Protein AF-0000000087548709 (afdb_homodimer)

Structure (mmCIF, N/CA/C/O backbone):
data_AF-0000000087548709-model_v1
#
loop_
_entity.id
_entity.type
_entity.pdbx_description
1 polymer 'mRNA degradation protein pet127, mitochondrial'
#
loop_
_atom_site.group_PDB
_atom_site.id
_atom_site.type_symbol
_atom_site.label_atom_id
_atom_site.label_alt_id
_atom_site.label_comp_id
_atom_site.label_asym_id
_atom_site.label_entity_id
_atom_site.label_seq_id
_atom_site.pdbx_PDB_ins_code
_atom_site.Cartn_x
_atom_site.Cartn_y
_atom_site.Cartn_z
_atom_site.occupancy
_atom_site.B_iso_or_equiv
_atom_site.auth_seq_id
_atom_site.auth_comp_id
_atom_site.auth_asym_id
_atom_site.auth_atom_id
_atom_site.pdbx_PDB_model_num
ATOM 1 N N . MET A 1 1 ? -61.688 -14.883 2.426 1 13.8 1 MET A N 1
ATOM 2 C CA . MET A 1 1 ? -62.375 -14.883 3.715 1 13.8 1 MET A CA 1
ATOM 3 C C . MET A 1 1 ? -61.406 -15.133 4.852 1 13.8 1 MET A C 1
ATOM 5 O O . MET A 1 1 ? -61.562 -14.602 5.953 1 13.8 1 MET A O 1
ATOM 9 N N . ALA A 1 2 ? -60.75 -16.156 4.84 1 15.59 2 ALA A N 1
ATOM 10 C CA . ALA A 1 2 ? -60.688 -16.906 6.082 1 15.59 2 ALA A CA 1
ATOM 11 C C . ALA A 1 2 ? -59.844 -16.188 7.117 1 15.59 2 ALA A C 1
ATOM 13 O O . ALA A 1 2 ? -58.75 -15.672 6.789 1 15.59 2 ALA A O 1
ATOM 14 N N . LYS A 1 3 ? -60.219 -16.062 8.445 1 15.75 3 LYS A N 1
ATOM 15 C CA . LYS A 1 3 ? -60.219 -15.516 9.797 1 15.75 3 LYS A CA 1
ATOM 16 C C . LYS A 1 3 ? -58.938 -15.898 10.547 1 15.75 3 LYS A C 1
ATOM 18 O O . LYS A 1 3 ? -58.469 -15.156 11.414 1 15.75 3 LYS A O 1
ATOM 23 N N . ARG A 1 4 ? -58.406 -17.094 10.594 1 15.55 4 ARG A N 1
ATOM 24 C CA . ARG A 1 4 ? -58.438 -17.797 11.867 1 15.55 4 ARG A CA 1
ATOM 25 C C . ARG A 1 4 ? -57.562 -17.078 12.898 1 15.55 4 ARG A C 1
ATOM 27 O O . ARG A 1 4 ? -56.719 -16.25 12.547 1 15.55 4 ARG A O 1
ATOM 34 N N . ASN A 1 5 ? -57.125 -17.703 14.109 1 15.09 5 ASN A N 1
ATOM 35 C CA . ASN A 1 5 ? -57.25 -17.938 15.547 1 15.09 5 ASN A CA 1
ATOM 36 C C . ASN A 1 5 ? -55.938 -17.594 16.266 1 15.09 5 ASN A C 1
ATOM 38 O O . ASN A 1 5 ? -55.812 -17.812 17.469 1 15.09 5 ASN A O 1
ATOM 42 N N . ARG A 1 6 ? -54.781 -17.25 15.688 1 17.14 6 ARG A N 1
ATOM 43 C CA . ARG A 1 6 ? -53.75 -17.75 16.562 1 17.14 6 ARG A CA 1
ATOM 44 C C . ARG A 1 6 ? -53.812 -17.094 17.938 1 17.14 6 ARG A C 1
ATOM 46 O O . ARG A 1 6 ? -54.25 -15.945 18.062 1 17.14 6 ARG A O 1
ATOM 53 N N . TYR A 1 7 ? -53.469 -17.891 19.047 1 16.34 7 TYR A N 1
ATOM 54 C CA . TYR A 1 7 ? -53.406 -18.188 20.469 1 16.34 7 TYR A CA 1
ATOM 55 C C . TYR A 1 7 ? -52.594 -17.141 21.203 1 16.34 7 TYR A C 1
ATOM 57 O O . TYR A 1 7 ? -51.625 -16.594 20.641 1 16.34 7 TYR A O 1
ATOM 65 N N . LYS A 1 8 ? -52.938 -16.672 22.453 1 16.36 8 LYS A N 1
ATOM 66 C CA . LYS A 1 8 ? -52.969 -15.781 23.609 1 16.36 8 LYS A CA 1
ATOM 67 C C . LYS A 1 8 ? -51.781 -16.047 24.547 1 16.36 8 LYS A C 1
ATOM 69 O O . LYS A 1 8 ? -51.656 -15.414 25.594 1 16.36 8 LYS A O 1
ATOM 74 N N . SER A 1 9 ? -50.844 -16.969 24.328 1 15.82 9 SER A N 1
ATOM 75 C CA . SER A 1 9 ? -50.406 -17.484 25.609 1 15.82 9 SER A CA 1
ATOM 76 C C . SER A 1 9 ? -49.906 -16.359 26.516 1 15.82 9 SER A C 1
ATOM 78 O O . SER A 1 9 ? -49.531 -15.281 26.016 1 15.82 9 SER A O 1
ATOM 80 N N . THR A 1 10 ? -49.656 -16.672 27.875 1 16.17 10 THR A N 1
ATOM 81 C CA . THR A 1 10 ? -49.719 -16.391 29.312 1 16.17 10 THR A CA 1
ATOM 82 C C . THR A 1 10 ? -48.406 -15.758 29.797 1 16.17 10 THR A C 1
ATOM 84 O O . THR A 1 10 ? -47.344 -16.391 29.75 1 16.17 10 THR A O 1
ATOM 87 N N . ARG A 1 11 ? -48.031 -14.656 29.438 1 15.57 11 ARG A N 1
ATOM 88 C CA . ARG A 1 11 ? -46.844 -13.977 30 1 15.57 11 ARG A CA 1
ATOM 89 C C . ARG A 1 11 ? -46.906 -13.969 31.531 1 15.57 11 ARG A C 1
ATOM 91 O O . ARG A 1 11 ? -47.875 -13.469 32.125 1 15.57 11 ARG A O 1
ATOM 98 N N . ALA A 1 12 ? -46.031 -14.828 32.125 1 15.8 12 ALA A N 1
ATOM 99 C CA . ALA A 1 12 ? -45.688 -15.141 33.531 1 15.8 12 ALA A CA 1
ATOM 100 C C . ALA A 1 12 ? -45.406 -13.867 34.312 1 15.8 12 ALA A C 1
ATOM 102 O O . ALA A 1 12 ? -45.125 -12.82 33.75 1 15.8 12 ALA A O 1
ATOM 103 N N . SER A 1 13 ? -45 -14.109 35.719 1 15.36 13 SER A N 1
ATOM 104 C CA . SER A 1 13 ? -45.094 -13.758 37.125 1 15.36 13 SER A CA 1
ATOM 105 C C . SER A 1 13 ? -43.906 -12.883 37.531 1 15.36 13 SER A C 1
ATOM 107 O O . SER A 1 13 ? -42.75 -13.227 37.281 1 15.36 13 SER A O 1
ATOM 109 N N . LYS A 1 14 ? -43.938 -11.648 37.625 1 16.89 14 LYS A N 1
ATOM 110 C CA . LYS A 1 14 ? -43.062 -10.617 38.188 1 16.89 14 LYS A CA 1
ATOM 111 C C . LYS A 1 14 ? -42.812 -10.844 39.656 1 16.89 14 LYS A C 1
ATOM 113 O O . LYS A 1 14 ? -43.688 -10.625 40.5 1 16.89 14 LYS A O 1
ATOM 118 N N . LEU A 1 15 ? -42 -11.945 39.969 1 15.27 15 LEU A N 1
ATOM 119 C CA . LEU A 1 15 ? -41.719 -12.172 41.375 1 15.27 15 LEU A CA 1
ATOM 120 C C . LEU A 1 15 ? -41.125 -10.93 42.031 1 15.27 15 LEU A C 1
ATOM 122 O O . LEU A 1 15 ? -40.594 -10.07 41.312 1 15.27 15 LEU A O 1
ATOM 126 N N . SER A 1 16 ? -40.781 -11 43.531 1 15.76 16 SER A N 1
ATOM 127 C CA . SER A 1 16 ? -40.781 -10.406 44.844 1 15.76 16 SER A CA 1
ATOM 128 C C . SER A 1 16 ? -39.375 -9.961 45.25 1 15.76 16 SER A C 1
ATOM 130 O O . SER A 1 16 ? -39.156 -9.438 46.344 1 15.76 16 SER A O 1
ATOM 132 N N . ARG A 1 17 ? -38.531 -9.57 44.531 1 16.36 17 ARG A N 1
ATOM 133 C CA . ARG A 1 17 ? -37.219 -9.562 45.188 1 16.36 17 ARG A CA 1
ATOM 134 C C . ARG A 1 17 ? -37.219 -8.711 46.438 1 16.36 17 ARG A C 1
ATOM 136 O O . ARG A 1 17 ? -37.531 -7.52 46.406 1 16.36 17 ARG A O 1
ATOM 143 N N . THR A 1 18 ? -37.094 -9.406 47.688 1 15.22 18 THR A N 1
ATOM 144 C CA . THR A 1 18 ? -37.031 -9.109 49.094 1 15.22 18 THR A CA 1
ATOM 145 C C . THR A 1 18 ? -35.812 -8.281 49.438 1 15.22 18 THR A C 1
ATOM 147 O O . THR A 1 18 ? -34.906 -8.125 48.594 1 15.22 18 THR A O 1
ATOM 150 N N . SER A 1 19 ? -34.906 -8.906 50.375 1 14.88 19 SER A N 1
ATOM 151 C CA . SER A 1 19 ? -34.625 -8.594 51.781 1 14.88 19 SER A CA 1
ATOM 152 C C . SER A 1 19 ? -33.375 -7.766 51.906 1 14.88 19 SER A C 1
ATOM 154 O O . SER A 1 19 ? -32.625 -7.602 50.938 1 14.88 19 SER A O 1
ATOM 156 N N . SER A 1 20 ? -32.469 -8.125 53.188 1 14.78 20 SER A N 1
ATOM 157 C CA . SER A 1 20 ? -32.031 -7.633 54.5 1 14.78 20 SER A CA 1
ATOM 158 C C . SER A 1 20 ? -30.531 -7.422 54.531 1 14.78 20 SER A C 1
ATOM 160 O O . SER A 1 20 ? -29.766 -8.367 54.344 1 14.78 20 SER A O 1
ATOM 162 N N . ARG A 1 21 ? -29.875 -6.438 54.219 1 17.25 21 ARG A N 1
ATOM 163 C CA . ARG A 1 21 ? -28.438 -6.172 54.25 1 17.25 21 ARG A CA 1
ATOM 164 C C . ARG A 1 21 ? -27.953 -6.012 55.688 1 17.25 21 ARG A C 1
ATOM 166 O O . ARG A 1 21 ? -28.094 -4.938 56.281 1 17.25 21 ARG A O 1
ATOM 173 N N . SER A 1 22 ? -27.906 -7.215 56.469 1 14.33 22 SER A N 1
ATOM 174 C CA . SER A 1 22 ? -27.531 -7.082 57.844 1 14.33 22 SER A CA 1
ATOM 175 C C . SER A 1 22 ? -26.125 -6.504 58 1 14.33 22 SER A C 1
ATOM 177 O O . SER A 1 22 ? -25.391 -6.387 57.031 1 14.33 22 SER A O 1
ATOM 179 N N . SER A 1 23 ? -25.25 -7.258 59 1 14.55 23 SER A N 1
ATOM 180 C CA . SER A 1 23 ? -24.734 -7.035 60.344 1 14.55 23 SER A CA 1
ATOM 181 C C . SER A 1 23 ? -23.297 -6.539 60.281 1 14.55 23 SER A C 1
ATOM 183 O O . SER A 1 23 ? -22.641 -6.586 59.25 1 14.55 23 SER A O 1
ATOM 185 N N . GLN A 1 24 ? -22.359 -7.094 61.406 1 15.16 24 GLN A N 1
ATOM 186 C CA . GLN A 1 24 ? -21.688 -6.715 62.656 1 15.16 24 GLN A CA 1
ATOM 187 C C . GLN A 1 24 ? -20.203 -6.508 62.438 1 15.16 24 GLN A C 1
ATOM 189 O O . GLN A 1 24 ? -19.641 -6.934 61.406 1 15.16 24 GLN A O 1
ATOM 194 N N . LYS A 1 25 ? -19.391 -6.383 63.75 1 15.8 25 LYS A N 1
ATOM 195 C CA . LYS A 1 25 ? -18.438 -5.613 64.562 1 15.8 25 LYS A CA 1
ATOM 196 C C . LYS A 1 25 ? -17 -6.125 64.312 1 15.8 25 LYS A C 1
ATOM 198 O O . LYS A 1 25 ? -16.094 -5.344 64.062 1 15.8 25 LYS A O 1
ATOM 203 N N . THR A 1 26 ? -16.609 -7.395 64.938 1 14.73 26 THR A N 1
ATOM 204 C CA . THR A 1 26 ? -15.805 -7.41 66.125 1 14.73 26 THR A CA 1
ATOM 205 C C . THR A 1 26 ? -14.32 -7.395 65.812 1 14.73 26 THR A C 1
ATOM 207 O O . THR A 1 26 ? -13.945 -7.578 64.625 1 14.73 26 THR A O 1
ATOM 210 N N . THR A 1 27 ? -13.469 -8.422 66.5 1 15.35 27 THR A N 1
ATOM 211 C CA . THR A 1 27 ? -12.531 -8.531 67.562 1 15.35 27 THR A CA 1
ATOM 212 C C . THR A 1 27 ? -11.102 -8.641 67.062 1 15.35 27 THR A C 1
ATOM 214 O O . THR A 1 27 ? -10.875 -9.016 65.938 1 15.35 27 THR A O 1
ATOM 217 N N . LYS A 1 28 ? -9.992 -8.516 68.125 1 17.11 28 LYS A N 1
ATOM 218 C CA . LYS A 1 28 ? -8.695 -8.031 68.562 1 17.11 28 LYS A CA 1
ATOM 219 C C . LYS A 1 28 ? -7.574 -8.984 68.188 1 17.11 28 LYS A C 1
ATOM 221 O O . LYS A 1 28 ? -6.512 -8.555 67.688 1 17.11 28 LYS A O 1
ATOM 226 N N . ASP A 1 29 ? -7.531 -10.398 68.625 1 14.72 29 ASP A N 1
ATOM 227 C CA . ASP A 1 29 ? -6.594 -10.859 69.625 1 14.72 29 ASP A CA 1
ATOM 228 C C . ASP A 1 29 ? -5.262 -11.273 69 1 14.72 29 ASP A C 1
ATOM 230 O O . ASP A 1 29 ? -5.117 -11.258 67.812 1 14.72 29 ASP A O 1
ATOM 234 N N . GLU A 1 30 ? -4.797 -12.578 69.438 1 15.3 30 GLU A N 1
ATOM 235 C CA . GLU A 1 30 ? -3.791 -13.078 70.375 1 15.3 30 GLU A CA 1
ATOM 236 C C . GLU A 1 30 ? -2.531 -13.523 69.625 1 15.3 30 GLU A C 1
ATOM 238 O O . GLU A 1 30 ? -1.425 -13.102 69.938 1 15.3 30 GLU A O 1
ATOM 243 N N . GLN A 1 31 ? -2.258 -14.938 69.5 1 14.87 31 GLN A N 1
ATOM 244 C CA . GLN A 1 31 ? -1.371 -15.734 70.375 1 14.87 31 GLN A CA 1
ATOM 245 C C . GLN A 1 31 ? -0.051 -16.016 69.625 1 14.87 31 GLN A C 1
ATOM 247 O O . GLN A 1 31 ? 0.137 -15.625 68.5 1 14.87 31 GLN A O 1
ATOM 252 N N . ASP A 1 32 ? 0.373 -17.422 69.562 1 14.73 32 ASP A N 1
ATOM 253 C CA . ASP A 1 32 ? 1.356 -18.25 70.25 1 14.73 32 ASP A CA 1
ATOM 254 C C . ASP A 1 32 ? 2.566 -18.516 69.375 1 14.73 32 ASP A C 1
ATOM 256 O O . ASP A 1 32 ? 3.707 -18.297 69.812 1 14.73 32 ASP A O 1
ATOM 260 N N . THR A 1 33 ? 2.689 -19.781 68.75 1 15.27 33 THR A N 1
ATOM 261 C CA . THR A 1 33 ? 3.576 -20.797 69.25 1 15.27 33 THR A CA 1
ATOM 262 C C . THR A 1 33 ? 4.934 -20.781 68.562 1 15.27 33 THR A C 1
ATOM 264 O O . THR A 1 33 ? 5.074 -20.172 67.5 1 15.27 33 THR A O 1
ATOM 267 N N . PRO A 1 34 ? 5.465 -22.062 68.125 1 15.79 34 PRO A N 1
ATOM 268 C CA . PRO A 1 34 ? 6.574 -22.859 68.625 1 15.79 34 PRO A CA 1
ATOM 269 C C . PRO A 1 34 ? 7.836 -22.75 67.812 1 15.79 34 PRO A C 1
ATOM 271 O O . PRO A 1 34 ? 7.781 -22.281 66.625 1 15.79 34 PRO A O 1
ATOM 274 N N . LYS A 1 35 ? 8.859 -23.906 67.938 1 16.47 35 LYS A N 1
ATOM 275 C CA . LYS A 1 35 ? 10.258 -24.172 68.25 1 16.47 35 LYS A CA 1
ATOM 276 C C . LYS A 1 35 ? 11.062 -24.531 67 1 16.47 35 LYS A C 1
ATOM 278 O O . LYS A 1 35 ? 12.242 -24.188 66.938 1 16.47 35 LYS A O 1
ATOM 283 N N . ILE A 1 36 ? 10.633 -25.141 65.812 1 15.77 36 ILE A N 1
ATOM 284 C CA . ILE A 1 36 ? 11.352 -26.391 65.562 1 15.77 36 ILE A CA 1
ATOM 285 C C . ILE A 1 36 ? 12.758 -26.078 65.062 1 15.77 36 ILE A C 1
ATOM 287 O O . ILE A 1 36 ? 12.961 -25.094 64.375 1 15.77 36 ILE A O 1
ATOM 291 N N . PRO A 1 37 ? 13.586 -27.312 64.875 1 16.27 37 PRO A N 1
ATOM 292 C CA . PRO A 1 37 ? 14.93 -27.797 65.188 1 16.27 37 PRO A CA 1
ATOM 293 C C . PRO A 1 37 ? 15.922 -27.594 64.062 1 16.27 37 PRO A C 1
ATOM 295 O O . PRO A 1 37 ? 15.531 -27.203 62.969 1 16.27 37 PRO A O 1
ATOM 298 N N . ARG A 1 38 ? 16.516 -28.844 63.438 1 16.14 38 ARG A N 1
ATOM 299 C CA . ARG A 1 38 ? 17.812 -29.5 63.5 1 16.14 38 ARG A CA 1
ATOM 300 C C . ARG A 1 38 ? 18.641 -29.25 62.25 1 16.14 38 ARG A C 1
ATOM 302 O O . ARG A 1 38 ? 18.078 -29.141 61.156 1 16.14 38 ARG A O 1
ATOM 309 N N . LYS A 1 39 ? 20.031 -29.109 62.281 1 17.88 39 LYS A N 1
ATOM 310 C CA . LYS A 1 39 ? 21.25 -28.641 61.625 1 17.88 39 LYS A CA 1
ATOM 311 C C . LYS A 1 39 ? 21.781 -29.703 60.656 1 17.88 39 LYS A C 1
ATOM 313 O O . LYS A 1 39 ? 22.812 -29.5 60 1 17.88 39 LYS A O 1
ATOM 318 N N . ALA A 1 40 ? 21.219 -31.016 60.469 1 16.16 40 ALA A N 1
ATOM 319 C CA . ALA A 1 40 ? 22.219 -32.094 60.438 1 16.16 40 ALA A CA 1
ATOM 320 C C . ALA A 1 40 ? 23.109 -31.969 59.219 1 16.16 40 ALA A C 1
ATOM 322 O O . ALA A 1 40 ? 22.75 -31.281 58.25 1 16.16 40 ALA A O 1
ATOM 323 N N . ASN A 1 41 ? 24.031 -33.094 58.906 1 16.64 41 ASN A N 1
ATOM 324 C CA . ASN A 1 41 ? 25.375 -33.688 58.75 1 16.64 41 ASN A CA 1
ATOM 325 C C . ASN A 1 41 ? 25.703 -33.938 57.281 1 16.64 41 ASN A C 1
ATOM 327 O O . ASN A 1 41 ? 26.812 -33.625 56.812 1 16.64 41 ASN A O 1
ATOM 331 N N . VAL A 1 42 ? 24.922 -34.75 56.375 1 16.58 42 VAL A N 1
ATOM 332 C CA . VAL A 1 42 ? 25.5 -36 55.906 1 16.58 42 VAL A CA 1
ATOM 333 C C . VAL A 1 42 ? 26.438 -35.75 54.719 1 16.58 42 VAL A C 1
ATOM 335 O O . VAL A 1 42 ? 26.281 -34.75 54.031 1 16.58 42 VAL A O 1
ATOM 338 N N . SER A 1 43 ? 27.469 -36.75 54.344 1 17.41 43 SER A N 1
ATOM 339 C CA . SER A 1 43 ? 28.781 -37.281 53.938 1 17.41 43 SER A CA 1
ATOM 340 C C . SER A 1 43 ? 28.828 -37.562 52.438 1 17.41 43 SER A C 1
ATOM 342 O O . SER A 1 43 ? 29.906 -37.688 51.875 1 17.41 43 SER A O 1
ATOM 344 N N . TYR A 1 44 ? 27.734 -37.625 51.531 1 16.39 44 TYR A N 1
ATOM 345 C CA . TYR A 1 44 ? 27.797 -38.75 50.625 1 16.39 44 TYR A CA 1
ATOM 346 C C . TYR A 1 44 ? 28.891 -38.531 49.562 1 16.39 44 TYR A C 1
ATOM 348 O O . TYR A 1 44 ? 29.172 -37.406 49.188 1 16.39 44 TYR A O 1
ATOM 356 N N . SER A 1 45 ? 29.75 -39.656 49.25 1 17.34 45 SER A N 1
ATOM 357 C CA . SER A 1 45 ? 30.922 -40.281 48.656 1 17.34 45 SER A CA 1
ATOM 358 C C . SER A 1 45 ? 30.812 -40.344 47.125 1 17.34 45 SER A C 1
ATOM 360 O O . SER A 1 45 ? 31.562 -41.062 46.469 1 17.34 45 SER A O 1
ATOM 362 N N . LYS A 1 46 ? 30.625 -39.312 46.375 1 15.71 46 LYS A N 1
ATOM 363 C CA . LYS A 1 46 ? 30.156 -39.5 45 1 15.71 46 LYS A CA 1
ATOM 364 C C . LYS A 1 46 ? 31.188 -40.219 44.125 1 15.71 46 LYS A C 1
ATOM 366 O O . LYS A 1 46 ? 32.281 -39.719 43.906 1 15.71 46 LYS A O 1
ATOM 371 N N . SER A 1 47 ? 31.172 -41.562 44.125 1 15.39 47 SER A N 1
ATOM 372 C CA . SER A 1 47 ? 31.969 -42.531 43.375 1 15.39 47 SER A CA 1
ATOM 373 C C . SER A 1 47 ? 31.781 -42.344 41.875 1 15.39 47 SER A C 1
ATOM 375 O O . SER A 1 47 ? 30.688 -42.562 41.344 1 15.39 47 SER A O 1
ATOM 377 N N . LYS A 1 48 ? 32.188 -41.375 41.281 1 16.48 48 LYS A N 1
ATOM 378 C CA . LYS A 1 48 ? 32 -41.188 39.844 1 16.48 48 LYS A CA 1
ATOM 379 C C . LYS A 1 48 ? 32.531 -42.375 39.062 1 16.48 48 LYS A C 1
ATOM 381 O O . LYS A 1 48 ? 33.75 -42.594 39 1 16.48 48 LYS A O 1
ATOM 386 N N . LYS A 1 49 ? 31.734 -43.562 38.938 1 14.98 49 LYS A N 1
ATOM 387 C CA . LYS A 1 49 ? 31.875 -44.844 38.312 1 14.98 49 LYS A CA 1
ATOM 388 C C . LYS A 1 49 ? 32.375 -44.719 36.875 1 14.98 49 LYS A C 1
ATOM 390 O O . LYS A 1 49 ? 32.281 -43.625 36.281 1 14.98 49 LYS A O 1
ATOM 395 N N . GLN A 1 50 ? 31.984 -45.719 35.969 1 15.22 50 GLN A N 1
ATOM 396 C CA . GLN A 1 50 ? 32.562 -46.812 35.188 1 15.22 50 GLN A CA 1
ATOM 397 C C . GLN A 1 50 ? 32.75 -46.438 33.719 1 15.22 50 GLN A C 1
ATOM 399 O O . GLN A 1 50 ? 33.875 -46.438 33.219 1 15.22 50 GLN A O 1
ATOM 404 N N . GLU A 1 51 ? 31.938 -47.125 32.75 1 15.3 51 GLU A N 1
ATOM 405 C CA . GLU A 1 51 ? 32.25 -48.125 31.75 1 15.3 51 GLU A CA 1
ATOM 406 C C . GLU A 1 51 ? 32.375 -47.531 30.359 1 15.3 51 GLU A C 1
ATOM 408 O O . GLU A 1 51 ? 31.484 -46.781 29.938 1 15.3 51 GLU A O 1
ATOM 413 N N . LYS A 1 52 ? 33.562 -47.344 29.734 1 19.03 52 LYS A N 1
ATOM 414 C CA . LYS A 1 52 ? 34.25 -47.125 28.469 1 19.03 52 LYS A CA 1
ATOM 415 C C . LYS A 1 52 ? 33.656 -47.969 27.359 1 19.03 52 LYS A C 1
ATOM 417 O O . LYS A 1 52 ? 34.25 -48.969 26.953 1 19.03 52 LYS A O 1
ATOM 422 N N . SER A 1 53 ? 32.281 -48.312 27.328 1 15.84 53 SER A N 1
ATOM 423 C CA . SER A 1 53 ? 31.891 -49.406 26.469 1 15.84 53 SER A CA 1
ATOM 424 C C . SER A 1 53 ? 32.438 -49.25 25.062 1 15.84 53 SER A C 1
ATOM 426 O O . SER A 1 53 ? 32.656 -48.094 24.609 1 15.84 53 SER A O 1
ATOM 428 N N . ALA A 1 54 ? 32.812 -50.406 24.266 1 18.16 54 ALA A N 1
ATOM 429 C CA . ALA A 1 54 ? 33.406 -51.125 23.141 1 18.16 54 ALA A CA 1
ATOM 430 C C . ALA A 1 54 ? 32.75 -50.75 21.828 1 18.16 54 ALA A C 1
ATOM 432 O O . ALA A 1 54 ? 33 -51.375 20.797 1 18.16 54 ALA A O 1
ATOM 433 N N . LEU A 1 55 ? 31.812 -49.781 21.766 1 18.12 55 LEU A N 1
ATOM 434 C CA . LEU A 1 55 ? 31.062 -50.094 20.547 1 18.12 55 LEU A CA 1
ATOM 435 C C . LEU A 1 55 ? 31.984 -50.156 19.344 1 18.12 55 LEU A C 1
ATOM 437 O O . LEU A 1 55 ? 32.656 -49.188 19 1 18.12 55 LEU A O 1
ATOM 441 N N . GLU A 1 56 ? 32.5 -51.375 18.938 1 17.31 56 GLU A N 1
ATOM 442 C CA . GLU A 1 56 ? 33.406 -52.062 18 1 17.31 56 GLU A CA 1
ATOM 443 C C . GLU A 1 56 ? 33.125 -51.594 16.562 1 17.31 56 GLU A C 1
ATOM 445 O O . GLU A 1 56 ? 34.062 -51.344 15.812 1 17.31 56 GLU A O 1
ATOM 450 N N . ASP A 1 57 ? 31.906 -51.969 15.953 1 17.67 57 ASP A N 1
ATOM 451 C CA . ASP A 1 57 ? 31.984 -52.938 14.859 1 17.67 57 ASP A CA 1
ATOM 452 C C . ASP A 1 57 ? 32.531 -52.281 13.594 1 17.67 57 ASP A C 1
ATOM 454 O O . ASP A 1 57 ? 33.469 -52.812 12.992 1 17.67 57 ASP A O 1
ATOM 458 N N . ILE A 1 58 ? 31.594 -51.938 12.508 1 18.61 58 ILE A N 1
ATOM 459 C CA . ILE A 1 58 ? 31.516 -52.562 11.203 1 18.61 58 ILE A CA 1
ATOM 460 C C . ILE A 1 58 ? 32.375 -51.812 10.195 1 18.61 58 ILE A C 1
ATOM 462 O O . ILE A 1 58 ? 32.281 -50.594 10.094 1 18.61 58 ILE A O 1
ATOM 466 N N . GLN A 1 59 ? 33.344 -52.406 9.57 1 18.97 59 GLN A N 1
ATOM 467 C CA . GLN A 1 59 ? 34.406 -52.188 8.617 1 18.97 59 GLN A CA 1
ATOM 468 C C . GLN A 1 59 ? 33.875 -51.719 7.273 1 18.97 59 GLN A C 1
ATOM 470 O O . GLN A 1 59 ? 33.656 -52.531 6.367 1 18.97 59 GLN A O 1
ATOM 475 N N . LEU A 1 60 ? 32.844 -50.938 7.008 1 20.67 60 LEU A N 1
ATOM 476 C CA . LEU A 1 60 ? 32.438 -51.094 5.621 1 20.67 60 LEU A CA 1
ATOM 477 C C . LEU A 1 60 ? 33.594 -50.812 4.672 1 20.67 60 LEU A C 1
ATOM 479 O O . LEU A 1 60 ? 34.375 -49.875 4.902 1 20.67 60 LEU A O 1
ATOM 483 N N . PRO A 1 61 ? 34 -51.75 3.787 1 19.05 61 PRO A N 1
ATOM 484 C CA . PRO A 1 61 ? 35.219 -51.812 2.945 1 19.05 61 PRO A CA 1
ATOM 485 C C . PRO A 1 61 ? 35.344 -50.562 2.045 1 19.05 61 PRO A C 1
ATOM 487 O O . PRO A 1 61 ? 34.375 -49.875 1.786 1 19.05 61 PRO A O 1
ATOM 490 N N . ASP A 1 62 ? 36.562 -50.156 1.798 1 21.5 62 ASP A N 1
ATOM 491 C CA . ASP A 1 62 ? 37.281 -49.094 1.088 1 21.5 62 ASP A CA 1
ATOM 492 C C . ASP A 1 62 ? 37 -49.156 -0.413 1 21.5 62 ASP A C 1
ATOM 494 O O . ASP A 1 62 ? 37.812 -49.656 -1.177 1 21.5 62 ASP A O 1
ATOM 498 N N . ILE A 1 63 ? 35.688 -49.469 -0.89 1 21.2 63 ILE A N 1
ATOM 499 C CA . ILE A 1 63 ? 35.719 -49.812 -2.305 1 21.2 63 ILE A CA 1
ATOM 500 C C . ILE A 1 63 ? 36.438 -48.719 -3.104 1 21.2 63 ILE A C 1
ATOM 502 O O . ILE A 1 63 ? 36.094 -47.531 -2.982 1 21.2 63 ILE A O 1
ATOM 506 N N . SER A 1 64 ? 37.656 -49 -3.461 1 21.14 64 SER A N 1
ATOM 507 C CA . SER A 1 64 ? 38.625 -48.219 -4.262 1 21.14 64 SER A CA 1
ATOM 508 C C . SER A 1 64 ? 38.031 -47.812 -5.602 1 21.14 64 SER A C 1
ATOM 510 O O . SER A 1 64 ? 37.594 -48.656 -6.375 1 21.14 64 SER A O 1
ATOM 512 N N . PRO A 1 65 ? 37.219 -46.781 -5.637 1 19.88 65 PRO A N 1
ATOM 513 C CA . PRO A 1 65 ? 36.594 -46.531 -6.926 1 19.88 65 PRO A CA 1
ATOM 514 C C . PRO A 1 65 ? 37.594 -46.5 -8.086 1 19.88 65 PRO A C 1
ATOM 516 O O . PRO A 1 65 ? 38.719 -46.031 -7.934 1 19.88 65 PRO A O 1
ATOM 519 N N . VAL A 1 66 ? 37.625 -47.5 -8.906 1 20.88 66 VAL A N 1
ATOM 520 C CA . VAL A 1 66 ? 38.406 -47.719 -10.125 1 20.88 66 VAL A CA 1
ATOM 521 C C . VAL A 1 66 ? 38.25 -46.531 -11.062 1 20.88 66 VAL A C 1
ATOM 523 O O . VAL A 1 66 ? 37.125 -46.156 -11.438 1 20.88 66 VAL A O 1
ATOM 526 N N . SER A 1 67 ? 39 -45.438 -10.805 1 19.19 67 SER A N 1
ATOM 527 C CA . SER A 1 67 ? 39.062 -44.312 -11.727 1 19.19 67 SER A CA 1
ATOM 528 C C . SER A 1 67 ? 39.375 -44.75 -13.148 1 19.19 67 SER A C 1
ATOM 530 O O . SER A 1 67 ? 40.406 -45.344 -13.398 1 19.19 67 SER A O 1
ATOM 532 N N . ALA A 1 68 ? 38.375 -45.281 -13.953 1 20.22 68 ALA A N 1
ATOM 533 C CA . ALA A 1 68 ? 38.344 -45.625 -15.375 1 20.22 68 ALA A CA 1
ATOM 534 C C . ALA A 1 68 ? 38.906 -44.469 -16.219 1 20.22 68 ALA A C 1
ATOM 536 O O . ALA A 1 68 ? 38.469 -43.344 -16.062 1 20.22 68 ALA A O 1
ATOM 537 N N . GLU A 1 69 ? 40.094 -44.5 -16.797 1 21.23 69 GLU A N 1
ATOM 538 C CA . GLU A 1 69 ? 40.938 -43.688 -17.656 1 21.23 69 GLU A CA 1
ATOM 539 C C . GLU A 1 69 ? 40.25 -43.344 -18.969 1 21.23 69 GLU A C 1
ATOM 541 O O . GLU A 1 69 ? 40.844 -42.812 -19.891 1 21.23 69 GLU A O 1
ATOM 546 N N . ASN A 1 70 ? 39 -43.75 -19.234 1 19.48 70 ASN A N 1
ATOM 547 C CA . ASN A 1 70 ? 38.719 -43.688 -20.672 1 19.48 70 ASN A CA 1
ATOM 548 C C . ASN A 1 70 ? 38.875 -42.281 -21.219 1 19.48 70 ASN A C 1
ATOM 550 O O . ASN A 1 70 ? 38.219 -41.344 -20.719 1 19.48 70 ASN A O 1
ATOM 554 N N . SER A 1 71 ? 39.906 -41.875 -21.969 1 21.31 71 SER A N 1
ATOM 555 C CA . SER A 1 71 ? 40.5 -40.719 -22.609 1 21.31 71 SER A CA 1
ATOM 556 C C . SER A 1 71 ? 39.562 -40.094 -23.641 1 21.31 71 SER A C 1
ATOM 558 O O . SER A 1 71 ? 40 -39.219 -24.406 1 21.31 71 SER A O 1
ATOM 560 N N . GLY A 1 72 ? 38.375 -40.625 -23.891 1 20.39 72 GLY A N 1
ATOM 561 C CA . GLY A 1 72 ? 37.906 -40.094 -25.156 1 20.39 72 GLY A CA 1
ATOM 562 C C . GLY A 1 72 ? 37.875 -38.594 -25.203 1 20.39 72 GLY A C 1
ATOM 563 O O . GLY A 1 72 ? 37.875 -37.938 -24.172 1 20.39 72 GLY A O 1
ATOM 564 N N . LEU A 1 73 ? 38.219 -38 -26.391 1 21.69 73 LEU A N 1
ATOM 565 C CA . LEU A 1 73 ? 38.438 -36.625 -26.844 1 21.69 73 LEU A CA 1
ATOM 566 C C . LEU A 1 73 ? 37.25 -35.719 -26.516 1 21.69 73 LEU A C 1
ATOM 568 O O . LEU A 1 73 ? 36.25 -35.75 -27.203 1 21.69 73 LEU A O 1
ATOM 572 N N . MET A 1 74 ? 36.75 -35.781 -25.297 1 22.67 74 MET A N 1
ATOM 573 C CA . MET A 1 74 ? 35.719 -34.781 -25 1 22.67 74 MET A CA 1
ATOM 574 C C . MET A 1 74 ? 36.281 -33.375 -25.266 1 22.67 74 MET A C 1
ATOM 576 O O . MET A 1 74 ? 37.281 -32.969 -24.672 1 22.67 74 MET A O 1
ATOM 580 N N . THR A 1 75 ? 36.281 -32.969 -26.562 1 25.05 75 THR A N 1
ATOM 581 C CA . THR A 1 75 ? 36.625 -31.562 -26.828 1 25.05 75 THR A CA 1
ATOM 582 C C . THR A 1 75 ? 36.125 -30.656 -25.719 1 25.05 75 THR A C 1
ATOM 584 O O . THR A 1 75 ? 34.969 -30.766 -25.281 1 25.05 75 THR A O 1
ATOM 587 N N . ALA A 1 76 ? 37.062 -30.25 -24.891 1 25.39 76 ALA A N 1
ATOM 588 C CA . ALA A 1 76 ? 37 -29.312 -23.781 1 25.39 76 ALA A CA 1
ATOM 589 C C . ALA A 1 76 ? 36.188 -28.094 -24.125 1 25.39 76 ALA A C 1
ATOM 591 O O . ALA A 1 76 ? 36.594 -27.266 -24.938 1 25.39 76 ALA A O 1
ATOM 592 N N . VAL A 1 77 ? 34.938 -28.312 -24.375 1 26.98 77 VAL A N 1
ATOM 593 C CA . VAL A 1 77 ? 34.219 -27.031 -24.359 1 26.98 77 VAL A CA 1
ATOM 594 C C . VAL A 1 77 ? 34.75 -26.172 -23.203 1 26.98 77 VAL A C 1
ATOM 596 O O . VAL A 1 77 ? 34.812 -26.609 -22.062 1 26.98 77 VAL A O 1
ATOM 599 N N . SER A 1 78 ? 35.812 -25.375 -23.547 1 26.8 78 SER A N 1
ATOM 600 C CA . SER A 1 78 ? 36.281 -24.359 -22.625 1 26.8 78 SER A CA 1
ATOM 601 C C . SER A 1 78 ? 35.156 -23.812 -21.75 1 26.8 78 SER A C 1
ATOM 603 O O . SER A 1 78 ? 34.25 -23.188 -22.25 1 26.8 78 SER A O 1
ATOM 605 N N . ILE A 1 79 ? 34.844 -24.656 -20.828 1 29.14 79 ILE A N 1
ATOM 606 C CA . ILE A 1 79 ? 34.031 -24.125 -19.734 1 29.14 79 ILE A CA 1
ATOM 607 C C . ILE A 1 79 ? 34.625 -22.797 -19.281 1 29.14 79 ILE A C 1
ATOM 609 O O . ILE A 1 79 ? 35.781 -22.719 -18.875 1 29.14 79 ILE A O 1
ATOM 613 N N . ASP A 1 80 ? 34.25 -21.734 -19.859 1 26.56 80 ASP A N 1
ATOM 614 C CA . ASP A 1 80 ? 34.625 -20.391 -19.438 1 26.56 80 ASP A CA 1
ATOM 615 C C . ASP A 1 80 ? 34.812 -20.328 -17.922 1 26.56 80 ASP A C 1
ATOM 617 O O . ASP A 1 80 ? 33.906 -20.703 -17.156 1 26.56 80 ASP A O 1
ATOM 621 N N . LYS A 1 81 ? 36 -20.406 -17.484 1 32.19 81 LYS A N 1
ATOM 622 C CA . LYS A 1 81 ? 36.531 -20.281 -16.125 1 32.19 81 LYS A CA 1
ATOM 623 C C . LYS A 1 81 ? 35.812 -19.203 -15.344 1 32.19 81 LYS A C 1
ATOM 625 O O . LYS A 1 81 ? 36.094 -18.984 -14.164 1 32.19 81 LYS A O 1
ATOM 630 N N . ASP A 1 82 ? 35.281 -18.281 -16.094 1 29.97 82 ASP A N 1
ATOM 631 C CA . ASP A 1 82 ? 34.688 -17.219 -15.289 1 29.97 82 ASP A CA 1
ATOM 632 C C . ASP A 1 82 ? 33.438 -17.734 -14.555 1 29.97 82 ASP A C 1
ATOM 634 O O . ASP A 1 82 ? 32.688 -16.938 -14.016 1 29.97 82 ASP A O 1
ATOM 638 N N . ALA A 1 83 ? 33.094 -18.969 -14.633 1 31.58 83 ALA A N 1
ATOM 639 C CA . ALA A 1 83 ? 31.922 -19.469 -13.938 1 31.58 83 ALA A CA 1
ATOM 640 C C . ALA A 1 83 ? 32.156 -19.516 -12.43 1 31.58 83 ALA A C 1
ATOM 642 O O . ALA A 1 83 ? 31.219 -19.812 -11.664 1 31.58 83 ALA A O 1
ATOM 643 N N . THR A 1 84 ? 33.375 -19.609 -11.898 1 31.12 84 THR A N 1
ATOM 644 C CA . THR A 1 84 ? 33.531 -19.938 -10.484 1 31.12 84 THR A CA 1
ATOM 645 C C . THR A 1 84 ? 33.281 -18.703 -9.625 1 31.12 84 THR A C 1
ATOM 647 O O . THR A 1 84 ? 33.406 -18.766 -8.398 1 31.12 84 THR A O 1
ATOM 650 N N . SER A 1 85 ? 33.688 -17.484 -10.07 1 31.03 85 SER A N 1
ATOM 651 C CA . SER A 1 85 ? 33.562 -16.469 -9.031 1 31.03 85 SER A CA 1
ATOM 652 C C . SER A 1 85 ? 32.156 -16.375 -8.5 1 31.03 85 SER A C 1
ATOM 654 O O . SER A 1 85 ? 31.188 -16.312 -9.273 1 31.03 85 SER A O 1
ATOM 656 N N . SER A 1 86 ? 31.844 -16.859 -7.316 1 33.09 86 SER A N 1
ATOM 657 C CA . SER A 1 86 ? 30.688 -16.781 -6.422 1 33.09 86 SER A CA 1
ATOM 658 C C . SER A 1 86 ? 30 -15.422 -6.512 1 33.09 86 SER A C 1
ATOM 660 O O . SER A 1 86 ? 29.141 -15.102 -5.695 1 33.09 86 SER A O 1
ATOM 662 N N . ASP A 1 87 ? 30.688 -14.422 -7.051 1 34.75 87 ASP A N 1
ATOM 663 C CA . ASP A 1 87 ? 30.047 -13.117 -7.047 1 34.75 87 ASP A CA 1
ATOM 664 C C . ASP A 1 87 ? 28.719 -13.156 -7.812 1 34.75 87 ASP A C 1
ATOM 666 O O . ASP A 1 87 ? 28.703 -13.094 -9.047 1 34.75 87 ASP A O 1
ATOM 670 N N . ASN A 1 88 ? 27.844 -14 -7.465 1 34.41 88 ASN A N 1
ATOM 671 C CA . ASN A 1 88 ? 26.453 -14.023 -7.922 1 34.41 88 ASN A CA 1
ATOM 672 C C . ASN A 1 88 ? 25.922 -12.617 -8.164 1 34.41 88 ASN A C 1
ATOM 674 O O . ASN A 1 88 ? 24.953 -12.195 -7.523 1 34.41 88 ASN A O 1
ATOM 678 N N . ARG A 1 89 ? 26.75 -11.602 -8.203 1 38.31 89 ARG A N 1
ATOM 679 C CA . ARG A 1 89 ? 26.219 -10.328 -8.664 1 38.31 89 ARG A CA 1
ATOM 680 C C . ARG A 1 89 ? 25.359 -10.508 -9.914 1 38.31 89 ARG A C 1
ATOM 682 O O . ARG A 1 89 ? 25.734 -11.266 -10.82 1 38.31 89 ARG A O 1
ATOM 689 N N . SER A 1 90 ? 24.031 -10.266 -9.82 1 51 90 SER A N 1
ATOM 690 C CA . SER A 1 90 ? 22.969 -10.273 -10.82 1 51 90 SER A CA 1
ATOM 691 C C . SER A 1 90 ? 23.5 -9.953 -12.203 1 51 90 SER A C 1
ATOM 693 O O . SER A 1 90 ? 24.094 -8.883 -12.422 1 51 90 SER A O 1
ATOM 695 N N . ARG A 1 91 ? 23.969 -10.898 -12.914 1 61.94 91 ARG A N 1
ATOM 696 C CA . ARG A 1 91 ? 24.484 -10.742 -14.266 1 61.94 91 ARG A CA 1
ATOM 697 C C . ARG A 1 91 ? 23.656 -9.758 -15.07 1 61.94 91 ARG A C 1
ATOM 699 O O . ARG A 1 91 ? 22.422 -9.828 -15.062 1 61.94 91 ARG A O 1
ATOM 706 N N . GLN A 1 92 ? 24.203 -8.68 -15.359 1 79.5 92 GLN A N 1
ATOM 707 C CA . GLN A 1 92 ? 23.578 -7.66 -16.203 1 79.5 92 GLN A CA 1
ATOM 708 C C . GLN A 1 92 ? 23.344 -8.18 -17.609 1 79.5 92 GLN A C 1
ATOM 710 O O . GLN A 1 92 ? 24.094 -9.031 -18.094 1 79.5 92 GLN A O 1
ATOM 715 N N . THR A 1 93 ? 22.188 -7.957 -18.109 1 88.31 93 THR A N 1
ATOM 716 C CA . THR A 1 93 ? 21.859 -8.281 -19.5 1 88.31 93 THR A CA 1
ATOM 717 C C . THR A 1 93 ? 22.734 -7.484 -20.469 1 88.31 93 THR A C 1
ATOM 719 O O . THR A 1 93 ? 22.812 -6.258 -20.359 1 88.31 93 THR A O 1
ATOM 722 N N . THR A 1 94 ? 23.484 -8.195 -21.266 1 88.44 94 THR A N 1
ATOM 723 C CA . THR A 1 94 ? 24.281 -7.551 -22.312 1 88.44 94 THR A CA 1
ATOM 724 C C . THR A 1 94 ? 23.953 -8.133 -23.688 1 88.44 94 THR A C 1
ATOM 726 O O . THR A 1 94 ? 23.328 -9.18 -23.781 1 88.44 94 THR A O 1
ATOM 729 N N . PHE A 1 95 ? 24.375 -7.336 -24.75 1 91.5 95 PHE A N 1
ATOM 730 C CA . PHE A 1 95 ? 24.031 -7.715 -26.109 1 91.5 95 PHE A CA 1
ATOM 731 C C . PHE A 1 95 ? 25.281 -7.844 -26.969 1 91.5 95 PHE A C 1
ATOM 733 O O . PHE A 1 95 ? 26.203 -7.043 -26.844 1 91.5 95 PHE A O 1
ATOM 740 N N . LEU A 1 96 ? 25.312 -8.969 -27.656 1 92.75 96 LEU A N 1
ATOM 741 C CA . LEU A 1 96 ? 26.375 -9.172 -28.641 1 92.75 96 LEU A CA 1
ATOM 742 C C . LEU A 1 96 ? 25.828 -9.141 -30.047 1 92.75 96 LEU A C 1
ATOM 744 O O . LEU A 1 96 ? 24.703 -9.617 -30.297 1 92.75 96 LEU A O 1
ATOM 748 N N . TYR A 1 97 ? 26.703 -8.555 -30.875 1 91.94 97 TYR A N 1
ATOM 749 C CA . TYR A 1 97 ? 26.297 -8.406 -32.25 1 91.94 97 TYR A CA 1
ATOM 750 C C . TYR A 1 97 ? 27.359 -8.953 -33.219 1 91.94 97 TYR A C 1
ATOM 752 O O . TYR A 1 97 ? 28.484 -9.219 -32.781 1 91.94 97 TYR A O 1
ATOM 760 N N . GLY A 1 98 ? 27 -9.328 -34.375 1 89.75 98 GLY A N 1
ATOM 761 C CA . GLY A 1 98 ? 27.938 -9.648 -35.438 1 89.75 98 GLY A CA 1
ATOM 762 C C . GLY A 1 98 ? 28.781 -10.867 -35.156 1 89.75 98 GLY A C 1
ATOM 763 O O . GLY A 1 98 ? 28.266 -11.922 -34.781 1 89.75 98 GLY A O 1
ATOM 764 N N . GLU A 1 99 ? 30.125 -10.633 -35.312 1 89.69 99 GLU A N 1
ATOM 765 C CA . GLU A 1 99 ? 31.078 -11.727 -35.188 1 89.69 99 GLU A CA 1
ATOM 766 C C . GLU A 1 99 ? 31.219 -12.188 -33.75 1 89.69 99 GLU A C 1
ATOM 768 O O . GLU A 1 99 ? 31.422 -13.375 -33.5 1 89.69 99 GLU A O 1
ATOM 773 N N . GLU A 1 100 ? 31.016 -11.273 -32.938 1 91.5 100 GLU A N 1
ATOM 774 C CA . GLU A 1 100 ? 31.094 -11.625 -31.516 1 91.5 100 GLU A CA 1
ATOM 775 C C . GLU A 1 100 ? 29.953 -12.555 -31.109 1 91.5 100 GLU A C 1
ATOM 777 O O . GLU A 1 100 ? 30.141 -13.484 -30.328 1 91.5 100 GLU A O 1
ATOM 782 N N . ALA A 1 101 ? 28.844 -12.234 -31.641 1 92.5 101 ALA A N 1
ATOM 783 C CA . ALA A 1 101 ? 27.688 -13.078 -31.391 1 92.5 101 ALA A CA 1
ATOM 784 C C . ALA A 1 101 ? 27.875 -14.469 -32 1 92.5 101 ALA A C 1
ATOM 786 O O . ALA A 1 101 ? 27.531 -15.477 -31.375 1 92.5 101 ALA A O 1
ATOM 787 N N . LYS A 1 102 ? 28.484 -14.539 -33.094 1 90.38 102 LYS A N 1
ATOM 788 C CA . LYS A 1 102 ? 28.688 -15.805 -33.812 1 90.38 102 LYS A CA 1
ATOM 789 C C . LYS A 1 102 ? 29.672 -16.688 -33.031 1 90.38 102 LYS A C 1
ATOM 791 O O . LYS A 1 102 ? 29.5 -17.906 -32.969 1 90.38 102 LYS A O 1
ATOM 796 N N . LYS A 1 103 ? 30.594 -16.109 -32.438 1 90.06 103 LYS A N 1
ATOM 797 C CA . LYS A 1 103 ? 31.609 -16.844 -31.703 1 90.06 103 LYS A CA 1
ATOM 798 C C . LYS A 1 103 ? 31.062 -17.312 -30.359 1 90.06 103 LYS A C 1
ATOM 800 O O . LYS A 1 103 ? 31.469 -18.359 -29.844 1 90.06 103 LYS A O 1
ATOM 805 N N . ALA A 1 104 ? 30.172 -16.531 -29.891 1 90.19 104 ALA A N 1
ATOM 806 C CA . ALA A 1 104 ? 29.719 -16.781 -28.531 1 90.19 104 ALA A CA 1
ATOM 807 C C . ALA A 1 104 ? 28.516 -17.719 -28.5 1 90.19 104 ALA A C 1
ATOM 809 O O . ALA A 1 104 ? 28.203 -18.297 -27.469 1 90.19 104 ALA A O 1
ATOM 810 N N . ARG A 1 105 ? 27.922 -17.953 -29.609 1 91 105 ARG A N 1
ATOM 811 C CA . ARG A 1 105 ? 26.703 -18.75 -29.656 1 91 105 ARG A CA 1
ATOM 812 C C . ARG A 1 105 ? 27 -20.219 -29.359 1 91 105 ARG A C 1
ATOM 814 O O . ARG A 1 105 ? 28.078 -20.719 -29.703 1 91 105 ARG A O 1
ATOM 821 N N . LEU A 1 106 ? 26.109 -20.891 -28.703 1 88.06 106 LEU A N 1
ATOM 822 C CA . LEU A 1 106 ? 26.234 -22.297 -28.328 1 88.06 106 LEU A CA 1
ATOM 823 C C . LEU A 1 106 ? 25.562 -23.188 -29.375 1 88.06 106 LEU A C 1
ATOM 825 O O . LEU A 1 106 ? 26.062 -24.281 -29.672 1 88.06 106 LEU A O 1
ATOM 829 N N . VAL A 1 107 ? 24.453 -22.703 -29.828 1 90.88 107 VAL A N 1
ATOM 830 C CA . VAL A 1 107 ? 23.688 -23.484 -30.797 1 90.88 107 VAL A CA 1
ATOM 831 C C . VAL A 1 107 ? 24.172 -23.172 -32.219 1 90.88 107 VAL A C 1
ATOM 833 O O . VAL A 1 107 ? 23.984 -22.047 -32.688 1 90.88 107 VAL A O 1
ATOM 836 N N . ARG A 1 108 ? 24.781 -24.219 -32.75 1 87.06 108 ARG A N 1
ATOM 837 C CA . ARG A 1 108 ? 25.344 -24.047 -34.094 1 87.06 108 ARG A CA 1
ATOM 838 C C . ARG A 1 108 ? 24.641 -24.953 -35.094 1 87.06 108 ARG A C 1
ATOM 840 O O . ARG A 1 108 ? 25.047 -26.109 -35.281 1 87.06 108 ARG A O 1
ATOM 847 N N . PHE A 1 109 ? 23.766 -24.375 -35.812 1 82.81 109 PHE A N 1
ATOM 848 C CA . PHE A 1 109 ? 22.953 -25.141 -36.75 1 82.81 109 PHE A CA 1
ATOM 849 C C . PHE A 1 109 ? 23.812 -25.828 -37.781 1 82.81 109 PHE A C 1
ATOM 851 O O . PHE A 1 109 ? 23.547 -26.969 -38.188 1 82.81 109 PHE A O 1
ATOM 858 N N . GLU A 1 110 ? 24.844 -25.125 -38.219 1 79.44 110 GLU A N 1
ATOM 859 C CA . GLU A 1 110 ? 25.719 -25.641 -39.281 1 79.44 110 GLU A CA 1
ATOM 860 C C . GLU A 1 110 ? 26.391 -26.938 -38.875 1 79.44 110 GLU A C 1
ATOM 862 O O . GLU A 1 110 ? 26.594 -27.828 -39.688 1 79.44 110 GLU A O 1
ATOM 867 N N . GLN A 1 111 ? 26.734 -26.984 -37.688 1 76.81 111 GLN A N 1
ATOM 868 C CA . GLN A 1 111 ? 27.391 -28.172 -37.188 1 76.81 111 GLN A CA 1
ATOM 869 C C . GLN A 1 111 ? 26.422 -29.344 -37.062 1 76.81 111 GLN A C 1
ATOM 871 O O . GLN A 1 111 ? 26.766 -30.484 -37.406 1 76.81 111 GLN A O 1
ATOM 876 N N . TYR A 1 112 ? 25.188 -29.047 -36.719 1 75.5 112 TYR A N 1
ATOM 877 C CA . TYR A 1 112 ? 24.203 -30.094 -36.5 1 75.5 112 TYR A CA 1
ATOM 878 C C . TYR A 1 112 ? 23.688 -30.656 -37.844 1 75.5 112 TYR A C 1
ATOM 880 O O . TYR A 1 112 ? 23.359 -31.844 -37.938 1 75.5 112 TYR A O 1
ATOM 888 N N . GLU A 1 113 ? 23.641 -29.844 -38.812 1 72.62 113 GLU A N 1
ATOM 889 C CA . GLU A 1 113 ? 23.203 -30.266 -40.156 1 72.62 113 GLU A CA 1
ATOM 890 C C . GLU A 1 113 ? 24.203 -31.203 -40.781 1 72.62 113 GLU A C 1
ATOM 892 O O . GLU A 1 113 ? 23.812 -32.125 -41.531 1 72.62 113 GLU A O 1
ATOM 897 N N . LYS A 1 114 ? 25.422 -31 -40.531 1 67.5 114 LYS A N 1
ATOM 898 C CA . LYS A 1 114 ? 26.469 -31.828 -41.125 1 67.5 114 LYS A CA 1
ATOM 899 C C . LYS A 1 114 ? 26.531 -33.188 -40.438 1 67.5 114 LYS A C 1
ATOM 901 O O . LYS A 1 114 ? 26.766 -34.219 -41.094 1 67.5 114 LYS A O 1
ATOM 906 N N . GLU A 1 115 ? 26.391 -33.094 -39.188 1 63.34 115 GLU A N 1
ATOM 907 C CA . GLU A 1 115 ? 26.516 -34.344 -38.438 1 63.34 115 GLU A CA 1
ATOM 908 C C . GLU A 1 115 ? 25.266 -35.188 -38.625 1 63.34 115 GLU A C 1
ATOM 910 O O . GLU A 1 115 ? 24.172 -34.781 -38.219 1 63.34 115 GLU A O 1
ATOM 915 N N . ARG A 1 116 ? 24.859 -35.594 -39.844 1 55.22 116 ARG A N 1
ATOM 916 C CA . ARG A 1 116 ? 23.688 -36.375 -40.25 1 55.22 116 ARG A CA 1
ATOM 917 C C . ARG A 1 116 ? 23.219 -37.25 -39.094 1 55.22 116 ARG A C 1
ATOM 919 O O . ARG A 1 116 ? 22.047 -37.625 -39.062 1 55.22 116 ARG A O 1
ATOM 926 N N . ASP A 1 117 ? 24.047 -38.062 -38.438 1 48.53 117 ASP A N 1
ATOM 927 C CA . ASP A 1 117 ? 23.625 -39.219 -37.688 1 48.53 117 ASP A CA 1
ATOM 928 C C . ASP A 1 117 ? 23.031 -38.812 -36.344 1 48.53 117 ASP A C 1
ATOM 930 O O . ASP A 1 117 ? 22.25 -39.594 -35.75 1 48.53 117 ASP A O 1
ATOM 934 N N . ILE A 1 118 ? 23.5 -37.719 -35.812 1 54.97 118 ILE A N 1
ATOM 935 C CA . ILE A 1 118 ? 23.203 -37.562 -34.406 1 54.97 118 ILE A CA 1
ATOM 936 C C . ILE A 1 118 ? 21.828 -36.938 -34.219 1 54.97 118 ILE A C 1
ATOM 938 O O . ILE A 1 118 ? 21.453 -36 -34.969 1 54.97 118 ILE A O 1
ATOM 942 N N . SER A 1 119 ? 20.781 -37.625 -33.719 1 72.12 119 SER A N 1
ATOM 943 C CA . SER A 1 119 ? 19.375 -37.531 -33.344 1 72.12 119 SER A CA 1
ATOM 944 C C . SER A 1 119 ? 19.078 -36.188 -32.656 1 72.12 119 SER A C 1
ATOM 946 O O . SER A 1 119 ? 18.203 -36.094 -31.797 1 72.12 119 SER A O 1
ATOM 948 N N . TYR A 1 120 ? 19.797 -35.125 -33.188 1 83.12 120 TYR A N 1
ATOM 949 C CA . TYR A 1 120 ? 19.562 -33.812 -32.594 1 83.12 120 TYR A CA 1
ATOM 950 C C . TYR A 1 120 ? 18.266 -33.219 -33.125 1 83.12 120 TYR A C 1
ATOM 952 O O . TYR A 1 120 ? 17.938 -33.344 -34.312 1 83.12 120 TYR A O 1
ATOM 960 N N . ARG A 1 121 ? 17.516 -32.625 -32.25 1 88.62 121 ARG A N 1
ATOM 961 C CA . ARG A 1 121 ? 16.453 -31.703 -32.656 1 88.62 121 ARG A CA 1
ATOM 962 C C . ARG A 1 121 ? 16.844 -30.25 -32.438 1 88.62 121 ARG A C 1
ATOM 964 O O . ARG A 1 121 ? 17.234 -29.859 -31.328 1 88.62 121 ARG A O 1
ATOM 971 N N . PHE A 1 122 ? 16.953 -29.484 -33.5 1 91.81 122 PHE A N 1
ATOM 972 C CA . PHE A 1 122 ? 17.359 -28.094 -33.375 1 91.81 122 PHE A CA 1
ATOM 973 C C . PHE A 1 122 ? 16.453 -27.188 -34.219 1 91.81 122 PHE A C 1
ATOM 975 O O . PHE A 1 122 ? 15.734 -27.656 -35.094 1 91.81 122 PHE A O 1
ATOM 982 N N . GLY A 1 123 ? 16.328 -25.938 -33.844 1 93.56 123 GLY A N 1
ATOM 983 C CA . GLY A 1 123 ? 15.516 -24.969 -34.562 1 93.56 123 GLY A CA 1
ATOM 984 C C . GLY A 1 123 ? 15.422 -23.625 -33.844 1 93.56 123 GLY A C 1
ATOM 985 O O . GLY A 1 123 ? 16.141 -23.391 -32.875 1 93.56 123 GLY A O 1
ATOM 986 N N . ARG A 1 124 ? 14.68 -22.781 -34.469 1 95.69 124 ARG A N 1
ATOM 987 C CA . ARG A 1 124 ? 14.383 -21.453 -33.906 1 95.69 124 ARG A CA 1
ATOM 988 C C . ARG A 1 124 ? 12.961 -21.391 -33.406 1 95.69 124 ARG A C 1
ATOM 990 O O . ARG A 1 124 ? 12.031 -21.922 -34 1 95.69 124 ARG A O 1
ATOM 997 N N . LEU A 1 125 ? 12.797 -20.844 -32.281 1 97.56 125 LEU A N 1
ATOM 998 C CA . LEU A 1 125 ? 11.492 -20.75 -31.625 1 97.56 125 LEU A CA 1
ATOM 999 C C . LEU A 1 125 ? 11.109 -19.297 -31.391 1 97.56 125 LEU A C 1
ATOM 1001 O O . LEU A 1 125 ? 11.891 -18.531 -30.797 1 97.56 125 LEU A O 1
ATOM 1005 N N . TYR A 1 126 ? 9.961 -18.875 -31.953 1 96.69 126 TYR A N 1
ATOM 1006 C CA . TYR A 1 126 ? 9.352 -17.578 -31.719 1 96.69 126 TYR A CA 1
ATOM 1007 C C . TYR A 1 126 ? 8.094 -17.703 -30.859 1 96.69 126 TYR A C 1
ATOM 1009 O O . TYR A 1 126 ? 7.547 -18.797 -30.719 1 96.69 126 TYR A O 1
ATOM 1017 N N . ASP A 1 127 ? 7.719 -16.562 -30.266 1 94.75 127 ASP A N 1
ATOM 1018 C CA . ASP A 1 127 ? 6.461 -16.562 -29.531 1 94.75 127 ASP A CA 1
ATOM 1019 C C . ASP A 1 127 ? 5.277 -16.797 -30.453 1 94.75 127 ASP A C 1
ATOM 1021 O O . ASP A 1 127 ? 4.301 -17.453 -30.078 1 94.75 127 ASP A O 1
ATOM 1025 N N . THR A 1 128 ? 5.363 -16.406 -31.688 1 94 128 THR A N 1
ATOM 1026 C CA . THR A 1 128 ? 4.289 -16.516 -32.656 1 94 128 THR A CA 1
ATOM 1027 C C . THR A 1 128 ? 4.094 -17.953 -33.125 1 94 128 THR A C 1
ATOM 1029 O O . THR A 1 128 ? 3.072 -18.297 -33.719 1 94 128 THR A O 1
ATOM 1032 N N . ASP A 1 129 ? 5.094 -18.797 -32.781 1 94.94 129 ASP A N 1
ATOM 1033 C CA . ASP A 1 129 ? 5.02 -20.203 -33.188 1 94.94 129 ASP A CA 1
ATOM 1034 C C . ASP A 1 129 ? 3.965 -20.953 -32.375 1 94.94 129 ASP A C 1
ATOM 1036 O O . ASP A 1 129 ? 3.525 -22.031 -32.781 1 94.94 129 ASP A O 1
ATOM 1040 N N . THR A 1 130 ? 3.627 -20.406 -31.281 1 96 130 THR A N 1
ATOM 1041 C CA . THR A 1 130 ? 2.73 -21.141 -30.391 1 96 130 THR A CA 1
ATOM 1042 C C . THR A 1 130 ? 1.566 -20.25 -29.953 1 96 130 THR A C 1
ATOM 1044 O O . THR A 1 130 ? 1.608 -19.641 -28.891 1 96 130 THR A O 1
ATOM 1047 N N . ALA A 1 131 ? 0.597 -20.25 -30.734 1 94.62 131 ALA A N 1
ATOM 1048 C CA . ALA A 1 131 ? -0.628 -19.547 -30.359 1 94.62 131 ALA A CA 1
ATOM 1049 C C . ALA A 1 131 ? -1.498 -20.391 -29.453 1 94.62 131 ALA A C 1
ATOM 1051 O O . ALA A 1 131 ? -1.587 -21.609 -29.625 1 94.62 131 ALA A O 1
ATOM 1052 N N . VAL A 1 132 ? -2.092 -19.781 -28.453 1 96.62 132 VAL A N 1
ATOM 1053 C CA . VAL A 1 132 ? -3.006 -20.469 -27.547 1 96.62 132 VAL A CA 1
ATOM 1054 C C . VAL A 1 132 ? -4.414 -19.891 -27.703 1 96.62 132 VAL A C 1
ATOM 1056 O O . VAL A 1 132 ? -4.617 -18.688 -27.516 1 96.62 132 VAL A O 1
ATOM 1059 N N . GLU A 1 133 ? -5.344 -20.734 -28.016 1 96.62 133 GLU A N 1
ATOM 1060 C CA . GLU A 1 133 ? -6.715 -20.297 -28.25 1 96.62 133 GLU A CA 1
ATOM 1061 C C . GLU A 1 133 ? -7.699 -21.062 -27.375 1 96.62 133 GLU A C 1
ATOM 1063 O O . GLU A 1 133 ? -7.523 -22.25 -27.125 1 96.62 133 GLU A O 1
ATOM 1068 N N . PRO A 1 134 ? -8.742 -20.422 -27.016 1 96.25 134 PRO A N 1
ATOM 1069 C CA . PRO A 1 134 ? -9.758 -21.125 -26.219 1 96.25 134 PRO A CA 1
ATOM 1070 C C . PRO A 1 134 ? -10.531 -22.156 -27.016 1 96.25 134 PRO A C 1
ATOM 1072 O O . PRO A 1 134 ? -10.734 -21.984 -28.234 1 96.25 134 PRO A O 1
ATOM 1075 N N . VAL A 1 135 ? -10.914 -23.234 -26.344 1 97.44 135 VAL A N 1
ATOM 1076 C CA . VAL A 1 135 ? -11.75 -24.281 -26.922 1 97.44 135 VAL A CA 1
ATOM 1077 C C . VAL A 1 135 ? -13.094 -24.344 -26.203 1 97.44 135 VAL A C 1
ATOM 1079 O O . VAL A 1 135 ? -13.141 -24.297 -24.969 1 97.44 135 VAL A O 1
ATOM 1082 N N . LYS A 1 136 ? -14.141 -24.406 -26.891 1 94.62 136 LYS A N 1
ATOM 1083 C CA . LYS A 1 136 ? -15.477 -24.469 -26.297 1 94.62 136 LYS A CA 1
ATOM 1084 C C . LYS A 1 136 ? -15.672 -25.75 -25.484 1 94.62 136 LYS A C 1
ATOM 1086 O O . LYS A 1 136 ? -15.43 -26.844 -26 1 94.62 136 LYS A O 1
ATOM 1091 N N . PRO A 1 137 ? -16.078 -25.641 -24.344 1 94.69 137 PRO A N 1
ATOM 1092 C CA . PRO A 1 137 ? -16.359 -26.844 -23.547 1 94.69 137 PRO A CA 1
ATOM 1093 C C . PRO A 1 137 ? -17.578 -27.625 -24.047 1 94.69 137 PRO A C 1
ATOM 1095 O O . PRO A 1 137 ? -18.328 -27.109 -24.875 1 94.69 137 PRO A O 1
ATOM 1098 N N . LEU A 1 138 ? -17.719 -28.844 -23.531 1 93.75 138 LEU A N 1
ATOM 1099 C CA . LEU A 1 138 ? -18.812 -29.719 -23.953 1 93.75 138 LEU A CA 1
ATOM 1100 C C . LEU A 1 138 ? -20.109 -29.391 -23.234 1 93.75 138 LEU A C 1
ATOM 1102 O O . LEU A 1 138 ? -21.188 -29.734 -23.703 1 93.75 138 LEU A O 1
ATOM 1106 N N . ARG A 1 139 ? -19.938 -28.75 -22.078 1 91.38 139 ARG A N 1
ATOM 1107 C CA . ARG A 1 139 ? -21.094 -28.391 -21.281 1 91.38 139 ARG A CA 1
ATOM 1108 C C . ARG A 1 139 ? -20.969 -26.969 -20.75 1 91.38 139 ARG A C 1
ATOM 1110 O O . ARG A 1 139 ? -19.875 -26.375 -20.797 1 91.38 139 ARG A O 1
ATOM 1117 N N . ASN A 1 140 ? -22.172 -26.453 -20.344 1 90.56 140 ASN A N 1
ATOM 1118 C CA . ASN A 1 140 ? -22.141 -25.156 -19.703 1 90.56 140 ASN A CA 1
ATOM 1119 C C . ASN A 1 140 ? -21.469 -25.219 -18.328 1 90.56 140 ASN A C 1
ATOM 1121 O O . ASN A 1 140 ? -21.781 -26.094 -17.531 1 90.56 140 ASN A O 1
ATOM 1125 N N . MET A 1 141 ? -20.5 -24.406 -18.172 1 91.06 141 MET A N 1
ATOM 1126 C CA . MET A 1 141 ? -19.734 -24.391 -16.938 1 91.06 141 MET A CA 1
ATOM 1127 C C . MET A 1 141 ? -20.344 -23.422 -15.922 1 91.06 141 MET A C 1
ATOM 1129 O O . MET A 1 141 ? -20.625 -22.281 -16.266 1 91.06 141 MET A O 1
ATOM 1133 N N . HIS A 1 142 ? -20.625 -23.891 -14.773 1 90.56 142 HIS A N 1
ATOM 1134 C CA . HIS A 1 142 ? -21.078 -23.047 -13.68 1 90.56 142 HIS A CA 1
ATOM 1135 C C . HIS A 1 142 ? -19.922 -22.672 -12.758 1 90.56 142 HIS A C 1
ATOM 1137 O O . HIS A 1 142 ? -19.422 -23.516 -12.008 1 90.56 142 HIS A O 1
ATOM 1143 N N . VAL A 1 143 ? -19.547 -21.438 -12.82 1 95.06 143 VAL A N 1
ATOM 1144 C CA . VAL A 1 143 ? -18.422 -20.953 -12.023 1 95.06 143 VAL A CA 1
ATOM 1145 C C . VAL A 1 143 ? -18.938 -20.203 -10.797 1 95.06 143 VAL A C 1
ATOM 1147 O O . VAL A 1 143 ? -19.844 -19.375 -10.906 1 95.06 143 VAL A O 1
ATOM 1150 N N . ALA A 1 144 ? -18.359 -20.469 -9.664 1 95.12 144 ALA A N 1
ATOM 1151 C CA . ALA A 1 144 ? -18.781 -19.875 -8.398 1 95.12 144 ALA A CA 1
ATOM 1152 C C . ALA A 1 144 ? -18.469 -18.375 -8.352 1 95.12 144 ALA A C 1
ATOM 1154 O O . ALA A 1 144 ? -17.719 -17.875 -9.18 1 95.12 144 ALA A O 1
ATOM 1155 N N . LYS A 1 145 ? -19.172 -17.672 -7.461 1 97.19 145 LYS A N 1
ATOM 1156 C CA . LYS A 1 145 ? -18.922 -16.25 -7.184 1 97.19 145 LYS A CA 1
ATOM 1157 C C . LYS A 1 145 ? -18.5 -16.047 -5.734 1 97.19 145 LYS A C 1
ATOM 1159 O O . LYS A 1 145 ? -18.766 -16.891 -4.875 1 97.19 145 LYS A O 1
ATOM 1164 N N . LEU A 1 146 ? -17.812 -14.992 -5.504 1 97.69 146 LEU A N 1
ATOM 1165 C CA . LEU A 1 146 ? -17.406 -14.672 -4.137 1 97.69 146 LEU A CA 1
ATOM 1166 C C . LEU A 1 146 ? -18.625 -14.383 -3.262 1 97.69 146 LEU A C 1
ATOM 1168 O O . LEU A 1 146 ? -19.609 -13.82 -3.734 1 97.69 146 LEU A O 1
ATOM 1172 N N . GLU A 1 147 ? -18.469 -14.773 -2.051 1 96.94 147 GLU A N 1
ATOM 1173 C CA . GLU A 1 147 ? -19.484 -14.5 -1.039 1 96.94 147 GLU A CA 1
ATOM 1174 C C . GLU A 1 147 ? -18.953 -13.562 0.039 1 96.94 147 GLU A C 1
ATOM 1176 O O . GLU A 1 147 ? -17.797 -13.117 -0.036 1 96.94 147 GLU A O 1
ATOM 1181 N N . HIS A 1 148 ? -19.812 -13.078 0.996 1 95.75 148 HIS A N 1
ATOM 1182 C CA . HIS A 1 148 ? -19.438 -12.297 2.17 1 95.75 148 HIS A CA 1
ATOM 1183 C C . HIS A 1 148 ? -19.094 -10.859 1.788 1 95.75 148 HIS A C 1
ATOM 1185 O O . HIS A 1 148 ? -18.375 -10.18 2.512 1 95.75 148 HIS A O 1
ATOM 1191 N N . GLY A 1 149 ? -19.469 -10.461 0.57 1 94.94 149 GLY A N 1
ATOM 1192 C CA . GLY A 1 149 ? -19.156 -9.117 0.127 1 94.94 149 GLY A CA 1
ATOM 1193 C C . GLY A 1 149 ? -17.719 -8.953 -0.315 1 94.94 149 GLY A C 1
ATOM 1194 O O . GLY A 1 149 ? -17.203 -7.836 -0.398 1 94.94 149 GLY A O 1
ATOM 1195 N N . LEU A 1 150 ? -17.062 -10.008 -0.579 1 97.25 150 LEU A N 1
ATOM 1196 C CA . LEU A 1 150 ? -15.633 -9.992 -0.908 1 97.25 150 LEU A CA 1
ATOM 1197 C C . LEU A 1 150 ? -15.414 -9.516 -2.338 1 97.25 150 LEU A C 1
ATOM 1199 O O . LEU A 1 150 ? -14.281 -9.25 -2.742 1 97.25 150 LEU A O 1
ATOM 1203 N N . ASP A 1 151 ? -16.484 -9.328 -3.09 1 96.12 151 ASP A N 1
ATOM 1204 C CA . ASP A 1 151 ? -16.359 -8.859 -4.465 1 96.12 151 ASP A CA 1
ATOM 1205 C C . ASP A 1 151 ? -15.742 -7.465 -4.512 1 96.12 151 ASP A C 1
ATOM 1207 O O . ASP A 1 151 ? -15.109 -7.098 -5.504 1 96.12 151 ASP A O 1
ATOM 1211 N N . ARG A 1 152 ? -15.859 -6.703 -3.447 1 93.75 152 ARG A N 1
ATOM 1212 C CA . ARG A 1 152 ? -15.32 -5.348 -3.412 1 93.75 152 ARG A CA 1
ATOM 1213 C C . ARG A 1 152 ? -13.797 -5.359 -3.475 1 93.75 152 ARG A C 1
ATOM 1215 O O . ARG A 1 152 ? -13.18 -4.387 -3.91 1 93.75 152 ARG A O 1
ATOM 1222 N N . VAL A 1 153 ? -13.211 -6.426 -3.033 1 96.88 153 VAL A N 1
ATOM 1223 C CA . VAL A 1 153 ? -11.758 -6.574 -3.025 1 96.88 153 VAL A CA 1
ATOM 1224 C C . VAL A 1 153 ? -11.227 -6.547 -4.457 1 96.88 153 VAL A C 1
ATOM 1226 O O . VAL A 1 153 ? -10.094 -6.125 -4.703 1 96.88 153 VAL A O 1
ATOM 1229 N N . LEU A 1 154 ? -12.078 -6.93 -5.422 1 97.75 154 LEU A N 1
ATOM 1230 C CA . LEU A 1 154 ? -11.672 -7.082 -6.816 1 97.75 154 LEU A CA 1
ATOM 1231 C C . LEU A 1 154 ? -11.406 -5.723 -7.457 1 97.75 154 LEU A C 1
ATOM 1233 O O . LEU A 1 154 ? -10.695 -5.633 -8.461 1 97.75 154 LEU A O 1
ATOM 1237 N N . PHE A 1 155 ? -11.961 -4.664 -6.887 1 95.81 155 PHE A N 1
ATOM 1238 C CA . PHE A 1 155 ? -11.992 -3.402 -7.617 1 95.81 155 PHE A CA 1
ATOM 1239 C C . PHE A 1 155 ? -11.312 -2.297 -6.82 1 95.81 155 PHE A C 1
ATOM 1241 O O . PHE A 1 155 ? -11.469 -1.114 -7.137 1 95.81 155 PHE A O 1
ATOM 1248 N N . ASN A 1 156 ? -10.68 -2.605 -5.801 1 93.12 156 ASN A N 1
ATOM 1249 C CA . ASN A 1 156 ? -9.859 -1.704 -5.008 1 93.12 156 ASN A CA 1
ATOM 1250 C C . ASN A 1 156 ? -8.461 -2.277 -4.773 1 93.12 156 ASN A C 1
ATOM 1252 O O . ASN A 1 156 ? -8.219 -2.936 -3.762 1 93.12 156 ASN A O 1
ATOM 1256 N N . PRO A 1 157 ? -7.547 -1.915 -5.609 1 91.81 157 PRO A N 1
ATOM 1257 C CA . PRO A 1 157 ? -6.207 -2.502 -5.539 1 91.81 157 PRO A CA 1
ATOM 1258 C C . PRO A 1 157 ? -5.547 -2.305 -4.176 1 91.81 157 PRO A C 1
ATOM 1260 O O . PRO A 1 157 ? -5.699 -1.248 -3.559 1 91.81 157 PRO A O 1
ATOM 1263 N N . GLY A 1 158 ? -4.75 -3.359 -3.756 1 91.56 158 GLY A N 1
ATOM 1264 C CA . GLY A 1 158 ? -4.082 -3.33 -2.465 1 91.56 158 GLY A CA 1
ATOM 1265 C C . GLY A 1 158 ? -4.66 -4.316 -1.471 1 91.56 158 GLY A C 1
ATOM 1266 O O . GLY A 1 158 ? -5.453 -5.188 -1.841 1 91.56 158 GLY A O 1
ATOM 1267 N N . VAL A 1 159 ? -4.211 -4.148 -0.242 1 95.62 159 VAL A N 1
ATOM 1268 C CA . VAL A 1 159 ? -4.609 -5.094 0.797 1 95.62 159 VAL A CA 1
ATOM 1269 C C . VAL A 1 159 ? -5.887 -4.605 1.475 1 95.62 159 VAL A C 1
ATOM 1271 O O . VAL A 1 159 ? -6.074 -3.402 1.672 1 95.62 159 VAL A O 1
ATOM 1274 N N . HIS A 1 160 ? -6.758 -5.523 1.787 1 96.81 160 HIS A N 1
ATOM 1275 C CA . HIS A 1 160 ? -7.977 -5.273 2.547 1 96.81 160 HIS A CA 1
ATOM 1276 C C . HIS A 1 160 ? -7.965 -6.027 3.871 1 96.81 160 HIS A C 1
ATOM 1278 O O . HIS A 1 160 ? -7.922 -7.258 3.889 1 96.81 160 HIS A O 1
ATOM 1284 N N . TRP A 1 161 ? -8.094 -5.289 4.918 1 96.75 161 TRP A N 1
ATOM 1285 C CA . TRP A 1 161 ? -8.094 -5.891 6.246 1 96.75 161 TRP A CA 1
ATOM 1286 C C . TRP A 1 161 ? -9.453 -6.484 6.574 1 96.75 161 TRP A C 1
ATOM 1288 O O . TRP A 1 161 ? -10.492 -5.883 6.281 1 96.75 161 TRP A O 1
ATOM 1298 N N . LEU A 1 162 ? -9.383 -7.664 7.102 1 97.62 162 LEU A N 1
ATOM 1299 C CA . LEU A 1 162 ? -10.641 -8.195 7.621 1 97.62 162 LEU A CA 1
ATOM 1300 C C . LEU A 1 162 ? -11.086 -7.426 8.859 1 97.62 162 LEU A C 1
ATOM 1302 O O . LEU A 1 162 ? -12.258 -7.062 8.992 1 97.62 162 LEU A O 1
ATOM 1306 N N . ARG A 1 163 ? -10.156 -7.27 9.711 1 95.5 163 ARG A N 1
ATOM 1307 C CA . ARG A 1 163 ? -10.344 -6.52 10.945 1 95.5 163 ARG A CA 1
ATOM 1308 C C . ARG A 1 163 ? -9.227 -5.5 11.141 1 95.5 163 ARG A C 1
ATOM 1310 O O . ARG A 1 163 ? -8.047 -5.844 11.094 1 95.5 163 ARG A O 1
ATOM 1317 N N . ASP A 1 164 ? -9.648 -4.266 11.406 1 94.38 164 ASP A N 1
ATOM 1318 C CA . ASP A 1 164 ? -8.672 -3.219 11.664 1 94.38 164 ASP A CA 1
ATOM 1319 C C . ASP A 1 164 ? -7.934 -3.473 12.984 1 94.38 164 ASP A C 1
ATOM 1321 O O . ASP A 1 164 ? -8.555 -3.551 14.039 1 94.38 164 ASP A O 1
ATOM 1325 N N . GLN A 1 165 ? -6.664 -3.506 12.906 1 88.25 165 GLN A N 1
ATOM 1326 C CA . GLN A 1 165 ? -5.859 -3.85 14.078 1 88.25 165 GLN A CA 1
ATOM 1327 C C . GLN A 1 165 ? -5.859 -2.713 15.094 1 88.25 165 GLN A C 1
ATOM 1329 O O . GLN A 1 165 ? -5.773 -2.953 16.297 1 88.25 165 GLN A O 1
ATOM 1334 N N . ARG A 1 166 ? -5.93 -1.55 14.68 1 88.94 166 ARG A N 1
ATOM 1335 C CA . ARG A 1 166 ? -5.82 -0.381 15.547 1 88.94 166 ARG A CA 1
ATOM 1336 C C . ARG A 1 166 ? -7.098 -0.183 16.359 1 88.94 166 ARG A C 1
ATOM 1338 O O . ARG A 1 166 ? -7.039 0.082 17.562 1 88.94 166 ARG A O 1
ATOM 1345 N N . THR A 1 167 ? -8.266 -0.36 15.688 1 92.88 167 THR A N 1
ATOM 1346 C CA . THR A 1 167 ? -9.539 -0.05 16.328 1 92.88 167 THR A CA 1
ATOM 1347 C C . THR A 1 167 ? -10.273 -1.33 16.703 1 92.88 167 THR A C 1
ATOM 1349 O O . THR A 1 167 ? -11.195 -1.302 17.531 1 92.88 167 THR A O 1
ATOM 1352 N N . GLY A 1 168 ? -9.953 -2.42 16.062 1 92.5 168 GLY A N 1
ATOM 1353 C CA . GLY A 1 168 ? -10.664 -3.666 16.281 1 92.5 168 GLY A CA 1
ATOM 1354 C C . GLY A 1 168 ? -11.953 -3.771 15.484 1 92.5 168 GLY A C 1
ATOM 1355 O O . GLY A 1 168 ? -12.664 -4.773 15.578 1 92.5 168 GLY A O 1
ATOM 1356 N N . THR A 1 169 ? -12.203 -2.797 14.633 1 94.94 169 THR A N 1
ATOM 1357 C CA . THR A 1 169 ? -13.422 -2.764 13.844 1 94.94 169 THR A CA 1
ATOM 1358 C C . THR A 1 169 ? -13.336 -3.738 12.672 1 94.94 169 THR A C 1
ATOM 1360 O O . THR A 1 169 ? -12.32 -3.791 11.977 1 94.94 169 THR A O 1
ATOM 1363 N N . PHE A 1 170 ? -14.406 -4.539 12.398 1 95.56 170 PHE A N 1
ATOM 1364 C CA . PHE A 1 170 ? -14.461 -5.488 11.297 1 95.56 170 PHE A CA 1
ATOM 1365 C C . PHE A 1 170 ? -14.906 -4.797 10.008 1 95.56 170 PHE A C 1
ATOM 1367 O O . PHE A 1 170 ? -15.875 -4.031 10.016 1 95.56 170 PHE A O 1
ATOM 1374 N N . ASN A 1 171 ? -14.195 -4.992 8.938 1 95.06 171 ASN A N 1
ATOM 1375 C CA . ASN A 1 171 ? -14.555 -4.465 7.625 1 95.06 171 ASN A CA 1
ATOM 1376 C C . ASN A 1 171 ? -15.5 -5.406 6.879 1 95.06 171 ASN A C 1
ATOM 1378 O O . ASN A 1 171 ? -16.156 -5 5.922 1 95.06 171 ASN A O 1
ATOM 1382 N N . TYR A 1 172 ? -15.508 -6.629 7.312 1 94.75 172 TYR A N 1
ATOM 1383 C CA . TYR A 1 172 ? -16.406 -7.668 6.82 1 94.75 172 TYR A CA 1
ATOM 1384 C C . TYR A 1 172 ? -17.094 -8.391 7.977 1 94.75 172 TYR A C 1
ATOM 1386 O O . TYR A 1 172 ? -16.875 -8.047 9.141 1 94.75 172 TYR A O 1
ATOM 1394 N N . THR A 1 173 ? -17.922 -9.344 7.66 1 92.81 173 THR A N 1
ATOM 1395 C CA . THR A 1 173 ? -18.609 -10.055 8.719 1 92.81 173 THR A CA 1
ATOM 1396 C C . THR A 1 173 ? -17.625 -10.812 9.609 1 92.81 173 THR A C 1
ATOM 1398 O O . THR A 1 173 ? -16.734 -11.492 9.109 1 92.81 173 THR A O 1
ATOM 1401 N N . PRO A 1 174 ? -17.766 -10.648 10.898 1 93.56 174 PRO A N 1
ATOM 1402 C CA . PRO A 1 174 ? -16.812 -11.25 11.828 1 93.56 174 PRO A CA 1
ATOM 1403 C C . PRO A 1 174 ? -16.719 -12.766 11.688 1 93.56 174 PRO A C 1
ATOM 1405 O O . PRO A 1 174 ? -15.672 -13.352 11.977 1 93.56 174 PRO A O 1
ATOM 1408 N N . GLU A 1 175 ? -17.719 -13.375 11.195 1 91.75 175 GLU A N 1
ATOM 1409 C CA . GLU A 1 175 ? -17.781 -14.828 11.102 1 91.75 175 GLU A CA 1
ATOM 1410 C C . GLU A 1 175 ? -16.719 -15.367 10.148 1 91.75 175 GLU A C 1
ATOM 1412 O O . GLU A 1 175 ? -16.266 -16.5 10.289 1 91.75 175 GLU A O 1
ATOM 1417 N N . ILE A 1 176 ? -16.312 -14.562 9.258 1 94.19 176 ILE A N 1
ATOM 1418 C CA . ILE A 1 176 ? -15.398 -15.07 8.227 1 94.19 176 ILE A CA 1
ATOM 1419 C C . ILE A 1 176 ? -13.969 -15.039 8.75 1 94.19 176 ILE A C 1
ATOM 1421 O O . ILE A 1 176 ? -13.047 -15.5 8.07 1 94.19 176 ILE A O 1
ATOM 1425 N N . GLN A 1 177 ? -13.781 -14.523 9.977 1 95.25 177 GLN A N 1
ATOM 1426 C CA . GLN A 1 177 ? -12.453 -14.477 10.57 1 95.25 177 GLN A CA 1
ATOM 1427 C C . GLN A 1 177 ? -11.977 -15.867 10.961 1 95.25 177 GLN A C 1
ATOM 1429 O O . GLN A 1 177 ? -10.781 -16.156 10.914 1 95.25 177 GLN A O 1
ATOM 1434 N N . ARG A 1 178 ? -12.859 -16.734 11.336 1 93.88 178 ARG A N 1
ATOM 1435 C CA . ARG A 1 178 ? -12.5 -18.031 11.898 1 93.88 178 ARG A CA 1
ATOM 1436 C C . ARG A 1 178 ? -12.359 -19.078 10.812 1 93.88 178 ARG A C 1
ATOM 1438 O O . ARG A 1 178 ? -13.297 -19.312 10.039 1 93.88 178 ARG A O 1
ATOM 1445 N N . VAL A 1 179 ? -11.234 -19.719 10.844 1 93.81 179 VAL A N 1
ATOM 1446 C CA . VAL A 1 179 ? -10.953 -20.812 9.922 1 93.81 179 VAL A CA 1
ATOM 1447 C C . VAL A 1 179 ? -11.297 -22.141 10.594 1 93.81 179 VAL A C 1
ATOM 1449 O O . VAL A 1 179 ? -10.844 -22.422 11.711 1 93.81 179 VAL A O 1
ATOM 1452 N N . LEU A 1 180 ? -12.094 -22.875 9.945 1 94.88 180 LEU A N 1
ATOM 1453 C CA . LEU A 1 180 ? -12.406 -24.219 10.453 1 94.88 180 LEU A CA 1
ATOM 1454 C C . LEU A 1 180 ? -11.164 -25.094 10.469 1 94.88 180 LEU A C 1
ATOM 1456 O O . LEU A 1 180 ? -10.367 -25.062 9.523 1 94.88 180 LEU A O 1
ATOM 1460 N N . ASP A 1 181 ? -11.094 -25.828 11.516 1 94.62 181 ASP A N 1
ATOM 1461 C CA . ASP A 1 181 ? -9.984 -26.766 11.578 1 94.62 181 ASP A CA 1
ATOM 1462 C C . ASP A 1 181 ? -9.953 -27.688 10.359 1 94.62 181 ASP A C 1
ATOM 1464 O O . ASP A 1 181 ? -11 -28.141 9.891 1 94.62 181 ASP A O 1
ATOM 1468 N N . VAL A 1 182 ? -8.75 -27.984 9.898 1 93.62 182 VAL A N 1
ATOM 1469 C CA . VAL A 1 182 ? -8.523 -28.672 8.633 1 93.62 182 VAL A CA 1
ATOM 1470 C C . VAL A 1 182 ? -9.227 -30.031 8.648 1 93.62 182 VAL A C 1
ATOM 1472 O O . VAL A 1 182 ? -9.719 -30.5 7.621 1 93.62 182 VAL A O 1
ATOM 1475 N N . ASP A 1 183 ? -9.281 -30.641 9.781 1 94.56 183 ASP A N 1
ATOM 1476 C CA . ASP A 1 183 ? -9.789 -32 9.844 1 94.56 183 ASP A CA 1
ATOM 1477 C C . ASP A 1 183 ? -11.25 -32.031 10.281 1 94.56 183 ASP A C 1
ATOM 1479 O O . ASP A 1 183 ? -11.828 -33.094 10.484 1 94.56 183 ASP A O 1
ATOM 1483 N N . LEU A 1 184 ? -11.852 -30.938 10.422 1 95.62 184 LEU A N 1
ATOM 1484 C CA . LEU A 1 184 ? -13.273 -30.891 10.75 1 95.62 184 LEU A CA 1
ATOM 1485 C C . LEU A 1 184 ? -14.117 -30.656 9.5 1 95.62 184 LEU A C 1
ATOM 1487 O O . LEU A 1 184 ? -15.352 -30.719 9.562 1 95.62 184 LEU A O 1
ATOM 1491 N N . PHE A 1 185 ? -13.484 -30.406 8.445 1 95.31 185 PHE A N 1
ATOM 1492 C CA . PHE A 1 185 ? -14.133 -30.297 7.141 1 95.31 185 PHE A CA 1
ATOM 1493 C C . PHE A 1 185 ? -14.156 -31.656 6.43 1 95.31 185 PHE A C 1
ATOM 1495 O O . PHE A 1 185 ? -13.18 -32.406 6.484 1 95.31 185 PHE A O 1
ATOM 1502 N N . ASP A 1 186 ? -15.258 -31.922 5.809 1 93.12 186 ASP A N 1
ATOM 1503 C CA . ASP A 1 186 ? -15.383 -33.188 5.059 1 93.12 186 ASP A CA 1
ATOM 1504 C C . ASP A 1 186 ? -15.047 -32.969 3.586 1 93.12 186 ASP A C 1
ATOM 1506 O O . ASP A 1 186 ? -15.93 -32.656 2.781 1 93.12 186 ASP A O 1
ATOM 1510 N N . TYR A 1 187 ? -13.898 -33.344 3.229 1 90.69 187 TYR A N 1
ATOM 1511 C CA . TYR A 1 187 ? -13.391 -33.062 1.89 1 90.69 187 TYR A CA 1
ATOM 1512 C C . TYR A 1 187 ? -14.023 -34 0.866 1 90.69 187 TYR A C 1
ATOM 1514 O O . TYR A 1 187 ? -13.953 -33.75 -0.34 1 90.69 187 TYR A O 1
ATOM 1522 N N . THR A 1 188 ? -14.664 -35 1.271 1 86.69 188 THR A N 1
ATOM 1523 C CA . THR A 1 188 ? -15.312 -35.938 0.375 1 86.69 188 THR A CA 1
ATOM 1524 C C . THR A 1 188 ? -16.594 -35.344 -0.218 1 86.69 188 THR A C 1
ATOM 1526 O O . THR A 1 188 ? -17.141 -35.875 -1.188 1 86.69 188 THR A O 1
ATOM 1529 N N . THR A 1 189 ? -16.969 -34.312 0.474 1 89.56 189 THR A N 1
ATOM 1530 C CA . THR A 1 189 ? -18.172 -33.688 -0.004 1 89.56 189 THR A CA 1
ATOM 1531 C C . THR A 1 189 ? -17.875 -32.75 -1.183 1 89.56 189 THR A C 1
ATOM 1533 O O . THR A 1 189 ? -18.781 -32.281 -1.865 1 89.56 189 THR A O 1
ATOM 1536 N N . LEU A 1 190 ? -16.656 -32.5 -1.45 1 88.94 190 LEU A N 1
ATOM 1537 C CA . LEU A 1 190 ? -16.25 -31.703 -2.588 1 88.94 190 LEU A CA 1
ATOM 1538 C C . LEU A 1 190 ? -16.047 -32.562 -3.828 1 88.94 190 LEU A C 1
ATOM 1540 O O . LEU A 1 190 ? -15.781 -33.781 -3.717 1 88.94 190 LEU A O 1
ATOM 1544 N N . PRO A 1 191 ? -16.219 -31.906 -4.969 1 82.5 191 PRO A N 1
ATOM 1545 C CA . PRO A 1 191 ? -15.883 -32.688 -6.168 1 82.5 191 PRO A CA 1
ATOM 1546 C C . PRO A 1 191 ? -14.445 -33.188 -6.168 1 82.5 191 PRO A C 1
ATOM 1548 O O . PRO A 1 191 ? -13.523 -32.406 -5.824 1 82.5 191 PRO A O 1
ATOM 1551 N N . PRO A 1 192 ? -14.281 -34.375 -6.5 1 79.56 192 PRO A N 1
ATOM 1552 C CA . PRO A 1 192 ? -12.922 -34.906 -6.488 1 79.56 192 PRO A CA 1
ATOM 1553 C C . PRO A 1 192 ? -12.047 -34.344 -7.613 1 79.56 192 PRO A C 1
ATOM 1555 O O . PRO A 1 192 ? -12.562 -34 -8.68 1 79.56 192 PRO A O 1
ATOM 1558 N N . TYR A 1 193 ? -10.859 -34.281 -7.301 1 76.62 193 TYR A N 1
ATOM 1559 C CA . TYR A 1 193 ? -9.891 -33.906 -8.328 1 76.62 193 TYR A CA 1
ATOM 1560 C C . TYR A 1 193 ? -9.742 -35.031 -9.359 1 76.62 193 TYR A C 1
ATOM 1562 O O . TYR A 1 193 ? -9.586 -36.188 -9.008 1 76.62 193 TYR A O 1
ATOM 1570 N N . VAL A 1 194 ? -9.812 -34.625 -10.625 1 83.69 194 VAL A N 1
ATOM 1571 C CA . VAL A 1 194 ? -9.695 -35.625 -11.688 1 83.69 194 VAL A CA 1
ATOM 1572 C C . VAL A 1 194 ? -8.391 -35.406 -12.461 1 83.69 194 VAL A C 1
ATOM 1574 O O . VAL A 1 194 ? -8.172 -34.312 -13.016 1 83.69 194 VAL A O 1
ATOM 1577 N N . THR A 1 195 ? -7.566 -36.375 -12.445 1 87.38 195 THR A N 1
ATOM 1578 C CA . THR A 1 195 ? -6.32 -36.312 -13.203 1 87.38 195 THR A CA 1
ATOM 1579 C C . THR A 1 195 ? -6.602 -36.281 -14.703 1 87.38 195 THR A C 1
ATOM 1581 O O . THR A 1 195 ? -7.66 -36.719 -15.148 1 87.38 195 THR A O 1
ATOM 1584 N N . SER A 1 196 ? -5.652 -35.844 -15.438 1 90.69 196 SER A N 1
ATOM 1585 C CA . SER A 1 196 ? -5.828 -35.656 -16.875 1 90.69 196 SER A CA 1
ATOM 1586 C C . SER A 1 196 ? -6.109 -36.969 -17.578 1 90.69 196 SER A C 1
ATOM 1588 O O . SER A 1 196 ? -6.992 -37.031 -18.438 1 90.69 196 SER A O 1
ATOM 1590 N N . SER A 1 197 ? -5.457 -38.031 -17.234 1 91.81 197 SER A N 1
ATOM 1591 C CA . SER A 1 197 ? -5.57 -39.312 -17.922 1 91.81 197 SER A CA 1
ATOM 1592 C C . SER A 1 197 ? -6.906 -39.969 -17.625 1 91.81 197 SER A C 1
ATOM 1594 O O . SER A 1 197 ? -7.32 -40.906 -18.344 1 91.81 197 SER A O 1
ATOM 1596 N N . ARG A 1 198 ? -7.574 -39.5 -16.625 1 90.88 198 ARG A N 1
ATOM 1597 C CA . ARG A 1 198 ? -8.828 -40.125 -16.203 1 90.88 198 ARG A CA 1
ATOM 1598 C C . ARG A 1 198 ? -10.016 -39.219 -16.516 1 90.88 198 ARG A C 1
ATOM 1600 O O . ARG A 1 198 ? -11.172 -39.594 -16.297 1 90.88 198 ARG A O 1
ATOM 1607 N N . ASP A 1 199 ? -9.758 -38.125 -16.984 1 93 199 ASP A N 1
ATOM 1608 C CA . ASP A 1 199 ? -10.82 -37.156 -17.312 1 93 199 ASP A CA 1
ATOM 1609 C C . ASP A 1 199 ? -11.406 -37.469 -18.688 1 93 199 ASP A C 1
ATOM 1611 O O . ASP A 1 199 ? -10.844 -37.062 -19.703 1 93 199 ASP A O 1
ATOM 1615 N N . LYS A 1 200 ? -12.57 -37.906 -18.703 1 92.88 200 LYS A N 1
ATOM 1616 C CA . LYS A 1 200 ? -13.203 -38.344 -19.938 1 92.88 200 LYS A CA 1
ATOM 1617 C C . LYS A 1 200 ? -13.461 -37.156 -20.859 1 92.88 200 LYS A C 1
ATOM 1619 O O . LYS A 1 200 ? -13.312 -37.25 -22.078 1 92.88 200 LYS A O 1
ATOM 1624 N N . GLU A 1 201 ? -13.852 -36.094 -20.25 1 93.88 201 GLU A N 1
ATOM 1625 C CA . GLU A 1 201 ? -14.133 -34.906 -21.062 1 93.88 201 GLU A CA 1
ATOM 1626 C C . GLU A 1 201 ? -12.859 -34.375 -21.719 1 93.88 201 GLU A C 1
ATOM 1628 O O . GLU A 1 201 ? -12.859 -34.031 -22.906 1 93.88 201 GLU A O 1
ATOM 1633 N N . LEU A 1 202 ? -11.852 -34.281 -20.984 1 95.62 202 LEU A N 1
ATOM 1634 C CA . LEU A 1 202 ? -10.578 -33.812 -21.5 1 95.62 202 LEU A CA 1
ATOM 1635 C C . LEU A 1 202 ? -10.07 -34.719 -22.609 1 95.62 202 LEU A C 1
ATOM 1637 O O . LEU A 1 202 ? -9.609 -34.219 -23.656 1 95.62 202 LEU A O 1
ATOM 1641 N N . LEU A 1 203 ? -10.164 -36.031 -22.438 1 96.88 203 LEU A N 1
ATOM 1642 C CA . LEU A 1 203 ? -9.695 -36.969 -23.438 1 96.88 203 LEU A CA 1
ATOM 1643 C C . LEU A 1 203 ? -10.516 -36.906 -24.703 1 96.88 203 LEU A C 1
ATOM 1645 O O . LEU A 1 203 ? -9.969 -36.969 -25.812 1 96.88 203 LEU A O 1
ATOM 1649 N N . TYR A 1 204 ? -11.781 -36.719 -24.5 1 96.75 204 TYR A N 1
ATOM 1650 C CA . TYR A 1 204 ? -12.664 -36.594 -25.656 1 96.75 204 TYR A CA 1
ATOM 1651 C C . TYR A 1 204 ? -12.32 -35.375 -26.484 1 96.75 204 TYR A C 1
ATOM 1653 O O . TYR A 1 204 ? -12.227 -35.469 -27.719 1 96.75 204 TYR A O 1
ATOM 1661 N N . ILE A 1 205 ? -12.133 -34.219 -25.828 1 97.5 205 ILE A N 1
ATOM 1662 C CA . ILE A 1 205 ? -11.828 -33 -26.547 1 97.5 205 ILE A CA 1
ATOM 1663 C C . ILE A 1 205 ? -10.461 -33.094 -27.203 1 97.5 205 ILE A C 1
ATOM 1665 O O . ILE A 1 205 ? -10.25 -32.562 -28.297 1 97.5 205 ILE A O 1
ATOM 1669 N N . THR A 1 206 ? -9.531 -33.75 -26.516 1 97.81 206 THR A N 1
ATOM 1670 C CA . THR A 1 206 ? -8.195 -33.906 -27.062 1 97.81 206 THR A CA 1
ATOM 1671 C C . THR A 1 206 ? -8.25 -34.688 -28.375 1 97.81 206 THR A C 1
ATOM 1673 O O . THR A 1 206 ? -7.586 -34.344 -29.344 1 97.81 206 THR A O 1
ATOM 1676 N N . LYS A 1 207 ? -9.016 -35.75 -28.391 1 96.56 207 LYS A N 1
ATOM 1677 C CA . LYS A 1 207 ? -9.195 -36.562 -29.594 1 96.56 207 LYS A CA 1
ATOM 1678 C C . LYS A 1 207 ? -9.867 -35.75 -30.703 1 96.56 207 LYS A C 1
ATOM 1680 O O . LYS A 1 207 ? -9.43 -35.812 -31.859 1 96.56 207 LYS A O 1
ATOM 1685 N N . ARG A 1 208 ? -10.867 -35.031 -30.297 1 96.56 208 ARG A N 1
ATOM 1686 C CA . ARG A 1 208 ? -11.625 -34.219 -31.25 1 96.56 208 ARG A CA 1
ATOM 1687 C C . ARG A 1 208 ? -10.742 -33.188 -31.891 1 96.56 208 ARG A C 1
ATOM 1689 O O . ARG A 1 208 ? -10.828 -32.938 -33.094 1 96.56 208 ARG A O 1
ATOM 1696 N N . GLN A 1 209 ? -9.898 -32.562 -31.141 1 96.44 209 GLN A N 1
ATOM 1697 C CA . GLN A 1 209 ? -9.031 -31.469 -31.609 1 96.44 209 GLN A CA 1
ATOM 1698 C C . GLN A 1 209 ? -7.746 -32.031 -32.219 1 96.44 209 GLN A C 1
ATOM 1700 O O . GLN A 1 209 ? -6.918 -31.25 -32.719 1 96.44 209 GLN A O 1
ATOM 1705 N N . LYS A 1 210 ? -7.488 -33.312 -32.125 1 96.69 210 LYS A N 1
ATOM 1706 C CA . LYS A 1 210 ? -6.332 -34 -32.688 1 96.69 210 LYS A CA 1
ATOM 1707 C C . LYS A 1 210 ? -5.027 -33.438 -32.125 1 96.69 210 LYS A C 1
ATOM 1709 O O . LYS A 1 210 ? -4.125 -33.094 -32.875 1 96.69 210 LYS A O 1
ATOM 1714 N N . LYS A 1 211 ? -5.047 -33.375 -30.875 1 97.75 211 LYS A N 1
ATOM 1715 C CA . LYS A 1 211 ? -3.832 -32.906 -30.203 1 97.75 211 LYS A CA 1
ATOM 1716 C C . LYS A 1 211 ? -3.002 -34.094 -29.703 1 97.75 211 LYS A C 1
ATOM 1718 O O . LYS A 1 211 ? -3.547 -35.156 -29.359 1 97.75 211 LYS A O 1
ATOM 1723 N N . LYS A 1 212 ? -1.712 -33.906 -29.625 1 97.94 212 LYS A N 1
ATOM 1724 C CA . LYS A 1 212 ? -0.808 -35 -29.25 1 97.94 212 LYS A CA 1
ATOM 1725 C C . LYS A 1 212 ? -0.689 -35.125 -27.719 1 97.94 212 LYS A C 1
ATOM 1727 O O . LYS A 1 212 ? -0.467 -36.188 -27.188 1 97.94 212 LYS A O 1
ATOM 1732 N N . TYR A 1 213 ? -0.791 -34.031 -27.094 1 98.25 213 TYR A N 1
ATOM 1733 C CA . TYR A 1 213 ? -0.638 -34 -25.641 1 98.25 213 TYR A CA 1
ATOM 1734 C C . TYR A 1 213 ? -1.826 -33.312 -24.969 1 98.25 213 TYR A C 1
ATOM 1736 O O . TYR A 1 213 ? -2.438 -32.406 -25.562 1 98.25 213 TYR A O 1
ATOM 1744 N N . CYS A 1 214 ? -2.189 -33.688 -23.797 1 97.81 214 CYS A N 1
ATOM 1745 C CA . CYS A 1 214 ? -3.166 -32.969 -23 1 97.81 214 CYS A CA 1
ATOM 1746 C C . CYS A 1 214 ? -2.768 -32.969 -21.531 1 97.81 214 CYS A C 1
ATOM 1748 O O . CYS A 1 214 ? -2.031 -33.844 -21.078 1 97.81 214 CYS A O 1
ATOM 1750 N N . GLY A 1 215 ? -3.105 -31.984 -20.859 1 95.69 215 GLY A N 1
ATOM 1751 C CA . GLY A 1 215 ? -2.752 -31.875 -19.438 1 95.69 215 GLY A CA 1
ATOM 1752 C C . GLY A 1 215 ? -3.508 -30.781 -18.719 1 95.69 215 GLY A C 1
ATOM 1753 O O . GLY A 1 215 ? -4.078 -29.891 -19.359 1 95.69 215 GLY A O 1
ATOM 1754 N N . SER A 1 216 ? -3.441 -30.859 -17.406 1 93.38 216 SER A N 1
ATOM 1755 C CA . SER A 1 216 ? -4.043 -29.844 -16.531 1 93.38 216 SER A CA 1
ATOM 1756 C C . SER A 1 216 ? -2.988 -28.891 -15.992 1 93.38 216 SER A C 1
ATOM 1758 O O . SER A 1 216 ? -1.794 -29.203 -16.016 1 93.38 216 SER A O 1
ATOM 1760 N N . THR A 1 217 ? -3.428 -27.719 -15.484 1 90.25 217 THR A N 1
ATOM 1761 C CA . THR A 1 217 ? -2.541 -26.688 -14.961 1 90.25 217 THR A CA 1
ATOM 1762 C C . THR A 1 217 ? -1.669 -27.234 -13.836 1 90.25 217 THR A C 1
ATOM 1764 O O . THR A 1 217 ? -0.495 -26.875 -13.727 1 90.25 217 THR A O 1
ATOM 1767 N N . SER A 1 218 ? -2.17 -28.094 -12.969 1 82.94 218 SER A N 1
ATOM 1768 C CA . SER A 1 218 ? -1.452 -28.594 -11.805 1 82.94 218 SER A CA 1
ATOM 1769 C C . SER A 1 218 ? -0.182 -29.328 -12.203 1 82.94 218 SER A C 1
ATOM 1771 O O . SER A 1 218 ? 0.831 -29.266 -11.508 1 82.94 218 SER A O 1
ATOM 1773 N N . SER A 1 219 ? -0.21 -30 -13.344 1 86.88 219 SER A N 1
ATOM 1774 C CA . SER A 1 219 ? 0.941 -30.797 -13.773 1 86.88 219 SER A CA 1
ATOM 1775 C C . SER A 1 219 ? 1.809 -30 -14.758 1 86.88 219 SER A C 1
ATOM 1777 O O . SER A 1 219 ? 3.01 -30.266 -14.867 1 86.88 219 SER A O 1
ATOM 1779 N N . LEU A 1 220 ? 1.248 -29.078 -15.352 1 93.06 220 LEU A N 1
ATOM 1780 C CA . LEU A 1 220 ? 1.933 -28.391 -16.438 1 93.06 220 LEU A CA 1
ATOM 1781 C C . LEU A 1 220 ? 2.74 -27.203 -15.914 1 93.06 220 LEU A C 1
ATOM 1783 O O . LEU A 1 220 ? 3.764 -26.844 -16.5 1 93.06 220 LEU A O 1
ATOM 1787 N N . THR A 1 221 ? 2.328 -26.547 -14.836 1 93.38 221 THR A N 1
ATOM 1788 C CA . THR A 1 221 ? 2.924 -25.297 -14.391 1 93.38 221 THR A CA 1
ATOM 1789 C C . THR A 1 221 ? 4.379 -25.5 -13.984 1 93.38 221 THR A C 1
ATOM 1791 O O . THR A 1 221 ? 5.23 -24.656 -14.242 1 93.38 221 THR A O 1
ATOM 1794 N N . GLY A 1 222 ? 4.605 -26.656 -13.352 1 93.44 222 GLY A N 1
ATOM 1795 C CA . GLY A 1 222 ? 5.988 -26.938 -13.008 1 93.44 222 GLY A CA 1
ATOM 1796 C C . GLY A 1 222 ? 6.891 -27.062 -14.219 1 93.44 222 GLY A C 1
ATOM 1797 O O . GLY A 1 222 ? 8.016 -26.562 -14.219 1 93.44 222 GLY A O 1
ATOM 1798 N N . LEU A 1 223 ? 6.426 -27.719 -15.211 1 96.44 223 LEU A N 1
ATOM 1799 C CA . LEU A 1 223 ? 7.176 -27.906 -16.453 1 96.44 223 LEU A CA 1
ATOM 1800 C C . LEU A 1 223 ? 7.406 -26.562 -17.141 1 96.44 223 LEU A C 1
ATOM 1802 O O . LEU A 1 223 ? 8.523 -26.266 -17.578 1 96.44 223 LEU A O 1
ATOM 1806 N N . LEU A 1 224 ? 6.398 -25.797 -17.156 1 97.75 224 LEU A N 1
ATOM 1807 C CA . LEU A 1 224 ? 6.48 -24.5 -17.812 1 97.75 224 LEU A CA 1
ATOM 1808 C C . LEU A 1 224 ? 7.445 -23.578 -17.062 1 97.75 224 LEU A C 1
ATOM 1810 O O . LEU A 1 224 ? 8.125 -22.75 -17.688 1 97.75 224 LEU A O 1
ATOM 1814 N N . SER A 1 225 ? 7.461 -23.703 -15.781 1 96.94 225 SER A N 1
ATOM 1815 C CA . SER A 1 225 ? 8.391 -22.891 -15 1 96.94 225 SER A CA 1
ATOM 1816 C C . SER A 1 225 ? 9.836 -23.172 -15.398 1 96.94 225 SER A C 1
ATOM 1818 O O . SER A 1 225 ? 10.633 -22.25 -15.57 1 96.94 225 SER A O 1
ATOM 1820 N N . HIS A 1 226 ? 10.156 -24.422 -15.555 1 96.81 226 HIS A N 1
ATOM 1821 C CA . HIS A 1 226 ? 11.508 -24.766 -15.953 1 96.81 226 HIS A CA 1
ATOM 1822 C C . HIS A 1 226 ? 11.812 -24.297 -17.375 1 96.81 226 HIS A C 1
ATOM 1824 O O . HIS A 1 226 ? 12.938 -23.891 -17.672 1 96.81 226 HIS A O 1
ATOM 1830 N N . CYS A 1 227 ? 10.836 -24.406 -18.203 1 97.94 227 CYS A N 1
ATOM 1831 C CA . CYS A 1 227 ? 11.023 -23.844 -19.531 1 97.94 227 CYS A CA 1
ATOM 1832 C C . CYS A 1 227 ? 11.328 -22.359 -19.469 1 97.94 227 CYS A C 1
ATOM 1834 O O . CYS A 1 227 ? 12.211 -21.859 -20.172 1 97.94 227 CYS A O 1
ATOM 1836 N N . TYR A 1 228 ? 10.656 -21.703 -18.641 1 97.44 228 TYR A N 1
ATOM 1837 C CA . TYR A 1 228 ? 10.883 -20.266 -18.484 1 97.44 228 TYR A CA 1
ATOM 1838 C C . TYR A 1 228 ? 12.273 -20 -17.938 1 97.44 228 TYR A C 1
ATOM 1840 O O . TYR A 1 228 ? 12.953 -19.062 -18.375 1 97.44 228 TYR A O 1
ATOM 1848 N N . PHE A 1 229 ? 12.633 -20.734 -16.906 1 96.81 229 PHE A N 1
ATOM 1849 C CA . PHE A 1 229 ? 13.961 -20.562 -16.344 1 96.81 229 PHE A CA 1
ATOM 1850 C C . PHE A 1 229 ? 15.031 -20.641 -17.422 1 96.81 229 PHE A C 1
ATOM 1852 O O . PHE A 1 229 ? 15.961 -19.828 -17.453 1 96.81 229 PHE A O 1
ATOM 1859 N N . LEU A 1 230 ? 14.836 -21.562 -18.266 1 97 230 LEU A N 1
ATOM 1860 C CA . LEU A 1 230 ? 15.805 -21.75 -19.328 1 97 230 LEU A CA 1
ATOM 1861 C C . LEU A 1 230 ? 15.719 -20.625 -20.344 1 97 230 LEU A C 1
ATOM 1863 O O . LEU A 1 230 ? 16.75 -20.062 -20.75 1 97 230 LEU A O 1
ATOM 1867 N N . LEU A 1 231 ? 14.531 -20.281 -20.766 1 96.94 231 LEU A N 1
ATOM 1868 C CA . LEU A 1 231 ? 14.297 -19.281 -21.797 1 96.94 231 LEU A CA 1
ATOM 1869 C C . LEU A 1 231 ? 14.828 -17.922 -21.344 1 96.94 231 LEU A C 1
ATOM 1871 O O . LEU A 1 231 ? 15.375 -17.156 -22.156 1 96.94 231 LEU A O 1
ATOM 1875 N N . SER A 1 232 ? 14.633 -17.641 -20.109 1 95.44 232 SER A N 1
ATOM 1876 C CA . SER A 1 232 ? 14.969 -16.312 -19.609 1 95.44 232 SER A CA 1
ATOM 1877 C C . SER A 1 232 ? 16.391 -16.281 -19.047 1 95.44 232 SER A C 1
ATOM 1879 O O . SER A 1 232 ? 16.906 -15.211 -18.688 1 95.44 232 SER A O 1
ATOM 1881 N N . ARG A 1 233 ? 17 -17.438 -18.938 1 93.81 233 ARG A N 1
ATOM 1882 C CA . ARG A 1 233 ? 18.266 -17.578 -18.25 1 93.81 233 ARG A CA 1
ATOM 1883 C C . ARG A 1 233 ? 18.188 -17.062 -16.812 1 93.81 233 ARG A C 1
ATOM 1885 O O . ARG A 1 233 ? 18.984 -16.219 -16.406 1 93.81 233 ARG A O 1
ATOM 1892 N N . TRP A 1 234 ? 17.109 -17.484 -16.172 1 93.62 234 TRP A N 1
ATOM 1893 C CA . TRP A 1 234 ? 16.891 -17.266 -14.742 1 93.62 234 TRP A CA 1
ATOM 1894 C C . TRP A 1 234 ? 16.734 -15.789 -14.422 1 93.62 234 TRP A C 1
ATOM 1896 O O . TRP A 1 234 ? 17.344 -15.281 -13.477 1 93.62 234 TRP A O 1
ATOM 1906 N N . LYS A 1 235 ? 15.945 -15.102 -15.266 1 94 235 LYS A N 1
ATOM 1907 C CA . LYS A 1 235 ? 15.594 -13.742 -14.875 1 94 235 LYS A CA 1
ATOM 1908 C C . LYS A 1 235 ? 14.891 -13.727 -13.523 1 94 235 LYS A C 1
ATOM 1910 O O . LYS A 1 235 ? 13.875 -14.398 -13.344 1 94 235 LYS A O 1
ATOM 1915 N N . GLU A 1 236 ? 15.383 -12.961 -12.633 1 93.19 236 GLU A N 1
ATOM 1916 C CA . GLU A 1 236 ? 14.836 -12.914 -11.273 1 93.19 236 GLU A CA 1
ATOM 1917 C C . GLU A 1 236 ? 13.641 -11.977 -11.195 1 93.19 236 GLU A C 1
ATOM 1919 O O . GLU A 1 236 ? 13.516 -11.039 -11.992 1 93.19 236 GLU A O 1
ATOM 1924 N N . PRO A 1 237 ? 12.711 -12.258 -10.266 1 95.81 237 PRO A N 1
ATOM 1925 C CA . PRO A 1 237 ? 11.594 -11.336 -10.062 1 95.81 237 PRO A CA 1
ATOM 1926 C C . PRO A 1 237 ? 12.039 -9.969 -9.547 1 95.81 237 PRO A C 1
ATOM 1928 O O . PRO A 1 237 ? 13.117 -9.844 -8.969 1 95.81 237 PRO A O 1
ATOM 1931 N N . ASN A 1 238 ? 11.195 -9.008 -9.859 1 91.94 238 ASN A N 1
ATOM 1932 C CA . ASN A 1 238 ? 11.453 -7.645 -9.406 1 91.94 238 ASN A CA 1
ATOM 1933 C C . ASN A 1 238 ? 11.008 -7.441 -7.965 1 91.94 238 ASN A C 1
ATOM 1935 O O . ASN A 1 238 ? 9.812 -7.5 -7.66 1 91.94 238 ASN A O 1
ATOM 1939 N N . LEU A 1 239 ? 11.961 -7.086 -7.082 1 92.44 239 LEU A N 1
ATOM 1940 C CA . LEU A 1 239 ? 11.656 -6.934 -5.66 1 92.44 239 LEU A CA 1
ATOM 1941 C C . LEU A 1 239 ? 11.883 -5.496 -5.207 1 92.44 239 LEU A C 1
ATOM 1943 O O . LEU A 1 239 ? 12.148 -5.246 -4.031 1 92.44 239 LEU A O 1
ATOM 1947 N N . THR A 1 240 ? 11.766 -4.598 -6.102 1 86.25 240 THR A N 1
ATOM 1948 C CA . THR A 1 240 ? 11.891 -3.184 -5.758 1 86.25 240 THR A CA 1
ATOM 1949 C C . THR A 1 240 ? 10.625 -2.68 -5.074 1 86.25 240 THR A C 1
ATOM 1951 O O . THR A 1 240 ? 9.531 -3.193 -5.328 1 86.25 240 THR A O 1
ATOM 1954 N N . GLY A 1 241 ? 10.766 -1.686 -4.23 1 85.06 241 GLY A N 1
ATOM 1955 C CA . GLY A 1 241 ? 9.617 -1.045 -3.617 1 85.06 241 GLY A CA 1
ATOM 1956 C C . GLY A 1 241 ? 9.242 -1.647 -2.277 1 85.06 241 GLY A C 1
ATOM 1957 O O . GLY A 1 241 ? 8.375 -1.126 -1.576 1 85.06 241 GLY A O 1
ATOM 1958 N N . PHE A 1 242 ? 9.852 -2.725 -1.862 1 92.12 242 PHE A N 1
ATOM 1959 C CA . PHE A 1 242 ? 9.594 -3.33 -0.561 1 92.12 242 PHE A CA 1
ATOM 1960 C C . PHE A 1 242 ? 10.312 -2.568 0.544 1 92.12 242 PHE A C 1
ATOM 1962 O O . PHE A 1 242 ? 11.234 -1.791 0.273 1 92.12 242 PHE A O 1
ATOM 1969 N N . SER A 1 243 ? 9.852 -2.764 1.812 1 91.75 243 SER A N 1
ATOM 1970 C CA . SER A 1 243 ? 10.477 -2.117 2.965 1 91.75 243 SER A CA 1
ATOM 1971 C C . SER A 1 243 ? 11.969 -2.418 3.029 1 91.75 243 SER A C 1
ATOM 1973 O O . SER A 1 243 ? 12.406 -3.506 2.648 1 91.75 243 SER A O 1
ATOM 1975 N N . PRO A 1 244 ? 12.734 -1.529 3.586 1 88.06 244 PRO A N 1
ATOM 1976 C CA . PRO A 1 244 ? 14.188 -1.702 3.637 1 88.06 244 PRO A CA 1
ATOM 1977 C C . PRO A 1 244 ? 14.609 -2.918 4.461 1 88.06 244 PRO A C 1
ATOM 1979 O O . PRO A 1 244 ? 15.688 -3.469 4.246 1 88.06 244 PRO A O 1
ATOM 1982 N N . SER A 1 245 ? 13.789 -3.326 5.266 1 91.69 245 SER A N 1
ATOM 1983 C CA . SER A 1 245 ? 14.125 -4.441 6.145 1 91.69 245 SER A CA 1
ATOM 1984 C C . SER A 1 245 ? 14.289 -5.738 5.355 1 91.69 245 SER A C 1
ATOM 1986 O O . SER A 1 245 ? 14.867 -6.707 5.859 1 91.69 245 SER A O 1
ATOM 1988 N N . PHE A 1 246 ? 13.867 -5.789 4.105 1 93.94 246 PHE A N 1
ATOM 1989 C CA . PHE A 1 246 ? 13.961 -6.988 3.279 1 93.94 246 PHE A CA 1
ATOM 1990 C C . PHE A 1 246 ? 15.328 -7.066 2.6 1 93.94 246 PHE A C 1
ATOM 1992 O O . PHE A 1 246 ? 15.656 -8.078 1.978 1 93.94 246 PHE A O 1
ATOM 1999 N N . GLN A 1 247 ? 16.125 -6.094 2.75 1 87.56 247 GLN A N 1
ATOM 2000 C CA . GLN A 1 247 ? 17.344 -5.922 1.964 1 87.56 247 GLN A CA 1
ATOM 2001 C C . GLN A 1 247 ? 18.344 -7.039 2.254 1 87.56 247 GLN A C 1
ATOM 2003 O O . GLN A 1 247 ? 19.156 -7.398 1.391 1 87.56 247 GLN A O 1
ATOM 2008 N N . ASN A 1 248 ? 18.266 -7.582 3.406 1 86.44 248 ASN A N 1
ATOM 2009 C CA . ASN A 1 248 ? 19.25 -8.586 3.771 1 86.44 248 ASN A CA 1
ATOM 2010 C C . ASN A 1 248 ? 18.75 -10 3.484 1 86.44 248 ASN A C 1
ATOM 2012 O O . ASN A 1 248 ? 19.453 -10.977 3.76 1 86.44 248 ASN A O 1
ATOM 2016 N N . LEU A 1 249 ? 17.641 -10.141 2.889 1 90.19 249 LEU A N 1
ATOM 2017 C CA . LEU A 1 249 ? 17.109 -11.453 2.537 1 90.19 249 LEU A CA 1
ATOM 2018 C C . LEU A 1 249 ? 17.578 -11.875 1.146 1 90.19 249 LEU A C 1
ATOM 2020 O O . LEU A 1 249 ? 17.969 -11.023 0.336 1 90.19 249 LEU A O 1
ATOM 2024 N N . LEU A 1 250 ? 17.547 -13.203 0.962 1 88.12 250 LEU A N 1
ATOM 2025 C CA . LEU A 1 250 ? 17.875 -13.742 -0.355 1 88.12 250 LEU A CA 1
ATOM 2026 C C . LEU A 1 250 ? 16.844 -13.297 -1.393 1 88.12 250 LEU A C 1
ATOM 2028 O O . LEU A 1 250 ? 15.648 -13.227 -1.103 1 88.12 250 LEU A O 1
ATOM 2032 N N . THR A 1 251 ? 17.453 -13.023 -2.469 1 90.38 251 THR A N 1
ATOM 2033 C CA . THR A 1 251 ? 16.578 -12.562 -3.545 1 90.38 251 THR A CA 1
ATOM 2034 C C . THR A 1 251 ? 16.391 -13.656 -4.594 1 90.38 251 THR A C 1
ATOM 2036 O O . THR A 1 251 ? 16.875 -14.781 -4.418 1 90.38 251 THR A O 1
ATOM 2039 N N . GLY A 1 252 ? 15.656 -13.539 -5.594 1 92.19 252 GLY A N 1
ATOM 2040 C CA . GLY A 1 252 ? 15.383 -14.516 -6.637 1 92.19 252 GLY A CA 1
ATOM 2041 C C . GLY A 1 252 ? 14.266 -15.477 -6.277 1 92.19 252 GLY A C 1
ATOM 2042 O O . GLY A 1 252 ? 13.562 -15.281 -5.285 1 92.19 252 GLY A O 1
ATOM 2043 N N . PHE A 1 253 ? 14.18 -16.484 -7.086 1 95.25 253 PHE A N 1
ATOM 2044 C CA . PHE A 1 253 ? 13.141 -17.469 -6.859 1 95.25 253 PHE A CA 1
ATOM 2045 C C . PHE A 1 253 ? 13.477 -18.344 -5.648 1 95.25 253 PHE A C 1
ATOM 2047 O O . PHE A 1 253 ? 14.648 -18.578 -5.355 1 95.25 253 PHE A O 1
ATOM 2054 N N . SER A 1 254 ? 12.492 -18.781 -4.969 1 92.88 254 SER A N 1
ATOM 2055 C CA . SER A 1 254 ? 12.688 -19.625 -3.797 1 92.88 254 SER A CA 1
ATOM 2056 C C . SER A 1 254 ? 13.234 -20.984 -4.191 1 92.88 254 SER A C 1
ATOM 2058 O O . SER A 1 254 ? 13.078 -21.422 -5.332 1 92.88 254 SER A O 1
ATOM 2060 N N . GLU A 1 255 ? 13.82 -21.703 -3.252 1 88.5 255 GLU A N 1
ATOM 2061 C CA . GLU A 1 255 ? 14.367 -23.031 -3.502 1 88.5 255 GLU A CA 1
ATOM 2062 C C . GLU A 1 255 ? 13.273 -24.016 -3.893 1 88.5 255 GLU A C 1
ATOM 2064 O O . GLU A 1 255 ? 13.484 -24.891 -4.734 1 88.5 255 GLU A O 1
ATOM 2069 N N . GLY A 1 256 ? 12.18 -23.859 -3.254 1 86.75 256 GLY A N 1
ATOM 2070 C CA . GLY A 1 256 ? 11.07 -24.734 -3.594 1 86.75 256 GLY A CA 1
ATOM 2071 C C . GLY A 1 256 ? 10.594 -24.562 -5.023 1 86.75 256 GLY A C 1
ATOM 2072 O O . GLY A 1 256 ? 10.211 -25.531 -5.676 1 86.75 256 GLY A O 1
ATOM 2073 N N . SER A 1 257 ? 10.641 -23.422 -5.492 1 89.56 257 SER A N 1
ATOM 2074 C CA . SER A 1 257 ? 10.172 -23.141 -6.844 1 89.56 257 SER A CA 1
ATOM 2075 C C . SER A 1 257 ? 11.164 -23.625 -7.891 1 89.56 257 SER A C 1
ATOM 2077 O O . SER A 1 257 ? 10.789 -23.875 -9.039 1 89.56 257 SER A O 1
ATOM 2079 N N . LYS A 1 258 ? 12.383 -23.812 -7.496 1 91.56 258 LYS A N 1
ATOM 2080 C CA . LYS A 1 258 ? 13.438 -24.219 -8.422 1 91.56 258 LYS A CA 1
ATOM 2081 C C . LYS A 1 258 ? 13.57 -25.734 -8.492 1 91.56 258 LYS A C 1
ATOM 2083 O O . LYS A 1 258 ? 14.312 -26.25 -9.328 1 91.56 258 LYS A O 1
ATOM 2088 N N . MET A 1 259 ? 12.82 -26.391 -7.73 1 90.62 259 MET A N 1
ATOM 2089 C CA . MET A 1 259 ? 12.953 -27.844 -7.629 1 90.62 259 MET A CA 1
ATOM 2090 C C . MET A 1 259 ? 12.57 -28.516 -8.945 1 90.62 259 MET A C 1
ATOM 2092 O O . MET A 1 259 ? 11.625 -28.109 -9.609 1 90.62 259 MET A O 1
ATOM 2096 N N . PRO A 1 260 ? 13.32 -29.625 -9.203 1 92.88 260 PRO A N 1
ATOM 2097 C CA . PRO A 1 260 ? 12.953 -30.391 -10.391 1 92.88 260 PRO A CA 1
ATOM 2098 C C . PRO A 1 260 ? 11.516 -30.906 -10.344 1 92.88 260 PRO A C 1
ATOM 2100 O O . PRO A 1 260 ? 10.961 -31.109 -9.266 1 92.88 260 PRO A O 1
ATOM 2103 N N . VAL A 1 261 ? 10.992 -31.062 -11.516 1 92.12 261 VAL A N 1
ATOM 2104 C CA . VAL A 1 261 ? 9.602 -31.516 -11.617 1 92.12 261 VAL A CA 1
ATOM 2105 C C . VAL A 1 261 ? 9.547 -32.875 -12.32 1 92.12 261 VAL A C 1
ATOM 2107 O O . VAL A 1 261 ? 10.281 -33.094 -13.281 1 92.12 261 VAL A O 1
ATOM 2110 N N . SER A 1 262 ? 8.695 -33.719 -11.789 1 92.62 262 SER A N 1
ATOM 2111 C CA . SER A 1 262 ? 8.5 -35.031 -12.383 1 92.62 262 SER A CA 1
ATOM 2112 C C . SER A 1 262 ? 7.031 -35.281 -12.742 1 92.62 262 SER A C 1
ATOM 2114 O O . SER A 1 262 ? 6.137 -34.938 -11.969 1 92.62 262 SER A O 1
ATOM 2116 N N . ILE A 1 263 ? 6.836 -35.844 -13.922 1 93.75 263 ILE A N 1
ATOM 2117 C CA . ILE A 1 263 ? 5.48 -36.125 -14.383 1 93.75 263 ILE A CA 1
ATOM 2118 C C . ILE A 1 263 ? 5.422 -37.5 -15.016 1 93.75 263 ILE A C 1
ATOM 2120 O O . ILE A 1 263 ? 6.461 -38.125 -15.281 1 93.75 263 ILE A O 1
ATOM 2124 N N . MET A 1 264 ? 4.164 -37.969 -15.148 1 94.81 264 MET A N 1
ATOM 2125 C CA . MET A 1 264 ? 3.893 -39.188 -15.93 1 94.81 264 MET A CA 1
ATOM 2126 C C . MET A 1 264 ? 3.18 -38.844 -17.234 1 94.81 264 MET A C 1
ATOM 2128 O O . MET A 1 264 ? 2.105 -38.219 -17.219 1 94.81 264 MET A O 1
ATOM 2132 N N . LEU A 1 265 ? 3.873 -39.062 -18.281 1 96.81 265 LEU A N 1
ATOM 2133 C CA . LEU A 1 265 ? 3.271 -38.938 -19.594 1 96.81 265 LEU A CA 1
ATOM 2134 C C . LEU A 1 265 ? 2.617 -40.219 -20.047 1 96.81 265 LEU A C 1
ATOM 2136 O O . LEU A 1 265 ? 3.279 -41.094 -20.625 1 96.81 265 LEU A O 1
ATOM 2140 N N . ARG A 1 266 ? 1.308 -40.281 -19.906 1 96.5 266 ARG A N 1
ATOM 2141 C CA . ARG A 1 266 ? 0.594 -41.531 -20.094 1 96.5 266 ARG A CA 1
ATOM 2142 C C . ARG A 1 266 ? 0.094 -41.688 -21.531 1 96.5 266 ARG A C 1
ATOM 2144 O O . ARG A 1 266 ? -0.663 -40.844 -22.016 1 96.5 266 ARG A O 1
ATOM 2151 N N . TYR A 1 267 ? 0.485 -42.75 -22.109 1 97 267 TYR A N 1
ATOM 2152 C CA . TYR A 1 267 ? 0.008 -43.031 -23.453 1 97 267 TYR A CA 1
ATOM 2153 C C . TYR A 1 267 ? -1.445 -43.5 -23.438 1 97 267 TYR A C 1
ATOM 2155 O O . TYR A 1 267 ? -1.812 -44.375 -22.656 1 97 267 TYR A O 1
ATOM 2163 N N . GLN A 1 268 ? -2.232 -42.875 -24.266 1 95.38 268 GLN A N 1
ATOM 2164 C CA . GLN A 1 268 ? -3.65 -43.188 -24.359 1 95.38 268 GLN A CA 1
ATOM 2165 C C . GLN A 1 268 ? -3.926 -44.094 -25.562 1 95.38 268 GLN A C 1
ATOM 2167 O O . GLN A 1 268 ? -3.223 -44.031 -26.562 1 95.38 268 GLN A O 1
ATOM 2172 N N . THR A 1 269 ? -4.965 -44.844 -25.5 1 90.06 269 THR A N 1
ATOM 2173 C CA . THR A 1 269 ? -5.309 -45.812 -26.516 1 90.06 269 THR A CA 1
ATOM 2174 C C . THR A 1 269 ? -5.555 -45.156 -27.859 1 90.06 269 THR A C 1
ATOM 2176 O O . THR A 1 269 ? -5.336 -45.75 -28.922 1 90.06 269 THR A O 1
ATOM 2179 N N . ASP A 1 270 ? -5.922 -43.906 -27.875 1 90.5 270 ASP A N 1
ATOM 2180 C CA . ASP A 1 270 ? -6.27 -43.219 -29.125 1 90.5 270 ASP A CA 1
ATOM 2181 C C . ASP A 1 270 ? -5.039 -42.594 -29.75 1 90.5 270 ASP A C 1
ATOM 2183 O O . ASP A 1 270 ? -5.148 -41.875 -30.766 1 90.5 270 ASP A O 1
ATOM 2187 N N . GLY A 1 271 ? -3.908 -42.75 -29.172 1 93.44 271 GLY A N 1
ATOM 2188 C CA . GLY A 1 271 ? -2.686 -42.344 -29.844 1 93.44 271 GLY A CA 1
ATOM 2189 C C . GLY A 1 271 ? -2.135 -41 -29.344 1 93.44 271 GLY A C 1
ATOM 2190 O O . GLY A 1 271 ? -1.272 -40.406 -29.984 1 93.44 271 GLY A O 1
ATOM 2191 N N . PHE A 1 272 ? -2.703 -40.438 -28.359 1 97 272 PHE A N 1
ATOM 2192 C CA . PHE A 1 272 ? -2.174 -39.219 -27.766 1 97 272 PHE A CA 1
ATOM 2193 C C . PHE A 1 272 ? -1.748 -39.469 -26.328 1 97 272 PHE A C 1
ATOM 2195 O O . PHE A 1 272 ? -1.789 -40.594 -25.844 1 97 272 PHE A O 1
ATOM 2202 N N . TYR A 1 273 ? -1.121 -38.438 -25.641 1 98.06 273 TYR A N 1
ATOM 2203 C CA . TYR A 1 273 ? -0.551 -38.625 -24.297 1 98.06 273 TYR A CA 1
ATOM 2204 C C . TYR A 1 273 ? -1.209 -37.656 -23.312 1 98.06 273 TYR A C 1
ATOM 2206 O O . TYR A 1 273 ? -1.505 -36.5 -23.641 1 98.06 273 TYR A O 1
ATOM 2214 N N . ALA A 1 274 ? -1.437 -38.125 -22.125 1 97.38 274 ALA A N 1
ATOM 2215 C CA . ALA A 1 274 ? -1.957 -37.312 -21.031 1 97.38 274 ALA A CA 1
ATOM 2216 C C . ALA A 1 274 ? -0.906 -37.125 -19.938 1 97.38 274 ALA A C 1
ATOM 2218 O O . ALA A 1 274 ? -0.227 -38.062 -19.547 1 97.38 274 ALA A O 1
ATOM 2219 N N . ILE A 1 275 ? -0.806 -35.906 -19.484 1 96.56 275 ILE A N 1
ATOM 2220 C CA . ILE A 1 275 ? 0.194 -35.562 -18.469 1 96.56 275 ILE A CA 1
ATOM 2221 C C . ILE A 1 275 ? -0.428 -35.688 -17.078 1 96.56 275 ILE A C 1
ATOM 2223 O O . ILE A 1 275 ? -1.386 -34.969 -16.766 1 96.56 275 ILE A O 1
ATOM 2227 N N . ASP A 1 276 ? 0.155 -36.469 -16.266 1 92.38 276 ASP A N 1
ATOM 2228 C CA . ASP A 1 276 ? -0.255 -36.625 -14.875 1 92.38 276 ASP A CA 1
ATOM 2229 C C . ASP A 1 276 ? 0.889 -36.25 -13.93 1 92.38 276 ASP A C 1
ATOM 2231 O O . ASP A 1 276 ? 2.061 -36.344 -14.305 1 92.38 276 ASP A O 1
ATOM 2235 N N . ALA A 1 277 ? 0.441 -35.875 -12.75 1 83.56 277 ALA A N 1
ATOM 2236 C CA . ALA A 1 277 ? 1.464 -35.656 -11.734 1 83.56 277 ALA A CA 1
ATOM 2237 C C . ALA A 1 277 ? 2.088 -37 -11.312 1 83.56 277 ALA A C 1
ATOM 2239 O O . ALA A 1 277 ? 1.406 -38.031 -11.266 1 83.56 277 ALA A O 1
ATOM 2240 N N . ASP A 1 278 ? 3.361 -36.938 -11.172 1 76.31 278 ASP A N 1
ATOM 2241 C CA . ASP A 1 278 ? 4.039 -38.156 -10.742 1 76.31 278 ASP A CA 1
ATOM 2242 C C . ASP A 1 278 ? 3.961 -38.312 -9.227 1 76.31 278 ASP A C 1
ATOM 2244 O O . ASP A 1 278 ? 4.703 -37.656 -8.484 1 76.31 278 ASP A O 1
ATOM 2248 N N . LYS A 1 279 ? 2.82 -38.875 -8.672 1 59.41 279 LYS A N 1
ATOM 2249 C CA . LYS A 1 279 ? 2.672 -39.094 -7.234 1 59.41 279 LYS A CA 1
ATOM 2250 C C . LYS A 1 279 ? 3.736 -40.031 -6.703 1 59.41 279 LYS A C 1
ATOM 2252 O O . LYS A 1 279 ? 4.031 -40.031 -5.504 1 59.41 279 LYS A O 1
ATOM 2257 N N . ASN A 1 280 ? 4.176 -40.844 -7.668 1 54.84 280 ASN A N 1
ATOM 2258 C CA . ASN A 1 280 ? 5.113 -41.875 -7.258 1 54.84 280 ASN A CA 1
ATOM 2259 C C . ASN A 1 280 ? 6.555 -41.406 -7.316 1 54.84 280 ASN A C 1
ATOM 2261 O O . ASN A 1 280 ? 7.492 -42.188 -7.191 1 54.84 280 ASN A O 1
ATOM 2265 N N . SER A 1 281 ? 6.676 -40.25 -7.926 1 48.25 281 SER A N 1
ATOM 2266 C CA . SER A 1 281 ? 8.094 -39.969 -8.164 1 48.25 281 SER A CA 1
ATOM 2267 C C . SER A 1 281 ? 8.938 -40.375 -6.957 1 48.25 281 SER A C 1
ATOM 2269 O O . SER A 1 281 ? 10.125 -40.688 -7.098 1 48.25 281 SER A O 1
ATOM 2271 N N . ASP A 1 282 ? 8.625 -39.969 -5.785 1 43.81 282 ASP A N 1
ATOM 2272 C CA . ASP A 1 282 ? 9.453 -40.625 -4.773 1 43.81 282 ASP A CA 1
ATOM 2273 C C . ASP A 1 282 ? 8.766 -41.875 -4.23 1 43.81 282 ASP A C 1
ATOM 2275 O O . ASP A 1 282 ? 9.227 -42.469 -3.248 1 43.81 282 ASP A O 1
ATOM 2279 N N . GLY A 1 283 ? 7.75 -42.469 -4.938 1 41.69 283 GLY A N 1
ATOM 2280 C CA . GLY A 1 283 ? 7.195 -43.75 -4.551 1 41.69 283 GLY A CA 1
ATOM 2281 C C . GLY A 1 283 ? 6.203 -43.656 -3.404 1 41.69 283 GLY A C 1
ATOM 2282 O O . GLY A 1 283 ? 5.496 -44.625 -3.102 1 41.69 283 GLY A O 1
ATOM 2283 N N . GLU A 1 284 ? 6.398 -42.875 -2.41 1 46.19 284 GLU A N 1
ATOM 2284 C CA . GLU A 1 284 ? 5.672 -42.844 -1.143 1 46.19 284 GLU A CA 1
ATOM 2285 C C . GLU A 1 284 ? 4.699 -41.688 -1.093 1 46.19 284 GLU A C 1
ATOM 2287 O O . GLU A 1 284 ? 4.879 -40.688 -1.799 1 46.19 284 GLU A O 1
ATOM 2292 N N . MET A 1 285 ? 3.4 -42 -0.733 1 56.31 285 MET A N 1
ATOM 2293 C CA . MET A 1 285 ? 2.412 -40.969 -0.39 1 56.31 285 MET A CA 1
ATOM 2294 C C . MET A 1 285 ? 3.059 -39.844 0.38 1 56.31 285 MET A C 1
ATOM 2296 O O . MET A 1 285 ? 3.762 -40.062 1.366 1 56.31 285 MET A O 1
ATOM 2300 N N . ASP A 1 286 ? 3.186 -38.656 -0.281 1 73.44 286 ASP A N 1
ATOM 2301 C CA . ASP A 1 286 ? 3.762 -37.5 0.408 1 73.44 286 ASP A CA 1
ATOM 2302 C C . ASP A 1 286 ? 2.67 -36.625 1.02 1 73.44 286 ASP A C 1
ATOM 2304 O O . ASP A 1 286 ? 1.957 -35.938 0.301 1 73.44 286 ASP A O 1
ATOM 2308 N N . ASN A 1 287 ? 2.484 -36.812 2.338 1 85.06 287 ASN A N 1
ATOM 2309 C CA . ASN A 1 287 ? 1.485 -36 3.029 1 85.06 287 ASN A CA 1
ATOM 2310 C C . ASN A 1 287 ? 2.135 -34.906 3.838 1 85.06 287 ASN A C 1
ATOM 2312 O O . ASN A 1 287 ? 1.559 -34.406 4.816 1 85.06 287 ASN A O 1
ATOM 2316 N N . THR A 1 288 ? 3.324 -34.469 3.395 1 86.56 288 THR A N 1
ATOM 2317 C CA . THR A 1 288 ? 4.043 -33.438 4.125 1 86.56 288 THR A CA 1
ATOM 2318 C C . THR A 1 288 ? 3.375 -32.062 3.924 1 86.56 288 THR A C 1
ATOM 2320 O O . THR A 1 288 ? 3.586 -31.141 4.715 1 86.56 288 THR A O 1
ATOM 2323 N N . ASN A 1 289 ? 2.631 -31.969 2.906 1 88.06 289 ASN A N 1
ATOM 2324 C CA . ASN A 1 289 ? 1.944 -30.703 2.631 1 88.06 289 ASN A CA 1
ATOM 2325 C C . ASN A 1 289 ? 0.436 -30.844 2.818 1 88.06 289 ASN A C 1
ATOM 2327 O O . ASN A 1 289 ? -0.333 -30.031 2.291 1 88.06 289 ASN A O 1
ATOM 2331 N N . TYR A 1 290 ? 0.038 -31.797 3.572 1 89.62 290 TYR A N 1
ATOM 2332 C CA . TYR A 1 290 ? -1.372 -32.125 3.781 1 89.62 290 TYR A CA 1
ATOM 2333 C C . TYR A 1 290 ? -2.133 -30.891 4.266 1 89.62 290 TYR A C 1
ATOM 2335 O O . TYR A 1 290 ? -3.207 -30.562 3.748 1 89.62 290 TYR A O 1
ATOM 2343 N N . LEU A 1 291 ? -1.561 -30.25 5.188 1 91.94 291 LEU A N 1
ATOM 2344 C CA . LEU A 1 291 ? -2.232 -29.125 5.832 1 91.94 291 LEU A CA 1
ATOM 2345 C C . LEU A 1 291 ? -2.5 -28.016 4.832 1 91.94 291 LEU A C 1
ATOM 2347 O O . LEU A 1 291 ? -3.617 -27.5 4.754 1 91.94 291 LEU A O 1
ATOM 2351 N N . LEU A 1 292 ? -1.52 -27.594 4.094 1 90.31 292 LEU A N 1
ATOM 2352 C CA . LEU A 1 292 ? -1.622 -26.469 3.17 1 90.31 292 LEU A CA 1
ATOM 2353 C C . LEU A 1 292 ? -2.557 -26.797 2.01 1 90.31 292 LEU A C 1
ATOM 2355 O O . LEU A 1 292 ? -3.414 -25.984 1.647 1 90.31 292 LEU A O 1
ATOM 2359 N N . THR A 1 293 ? -2.434 -27.969 1.518 1 88.38 293 THR A N 1
ATOM 2360 C CA . THR A 1 293 ? -3.232 -28.359 0.366 1 88.38 293 THR A CA 1
ATOM 2361 C C . THR A 1 293 ? -4.695 -28.547 0.759 1 88.38 293 THR A C 1
ATOM 2363 O O . THR A 1 293 ? -5.594 -28.094 0.047 1 88.38 293 THR A O 1
ATOM 2366 N N . THR A 1 294 ? -4.922 -29.141 1.887 1 91.5 294 THR A N 1
ATOM 2367 C CA . THR A 1 294 ? -6.273 -29.453 2.334 1 91.5 294 THR A CA 1
ATOM 2368 C C . THR A 1 294 ? -6.977 -28.188 2.824 1 91.5 294 THR A C 1
ATOM 2370 O O . THR A 1 294 ? -8.148 -27.969 2.518 1 91.5 294 THR A O 1
ATOM 2373 N N . LEU A 1 295 ? -6.266 -27.453 3.488 1 92.94 295 LEU A N 1
ATOM 2374 C CA . LEU A 1 295 ? -6.852 -26.203 3.969 1 92.94 295 LEU A CA 1
ATOM 2375 C C . LEU A 1 295 ? -7.238 -25.297 2.803 1 92.94 295 LEU A C 1
ATOM 2377 O O . LEU A 1 295 ? -8.234 -24.578 2.873 1 92.94 295 LEU A O 1
ATOM 2381 N N . GLY A 1 296 ? -6.453 -25.312 1.749 1 93.31 296 GLY A N 1
ATOM 2382 C CA . GLY A 1 296 ? -6.77 -24.531 0.56 1 93.31 296 GLY A CA 1
ATOM 2383 C C . GLY A 1 296 ? -8.117 -24.875 -0.038 1 93.31 296 GLY A C 1
ATOM 2384 O O . GLY A 1 296 ? -8.875 -23.984 -0.437 1 93.31 296 GLY A O 1
ATOM 2385 N N . LYS A 1 297 ? -8.438 -26.156 -0.02 1 92.5 297 LYS A N 1
ATOM 2386 C CA . LYS A 1 297 ? -9.711 -26.609 -0.567 1 92.5 297 LYS A CA 1
ATOM 2387 C C . LYS A 1 297 ? -10.883 -26.141 0.293 1 92.5 297 LYS A C 1
ATOM 2389 O O . LYS A 1 297 ? -11.891 -25.672 -0.229 1 92.5 297 LYS A O 1
ATOM 2394 N N . SER A 1 298 ? -10.695 -26.312 1.56 1 95.38 298 SER A N 1
ATOM 2395 C CA . SER A 1 298 ? -11.742 -25.891 2.484 1 95.38 298 SER A CA 1
ATOM 2396 C C . SER A 1 298 ? -11.992 -24.391 2.389 1 95.38 298 SER A C 1
ATOM 2398 O O . SER A 1 298 ? -13.141 -23.953 2.336 1 95.38 298 SER A O 1
ATOM 2400 N N . LEU A 1 299 ? -10.945 -23.594 2.326 1 96.38 299 LEU A N 1
ATOM 2401 C CA . LEU A 1 299 ? -11.078 -22.141 2.314 1 96.38 299 LEU A CA 1
ATOM 2402 C C . LEU A 1 299 ? -11.641 -21.656 0.982 1 96.38 299 LEU A C 1
ATOM 2404 O O . LEU A 1 299 ? -12.359 -20.656 0.933 1 96.38 299 LEU A O 1
ATOM 2408 N N . GLU A 1 300 ? -11.297 -22.359 -0.068 1 94.25 300 GLU A N 1
ATOM 2409 C CA . GLU A 1 300 ? -11.898 -22.016 -1.354 1 94.25 300 GLU A CA 1
ATOM 2410 C C . GLU A 1 300 ? -13.422 -22.125 -1.306 1 94.25 300 GLU A C 1
ATOM 2412 O O . GLU A 1 300 ? -14.133 -21.266 -1.817 1 94.25 300 GLU A O 1
ATOM 2417 N N . LYS A 1 301 ? -13.875 -23.219 -0.727 1 94.88 301 LYS A N 1
ATOM 2418 C CA . LYS A 1 301 ? -15.312 -23.406 -0.56 1 94.88 301 LYS A CA 1
ATOM 2419 C C . LYS A 1 301 ? -15.891 -22.359 0.389 1 94.88 301 LYS A C 1
ATOM 2421 O O . LYS A 1 301 ? -16.984 -21.844 0.159 1 94.88 301 LYS A O 1
ATOM 2426 N N . PHE A 1 302 ? -15.188 -22.031 1.442 1 96.38 302 PHE A N 1
ATOM 2427 C CA . PHE A 1 302 ? -15.602 -21.062 2.447 1 96.38 302 PHE A CA 1
ATOM 2428 C C . PHE A 1 302 ? -15.828 -19.688 1.812 1 96.38 302 PHE A C 1
ATOM 2430 O O . PHE A 1 302 ? -16.828 -19.016 2.113 1 96.38 302 PHE A O 1
ATOM 2437 N N . LEU A 1 303 ? -14.977 -19.25 0.823 1 97.38 303 LEU A N 1
ATOM 2438 C CA . LEU A 1 303 ? -15 -17.922 0.22 1 97.38 303 LEU A CA 1
ATOM 2439 C C . LEU A 1 303 ? -16.125 -17.812 -0.801 1 97.38 303 LEU A C 1
ATOM 2441 O O . LEU A 1 303 ? -16.5 -16.703 -1.188 1 97.38 303 LEU A O 1
ATOM 2445 N N . THR A 1 304 ? -16.672 -18.906 -1.237 1 96.5 304 THR A N 1
ATOM 2446 C CA . THR A 1 304 ? -17.656 -18.891 -2.309 1 96.5 304 THR A CA 1
ATOM 2447 C C . THR A 1 304 ? -19 -19.422 -1.818 1 96.5 304 THR A C 1
ATOM 2449 O O . THR A 1 304 ? -19.906 -19.688 -2.621 1 96.5 304 THR A O 1
ATOM 2452 N N . SER A 1 305 ? -19.141 -19.672 -0.521 1 95.12 305 SER A N 1
ATOM 2453 C CA . SER A 1 305 ? -20.391 -20.203 0.033 1 95.12 305 SER A CA 1
ATOM 2454 C C . SER A 1 305 ? -20.891 -19.344 1.195 1 95.12 305 SER A C 1
ATOM 2456 O O . SER A 1 305 ? -20.078 -18.75 1.914 1 95.12 305 SER A O 1
ATOM 2458 N N . SER A 1 306 ? -22.172 -19.312 1.359 1 94.75 306 SER A N 1
ATOM 2459 C CA . SER A 1 306 ? -22.734 -18.719 2.57 1 94.75 306 SER A CA 1
ATOM 2460 C C . SER A 1 306 ? -22.359 -19.531 3.807 1 94.75 306 SER A C 1
ATOM 2462 O O . SER A 1 306 ? -21.969 -20.703 3.695 1 94.75 306 SER A O 1
ATOM 2464 N N . PRO A 1 307 ? -22.453 -18.938 4.91 1 93.69 307 PRO A N 1
ATOM 2465 C CA . PRO A 1 307 ? -22.125 -19.672 6.137 1 93.69 307 PRO A CA 1
ATOM 2466 C C . PRO A 1 307 ? -22.953 -20.953 6.293 1 93.69 307 PRO A C 1
ATOM 2468 O O . PRO A 1 307 ? -22.422 -21.984 6.711 1 93.69 307 PRO A O 1
ATOM 2471 N N . ASP A 1 308 ? -24.156 -20.906 5.891 1 92.81 308 ASP A N 1
ATOM 2472 C CA . ASP A 1 308 ? -25.031 -22.078 6.008 1 92.81 308 ASP A CA 1
ATOM 2473 C C . ASP A 1 308 ? -24.609 -23.172 5.031 1 92.81 308 ASP A C 1
ATOM 2475 O O . ASP A 1 308 ? -24.594 -24.344 5.387 1 92.81 308 ASP A O 1
ATOM 2479 N N . GLU A 1 309 ? -24.359 -22.766 3.85 1 92.06 309 GLU A N 1
ATOM 2480 C CA . GLU A 1 309 ? -23.906 -23.734 2.854 1 92.06 309 GLU A CA 1
ATOM 2481 C C . GLU A 1 309 ? -22.594 -24.391 3.271 1 92.06 309 GLU A C 1
ATOM 2483 O O . GLU A 1 309 ? -22.406 -25.594 3.115 1 92.06 309 GLU A O 1
ATOM 2488 N N . TYR A 1 310 ? -21.719 -23.625 3.791 1 94.5 310 TYR A N 1
ATOM 2489 C CA . TYR A 1 310 ? -20.422 -24.125 4.219 1 94.5 310 TYR A CA 1
ATOM 2490 C C . TYR A 1 310 ? -20.562 -25.094 5.387 1 94.5 310 TYR A C 1
ATOM 2492 O O . TYR A 1 310 ? -19.844 -26.094 5.457 1 94.5 310 TYR A O 1
ATOM 2500 N N . ALA A 1 311 ? -21.438 -24.797 6.266 1 93.62 311 ALA A N 1
ATOM 2501 C CA . ALA A 1 311 ? -21.641 -25.609 7.465 1 93.62 311 ALA A CA 1
ATOM 2502 C C . ALA A 1 311 ? -22.078 -27.031 7.105 1 93.62 311 ALA A C 1
ATOM 2504 O O . ALA A 1 311 ? -21.828 -27.969 7.852 1 93.62 311 ALA A O 1
ATOM 2505 N N . GLN A 1 312 ? -22.656 -27.141 5.961 1 92.69 312 GLN A N 1
ATOM 2506 C CA . GLN A 1 312 ? -23.109 -28.453 5.523 1 92.69 312 GLN A CA 1
ATOM 2507 C C . GLN A 1 312 ? -21.922 -29.375 5.215 1 92.69 312 GLN A C 1
ATOM 2509 O O . GLN A 1 312 ? -22.062 -30.594 5.227 1 92.69 312 GLN A O 1
ATOM 2514 N N . HIS A 1 313 ? -20.828 -28.812 4.918 1 93.69 313 HIS A N 1
ATOM 2515 C CA . HIS A 1 313 ? -19.656 -29.594 4.527 1 93.69 313 HIS A CA 1
ATOM 2516 C C . HIS A 1 313 ? -18.812 -29.984 5.742 1 93.69 313 HIS A C 1
ATOM 2518 O O . HIS A 1 313 ? -17.812 -30.688 5.605 1 93.69 313 HIS A O 1
ATOM 2524 N N . LYS A 1 314 ? -19.203 -29.594 6.906 1 94.88 314 LYS A N 1
ATOM 2525 C CA . LYS A 1 314 ? -18.516 -30.031 8.125 1 94.88 314 LYS A CA 1
ATOM 2526 C C . LYS A 1 314 ? -18.75 -31.516 8.383 1 94.88 314 LYS A C 1
ATOM 2528 O O . LYS A 1 314 ? -19.828 -32.031 8.117 1 94.88 314 LYS A O 1
ATOM 2533 N N . ARG A 1 315 ? -17.766 -32.125 8.938 1 93.62 315 ARG A N 1
ATOM 2534 C CA . ARG A 1 315 ? -17.859 -33.562 9.188 1 93.62 315 ARG A CA 1
ATOM 2535 C C . ARG A 1 315 ? -19.047 -33.906 10.07 1 93.62 315 ARG A C 1
ATOM 2537 O O . ARG A 1 315 ? -19.641 -34.969 9.938 1 93.62 315 ARG A O 1
ATOM 2544 N N . VAL A 1 316 ? -19.438 -33 10.906 1 92.31 316 VAL A N 1
ATOM 2545 C CA . VAL A 1 316 ? -20.547 -33.219 11.828 1 92.31 316 VAL A CA 1
ATOM 2546 C C . VAL A 1 316 ? -21.875 -33.094 11.086 1 92.31 316 VAL A C 1
ATOM 2548 O O . VAL A 1 316 ? -22.891 -33.656 11.516 1 92.31 316 VAL A O 1
ATOM 2551 N N . ASN A 1 317 ? -21.875 -32.469 9.906 1 90.38 317 ASN A N 1
ATOM 2552 C CA . ASN A 1 317 ? -23.125 -32.156 9.211 1 90.38 317 ASN A CA 1
ATOM 2553 C C . ASN A 1 317 ? -23.188 -32.875 7.855 1 90.38 317 ASN A C 1
ATOM 2555 O O . ASN A 1 317 ? -24.25 -32.969 7.25 1 90.38 317 ASN A O 1
ATOM 2559 N N . SER A 1 318 ? -22.109 -33.406 7.363 1 85.19 318 SER A N 1
ATOM 2560 C CA . SER A 1 318 ? -21.984 -33.812 5.969 1 85.19 318 SER A CA 1
ATOM 2561 C C . SER A 1 318 ? -22.859 -35 5.652 1 85.19 318 SER A C 1
ATOM 2563 O O . SER A 1 318 ? -23.172 -35.281 4.488 1 85.19 318 SER A O 1
ATOM 2565 N N . TRP A 1 319 ? -23.266 -35.625 6.641 1 80.31 319 TRP A N 1
ATOM 2566 C CA . TRP A 1 319 ? -24.172 -36.781 6.426 1 80.31 319 TRP A CA 1
ATOM 2567 C C . TRP A 1 319 ? -25.5 -36.312 5.871 1 80.31 319 TRP A C 1
ATOM 2569 O O . TRP A 1 319 ? -26.234 -37.062 5.238 1 80.31 319 TRP A O 1
ATOM 2579 N N . LYS A 1 320 ? -25.734 -34.969 6.016 1 81.38 320 LYS A N 1
ATOM 2580 C CA . LYS A 1 320 ? -27 -34.406 5.578 1 81.38 320 LYS A CA 1
ATOM 2581 C C . LYS A 1 320 ? -26.953 -34.031 4.094 1 81.38 320 LYS A C 1
ATOM 2583 O O . LYS A 1 320 ? -28 -33.844 3.471 1 81.38 320 LYS A O 1
ATOM 2588 N N . LEU A 1 321 ? -25.797 -34.031 3.527 1 85.44 321 LEU A N 1
ATOM 2589 C CA . LEU A 1 321 ? -25.656 -33.562 2.146 1 85.44 321 LEU A CA 1
ATOM 2590 C C . LEU A 1 321 ? -26.078 -34.688 1.174 1 85.44 321 LEU A C 1
ATOM 2592 O O . LEU A 1 321 ? -25.703 -35.844 1.351 1 85.44 321 LEU A O 1
ATOM 2596 N N . GLY A 1 322 ? -27 -34.312 0.275 1 78.75 322 GLY A N 1
ATOM 2597 C CA . GLY A 1 322 ? -27.469 -35.25 -0.728 1 78.75 322 GLY A CA 1
ATOM 2598 C C . GLY A 1 322 ? -26.469 -35.5 -1.831 1 78.75 322 GLY A C 1
ATOM 2599 O O . GLY A 1 322 ? -25.422 -34.844 -1.898 1 78.75 322 GLY A O 1
ATOM 2600 N N . ALA A 1 323 ? -26.844 -36.406 -2.736 1 75.94 323 ALA A N 1
ATOM 2601 C CA . ALA A 1 323 ? -26 -36.875 -3.844 1 75.94 323 ALA A CA 1
ATOM 2602 C C . ALA A 1 323 ? -25.844 -35.75 -4.887 1 75.94 323 ALA A C 1
ATOM 2604 O O . ALA A 1 323 ? -24.797 -35.656 -5.535 1 75.94 323 ALA A O 1
ATOM 2605 N N . GLU A 1 324 ? -26.797 -34.938 -4.973 1 75.19 324 GLU A N 1
ATOM 2606 C CA . GLU A 1 324 ? -26.766 -33.875 -5.996 1 75.19 324 GLU A CA 1
ATOM 2607 C C . GLU A 1 324 ? -25.609 -32.906 -5.762 1 75.19 324 GLU A C 1
ATOM 2609 O O . GLU A 1 324 ? -24.938 -32.5 -6.711 1 75.19 324 GLU A O 1
ATOM 2614 N N . VAL A 1 325 ? -25.391 -32.594 -4.547 1 74.81 325 VAL A N 1
ATOM 2615 C CA . VAL A 1 325 ? -24.344 -31.641 -4.203 1 74.81 325 VAL A CA 1
ATOM 2616 C C . VAL A 1 325 ? -22.969 -32.312 -4.395 1 74.81 325 VAL A C 1
ATOM 2618 O O . VAL A 1 325 ? -22.031 -31.672 -4.863 1 74.81 325 VAL A O 1
ATOM 2621 N N . ARG A 1 326 ? -22.953 -33.531 -4.219 1 71.31 326 ARG A N 1
ATOM 2622 C CA . ARG A 1 326 ? -21.703 -34.281 -4.277 1 71.31 326 ARG A CA 1
ATOM 2623 C C . ARG A 1 326 ? -21.281 -34.531 -5.723 1 71.31 326 ARG A C 1
ATOM 2625 O O . ARG A 1 326 ? -20.094 -34.656 -6.016 1 71.31 326 ARG A O 1
ATOM 2632 N N . GLU A 1 327 ? -22.297 -34.5 -6.605 1 74.38 327 GLU A N 1
ATOM 2633 C CA . GLU A 1 327 ? -22.016 -34.875 -7.988 1 74.38 327 GLU A CA 1
ATOM 2634 C C . GLU A 1 327 ? -21.766 -33.656 -8.852 1 74.38 327 GLU A C 1
ATOM 2636 O O . GLU A 1 327 ? -21.578 -33.75 -10.062 1 74.38 327 GLU A O 1
ATOM 2641 N N . GLN A 1 328 ? -21.734 -32.594 -8.172 1 79.12 328 GLN A N 1
ATOM 2642 C CA . GLN A 1 328 ? -21.453 -31.391 -8.953 1 79.12 328 GLN A CA 1
ATOM 2643 C C . GLN A 1 328 ? -20.047 -31.422 -9.555 1 79.12 328 GLN A C 1
ATOM 2645 O O . GLN A 1 328 ? -19.094 -31.812 -8.883 1 79.12 328 GLN A O 1
ATOM 2650 N N . GLN A 1 329 ? -20.031 -31.125 -10.883 1 82.12 329 GLN A N 1
ATOM 2651 C CA . GLN A 1 329 ? -18.75 -31.172 -11.586 1 82.12 329 GLN A CA 1
ATOM 2652 C C . GLN A 1 329 ? -18.047 -29.812 -11.523 1 82.12 329 GLN A C 1
ATOM 2654 O O . GLN A 1 329 ? -18.703 -28.781 -11.477 1 82.12 329 GLN A O 1
ATOM 2659 N N . GLU A 1 330 ? -16.75 -29.922 -11.539 1 88.06 330 GLU A N 1
ATOM 2660 C CA . GLU A 1 330 ? -15.922 -28.719 -11.531 1 88.06 330 GLU A CA 1
ATOM 2661 C C . GLU A 1 330 ? -16.016 -27.969 -12.859 1 88.06 330 GLU A C 1
ATOM 2663 O O . GLU A 1 330 ? -16.266 -28.578 -13.906 1 88.06 330 GLU A O 1
ATOM 2668 N N . ALA A 1 331 ? -15.922 -26.688 -12.805 1 92.62 331 ALA A N 1
ATOM 2669 C CA . ALA A 1 331 ? -15.891 -25.875 -14.008 1 92.62 331 ALA A CA 1
ATOM 2670 C C . ALA A 1 331 ? -14.477 -25.766 -14.562 1 92.62 331 ALA A C 1
ATOM 2672 O O . ALA A 1 331 ? -13.523 -25.562 -13.812 1 92.62 331 ALA A O 1
ATOM 2673 N N . TYR A 1 332 ? -14.391 -25.969 -15.922 1 95 332 TYR A N 1
ATOM 2674 C CA . TYR A 1 332 ? -13.078 -25.953 -16.547 1 95 332 TYR A CA 1
ATOM 2675 C C . TYR A 1 332 ? -13.047 -25 -17.734 1 95 332 TYR A C 1
ATOM 2677 O O . TYR A 1 332 ? -14.086 -24.719 -18.344 1 95 332 TYR A O 1
ATOM 2685 N N . HIS A 1 333 ? -11.93 -24.438 -17.953 1 96.62 333 HIS A N 1
ATOM 2686 C CA . HIS A 1 333 ? -11.57 -23.766 -19.203 1 96.62 333 HIS A CA 1
ATOM 2687 C C . HIS A 1 333 ? -10.633 -24.641 -20.031 1 96.62 333 HIS A C 1
ATOM 2689 O O . HIS A 1 333 ? -9.727 -25.281 -19.5 1 96.62 333 HIS A O 1
ATOM 2695 N N . TYR A 1 334 ? -10.914 -24.719 -21.312 1 97.56 334 TYR A N 1
ATOM 2696 C CA . TYR A 1 334 ? -10.062 -25.469 -22.234 1 97.56 334 TYR A CA 1
ATOM 2697 C C . TYR A 1 334 ? -9.383 -24.547 -23.234 1 97.56 334 TYR A C 1
ATOM 2699 O O . TYR A 1 334 ? -10 -23.609 -23.734 1 97.56 334 TYR A O 1
ATOM 2707 N N . ALA A 1 335 ? -8.164 -24.781 -23.422 1 97.56 335 ALA A N 1
ATOM 2708 C CA . ALA A 1 335 ? -7.383 -24.062 -24.422 1 97.56 335 ALA A CA 1
ATOM 2709 C C . ALA A 1 335 ? -6.504 -25.016 -25.219 1 97.56 335 ALA A C 1
ATOM 2711 O O . ALA A 1 335 ? -6.176 -26.109 -24.75 1 97.56 335 ALA A O 1
ATOM 2712 N N . GLN A 1 336 ? -6.18 -24.594 -26.438 1 98.06 336 GLN A N 1
ATOM 2713 C CA . GLN A 1 336 ? -5.352 -25.469 -27.266 1 98.06 336 GLN A CA 1
ATOM 2714 C C . GLN A 1 336 ? -4.164 -24.703 -27.844 1 98.06 336 GLN A C 1
ATOM 2716 O O . GLN A 1 336 ? -4.277 -23.516 -28.172 1 98.06 336 GLN A O 1
ATOM 2721 N N . SER A 1 337 ? -3.094 -25.266 -27.875 1 97.69 337 SER A N 1
ATOM 2722 C CA . SER A 1 337 ? -1.921 -24.891 -28.656 1 97.69 337 SER A CA 1
ATOM 2723 C C . SER A 1 337 ? -1.737 -25.828 -29.859 1 97.69 337 SER A C 1
ATOM 2725 O O . SER A 1 337 ? -2.613 -26.641 -30.156 1 97.69 337 SER A O 1
ATOM 2727 N N . PRO A 1 338 ? -0.601 -25.641 -30.594 1 97.44 338 PRO A N 1
ATOM 2728 C CA . PRO A 1 338 ? -0.429 -26.516 -31.766 1 97.44 338 PRO A CA 1
ATOM 2729 C C . PRO A 1 338 ? -0.436 -28 -31.391 1 97.44 338 PRO A C 1
ATOM 2731 O O . PRO A 1 338 ? -1.015 -28.812 -32.094 1 97.44 338 PRO A O 1
ATOM 2734 N N . LYS A 1 339 ? 0.062 -28.328 -30.219 1 98 339 LYS A N 1
ATOM 2735 C CA . LYS A 1 339 ? 0.161 -29.75 -29.906 1 98 339 LYS A CA 1
ATOM 2736 C C . LYS A 1 339 ? -0.529 -30.062 -28.578 1 98 339 LYS A C 1
ATOM 2738 O O . LYS A 1 339 ? -0.759 -31.234 -28.25 1 98 339 LYS A O 1
ATOM 2743 N N . PHE A 1 340 ? -0.939 -29.047 -27.812 1 98.06 340 PHE A N 1
ATOM 2744 C CA . PHE A 1 340 ? -1.468 -29.266 -26.469 1 98.06 340 PHE A CA 1
ATOM 2745 C C . PHE A 1 340 ? -2.961 -28.969 -26.422 1 98.06 340 PHE A C 1
ATOM 2747 O O . PHE A 1 340 ? -3.436 -28.047 -27.078 1 98.06 340 PHE A O 1
ATOM 2754 N N . LEU A 1 341 ? -3.697 -29.75 -25.734 1 98.25 341 LEU A N 1
ATOM 2755 C CA . LEU A 1 341 ? -4.957 -29.328 -25.125 1 98.25 341 LEU A CA 1
ATOM 2756 C C . LEU A 1 341 ? -4.789 -29.141 -23.625 1 98.25 341 LEU A C 1
ATOM 2758 O O . LEU A 1 341 ? -4.41 -30.062 -22.906 1 98.25 341 LEU A O 1
ATOM 2762 N N . LEU A 1 342 ? -5.055 -27.922 -23.219 1 97.75 342 LEU A N 1
ATOM 2763 C CA . LEU A 1 342 ? -4.836 -27.547 -21.828 1 97.75 342 LEU A CA 1
ATOM 2764 C C . LEU A 1 342 ? -6.164 -27.359 -21.094 1 97.75 342 LEU A C 1
ATOM 2766 O O . LEU A 1 342 ? -7.121 -26.828 -21.672 1 97.75 342 LEU A O 1
ATOM 2770 N N . ARG A 1 343 ? -6.199 -27.844 -19.891 1 96.56 343 ARG A N 1
ATOM 2771 C CA . ARG A 1 343 ? -7.379 -27.688 -19.047 1 96.56 343 ARG A CA 1
ATOM 2772 C C . ARG A 1 343 ? -7.043 -26.906 -17.781 1 96.56 343 ARG A C 1
ATOM 2774 O O . ARG A 1 343 ? -5.992 -27.125 -17.172 1 96.56 343 ARG A O 1
ATOM 2781 N N . SER A 1 344 ? -7.859 -25.953 -17.453 1 95.25 344 SER A N 1
ATOM 2782 C CA . SER A 1 344 ? -7.688 -25.172 -16.219 1 95.25 344 SER A CA 1
ATOM 2783 C C . SER A 1 344 ? -8.984 -25.094 -15.43 1 95.25 344 SER A C 1
ATOM 2785 O O . SER A 1 344 ? -10.047 -24.828 -16 1 95.25 344 SER A O 1
ATOM 2787 N N . GLN A 1 345 ? -8.852 -25.359 -14.133 1 93 345 GLN A N 1
ATOM 2788 C CA . GLN A 1 345 ? -10 -25.219 -13.25 1 93 345 GLN A CA 1
ATOM 2789 C C . GLN A 1 345 ? -10.367 -23.75 -13.062 1 93 345 GLN A C 1
ATOM 2791 O O . GLN A 1 345 ? -9.492 -22.891 -12.961 1 93 345 GLN A O 1
ATOM 2796 N N . LEU A 1 346 ? -11.68 -23.484 -13.078 1 94.75 346 LEU A N 1
ATOM 2797 C CA . LEU A 1 346 ? -12.18 -22.141 -12.828 1 94.75 346 LEU A CA 1
ATOM 2798 C C . LEU A 1 346 ? -12.766 -22.031 -11.422 1 94.75 346 LEU A C 1
ATOM 2800 O O . LEU A 1 346 ? -13.766 -22.688 -11.109 1 94.75 346 LEU A O 1
ATOM 2804 N N . ASP A 1 347 ? -12.227 -21.109 -10.617 1 94.62 347 ASP A N 1
ATOM 2805 C CA . ASP A 1 347 ? -12.633 -21.031 -9.219 1 94.62 347 ASP A CA 1
ATOM 2806 C C . ASP A 1 347 ? -13.742 -20 -9.023 1 94.62 347 ASP A C 1
ATOM 2808 O O . ASP A 1 347 ? -14.625 -20.172 -8.188 1 94.62 347 ASP A O 1
ATOM 2812 N N . CYS A 1 348 ? -13.586 -18.828 -9.742 1 97.75 348 CYS A N 1
ATOM 2813 C CA . CYS A 1 348 ? -14.539 -17.766 -9.461 1 97.75 348 CYS A CA 1
ATOM 2814 C C . CYS A 1 348 ? -14.797 -16.922 -10.703 1 97.75 348 CYS A C 1
ATOM 2816 O O . CYS A 1 348 ? -13.992 -16.922 -11.633 1 97.75 348 CYS A O 1
ATOM 2818 N N . TYR A 1 349 ? -15.945 -16.25 -10.648 1 97.5 349 TYR A N 1
ATOM 2819 C CA . TYR A 1 349 ? -16.422 -15.453 -11.766 1 97.5 349 TYR A CA 1
ATOM 2820 C C . TYR A 1 349 ? -16.984 -14.125 -11.289 1 97.5 349 TYR A C 1
ATOM 2822 O O . TYR A 1 349 ? -17.625 -14.055 -10.234 1 97.5 349 TYR A O 1
ATOM 2830 N N . ASP A 1 350 ? -16.688 -13.039 -11.922 1 97.88 350 ASP A N 1
ATOM 2831 C CA . ASP A 1 350 ? -17.281 -11.719 -11.766 1 97.88 350 ASP A CA 1
ATOM 2832 C C . ASP A 1 350 ? -17.359 -10.992 -13.102 1 97.88 350 ASP A C 1
ATOM 2834 O O . ASP A 1 350 ? -16.328 -10.695 -13.719 1 97.88 350 ASP A O 1
ATOM 2838 N N . GLU A 1 351 ? -18.5 -10.609 -13.547 1 96.5 351 GLU A N 1
ATOM 2839 C CA . GLU A 1 351 ? -18.734 -10.062 -14.883 1 96.5 351 GLU A CA 1
ATOM 2840 C C . GLU A 1 351 ? -18.047 -8.711 -15.055 1 96.5 351 GLU A C 1
ATOM 2842 O O . GLU A 1 351 ? -17.781 -8.281 -16.172 1 96.5 351 GLU A O 1
ATOM 2847 N N . ARG A 1 352 ? -17.719 -8.055 -14 1 95.19 352 ARG A N 1
ATOM 2848 C CA . ARG A 1 352 ? -17.172 -6.703 -14.055 1 95.19 352 ARG A CA 1
ATOM 2849 C C . ARG A 1 352 ? -15.68 -6.73 -14.367 1 95.19 352 ARG A C 1
ATOM 2851 O O . ARG A 1 352 ? -15.102 -5.703 -14.734 1 95.19 352 ARG A O 1
ATOM 2858 N N . LEU A 1 353 ? -15.078 -7.863 -14.219 1 97.31 353 LEU A N 1
ATOM 2859 C CA . LEU A 1 353 ? -13.656 -7.996 -14.531 1 97.31 353 LEU A CA 1
ATOM 2860 C C . LEU A 1 353 ? -13.445 -8.148 -16.031 1 97.31 353 LEU A C 1
ATOM 2862 O O . LEU A 1 353 ? -14.258 -8.766 -16.719 1 97.31 353 LEU A O 1
ATOM 2866 N N . PRO A 1 354 ? -12.391 -7.645 -16.594 1 95.31 354 PRO A N 1
ATOM 2867 C CA . PRO A 1 354 ? -12.133 -7.711 -18.031 1 95.31 354 PRO A CA 1
ATOM 2868 C C . PRO A 1 354 ? -12.211 -9.133 -18.578 1 95.31 354 PRO A C 1
ATOM 2870 O O . PRO A 1 354 ? -12.797 -9.352 -19.641 1 95.31 354 PRO A O 1
ATOM 2873 N N . LYS A 1 355 ? -11.609 -10.172 -17.922 1 96.25 355 LYS A N 1
ATOM 2874 C CA . LYS A 1 355 ? -11.656 -11.555 -18.391 1 96.25 355 LYS A CA 1
ATOM 2875 C C . LYS A 1 355 ? -12.695 -12.359 -17.609 1 96.25 355 LYS A C 1
ATOM 2877 O O . LYS A 1 355 ? -12.773 -13.578 -17.75 1 96.25 355 LYS A O 1
ATOM 2882 N N . ARG A 1 356 ? -13.312 -11.773 -16.609 1 96.12 356 ARG A N 1
ATOM 2883 C CA . ARG A 1 356 ? -14.516 -12.227 -15.922 1 96.12 356 ARG A CA 1
ATOM 2884 C C . ARG A 1 356 ? -14.18 -13.312 -14.906 1 96.12 356 ARG A C 1
ATOM 2886 O O . ARG A 1 356 ? -14.875 -13.469 -13.906 1 96.12 356 ARG A O 1
ATOM 2893 N N . THR A 1 357 ? -13.203 -14.203 -15.289 1 98 357 THR A N 1
ATOM 2894 C CA . THR A 1 357 ? -12.859 -15.281 -14.359 1 98 357 THR A CA 1
ATOM 2895 C C . THR A 1 357 ? -11.523 -14.984 -13.672 1 98 357 THR A C 1
ATOM 2897 O O . THR A 1 357 ? -10.719 -14.211 -14.18 1 98 357 THR A O 1
ATOM 2900 N N . PHE A 1 358 ? -11.352 -15.492 -12.484 1 98.31 358 PHE A N 1
ATOM 2901 C CA . PHE A 1 358 ? -10.125 -15.352 -11.711 1 98.31 358 PHE A CA 1
ATOM 2902 C C . PHE A 1 358 ? -9.93 -16.531 -10.773 1 98.31 358 PHE A C 1
ATOM 2904 O O . PHE A 1 358 ? -10.867 -17.297 -10.531 1 98.31 358 PHE A O 1
ATOM 2911 N N . ASP A 1 359 ? -8.703 -16.766 -10.344 1 97.5 359 ASP A N 1
ATOM 2912 C CA . ASP A 1 359 ? -8.352 -17.875 -9.453 1 97.5 359 ASP A CA 1
ATOM 2913 C C . ASP A 1 359 ? -8.469 -17.453 -7.988 1 97.5 359 ASP A C 1
ATOM 2915 O O . ASP A 1 359 ? -8.336 -16.281 -7.66 1 97.5 359 ASP A O 1
ATOM 2919 N N . LEU A 1 360 ? -8.836 -18.422 -7.125 1 97.44 360 LEU A N 1
ATOM 2920 C CA . LEU A 1 360 ? -8.859 -18.219 -5.68 1 97.44 360 LEU A CA 1
ATOM 2921 C C . LEU A 1 360 ? -7.688 -18.938 -5.02 1 97.44 360 LEU A C 1
ATOM 2923 O O . LEU A 1 360 ? -7.504 -20.141 -5.207 1 97.44 360 LEU A O 1
ATOM 2927 N N . LYS A 1 361 ? -6.906 -18.141 -4.41 1 97.06 361 LYS A N 1
ATOM 2928 C CA . LYS A 1 361 ? -5.777 -18.703 -3.67 1 97.06 361 LYS A CA 1
ATOM 2929 C C . LYS A 1 361 ? -5.844 -18.312 -2.195 1 97.06 361 LYS A C 1
ATOM 2931 O O . LYS A 1 361 ? -6.355 -17.25 -1.85 1 97.06 361 LYS A O 1
ATOM 2936 N N . THR A 1 362 ? -5.441 -19.172 -1.392 1 96.31 362 THR A N 1
ATOM 2937 C CA . THR A 1 362 ? -5.258 -18.891 0.028 1 96.31 362 THR A CA 1
ATOM 2938 C C . THR A 1 362 ? -3.779 -18.938 0.403 1 96.31 362 THR A C 1
ATOM 2940 O O . THR A 1 362 ? -3.045 -19.812 -0.061 1 96.31 362 THR A O 1
ATOM 2943 N N . ARG A 1 363 ? -3.367 -17.938 1.047 1 97.31 363 ARG A N 1
ATOM 2944 C CA . ARG A 1 363 ? -1.959 -17.812 1.406 1 97.31 363 ARG A CA 1
ATOM 2945 C C . ARG A 1 363 ? -1.762 -17.969 2.91 1 97.31 363 ARG A C 1
ATOM 2947 O O . ARG A 1 363 ? -2.018 -17.031 3.676 1 97.31 363 ARG A O 1
ATOM 2954 N N . ALA A 1 364 ? -1.209 -19.141 3.258 1 97.5 364 ALA A N 1
ATOM 2955 C CA . ALA A 1 364 ? -0.846 -19.328 4.66 1 97.5 364 ALA A CA 1
ATOM 2956 C C . ALA A 1 364 ? 0.326 -18.438 5.047 1 97.5 364 ALA A C 1
ATOM 2958 O O . ALA A 1 364 ? 1.237 -18.219 4.246 1 97.5 364 ALA A O 1
ATOM 2959 N N . VAL A 1 365 ? 0.316 -17.953 6.23 1 98 365 VAL A N 1
ATOM 2960 C CA . VAL A 1 365 ? 1.369 -17.078 6.723 1 98 365 VAL A CA 1
ATOM 2961 C C . VAL A 1 365 ? 2.691 -17.828 6.793 1 98 365 VAL A C 1
ATOM 2963 O O . VAL A 1 365 ? 2.707 -19.062 6.785 1 98 365 VAL A O 1
ATOM 2966 N N . VAL A 1 366 ? 3.709 -17.109 6.895 1 97.19 366 VAL A N 1
ATOM 2967 C CA . VAL A 1 366 ? 5.074 -17.625 6.805 1 97.19 366 VAL A CA 1
ATOM 2968 C C . VAL A 1 366 ? 5.32 -18.641 7.914 1 97.19 366 VAL A C 1
ATOM 2970 O O . VAL A 1 366 ? 6.043 -19.625 7.719 1 97.19 366 VAL A O 1
ATOM 2973 N N . SER A 1 367 ? 4.695 -18.469 9.078 1 97.12 367 SER A N 1
ATOM 2974 C CA . SER A 1 367 ? 4.902 -19.375 10.195 1 97.12 367 SER A CA 1
ATOM 2975 C C . SER A 1 367 ? 4.375 -20.766 9.875 1 97.12 367 SER A C 1
ATOM 2977 O O . SER A 1 367 ? 4.895 -21.766 10.383 1 97.12 367 SER A O 1
ATOM 2979 N N . ILE A 1 368 ? 3.381 -20.844 9.031 1 96.44 368 ILE A N 1
ATOM 2980 C CA . ILE A 1 368 ? 2.793 -22.125 8.656 1 96.44 368 ILE A CA 1
ATOM 2981 C C . ILE A 1 368 ? 3.545 -22.703 7.469 1 96.44 368 ILE A C 1
ATOM 2983 O O . ILE A 1 368 ? 3.867 -23.906 7.453 1 96.44 368 ILE A O 1
ATOM 2987 N N . ARG A 1 369 ? 3.887 -21.938 6.531 1 93.62 369 ARG A N 1
ATOM 2988 C CA . ARG A 1 369 ? 4.531 -22.406 5.312 1 93.62 369 ARG A CA 1
ATOM 2989 C C . ARG A 1 369 ? 5.938 -22.922 5.598 1 93.62 369 ARG A C 1
ATOM 2991 O O . ARG A 1 369 ? 6.367 -23.938 5.027 1 93.62 369 ARG A O 1
ATOM 2998 N N . ASN A 1 370 ? 6.625 -22.219 6.488 1 91.69 370 ASN A N 1
ATOM 2999 C CA . ASN A 1 370 ? 8.023 -22.547 6.727 1 91.69 370 ASN A CA 1
ATOM 3000 C C . ASN A 1 370 ? 8.188 -23.547 7.875 1 91.69 370 ASN A C 1
ATOM 3002 O O . ASN A 1 370 ? 9.258 -24.125 8.055 1 91.69 370 ASN A O 1
ATOM 3006 N N . ASP A 1 371 ? 7.168 -23.719 8.57 1 93.69 371 ASP A N 1
ATOM 3007 C CA . ASP A 1 371 ? 7.152 -24.625 9.719 1 93.69 371 ASP A CA 1
ATOM 3008 C C . ASP A 1 371 ? 5.863 -25.438 9.758 1 93.69 371 ASP A C 1
ATOM 3010 O O . ASP A 1 371 ? 5.16 -25.453 10.773 1 93.69 371 ASP A O 1
ATOM 3014 N N . ARG A 1 372 ? 5.656 -26.141 8.719 1 91.19 372 ARG A N 1
ATOM 3015 C CA . ARG A 1 372 ? 4.352 -26.75 8.445 1 91.19 372 ARG A CA 1
ATOM 3016 C C . ARG A 1 372 ? 4 -27.781 9.5 1 91.19 372 ARG A C 1
ATOM 3018 O O . ARG A 1 372 ? 2.832 -27.938 9.867 1 91.19 372 ARG A O 1
ATOM 3025 N N . ALA A 1 373 ? 4.98 -28.531 10 1 93.06 373 ALA A N 1
ATOM 3026 C CA . ALA A 1 373 ? 4.703 -29.547 11 1 93.06 373 ALA A CA 1
ATOM 3027 C C . ALA A 1 373 ? 4.27 -28.922 12.32 1 93.06 373 ALA A C 1
ATOM 3029 O O . ALA A 1 373 ? 3.564 -29.547 13.117 1 93.06 373 ALA A O 1
ATOM 3030 N N . ASN A 1 374 ? 4.703 -27.734 12.555 1 96.12 374 ASN A N 1
ATOM 3031 C CA . ASN A 1 374 ? 4.441 -27.031 13.812 1 96.12 374 ASN A CA 1
ATOM 3032 C C . ASN A 1 374 ? 3.252 -26.078 13.688 1 96.12 374 ASN A C 1
ATOM 3034 O O . ASN A 1 374 ? 3.256 -24.984 14.266 1 96.12 374 ASN A O 1
ATOM 3038 N N . TYR A 1 375 ? 2.238 -26.5 12.922 1 95.31 375 TYR A N 1
ATOM 3039 C CA . TYR A 1 375 ? 1.138 -25.609 12.578 1 95.31 375 TYR A CA 1
ATOM 3040 C C . TYR A 1 375 ? 0.313 -25.25 13.805 1 95.31 375 TYR A C 1
ATOM 3042 O O . TYR A 1 375 ? -0.336 -24.203 13.844 1 95.31 375 TYR A O 1
ATOM 3050 N N . ALA A 1 376 ? 0.307 -26.078 14.859 1 95.31 376 ALA A N 1
ATOM 3051 C CA . ALA A 1 376 ? -0.445 -25.766 16.078 1 95.31 376 ALA A CA 1
ATOM 3052 C C . ALA A 1 376 ? 0.153 -24.578 16.812 1 95.31 376 ALA A C 1
ATOM 3054 O O . ALA A 1 376 ? -0.575 -23.688 17.25 1 95.31 376 ALA A O 1
ATOM 3055 N N . GLU A 1 377 ? 1.433 -24.562 16.953 1 95.88 377 GLU A N 1
ATOM 3056 C CA . GLU A 1 377 ? 2.096 -23.406 17.547 1 95.88 377 GLU A CA 1
ATOM 3057 C C . GLU A 1 377 ? 2.129 -22.234 16.578 1 95.88 377 GLU A C 1
ATOM 3059 O O . GLU A 1 377 ? 1.96 -21.078 16.969 1 95.88 377 GLU A O 1
ATOM 3064 N N . GLY A 1 378 ? 2.332 -22.594 15.328 1 96.5 378 GLY A N 1
ATOM 3065 C CA . GLY A 1 378 ? 2.465 -21.594 14.281 1 96.5 378 GLY A CA 1
ATOM 3066 C C . GLY A 1 378 ? 1.204 -20.781 14.07 1 96.5 378 GLY A C 1
ATOM 3067 O O . GLY A 1 378 ? 1.259 -19.672 13.539 1 96.5 378 GLY A O 1
ATOM 3068 N N . CYS A 1 379 ? 0.122 -21.297 14.57 1 95.31 379 CYS A N 1
ATOM 3069 C CA . CYS A 1 379 ? -1.152 -20.609 14.375 1 95.31 379 CYS A CA 1
ATOM 3070 C C . CYS A 1 379 ? -1.229 -19.344 15.219 1 95.31 379 CYS A C 1
ATOM 3072 O O . CYS A 1 379 ? -2.078 -18.484 14.977 1 95.31 379 CYS A O 1
ATOM 3074 N N . GLY A 1 380 ? -0.341 -19.172 16.109 1 96.19 380 GLY A N 1
ATOM 3075 C CA . GLY A 1 380 ? -0.271 -17.953 16.906 1 96.19 380 GLY A CA 1
ATOM 3076 C C . GLY A 1 380 ? 0.241 -16.766 16.125 1 96.19 380 GLY A C 1
ATOM 3077 O O . GLY A 1 380 ? -0.034 -15.609 16.469 1 96.19 380 GLY A O 1
ATOM 3078 N N . TYR A 1 381 ? 1.002 -17.031 15.062 1 97.62 381 TYR A N 1
ATOM 3079 C CA . TYR A 1 381 ? 1.512 -15.961 14.211 1 97.62 381 TYR A CA 1
ATOM 3080 C C . TYR A 1 381 ? 0.371 -15.211 13.531 1 97.62 381 TYR A C 1
ATOM 3082 O O . TYR A 1 381 ? -0.504 -15.828 12.922 1 97.62 381 TYR A O 1
ATOM 3090 N N . GLN A 1 382 ? 0.372 -13.898 13.672 1 96.44 382 GLN A N 1
ATOM 3091 C CA . GLN A 1 382 ? -0.685 -13.07 13.102 1 96.44 382 GLN A CA 1
ATOM 3092 C C . GLN A 1 382 ? -0.107 -12 12.18 1 96.44 382 GLN A C 1
ATOM 3094 O O . GLN A 1 382 ? 1.055 -11.609 12.328 1 96.44 382 GLN A O 1
ATOM 3099 N N . ILE A 1 383 ? -0.919 -11.625 11.172 1 97.12 383 ILE A N 1
ATOM 3100 C CA . ILE A 1 383 ? -0.582 -10.422 10.422 1 97.12 383 ILE A CA 1
ATOM 3101 C C . ILE A 1 383 ? -1.109 -9.195 11.156 1 97.12 383 ILE A C 1
ATOM 3103 O O . ILE A 1 383 ? -2.318 -9.047 11.344 1 97.12 383 ILE A O 1
ATOM 3107 N N . ARG A 1 384 ? -0.203 -8.305 11.5 1 94.75 384 ARG A N 1
ATOM 3108 C CA . ARG A 1 384 ? -0.57 -7.156 12.312 1 94.75 384 ARG A CA 1
ATOM 3109 C C . ARG A 1 384 ? -0.249 -5.852 11.594 1 94.75 384 ARG A C 1
ATOM 3111 O O . ARG A 1 384 ? -0.737 -4.785 11.977 1 94.75 384 ARG A O 1
ATOM 3118 N N . PHE A 1 385 ? 0.536 -5.969 10.562 1 93.38 385 PHE A N 1
ATOM 3119 C CA . PHE A 1 385 ? 1.008 -4.77 9.883 1 93.38 385 PHE A CA 1
ATOM 3120 C C . PHE A 1 385 ? 0.839 -4.898 8.375 1 93.38 385 PHE A C 1
ATOM 3122 O O . PHE A 1 385 ? 0.814 -6.012 7.84 1 93.38 385 PHE A O 1
ATOM 3129 N N . ALA A 1 386 ? 0.676 -3.748 7.719 1 92.62 386 ALA A N 1
ATOM 3130 C CA . ALA A 1 386 ? 0.614 -3.764 6.262 1 92.62 386 ALA A CA 1
ATOM 3131 C C . ALA A 1 386 ? 1.994 -4.004 5.656 1 92.62 386 ALA A C 1
ATOM 3133 O O . ALA A 1 386 ? 2.123 -4.699 4.645 1 92.62 386 ALA A O 1
ATOM 3134 N N . ARG A 1 387 ? 2.955 -3.375 6.258 1 91.5 387 ARG A N 1
ATOM 3135 C CA . ARG A 1 387 ? 4.32 -3.443 5.746 1 91.5 387 ARG A CA 1
ATOM 3136 C C . ARG A 1 387 ? 5.285 -3.932 6.82 1 91.5 387 ARG A C 1
ATOM 3138 O O . ARG A 1 387 ? 4.973 -3.883 8.008 1 91.5 387 ARG A O 1
ATOM 3145 N N . GLY A 1 388 ? 6.426 -4.422 6.355 1 93.06 388 GLY A N 1
ATOM 3146 C CA . GLY A 1 388 ? 7.465 -4.871 7.266 1 93.06 388 GLY A CA 1
ATOM 3147 C C . GLY A 1 388 ? 7.871 -6.316 7.039 1 93.06 388 GLY A C 1
ATOM 3148 O O . GLY A 1 388 ? 7.168 -7.066 6.363 1 93.06 388 GLY A O 1
ATOM 3149 N N . LEU A 1 389 ? 8.93 -6.684 7.68 1 95.06 389 LEU A N 1
ATOM 3150 C CA . LEU A 1 389 ? 9.555 -7.984 7.473 1 95.06 389 LEU A CA 1
ATOM 3151 C C . LEU A 1 389 ? 8.742 -9.094 8.133 1 95.06 389 LEU A C 1
ATOM 3153 O O . LEU A 1 389 ? 8.719 -10.227 7.656 1 95.06 389 LEU A O 1
ATOM 3157 N N . TRP A 1 390 ? 8.062 -8.727 9.242 1 95.56 390 TRP A N 1
ATOM 3158 C CA . TRP A 1 390 ? 7.355 -9.75 10 1 95.56 390 TRP A CA 1
ATOM 3159 C C . TRP A 1 390 ? 5.918 -9.328 10.281 1 95.56 390 TRP A C 1
ATOM 3161 O O . TRP A 1 390 ? 5.629 -8.133 10.383 1 95.56 390 TRP A O 1
ATOM 3171 N N . GLU A 1 391 ? 5.066 -10.336 10.398 1 96.75 391 GLU A N 1
ATOM 3172 C CA . GLU A 1 391 ? 3.672 -10.125 10.766 1 96.75 391 GLU A CA 1
ATOM 3173 C C . GLU A 1 391 ? 3.006 -9.094 9.859 1 96.75 391 GLU A C 1
ATOM 3175 O O . GLU A 1 391 ? 2.289 -8.211 10.336 1 96.75 391 GLU A O 1
ATOM 3180 N N . SER A 1 392 ? 3.352 -9.188 8.586 1 97.06 392 SER A N 1
ATOM 3181 C CA . SER A 1 392 ? 2.854 -8.164 7.668 1 97.06 392 SER A CA 1
ATOM 3182 C C . SER A 1 392 ? 2.338 -8.797 6.375 1 97.06 392 SER A C 1
ATOM 3184 O O . SER A 1 392 ? 2.752 -9.898 6.008 1 97.06 392 SER A O 1
ATOM 3186 N N . PHE A 1 393 ? 1.377 -8.102 5.688 1 97.69 393 PHE A N 1
ATOM 3187 C CA . PHE A 1 393 ? 0.949 -8.492 4.352 1 97.69 393 PHE A CA 1
ATOM 3188 C C . PHE A 1 393 ? 2.113 -8.43 3.371 1 97.69 393 PHE A C 1
ATOM 3190 O O . PHE A 1 393 ? 2.213 -9.258 2.461 1 97.69 393 PHE A O 1
ATOM 3197 N N . GLU A 1 394 ? 2.99 -7.488 3.627 1 96.69 394 GLU A N 1
ATOM 3198 C CA . GLU A 1 394 ? 4.141 -7.285 2.754 1 96.69 394 GLU A CA 1
ATOM 3199 C C . GLU A 1 394 ? 5.051 -8.516 2.744 1 96.69 394 GLU A C 1
ATOM 3201 O O . GLU A 1 394 ? 5.57 -8.898 1.696 1 96.69 394 GLU A O 1
ATOM 3206 N N . ARG A 1 395 ? 5.246 -9.094 3.893 1 97.44 395 ARG A N 1
ATOM 3207 C CA . ARG A 1 395 ? 6.07 -10.297 3.982 1 97.44 395 ARG A CA 1
ATOM 3208 C C . ARG A 1 395 ? 5.48 -11.43 3.15 1 97.44 395 ARG A C 1
ATOM 3210 O O . ARG A 1 395 ? 6.199 -12.102 2.412 1 97.44 395 ARG A O 1
ATOM 3217 N N . GLU A 1 396 ? 4.25 -11.609 3.311 1 98.25 396 GLU A N 1
ATOM 3218 C CA . GLU A 1 396 ? 3.582 -12.664 2.549 1 98.25 396 GLU A CA 1
ATOM 3219 C C . GLU A 1 396 ? 3.635 -12.375 1.052 1 98.25 396 GLU A C 1
ATOM 3221 O O . GLU A 1 396 ? 3.832 -13.289 0.246 1 98.25 396 GLU A O 1
ATOM 3226 N N . TYR A 1 397 ? 3.418 -11.117 0.69 1 97.88 397 TYR A N 1
ATOM 3227 C CA . TYR A 1 397 ? 3.486 -10.719 -0.711 1 97.88 397 TYR A CA 1
ATOM 3228 C C . TYR A 1 397 ? 4.883 -10.945 -1.275 1 97.88 397 TYR A C 1
ATOM 3230 O O . TYR A 1 397 ? 5.035 -11.43 -2.4 1 97.88 397 TYR A O 1
ATOM 3238 N N . TRP A 1 398 ? 5.891 -10.57 -0.488 1 97.38 398 TRP A N 1
ATOM 3239 C CA . TRP A 1 398 ? 7.281 -10.805 -0.862 1 97.38 398 TRP A CA 1
ATOM 3240 C C . TRP A 1 398 ? 7.527 -12.273 -1.175 1 97.38 398 TRP A C 1
ATOM 3242 O O . TRP A 1 398 ? 8.117 -12.609 -2.207 1 97.38 398 TRP A O 1
ATOM 3252 N N . ASP A 1 399 ? 7.105 -13.086 -0.308 1 97.19 399 ASP A N 1
ATOM 3253 C CA . ASP A 1 399 ? 7.289 -14.523 -0.492 1 97.19 399 ASP A CA 1
ATOM 3254 C C . ASP A 1 399 ? 6.512 -15.023 -1.707 1 97.19 399 ASP A C 1
ATOM 3256 O O . ASP A 1 399 ? 6.969 -15.922 -2.418 1 97.19 399 ASP A O 1
ATOM 3260 N N . MET A 1 400 ? 5.395 -14.492 -1.926 1 97.62 400 MET A N 1
ATOM 3261 C CA . MET A 1 400 ? 4.574 -14.922 -3.057 1 97.62 400 MET A CA 1
ATOM 3262 C C . MET A 1 400 ? 5.25 -14.578 -4.379 1 97.62 400 MET A C 1
ATOM 3264 O O . MET A 1 400 ? 5.223 -15.375 -5.32 1 97.62 400 MET A O 1
ATOM 3268 N N . VAL A 1 401 ? 5.812 -13.414 -4.418 1 97.88 401 VAL A N 1
ATOM 3269 C CA . VAL A 1 401 ? 6.492 -12.992 -5.637 1 97.88 401 VAL A CA 1
ATOM 3270 C C . VAL A 1 401 ? 7.59 -13.992 -5.996 1 97.88 401 VAL A C 1
ATOM 3272 O O . VAL A 1 401 ? 7.758 -14.344 -7.168 1 97.88 401 VAL A O 1
ATOM 3275 N N . ARG A 1 402 ? 8.258 -14.516 -5.059 1 97.19 402 ARG A N 1
ATOM 3276 C CA . ARG A 1 402 ? 9.43 -15.359 -5.27 1 97.19 402 ARG A CA 1
ATOM 3277 C C . ARG A 1 402 ? 9.023 -16.812 -5.465 1 97.19 402 ARG A C 1
ATOM 3279 O O . ARG A 1 402 ? 9.664 -17.547 -6.227 1 97.19 402 ARG A O 1
ATOM 3286 N N . ALA A 1 403 ? 7.93 -17.188 -4.816 1 96.06 403 ALA A N 1
ATOM 3287 C CA . ALA A 1 403 ? 7.684 -18.625 -4.711 1 96.06 403 ALA A CA 1
ATOM 3288 C C . ALA A 1 403 ? 6.41 -19.016 -5.457 1 96.06 403 ALA A C 1
ATOM 3290 O O . ALA A 1 403 ? 6.281 -20.141 -5.922 1 96.06 403 ALA A O 1
ATOM 3291 N N . ALA A 1 404 ? 5.473 -18.078 -5.605 1 96.5 404 ALA A N 1
ATOM 3292 C CA . ALA A 1 404 ? 4.152 -18.516 -6.055 1 96.5 404 ALA A CA 1
ATOM 3293 C C . ALA A 1 404 ? 3.76 -17.812 -7.352 1 96.5 404 ALA A C 1
ATOM 3295 O O . ALA A 1 404 ? 3.033 -18.375 -8.172 1 96.5 404 ALA A O 1
ATOM 3296 N N . PHE A 1 405 ? 4.188 -16.625 -7.625 1 98 405 PHE A N 1
ATOM 3297 C CA . PHE A 1 405 ? 3.68 -15.781 -8.695 1 98 405 PHE A CA 1
ATOM 3298 C C . PHE A 1 405 ? 3.869 -16.453 -10.055 1 98 405 PHE A C 1
ATOM 3300 O O . PHE A 1 405 ? 3.02 -16.328 -10.938 1 98 405 PHE A O 1
ATOM 3307 N N . LEU A 1 406 ? 5.012 -17.094 -10.273 1 97.75 406 LEU A N 1
ATOM 3308 C CA . LEU A 1 406 ? 5.234 -17.703 -11.578 1 97.75 406 LEU A CA 1
ATOM 3309 C C . LEU A 1 406 ? 4.191 -18.781 -11.852 1 97.75 406 LEU A C 1
ATOM 3311 O O . LEU A 1 406 ? 3.615 -18.828 -12.945 1 97.75 406 LEU A O 1
ATOM 3315 N N . LYS A 1 407 ? 3.979 -19.578 -10.883 1 96.31 407 LYS A N 1
ATOM 3316 C CA . LYS A 1 407 ? 2.938 -20.594 -11 1 96.31 407 LYS A CA 1
ATOM 3317 C C . LYS A 1 407 ? 1.565 -19.953 -11.195 1 96.31 407 LYS A C 1
ATOM 3319 O O . LYS A 1 407 ? 0.799 -20.375 -12.062 1 96.31 407 LYS A O 1
ATOM 3324 N N . TYR A 1 408 ? 1.226 -18.984 -10.336 1 97.5 408 TYR A N 1
ATOM 3325 C CA . TYR A 1 408 ? -0.055 -18.297 -10.43 1 97.5 408 TYR A CA 1
ATOM 3326 C C . TYR A 1 408 ? -0.241 -17.656 -11.805 1 97.5 408 TYR A C 1
ATOM 3328 O O . TYR A 1 408 ? -1.338 -17.703 -12.367 1 97.5 408 TYR A O 1
ATOM 3336 N N . ASN A 1 409 ? 0.81 -17.062 -12.297 1 98 409 ASN A N 1
ATOM 3337 C CA . ASN A 1 409 ? 0.75 -16.406 -13.594 1 98 409 ASN A CA 1
ATOM 3338 C C . ASN A 1 409 ? 0.396 -17.391 -14.703 1 98 409 ASN A C 1
ATOM 3340 O O . ASN A 1 409 ? -0.517 -17.125 -15.492 1 98 409 ASN A O 1
ATOM 3344 N N . PHE A 1 410 ? 1.097 -18.531 -14.773 1 97.62 410 PHE A N 1
ATOM 3345 C CA . PHE A 1 410 ? 0.837 -19.531 -15.805 1 97.62 410 PHE A CA 1
ATOM 3346 C C . PHE A 1 410 ? -0.562 -20.109 -15.656 1 97.62 410 PHE A C 1
ATOM 3348 O O . PHE A 1 410 ? -1.232 -20.406 -16.641 1 97.62 410 PHE A O 1
ATOM 3355 N N . GLN A 1 411 ? -0.954 -20.297 -14.414 1 96.5 411 GLN A N 1
ATOM 3356 C CA . GLN A 1 411 ? -2.299 -20.812 -14.18 1 96.5 411 GLN A CA 1
ATOM 3357 C C . GLN A 1 411 ? -3.355 -19.828 -14.695 1 96.5 411 GLN A C 1
ATOM 3359 O O . GLN A 1 411 ? -4.32 -20.25 -15.344 1 96.5 411 GLN A O 1
ATOM 3364 N N . ALA A 1 412 ? -3.15 -18.625 -14.398 1 97.19 412 ALA A N 1
ATOM 3365 C CA . ALA A 1 412 ? -4.09 -17.609 -14.859 1 97.19 412 ALA A CA 1
ATOM 3366 C C . ALA A 1 412 ? -4.105 -17.516 -16.375 1 97.19 412 ALA A C 1
ATOM 3368 O O . ALA A 1 412 ? -5.164 -17.344 -16.984 1 97.19 412 ALA A O 1
ATOM 3369 N N . ARG A 1 413 ? -2.963 -17.672 -17 1 97.06 413 ARG A N 1
ATOM 3370 C CA . ARG A 1 413 ? -2.865 -17.562 -18.453 1 97.06 413 ARG A CA 1
ATOM 3371 C C . ARG A 1 413 ? -3.525 -18.75 -19.141 1 97.06 413 ARG A C 1
ATOM 3373 O O . ARG A 1 413 ? -4.289 -18.578 -20.094 1 97.06 413 ARG A O 1
ATOM 3380 N N . ILE A 1 414 ? -3.254 -19.922 -18.641 1 96.81 414 ILE A N 1
ATOM 3381 C CA . ILE A 1 414 ? -3.857 -21.125 -19.219 1 96.81 414 ILE A CA 1
ATOM 3382 C C . ILE A 1 414 ? -5.375 -21.047 -19.078 1 96.81 414 ILE A C 1
ATOM 3384 O O . ILE A 1 414 ? -6.109 -21.438 -19.984 1 96.81 414 ILE A O 1
ATOM 3388 N N . GLY A 1 415 ? -5.824 -20.516 -17.938 1 96.5 415 GLY A N 1
ATOM 3389 C CA . GLY A 1 415 ? -7.25 -20.453 -17.656 1 96.5 415 GLY A CA 1
ATOM 3390 C C . GLY A 1 415 ? -7.902 -19.203 -18.219 1 96.5 415 GLY A C 1
ATOM 3391 O O . GLY A 1 415 ? -9.094 -18.969 -18.016 1 96.5 415 GLY A O 1
ATOM 3392 N N . HIS A 1 416 ? -7.188 -18.375 -18.906 1 96.81 416 HIS A N 1
ATOM 3393 C CA . HIS A 1 416 ? -7.688 -17.094 -19.406 1 96.81 416 HIS A CA 1
ATOM 3394 C C . HIS A 1 416 ? -8.336 -16.281 -18.297 1 96.81 416 HIS A C 1
ATOM 3396 O O . HIS A 1 416 ? -9.477 -15.828 -18.438 1 96.81 416 HIS A O 1
ATOM 3402 N N . MET A 1 417 ? -7.637 -16.25 -17.234 1 97.81 417 MET A N 1
ATOM 3403 C CA . MET A 1 417 ? -8.148 -15.586 -16.031 1 97.81 417 MET A CA 1
ATOM 3404 C C . MET A 1 417 ? -7.625 -14.164 -15.93 1 97.81 417 MET A C 1
ATOM 3406 O O . MET A 1 417 ? -6.59 -13.836 -16.516 1 97.81 417 MET A O 1
ATOM 3410 N N . ASP A 1 418 ? -8.391 -13.305 -15.164 1 98 418 ASP A N 1
ATOM 3411 C CA . ASP A 1 418 ? -8.047 -11.898 -14.992 1 98 418 ASP A CA 1
ATOM 3412 C C . ASP A 1 418 ? -6.945 -11.719 -13.945 1 98 418 ASP A C 1
ATOM 3414 O O . ASP A 1 418 ? -6.164 -10.773 -14.016 1 98 418 ASP A O 1
ATOM 3418 N N . GLY A 1 419 ? -6.938 -12.508 -13.031 1 97.94 419 GLY A N 1
ATOM 3419 C CA . GLY A 1 419 ? -5.984 -12.438 -11.93 1 97.94 419 GLY A CA 1
ATOM 3420 C C . GLY A 1 419 ? -6.262 -13.445 -10.836 1 97.94 419 GLY A C 1
ATOM 3421 O O . GLY A 1 419 ? -6.824 -14.516 -11.086 1 97.94 419 GLY A O 1
ATOM 3422 N N . ILE A 1 420 ? -5.723 -13.125 -9.656 1 98.38 420 ILE A N 1
ATOM 3423 C CA . ILE A 1 420 ? -5.812 -14.039 -8.523 1 98.38 420 ILE A CA 1
ATOM 3424 C C . ILE A 1 420 ? -6.336 -13.289 -7.301 1 98.38 420 ILE A C 1
ATOM 3426 O O . ILE A 1 420 ? -5.852 -12.203 -6.977 1 98.38 420 ILE A O 1
ATOM 3430 N N . PHE A 1 421 ? -7.402 -13.867 -6.688 1 98.38 421 PHE A N 1
ATOM 3431 C CA . PHE A 1 421 ? -7.875 -13.414 -5.383 1 98.38 421 PHE A CA 1
ATOM 3432 C C . PHE A 1 421 ? -7.172 -14.172 -4.262 1 98.38 421 PHE A C 1
ATOM 3434 O O . PHE A 1 421 ? -7.195 -15.406 -4.23 1 98.38 421 PHE A O 1
ATOM 3441 N N . VAL A 1 422 ? -6.57 -13.461 -3.328 1 98.56 422 VAL A N 1
ATOM 3442 C CA . VAL A 1 422 ? -5.777 -14.109 -2.287 1 98.56 422 VAL A CA 1
ATOM 3443 C C . VAL A 1 422 ? -6.391 -13.82 -0.918 1 98.56 422 VAL A C 1
ATOM 3445 O O . VAL A 1 422 ? -6.684 -12.664 -0.593 1 98.56 422 VAL A O 1
ATOM 3448 N N . ALA A 1 423 ? -6.57 -14.82 -0.135 1 98.5 423 ALA A N 1
ATOM 3449 C CA . ALA A 1 423 ? -6.93 -14.695 1.276 1 98.5 423 ALA A CA 1
ATOM 3450 C C . ALA A 1 423 ? -5.746 -15.047 2.174 1 98.5 423 ALA A C 1
ATOM 3452 O O . ALA A 1 423 ? -5.172 -16.125 2.062 1 98.5 423 ALA A O 1
ATOM 3453 N N . TYR A 1 424 ? -5.383 -14.133 3.037 1 98.56 424 TYR A N 1
ATOM 3454 C CA . TYR A 1 424 ? -4.277 -14.344 3.965 1 98.56 424 TYR A CA 1
ATOM 3455 C C . TYR A 1 424 ? -4.773 -14.938 5.277 1 98.56 424 TYR A C 1
ATOM 3457 O O . TYR A 1 424 ? -5.676 -14.383 5.91 1 98.56 424 TYR A O 1
ATOM 3465 N N . HIS A 1 425 ? -4.109 -16.016 5.688 1 98 425 HIS A N 1
ATOM 3466 C CA . HIS A 1 425 ? -4.648 -16.719 6.855 1 98 425 HIS A CA 1
ATOM 3467 C C . HIS A 1 425 ? -3.568 -17.531 7.555 1 98 425 HIS A C 1
ATOM 3469 O O . HIS A 1 425 ? -2.508 -17.781 6.98 1 98 425 HIS A O 1
ATOM 3475 N N . ASN A 1 426 ? -3.74 -17.781 8.781 1 96.75 426 ASN A N 1
ATOM 3476 C CA . ASN A 1 426 ? -3.074 -18.922 9.422 1 96.75 426 ASN A CA 1
ATOM 3477 C C . ASN A 1 426 ? -3.986 -20.141 9.5 1 96.75 426 ASN A C 1
ATOM 3479 O O . ASN A 1 426 ? -4.793 -20.375 8.594 1 96.75 426 ASN A O 1
ATOM 3483 N N . THR A 1 427 ? -3.859 -20.969 10.5 1 95.56 427 THR A N 1
ATOM 3484 C CA . THR A 1 427 ? -4.699 -22.156 10.5 1 95.56 427 THR A CA 1
ATOM 3485 C C . THR A 1 427 ? -5.949 -21.938 11.344 1 95.56 427 THR A C 1
ATOM 3487 O O . THR A 1 427 ? -6.793 -22.828 11.453 1 95.56 427 THR A O 1
ATOM 3490 N N . SER A 1 428 ? -6.074 -20.703 11.875 1 94.19 428 SER A N 1
ATOM 3491 C CA . SER A 1 428 ? -7.211 -20.469 12.758 1 94.19 428 SER A CA 1
ATOM 3492 C C . SER A 1 428 ? -7.988 -19.219 12.336 1 94.19 428 SER A C 1
ATOM 3494 O O . SER A 1 428 ? -9.164 -19.078 12.664 1 94.19 428 SER A O 1
ATOM 3496 N N . GLU A 1 429 ? -7.305 -18.359 11.695 1 96 429 GLU A N 1
ATOM 3497 C CA . GLU A 1 429 ? -8 -17.125 11.398 1 96 429 GLU A CA 1
ATOM 3498 C C . GLU A 1 429 ? -7.562 -16.547 10.047 1 96 429 GLU A C 1
ATOM 3500 O O . GLU A 1 429 ? -6.445 -16.812 9.594 1 96 429 GLU A O 1
ATOM 3505 N N . ILE A 1 430 ? -8.461 -15.781 9.391 1 97.81 430 ILE A N 1
ATOM 3506 C CA . ILE A 1 430 ? -8.18 -15 8.195 1 97.81 430 ILE A CA 1
ATOM 3507 C C . ILE A 1 430 ? -7.859 -13.555 8.594 1 97.81 430 ILE A C 1
ATOM 3509 O O . ILE A 1 430 ? -8.516 -12.984 9.461 1 97.81 430 ILE A O 1
ATOM 3513 N N . PHE A 1 431 ? -6.871 -12.938 7.949 1 98 431 PHE A N 1
ATOM 3514 C CA . PHE A 1 431 ? -6.418 -11.602 8.336 1 98 431 PHE A CA 1
ATOM 3515 C C . PHE A 1 431 ? -6.875 -10.562 7.324 1 98 431 PHE A C 1
ATOM 3517 O O . PHE A 1 431 ? -7.102 -9.406 7.676 1 98 431 PHE A O 1
ATOM 3524 N N . GLY A 1 432 ? -6.914 -10.977 6.066 1 98.06 432 GLY A N 1
ATOM 3525 C CA . GLY A 1 432 ? -7.266 -10.023 5.027 1 98.06 432 GLY A CA 1
ATOM 3526 C C . GLY A 1 432 ? -7.223 -10.609 3.633 1 98.06 432 GLY A C 1
ATOM 3527 O O . GLY A 1 432 ? -7.023 -11.82 3.469 1 98.06 432 GLY A O 1
ATOM 3528 N N . PHE A 1 433 ? -7.449 -9.75 2.623 1 98.25 433 PHE A N 1
ATOM 3529 C CA . PHE A 1 433 ? -7.625 -10.172 1.239 1 98.25 433 PHE A CA 1
ATOM 3530 C C . PHE A 1 433 ? -6.898 -9.227 0.289 1 98.25 433 PHE A C 1
ATOM 3532 O O . PHE A 1 433 ? -6.559 -8.102 0.664 1 98.25 433 PHE A O 1
ATOM 3539 N N . GLN A 1 434 ? -6.668 -9.695 -0.831 1 98.12 434 GLN A N 1
ATOM 3540 C CA . GLN A 1 434 ? -6.051 -8.891 -1.878 1 98.12 434 GLN A CA 1
ATOM 3541 C C . GLN A 1 434 ? -6.34 -9.469 -3.26 1 98.12 434 GLN A C 1
ATOM 3543 O O . GLN A 1 434 ? -6.383 -10.688 -3.434 1 98.12 434 GLN A O 1
ATOM 3548 N N . TYR A 1 435 ? -6.672 -8.625 -4.188 1 97.81 435 TYR A N 1
ATOM 3549 C CA . TYR A 1 435 ? -6.773 -9.039 -5.582 1 97.81 435 TYR A CA 1
ATOM 3550 C C . TYR A 1 435 ? -5.523 -8.641 -6.359 1 97.81 435 TYR A C 1
ATOM 3552 O O . TYR A 1 435 ? -5.133 -7.473 -6.359 1 97.81 435 TYR A O 1
ATOM 3560 N N . ILE A 1 436 ? -4.875 -9.562 -6.969 1 98.19 436 ILE A N 1
ATOM 3561 C CA . ILE A 1 436 ? -3.656 -9.367 -7.746 1 98.19 436 ILE A CA 1
ATOM 3562 C C . ILE A 1 436 ? -3.92 -9.688 -9.211 1 98.19 436 ILE A C 1
ATOM 3564 O O . ILE A 1 436 ? -4.039 -10.859 -9.586 1 98.19 436 ILE A O 1
ATOM 3568 N N . ASP A 1 437 ? -3.941 -8.711 -10.008 1 97 437 ASP A N 1
ATOM 3569 C CA . ASP A 1 437 ? -4.27 -8.945 -11.414 1 97 437 ASP A CA 1
ATOM 3570 C C . ASP A 1 437 ? -3.057 -9.461 -12.18 1 97 437 ASP A C 1
ATOM 3572 O O . ASP A 1 437 ? -1.938 -9.461 -11.664 1 97 437 ASP A O 1
ATOM 3576 N N . LEU A 1 438 ? -3.273 -9.977 -13.359 1 97.56 438 LEU A N 1
ATOM 3577 C CA . LEU A 1 438 ? -2.236 -10.586 -14.188 1 97.56 438 LEU A CA 1
ATOM 3578 C C . LEU A 1 438 ? -1.144 -9.578 -14.523 1 97.56 438 LEU A C 1
ATOM 3580 O O . LEU A 1 438 ? 0.039 -9.93 -14.562 1 97.56 438 LEU A O 1
ATOM 3584 N N . GLU A 1 439 ? -1.441 -8.359 -14.75 1 94 439 GLU A N 1
ATOM 3585 C CA . GLU A 1 439 ? -0.484 -7.316 -15.102 1 94 439 GLU A CA 1
ATOM 3586 C C . GLU A 1 439 ? 0.501 -7.062 -13.969 1 94 439 GLU A C 1
ATOM 3588 O O . GLU A 1 439 ? 1.697 -6.879 -14.203 1 94 439 GLU A O 1
ATOM 3593 N N . GLU A 1 440 ? -0.058 -7.07 -12.805 1 94.25 440 GLU A N 1
ATOM 3594 C CA . GLU A 1 440 ? 0.807 -6.898 -11.641 1 94.25 440 GLU A CA 1
ATOM 3595 C C . GLU A 1 440 ? 1.815 -8.039 -11.531 1 94.25 440 GLU A C 1
ATOM 3597 O O . GLU A 1 440 ? 2.99 -7.809 -11.234 1 94.25 440 GLU A O 1
ATOM 3602 N N . MET A 1 441 ? 1.387 -9.219 -11.75 1 97.69 441 MET A N 1
ATOM 3603 C CA . MET A 1 441 ? 2.297 -10.359 -11.719 1 97.69 441 MET A CA 1
ATOM 3604 C C . MET A 1 441 ? 3.322 -10.266 -12.844 1 97.69 441 MET A C 1
ATOM 3606 O O . MET A 1 441 ? 4.492 -10.609 -12.648 1 97.69 441 MET A O 1
ATOM 3610 N N . ASN A 1 442 ? 2.932 -9.812 -14 1 96.31 442 ASN A N 1
ATOM 3611 C CA . ASN A 1 442 ? 3.855 -9.641 -15.117 1 96.31 442 ASN A CA 1
ATOM 3612 C C . ASN A 1 442 ? 4.98 -8.672 -14.766 1 96.31 442 ASN A C 1
ATOM 3614 O O . ASN A 1 442 ? 6.148 -8.938 -15.062 1 96.31 442 ASN A O 1
ATOM 3618 N N . LEU A 1 443 ? 4.59 -7.625 -14.172 1 92.56 443 LEU A N 1
ATOM 3619 C CA . LEU A 1 443 ? 5.586 -6.613 -13.836 1 92.56 443 LEU A CA 1
ATOM 3620 C C . LEU A 1 443 ? 6.586 -7.156 -12.82 1 92.56 443 LEU A C 1
ATOM 3622 O O . LEU A 1 443 ? 7.781 -6.871 -12.906 1 92.56 443 LEU A O 1
ATOM 3626 N N . ARG A 1 444 ? 6.098 -7.902 -11.898 1 95.5 444 ARG A N 1
ATOM 3627 C CA . ARG A 1 444 ? 6.961 -8.453 -10.859 1 95.5 444 ARG A CA 1
ATOM 3628 C C . ARG A 1 444 ? 7.883 -9.531 -11.43 1 95.5 444 ARG A C 1
ATOM 3630 O O . ARG A 1 444 ? 9.047 -9.617 -11.047 1 95.5 444 ARG A O 1
ATOM 3637 N N . LEU A 1 445 ? 7.371 -10.336 -12.305 1 97.12 445 LEU A N 1
ATOM 3638 C CA . LEU A 1 445 ? 8.094 -11.516 -12.766 1 97.12 445 LEU A CA 1
ATOM 3639 C C . LEU A 1 445 ? 8.953 -11.188 -13.984 1 97.12 445 LEU A C 1
ATOM 3641 O O . LEU A 1 445 ? 10.125 -11.547 -14.031 1 97.12 445 LEU A O 1
ATOM 3645 N N . PHE A 1 446 ? 8.312 -10.453 -14.977 1 95.38 446 PHE A N 1
ATOM 3646 C CA . PHE A 1 446 ? 8.914 -10.336 -16.297 1 95.38 446 PHE A CA 1
ATOM 3647 C C . PHE A 1 446 ? 9.383 -8.906 -16.547 1 95.38 446 PHE A C 1
ATOM 3649 O O . PHE A 1 446 ? 10.156 -8.656 -17.469 1 95.38 446 PHE A O 1
ATOM 3656 N N . GLY A 1 447 ? 8.914 -7.996 -15.75 1 89.75 447 GLY A N 1
ATOM 3657 C CA . GLY A 1 447 ? 9.266 -6.598 -15.938 1 89.75 447 GLY A CA 1
ATOM 3658 C C . GLY A 1 447 ? 8.32 -5.863 -16.875 1 89.75 447 GLY A C 1
ATOM 3659 O O . GLY A 1 447 ? 8.242 -4.633 -16.844 1 89.75 447 GLY A O 1
ATOM 3660 N N . SER A 1 448 ? 7.613 -6.57 -17.672 1 90.06 448 SER A N 1
ATOM 3661 C CA . SER A 1 448 ? 6.648 -5.969 -18.578 1 90.06 448 SER A CA 1
ATOM 3662 C C . SER A 1 448 ? 5.582 -6.973 -19.016 1 90.06 448 SER A C 1
ATOM 3664 O O . SER A 1 448 ? 5.781 -8.18 -18.891 1 90.06 448 SER A O 1
ATOM 3666 N N . ASN A 1 449 ? 4.457 -6.461 -19.484 1 91.31 449 ASN A N 1
ATOM 3667 C CA . ASN A 1 449 ? 3.406 -7.324 -20.016 1 91.31 449 ASN A CA 1
ATOM 3668 C C . ASN A 1 449 ? 3.842 -8.008 -21.312 1 91.31 449 ASN A C 1
ATOM 3670 O O . ASN A 1 449 ? 3.49 -9.164 -21.562 1 91.31 449 ASN A O 1
ATOM 3674 N N . GLU A 1 450 ? 4.555 -7.309 -22.078 1 91.38 450 GLU A N 1
ATOM 3675 C CA . GLU A 1 450 ? 5.016 -7.824 -23.359 1 91.38 450 GLU A CA 1
ATOM 3676 C C . GLU A 1 450 ? 5.906 -9.047 -23.188 1 91.38 450 GLU A C 1
ATOM 3678 O O . GLU A 1 450 ? 5.707 -10.07 -23.844 1 91.38 450 GLU A O 1
ATOM 3683 N N . MET A 1 451 ? 6.828 -8.898 -22.297 1 94 451 MET A N 1
ATOM 3684 C CA . MET A 1 451 ? 7.711 -10.039 -22.062 1 94 451 MET A CA 1
ATOM 3685 C C . MET A 1 451 ? 6.938 -11.203 -21.453 1 94 451 MET A C 1
ATOM 3687 O O . MET A 1 451 ? 7.215 -12.367 -21.766 1 94 451 MET A O 1
ATOM 3691 N N . GLY A 1 452 ? 6.004 -10.898 -20.531 1 95.94 452 GLY A N 1
ATOM 3692 C CA . GLY A 1 452 ? 5.188 -11.953 -19.953 1 95.94 452 GLY A CA 1
ATOM 3693 C C . GLY A 1 452 ? 4.41 -12.75 -20.984 1 95.94 452 GLY A C 1
ATOM 3694 O O . GLY A 1 452 ? 4.344 -13.977 -20.906 1 95.94 452 GLY A O 1
ATOM 3695 N N . ASP A 1 453 ? 3.881 -12.094 -21.938 1 95.38 453 ASP A N 1
ATOM 3696 C CA . ASP A 1 453 ? 3.111 -12.742 -22.984 1 95.38 453 ASP A CA 1
ATOM 3697 C C . ASP A 1 453 ? 4.004 -13.641 -23.844 1 95.38 453 ASP A C 1
ATOM 3699 O O . ASP A 1 453 ? 3.648 -14.781 -24.141 1 95.38 453 ASP A O 1
ATOM 3703 N N . LYS A 1 454 ? 5.082 -13.133 -24.219 1 96.56 454 LYS A N 1
ATOM 3704 C CA . LYS A 1 454 ? 5.992 -13.898 -25.062 1 96.56 454 LYS A CA 1
ATOM 3705 C C . LYS A 1 454 ? 6.559 -15.102 -24.312 1 96.56 454 LYS A C 1
ATOM 3707 O O . LYS A 1 454 ? 6.691 -16.188 -24.875 1 96.56 454 LYS A O 1
ATOM 3712 N N . ALA A 1 455 ? 6.891 -14.836 -23.062 1 97.5 455 ALA A N 1
ATOM 3713 C CA . ALA A 1 455 ? 7.434 -15.914 -22.25 1 97.5 455 ALA A CA 1
ATOM 3714 C C . ALA A 1 455 ? 6.449 -17.078 -22.141 1 97.5 455 ALA A C 1
ATOM 3716 O O . ALA A 1 455 ? 6.848 -18.25 -22.172 1 97.5 455 ALA A O 1
ATOM 3717 N N . TYR A 1 456 ? 5.195 -16.797 -21.984 1 97.25 456 TYR A N 1
ATOM 3718 C CA . TYR A 1 456 ? 4.148 -17.812 -21.875 1 97.25 456 TYR A CA 1
ATOM 3719 C C . TYR A 1 456 ? 4.09 -18.688 -23.125 1 97.25 456 TYR A C 1
ATOM 3721 O O . TYR A 1 456 ? 4.168 -19.906 -23.031 1 97.25 456 TYR A O 1
ATOM 3729 N N . HIS A 1 457 ? 4.02 -18.094 -24.25 1 97.94 457 HIS A N 1
ATOM 3730 C CA . HIS A 1 457 ? 3.91 -18.797 -25.516 1 97.94 457 HIS A CA 1
ATOM 3731 C C . HIS A 1 457 ? 5.188 -19.578 -25.828 1 97.94 457 HIS A C 1
ATOM 3733 O O . HIS A 1 457 ? 5.129 -20.719 -26.297 1 97.94 457 HIS A O 1
ATOM 3739 N N . MET A 1 458 ? 6.262 -19 -25.578 1 98.12 458 MET A N 1
ATOM 3740 C CA . MET A 1 458 ? 7.535 -19.641 -25.859 1 98.12 458 MET A CA 1
ATOM 3741 C C . MET A 1 458 ? 7.754 -20.844 -24.938 1 98.12 458 MET A C 1
ATOM 3743 O O . MET A 1 458 ? 8.359 -21.844 -25.328 1 98.12 458 MET A O 1
ATOM 3747 N N . SER A 1 459 ? 7.305 -20.719 -23.703 1 98.38 459 SER A N 1
ATOM 3748 C CA . SER A 1 459 ? 7.426 -21.828 -22.766 1 98.38 459 SER A CA 1
ATOM 3749 C C . SER A 1 459 ? 6.625 -23.031 -23.234 1 98.38 459 SER A C 1
ATOM 3751 O O . SER A 1 459 ? 7.105 -24.172 -23.172 1 98.38 459 SER A O 1
ATOM 3753 N N . ILE A 1 460 ? 5.43 -22.828 -23.688 1 98.12 460 ILE A N 1
ATOM 3754 C CA . ILE A 1 460 ? 4.609 -23.906 -24.219 1 98.12 460 ILE A CA 1
ATOM 3755 C C . ILE A 1 460 ? 5.27 -24.5 -25.453 1 98.12 460 ILE A C 1
ATOM 3757 O O . ILE A 1 460 ? 5.332 -25.734 -25.609 1 98.12 460 ILE A O 1
ATOM 3761 N N . GLY A 1 461 ? 5.766 -23.625 -26.312 1 98.25 461 GLY A N 1
ATOM 3762 C CA . GLY A 1 461 ? 6.438 -24.094 -27.516 1 98.25 461 GLY A CA 1
ATOM 3763 C C . GLY A 1 461 ? 7.652 -24.953 -27.234 1 98.25 461 GLY A C 1
ATOM 3764 O O . GLY A 1 461 ? 7.875 -25.953 -27.922 1 98.25 461 GLY A O 1
ATOM 3765 N N . LEU A 1 462 ? 8.438 -24.516 -26.312 1 98.25 462 LEU A N 1
ATOM 3766 C CA . LEU A 1 462 ? 9.625 -25.281 -25.938 1 98.25 462 LEU A CA 1
ATOM 3767 C C . LEU A 1 462 ? 9.242 -26.625 -25.359 1 98.25 462 LEU A C 1
ATOM 3769 O O . LEU A 1 462 ? 9.859 -27.641 -25.672 1 98.25 462 LEU A O 1
ATOM 3773 N N . LEU A 1 463 ? 8.25 -26.656 -24.516 1 98.38 463 LEU A N 1
ATOM 3774 C CA . LEU A 1 463 ? 7.785 -27.906 -23.906 1 98.38 463 LEU A CA 1
ATOM 3775 C C . LEU A 1 463 ? 7.293 -28.875 -24.953 1 98.38 463 LEU A C 1
ATOM 3777 O O . LEU A 1 463 ? 7.551 -30.078 -24.875 1 98.38 463 LEU A O 1
ATOM 3781 N N . GLU A 1 464 ? 6.547 -28.406 -25.953 1 98.06 464 GLU A N 1
ATOM 3782 C CA . GLU A 1 464 ? 6.086 -29.25 -27.047 1 98.06 464 GLU A CA 1
ATOM 3783 C C . GLU A 1 464 ? 7.254 -29.953 -27.734 1 98.06 464 GLU A C 1
ATOM 3785 O O . GLU A 1 464 ? 7.184 -31.156 -28.016 1 98.06 464 GLU A O 1
ATOM 3790 N N . ARG A 1 465 ? 8.297 -29.219 -27.984 1 97.69 465 ARG A N 1
ATOM 3791 C CA . ARG A 1 465 ? 9.461 -29.766 -28.688 1 97.69 465 ARG A CA 1
ATOM 3792 C C . ARG A 1 465 ? 10.18 -30.797 -27.828 1 97.69 465 ARG A C 1
ATOM 3794 O O . ARG A 1 465 ? 10.633 -31.828 -28.344 1 97.69 465 ARG A O 1
ATOM 3801 N N . ILE A 1 466 ? 10.266 -30.531 -26.594 1 98 466 ILE A N 1
ATOM 3802 C CA . ILE A 1 466 ? 10.914 -31.453 -25.688 1 98 466 ILE A CA 1
ATOM 3803 C C . ILE A 1 466 ? 10.117 -32.75 -25.625 1 98 466 ILE A C 1
ATOM 3805 O O . ILE A 1 466 ? 10.688 -33.844 -25.719 1 98 466 ILE A O 1
ATOM 3809 N N . LEU A 1 467 ? 8.812 -32.688 -25.469 1 98.06 467 LEU A N 1
ATOM 3810 C CA . LEU A 1 467 ? 7.961 -33.875 -25.391 1 98.06 467 LEU A CA 1
ATOM 3811 C C . LEU A 1 467 ? 7.969 -34.625 -26.703 1 98.06 467 LEU A C 1
ATOM 3813 O O . LEU A 1 467 ? 7.879 -35.875 -26.703 1 98.06 467 LEU A O 1
ATOM 3817 N N . ASP A 1 468 ? 8.086 -33.906 -27.766 1 97.25 468 ASP A N 1
ATOM 3818 C CA . ASP A 1 468 ? 8.195 -34.562 -29.078 1 97.25 468 ASP A CA 1
ATOM 3819 C C . ASP A 1 468 ? 9.438 -35.438 -29.141 1 97.25 468 ASP A C 1
ATOM 3821 O O . ASP A 1 468 ? 9.367 -36.594 -29.594 1 97.25 468 ASP A O 1
ATOM 3825 N N . VAL A 1 469 ? 10.547 -34.875 -28.719 1 97.12 469 VAL A N 1
ATOM 3826 C CA . VAL A 1 469 ? 11.789 -35.656 -28.75 1 97.12 469 VAL A CA 1
ATOM 3827 C C . VAL A 1 469 ? 11.664 -36.875 -27.844 1 97.12 469 VAL A C 1
ATOM 3829 O O . VAL A 1 469 ? 12.102 -37.969 -28.188 1 97.12 469 VAL A O 1
ATOM 3832 N N . ALA A 1 470 ? 11.086 -36.688 -26.719 1 97.44 470 ALA A N 1
ATOM 3833 C CA . ALA A 1 470 ? 10.898 -37.781 -25.766 1 97.44 470 ALA A CA 1
ATOM 3834 C C . ALA A 1 470 ? 10.039 -38.875 -26.375 1 97.44 470 ALA A C 1
ATOM 3836 O O . ALA A 1 470 ? 10.406 -40.062 -26.328 1 97.44 470 ALA A O 1
ATOM 3837 N N . THR A 1 471 ? 8.914 -38.562 -26.969 1 97 471 THR A N 1
ATOM 3838 C CA . THR A 1 471 ? 7.965 -39.562 -27.469 1 97 471 THR A CA 1
ATOM 3839 C C . THR A 1 471 ? 8.461 -40.188 -28.781 1 97 471 THR A C 1
ATOM 3841 O O . THR A 1 471 ? 8.062 -41.281 -29.141 1 97 471 THR A O 1
ATOM 3844 N N . GLU A 1 472 ? 9.297 -39.438 -29.469 1 95.38 472 GLU A N 1
ATOM 3845 C CA . GLU A 1 472 ? 9.891 -40 -30.688 1 95.38 472 GLU A CA 1
ATOM 3846 C C . GLU A 1 472 ? 10.93 -41.062 -30.359 1 95.38 472 GLU A C 1
ATOM 3848 O O . GLU A 1 472 ? 11.102 -42.031 -31.109 1 95.38 472 GLU A O 1
ATOM 3853 N N . ASN A 1 473 ? 11.586 -40.875 -29.25 1 95.19 473 ASN A N 1
ATOM 3854 C CA . ASN A 1 473 ? 12.578 -41.844 -28.828 1 95.19 473 ASN A CA 1
ATOM 3855 C C . ASN A 1 473 ? 11.93 -43.031 -28.109 1 95.19 473 ASN A C 1
ATOM 3857 O O . ASN A 1 473 ? 12.539 -44.094 -27.984 1 95.19 473 ASN A O 1
ATOM 3861 N N . PHE A 1 474 ? 10.742 -42.844 -27.562 1 96.19 474 PHE A N 1
ATOM 3862 C CA . PHE A 1 474 ? 9.945 -43.906 -26.922 1 96.19 474 PHE A CA 1
ATOM 3863 C C . PHE A 1 474 ? 8.523 -43.906 -27.469 1 96.19 474 PHE A C 1
ATOM 3865 O O . PHE A 1 474 ? 7.57 -43.625 -26.734 1 96.19 474 PHE A O 1
ATOM 3872 N N . PRO A 1 475 ? 8.336 -44.312 -28.688 1 95.06 475 PRO A N 1
ATOM 3873 C CA . PRO A 1 475 ? 7.02 -44.188 -29.328 1 95.06 475 PRO A CA 1
ATOM 3874 C C . PRO A 1 475 ? 5.961 -45.062 -28.672 1 95.06 475 PRO A C 1
ATOM 3876 O O . PRO A 1 475 ? 6.199 -46.25 -28.422 1 95.06 475 PRO A O 1
ATOM 3879 N N . ASN A 1 476 ? 4.832 -44.5 -28.312 1 95.81 476 ASN A N 1
ATOM 3880 C CA . ASN A 1 476 ? 3.629 -45.156 -27.844 1 95.81 476 ASN A CA 1
ATOM 3881 C C . ASN A 1 476 ? 3.859 -45.844 -26.5 1 95.81 476 ASN A C 1
ATOM 3883 O O . ASN A 1 476 ? 3.373 -46.969 -26.266 1 95.81 476 ASN A O 1
ATOM 3887 N N . GLU A 1 477 ? 4.664 -45.25 -25.672 1 96.38 477 GLU A N 1
ATOM 3888 C CA . GLU A 1 477 ? 4.914 -45.75 -24.328 1 96.38 477 GLU A CA 1
ATOM 3889 C C . GLU A 1 477 ? 4.605 -44.688 -23.266 1 96.38 477 GLU A C 1
ATOM 3891 O O . GLU A 1 477 ? 4.691 -43.5 -23.547 1 96.38 477 GLU A O 1
ATOM 3896 N N . THR A 1 478 ? 4.137 -45.219 -22.156 1 96.19 478 THR A N 1
ATOM 3897 C CA . THR A 1 478 ? 4 -44.344 -21 1 96.19 478 THR A CA 1
ATOM 3898 C C . THR A 1 478 ? 5.367 -44 -20.406 1 96.19 478 THR A C 1
ATOM 3900 O O . THR A 1 478 ? 6.191 -44.906 -20.203 1 96.19 478 THR A O 1
ATOM 3903 N N . LEU A 1 479 ? 5.57 -42.688 -20.219 1 96.88 479 LEU A N 1
ATOM 3904 C CA . LEU A 1 479 ? 6.902 -42.219 -19.844 1 96.88 479 LEU A CA 1
ATOM 3905 C C . LEU A 1 479 ? 6.871 -41.5 -18.5 1 96.88 479 LEU A C 1
ATOM 3907 O O . LEU A 1 479 ? 5.922 -40.781 -18.203 1 96.88 479 LEU A O 1
ATOM 3911 N N . SER A 1 480 ? 7.859 -41.812 -17.641 1 95.5 480 SER A N 1
ATOM 3912 C CA . SER A 1 480 ? 8.188 -40.938 -16.516 1 95.5 480 SER A CA 1
ATOM 3913 C C . SER A 1 480 ? 9.219 -39.906 -16.891 1 95.5 480 SER A C 1
ATOM 3915 O O . SER A 1 480 ? 10.312 -40.219 -17.344 1 95.5 480 SER A O 1
ATOM 3917 N N . ILE A 1 481 ? 8.891 -38.625 -16.75 1 96.38 481 ILE A N 1
ATOM 3918 C CA . ILE A 1 481 ? 9.766 -37.562 -17.203 1 96.38 481 ILE A CA 1
ATOM 3919 C C . ILE A 1 481 ? 10.125 -36.656 -16.031 1 96.38 481 ILE A C 1
ATOM 3921 O O . ILE A 1 481 ? 9.242 -36.219 -15.281 1 96.38 481 ILE A O 1
ATOM 3925 N N . THR A 1 482 ? 11.375 -36.406 -15.812 1 95.62 482 THR A N 1
ATOM 3926 C CA . THR A 1 482 ? 11.875 -35.469 -14.812 1 95.62 482 THR A CA 1
ATOM 3927 C C . THR A 1 482 ? 12.664 -34.344 -15.469 1 95.62 482 THR A C 1
ATOM 3929 O O . THR A 1 482 ? 13.586 -34.594 -16.25 1 95.62 482 THR A O 1
ATOM 3932 N N . MET A 1 483 ? 12.281 -33.125 -15.195 1 95.75 483 MET A N 1
ATOM 3933 C CA . MET A 1 483 ? 12.891 -31.938 -15.805 1 95.75 483 MET A CA 1
ATOM 3934 C C . MET A 1 483 ? 13.602 -31.094 -14.75 1 95.75 483 MET A C 1
ATOM 3936 O O . MET A 1 483 ? 13.055 -30.844 -13.68 1 95.75 483 MET A O 1
ATOM 3940 N N . GLU A 1 484 ? 14.82 -30.641 -15.055 1 95 484 GLU A N 1
ATOM 3941 C CA . GLU A 1 484 ? 15.586 -29.781 -14.156 1 95 484 GLU A CA 1
ATOM 3942 C C . GLU A 1 484 ? 16.406 -28.766 -14.93 1 95 484 GLU A C 1
ATOM 3944 O O . GLU A 1 484 ? 17.109 -29.109 -15.875 1 95 484 GLU A O 1
ATOM 3949 N N . THR A 1 485 ? 16.234 -27.531 -14.547 1 94.81 485 THR A N 1
ATOM 3950 C CA . THR A 1 485 ? 17.078 -26.453 -15.039 1 94.81 485 THR A CA 1
ATOM 3951 C C . THR A 1 485 ? 18.031 -25.969 -13.953 1 94.81 485 THR A C 1
ATOM 3953 O O . THR A 1 485 ? 17.594 -25.406 -12.945 1 94.81 485 THR A O 1
ATOM 3956 N N . ARG A 1 486 ? 19.219 -26.203 -14.086 1 84.5 486 ARG A N 1
ATOM 3957 C CA . ARG A 1 486 ? 20.188 -25.844 -13.047 1 84.5 486 ARG A CA 1
ATOM 3958 C C . ARG A 1 486 ? 20.594 -24.375 -13.18 1 84.5 486 ARG A C 1
ATOM 3960 O O . ARG A 1 486 ? 20.875 -23.891 -14.281 1 84.5 486 ARG A O 1
ATOM 3967 N N . PRO A 1 487 ? 20.625 -23.797 -12.047 1 79.06 487 PRO A N 1
ATOM 3968 C CA . PRO A 1 487 ? 21.031 -22.375 -12.078 1 79.06 487 PRO A CA 1
ATOM 3969 C C . PRO A 1 487 ? 22.484 -22.188 -12.5 1 79.06 487 PRO A C 1
ATOM 3971 O O . PRO A 1 487 ? 23.359 -22.984 -12.117 1 79.06 487 PRO A O 1
ATOM 3974 N N . GLY A 1 488 ? 22.859 -21.25 -13.281 1 71.44 488 GLY A N 1
ATOM 3975 C CA . GLY A 1 488 ? 24.234 -20.891 -13.617 1 71.44 488 GLY A CA 1
ATOM 3976 C C . GLY A 1 488 ? 24.688 -21.484 -14.945 1 71.44 488 GLY A C 1
ATOM 3977 O O . GLY A 1 488 ? 25.5 -20.875 -15.648 1 71.44 488 GLY A O 1
ATOM 3978 N N . THR A 1 489 ? 24.297 -22.719 -15.258 1 66.69 489 THR A N 1
ATOM 3979 C CA . THR A 1 489 ? 24.844 -23.391 -16.438 1 66.69 489 THR A CA 1
ATOM 3980 C C . THR A 1 489 ? 24.062 -23 -17.688 1 66.69 489 THR A C 1
ATOM 3982 O O . THR A 1 489 ? 24.578 -23.094 -18.812 1 66.69 489 THR A O 1
ATOM 3985 N N . GLY A 1 490 ? 22.875 -22.594 -17.484 1 74.5 490 GLY A N 1
ATOM 3986 C CA . GLY A 1 490 ? 22.047 -22.25 -18.625 1 74.5 490 GLY A CA 1
ATOM 3987 C C . GLY A 1 490 ? 21.547 -23.469 -19.391 1 74.5 490 GLY A C 1
ATOM 3988 O O . GLY A 1 490 ? 21.141 -23.359 -20.547 1 74.5 490 GLY A O 1
ATOM 3989 N N . ASN A 1 491 ? 21.656 -24.625 -18.906 1 88.69 491 ASN A N 1
ATOM 3990 C CA . ASN A 1 491 ? 21.203 -25.859 -19.547 1 88.69 491 ASN A CA 1
ATOM 3991 C C . ASN A 1 491 ? 20.062 -26.516 -18.75 1 88.69 491 ASN A C 1
ATOM 3993 O O . ASN A 1 491 ? 19.906 -26.25 -17.562 1 88.69 491 ASN A O 1
ATOM 3997 N N . MET A 1 492 ? 19.266 -27.234 -19.531 1 96.44 492 MET A N 1
ATOM 3998 C CA . MET A 1 492 ? 18.188 -28.016 -18.922 1 96.44 492 MET A CA 1
ATOM 3999 C C . MET A 1 492 ? 18.375 -29.5 -19.219 1 96.44 492 MET A C 1
ATOM 4001 O O . MET A 1 492 ? 18.766 -29.875 -20.312 1 96.44 492 MET A O 1
ATOM 4005 N N . TYR A 1 493 ? 18.172 -30.328 -18.172 1 96.12 493 TYR A N 1
ATOM 4006 C CA . TYR A 1 493 ? 18.203 -31.781 -18.312 1 96.12 493 TYR A CA 1
ATOM 4007 C C . TYR A 1 493 ? 16.797 -32.375 -18.188 1 96.12 493 TYR A C 1
ATOM 4009 O O . TYR A 1 493 ? 16.031 -31.984 -17.312 1 96.12 493 TYR A O 1
ATOM 4017 N N . VAL A 1 494 ? 16.531 -33.25 -19.125 1 97.88 494 VAL A N 1
ATOM 4018 C CA . VAL A 1 494 ? 15.273 -33.969 -19.094 1 97.88 494 VAL A CA 1
ATOM 4019 C C . VAL A 1 494 ? 15.562 -35.469 -19.094 1 97.88 494 VAL A C 1
ATOM 4021 O O . VAL A 1 494 ? 16.156 -36 -20.047 1 97.88 494 VAL A O 1
ATOM 4024 N N . ILE A 1 495 ? 15.188 -36.156 -18.047 1 97.44 495 ILE A N 1
ATOM 4025 C CA . ILE A 1 495 ? 15.375 -37.594 -17.984 1 97.44 495 ILE A CA 1
ATOM 4026 C C . ILE A 1 495 ? 14.055 -38.281 -18.281 1 97.44 495 ILE A C 1
ATOM 4028 O O . ILE A 1 495 ? 13.047 -38.031 -17.625 1 97.44 495 ILE A O 1
ATOM 4032 N N . VAL A 1 496 ? 14.055 -39.156 -19.234 1 97.75 496 VAL A N 1
ATOM 4033 C CA . VAL A 1 496 ? 12.875 -39.875 -19.703 1 97.75 496 VAL A CA 1
ATOM 4034 C C . VAL A 1 496 ? 13.039 -41.375 -19.453 1 97.75 496 VAL A C 1
ATOM 4036 O O . VAL A 1 496 ? 14.039 -41.969 -19.859 1 97.75 496 VAL A O 1
ATOM 4039 N N . GLU A 1 497 ? 12.109 -41.906 -18.797 1 96.25 497 GLU A N 1
ATOM 4040 C CA . GLU A 1 497 ? 12.141 -43.344 -18.516 1 96.25 497 GLU A CA 1
ATOM 4041 C C . GLU A 1 497 ? 10.828 -44.031 -18.938 1 96.25 497 GLU A C 1
ATOM 4043 O O . GLU A 1 497 ? 9.75 -43.562 -18.547 1 96.25 497 GLU A O 1
ATOM 4048 N N . SER A 1 498 ? 10.922 -45.031 -19.672 1 96.38 498 SER A N 1
ATOM 4049 C CA . SER A 1 498 ? 9.742 -45.781 -20.078 1 96.38 498 SER A CA 1
ATOM 4050 C C . SER A 1 498 ? 9.273 -46.719 -18.953 1 96.38 498 SER A C 1
ATOM 4052 O O . SER A 1 498 ? 10.094 -47.406 -18.328 1 96.38 498 SER A O 1
ATOM 4054 N N . THR A 1 499 ? 8.031 -46.719 -18.672 1 91.69 499 THR A N 1
ATOM 4055 C CA . THR A 1 499 ? 7.488 -47.594 -17.641 1 91.69 499 THR A CA 1
ATOM 4056 C C . THR A 1 499 ? 7.344 -49.031 -18.156 1 91.69 499 THR A C 1
ATOM 4058 O O . THR A 1 499 ? 7.32 -49.969 -17.375 1 91.69 499 THR A O 1
ATOM 4061 N N . GLU A 1 500 ? 7.297 -49.188 -19.438 1 91.31 500 GLU A N 1
ATOM 4062 C CA . GLU A 1 500 ? 7.086 -50.469 -20.062 1 91.31 500 GLU A CA 1
ATOM 4063 C C . GLU A 1 500 ? 8.406 -51.219 -20.25 1 91.31 500 GLU A C 1
ATOM 4065 O O . GLU A 1 500 ? 8.516 -52.406 -19.906 1 91.31 500 GLU A O 1
ATOM 4070 N N . THR A 1 501 ? 9.43 -50.594 -20.719 1 92.88 501 THR A N 1
ATOM 4071 C CA . THR A 1 501 ? 10.68 -51.25 -21.078 1 92.88 501 THR A CA 1
ATOM 4072 C C . THR A 1 501 ? 11.773 -50.938 -20.062 1 92.88 501 THR A C 1
ATOM 4074 O O . THR A 1 501 ? 12.852 -51.531 -20.094 1 92.88 501 THR A O 1
ATOM 4077 N N . SER A 1 502 ? 11.57 -49.969 -19.203 1 90.62 502 SER A N 1
ATOM 4078 C CA . SER A 1 502 ? 12.523 -49.5 -18.203 1 90.62 502 SER A CA 1
ATOM 4079 C C . SER A 1 502 ? 13.742 -48.844 -18.844 1 90.62 502 SER A C 1
ATOM 4081 O O . SER A 1 502 ? 14.719 -48.531 -18.172 1 90.62 502 SER A O 1
ATOM 4083 N N . ARG A 1 503 ? 13.641 -48.656 -20.125 1 95.38 503 ARG A N 1
ATOM 4084 C CA . ARG A 1 503 ? 14.695 -47.875 -20.797 1 95.38 503 ARG A CA 1
ATOM 4085 C C . ARG A 1 503 ? 14.703 -46.438 -20.328 1 95.38 503 ARG A C 1
ATOM 4087 O O . ARG A 1 503 ? 13.641 -45.844 -20.062 1 95.38 503 ARG A O 1
ATOM 4094 N N . ILE A 1 504 ? 15.945 -45.906 -20.172 1 97.44 504 ILE A N 1
ATOM 4095 C CA . ILE A 1 504 ? 16.078 -44.562 -19.656 1 97.44 504 ILE A CA 1
ATOM 4096 C C . ILE A 1 504 ? 16.984 -43.75 -20.578 1 97.44 504 ILE A C 1
ATOM 4098 O O . ILE A 1 504 ? 17.938 -44.281 -21.141 1 97.44 504 ILE A O 1
ATOM 4102 N N . LEU A 1 505 ? 16.625 -42.5 -20.828 1 97.06 505 LEU A N 1
ATOM 4103 C CA . LEU A 1 505 ? 17.344 -41.594 -21.719 1 97.06 505 LEU A CA 1
ATOM 4104 C C . LEU A 1 505 ? 17.359 -40.156 -21.156 1 97.06 505 LEU A C 1
ATOM 4106 O O . LEU A 1 505 ? 16.359 -39.688 -20.625 1 97.06 505 LEU A O 1
ATOM 4110 N N . GLN A 1 506 ? 18.531 -39.562 -21.25 1 97.25 506 GLN A N 1
ATOM 4111 C CA . GLN A 1 506 ? 18.641 -38.156 -20.859 1 97.25 506 GLN A CA 1
ATOM 4112 C C . GLN A 1 506 ? 18.625 -37.25 -22.094 1 97.25 506 GLN A C 1
ATOM 4114 O O . GLN A 1 506 ? 19.25 -37.562 -23.109 1 97.25 506 GLN A O 1
ATOM 4119 N N . LEU A 1 507 ? 17.859 -36.219 -22.047 1 97.25 507 LEU A N 1
ATOM 4120 C CA . LEU A 1 507 ? 17.875 -35.156 -23.047 1 97.25 507 LEU A CA 1
ATOM 4121 C C . LEU A 1 507 ? 18.547 -33.906 -22.5 1 97.25 507 LEU A C 1
ATOM 4123 O O . LEU A 1 507 ? 18.203 -33.438 -21.422 1 97.25 507 LEU A O 1
ATOM 4127 N N . ASP A 1 508 ? 19.531 -33.375 -23.188 1 95.38 508 ASP A N 1
ATOM 4128 C CA . ASP A 1 508 ? 20.125 -32.094 -22.875 1 95.38 508 ASP A CA 1
ATOM 4129 C C . ASP A 1 508 ? 19.547 -30.984 -23.766 1 95.38 508 ASP A C 1
ATOM 4131 O O . ASP A 1 508 ? 19.547 -31.094 -24.984 1 95.38 508 ASP A O 1
ATOM 4135 N N . VAL A 1 509 ? 19.031 -29.969 -23.156 1 96.69 509 VAL A N 1
ATOM 4136 C CA . VAL A 1 509 ? 18.422 -28.859 -23.891 1 96.69 509 VAL A CA 1
ATOM 4137 C C . VAL A 1 509 ? 19.297 -27.609 -23.719 1 96.69 509 VAL A C 1
ATOM 4139 O O . VAL A 1 509 ? 19.531 -27.156 -22.609 1 96.69 509 VAL A O 1
ATOM 4142 N N . VAL A 1 510 ? 19.734 -27.031 -24.828 1 94.44 510 VAL A N 1
ATOM 4143 C CA . VAL A 1 510 ? 20.562 -25.844 -24.844 1 94.44 510 VAL A CA 1
ATOM 4144 C C . VAL A 1 510 ? 19.922 -24.781 -25.719 1 94.44 510 VAL A C 1
ATOM 4146 O O . VAL A 1 510 ? 19.312 -25.094 -26.75 1 94.44 510 VAL A O 1
ATOM 4149 N N . LEU A 1 511 ? 20.062 -23.5 -25.25 1 94.69 511 LEU A N 1
ATOM 4150 C CA . LEU A 1 511 ? 19.422 -22.406 -25.969 1 94.69 511 LEU A CA 1
ATOM 4151 C C . LEU A 1 511 ? 20.391 -21.25 -26.172 1 94.69 511 LEU A C 1
ATOM 4153 O O . LEU A 1 511 ? 21.25 -21 -25.312 1 94.69 511 LEU A O 1
ATOM 4157 N N . ASP A 1 512 ? 20.281 -20.562 -27.328 1 95.19 512 ASP A N 1
ATOM 4158 C CA . ASP A 1 512 ? 20.766 -19.188 -27.516 1 95.19 512 ASP A CA 1
ATOM 4159 C C . ASP A 1 512 ? 19.609 -18.203 -27.594 1 95.19 512 ASP A C 1
ATOM 4161 O O . ASP A 1 512 ? 18.625 -18.453 -28.297 1 95.19 512 ASP A O 1
ATOM 4165 N N . ARG A 1 513 ? 19.672 -17.172 -26.875 1 95.69 513 ARG A N 1
ATOM 4166 C CA . ARG A 1 513 ? 18.594 -16.188 -26.781 1 95.69 513 ARG A CA 1
ATOM 4167 C C . ARG A 1 513 ? 18.938 -14.938 -27.594 1 95.69 513 ARG A C 1
ATOM 4169 O O . ARG A 1 513 ? 20.062 -14.461 -27.578 1 95.69 513 ARG A O 1
ATOM 4176 N N . TYR A 1 514 ? 17.906 -14.438 -28.25 1 95.25 514 TYR A N 1
ATOM 4177 C CA . TYR A 1 514 ? 18.094 -13.25 -29.078 1 95.25 514 TYR A CA 1
ATOM 4178 C C . TYR A 1 514 ? 16.984 -12.227 -28.828 1 95.25 514 TYR A C 1
ATOM 4180 O O . TYR A 1 514 ? 15.812 -12.594 -28.688 1 95.25 514 TYR A O 1
ATOM 4188 N N . LEU A 1 515 ? 17.375 -10.984 -28.703 1 93.44 515 LEU A N 1
ATOM 4189 C CA . LEU A 1 515 ? 16.469 -9.844 -28.719 1 93.44 515 LEU A CA 1
ATOM 4190 C C . LEU A 1 515 ? 16.781 -8.906 -29.875 1 93.44 515 LEU A C 1
ATOM 4192 O O . LEU A 1 515 ? 17.891 -8.383 -29.969 1 93.44 515 LEU A O 1
ATOM 4196 N N . ASN A 1 516 ? 15.836 -8.75 -30.766 1 90.81 516 ASN A N 1
ATOM 4197 C CA . ASN A 1 516 ? 16.062 -7.949 -31.953 1 90.81 516 ASN A CA 1
ATOM 4198 C C . ASN A 1 516 ? 17.359 -8.344 -32.656 1 90.81 516 ASN A C 1
ATOM 4200 O O . ASN A 1 516 ? 18.203 -7.488 -32.938 1 90.81 516 ASN A O 1
ATOM 4204 N N . ASN A 1 517 ? 17.594 -9.523 -32.75 1 91.38 517 ASN A N 1
ATOM 4205 C CA . ASN A 1 517 ? 18.672 -10.156 -33.5 1 91.38 517 ASN A CA 1
ATOM 4206 C C . ASN A 1 517 ? 20.016 -9.992 -32.781 1 91.38 517 ASN A C 1
ATOM 4208 O O . ASN A 1 517 ? 21.078 -10.273 -33.344 1 91.38 517 ASN A O 1
ATOM 4212 N N . ALA A 1 518 ? 19.922 -9.539 -31.578 1 93.56 518 ALA A N 1
ATOM 4213 C CA . ALA A 1 518 ? 21.125 -9.484 -30.75 1 93.56 518 ALA A CA 1
ATOM 4214 C C . ALA A 1 518 ? 21.188 -10.672 -29.797 1 93.56 518 ALA A C 1
ATOM 4216 O O . ALA A 1 518 ? 20.203 -11.008 -29.141 1 93.56 518 ALA A O 1
ATOM 4217 N N . LEU A 1 519 ? 22.406 -11.281 -29.766 1 95.5 519 LEU A N 1
ATOM 4218 C CA . LEU A 1 519 ? 22.594 -12.375 -28.812 1 95.5 519 LEU A CA 1
ATOM 4219 C C . LEU A 1 519 ? 22.625 -11.852 -27.375 1 95.5 519 LEU A C 1
ATOM 4221 O O . LEU A 1 519 ? 23.391 -10.938 -27.062 1 95.5 519 LEU A O 1
ATOM 4225 N N . VAL A 1 520 ? 21.828 -12.422 -26.594 1 93.75 520 VAL A N 1
ATOM 4226 C CA . VAL A 1 520 ? 21.688 -11.922 -25.234 1 93.75 520 VAL A CA 1
ATOM 4227 C C . VAL A 1 520 ? 22.625 -12.711 -24.312 1 93.75 520 VAL A C 1
ATOM 4229 O O . VAL A 1 520 ? 22.625 -13.945 -24.312 1 93.75 520 VAL A O 1
ATOM 4232 N N . ARG A 1 521 ? 23.406 -11.938 -23.578 1 90.06 521 ARG A N 1
ATOM 4233 C CA . ARG A 1 521 ? 24.188 -12.516 -22.5 1 90.06 521 ARG A CA 1
ATOM 4234 C C . ARG A 1 521 ? 23.594 -12.172 -21.141 1 90.06 521 ARG A C 1
ATOM 4236 O O . ARG A 1 521 ? 23.188 -11.031 -20.906 1 90.06 521 ARG A O 1
ATOM 4243 N N . GLY A 1 522 ? 23.469 -13.195 -20.328 1 90.12 522 GLY A N 1
ATOM 4244 C CA . GLY A 1 522 ? 22.781 -12.969 -19.062 1 90.12 522 GLY A CA 1
ATOM 4245 C C . GLY A 1 522 ? 21.281 -13.188 -19.156 1 90.12 522 GLY A C 1
ATOM 4246 O O . GLY A 1 522 ? 20.797 -13.852 -20.078 1 90.12 522 GLY A O 1
ATOM 4247 N N . PRO A 1 523 ? 20.562 -12.656 -18.172 1 93.12 523 PRO A N 1
ATOM 4248 C CA . PRO A 1 523 ? 19.109 -12.852 -18.203 1 93.12 523 PRO A CA 1
ATOM 4249 C C . PRO A 1 523 ? 18.422 -12.008 -19.281 1 93.12 523 PRO A C 1
ATOM 4251 O O . PRO A 1 523 ? 18.859 -10.891 -19.562 1 93.12 523 PRO A O 1
ATOM 4254 N N . VAL A 1 524 ? 17.422 -12.531 -19.812 1 94.19 524 VAL A N 1
ATOM 4255 C CA . VAL A 1 524 ? 16.641 -11.805 -20.812 1 94.19 524 VAL A CA 1
ATOM 4256 C C . VAL A 1 524 ? 15.836 -10.703 -20.125 1 94.19 524 VAL A C 1
ATOM 4258 O O . VAL A 1 524 ? 15.094 -10.961 -19.172 1 94.19 524 VAL A O 1
ATOM 4261 N N . ASP A 1 525 ? 15.977 -9.477 -20.562 1 91.31 525 ASP A N 1
ATOM 4262 C CA . ASP A 1 525 ? 15.266 -8.32 -20.031 1 91.31 525 ASP A CA 1
ATOM 4263 C C . ASP A 1 525 ? 14.977 -7.301 -21.141 1 91.31 525 ASP A C 1
ATOM 4265 O O . ASP A 1 525 ? 15.891 -6.656 -21.656 1 91.31 525 ASP A O 1
ATOM 4269 N N . PHE A 1 526 ? 13.727 -7.086 -21.422 1 89.75 526 PHE A N 1
ATOM 4270 C CA . PHE A 1 526 ? 13.32 -6.227 -22.516 1 89.75 526 PHE A CA 1
ATOM 4271 C C . PHE A 1 526 ? 13.68 -4.773 -22.234 1 89.75 526 PHE A C 1
ATOM 4273 O O . PHE A 1 526 ? 13.945 -4 -23.156 1 89.75 526 PHE A O 1
ATOM 4280 N N . VAL A 1 527 ? 13.68 -4.426 -21.016 1 81.44 527 VAL A N 1
ATOM 4281 C CA . VAL A 1 527 ? 13.844 -3.031 -20.609 1 81.44 527 VAL A CA 1
ATOM 4282 C C . VAL A 1 527 ? 15.258 -2.561 -20.938 1 81.44 527 VAL A C 1
ATOM 4284 O O . VAL A 1 527 ? 15.484 -1.371 -21.172 1 81.44 527 VAL A O 1
ATOM 4287 N N . GLN A 1 528 ? 16.141 -3.453 -21 1 79.56 528 GLN A N 1
ATOM 4288 C CA . GLN A 1 528 ? 17.547 -3.102 -21.234 1 79.56 528 GLN A CA 1
ATOM 4289 C C . GLN A 1 528 ? 17.75 -2.646 -22.672 1 79.56 528 GLN A C 1
ATOM 4291 O O . GLN A 1 528 ? 18.75 -1.986 -22.984 1 79.56 528 GLN A O 1
ATOM 4296 N N . PHE A 1 529 ? 16.906 -2.984 -23.547 1 75.88 529 PHE A N 1
ATOM 4297 C CA . PHE A 1 529 ? 17.016 -2.576 -24.938 1 75.88 529 PHE A CA 1
ATOM 4298 C C . PHE A 1 529 ? 16.688 -1.095 -25.094 1 75.88 529 PHE A C 1
ATOM 4300 O O . PHE A 1 529 ? 17.062 -0.474 -26.094 1 75.88 529 PHE A O 1
ATOM 4307 N N . CYS A 1 530 ? 15.977 -0.517 -24.109 1 73.25 530 CYS A N 1
ATOM 4308 C CA . CYS A 1 530 ? 15.594 0.889 -24.172 1 73.25 530 CYS A CA 1
ATOM 4309 C C . CYS A 1 530 ? 16.734 1.789 -23.719 1 73.25 530 CYS A C 1
ATOM 4311 O O . CYS A 1 530 ? 16.656 3.014 -23.828 1 73.25 530 CYS A O 1
ATOM 4313 N N . GLY A 1 531 ? 17.891 1.318 -23.453 1 71.75 531 GLY A N 1
ATOM 4314 C CA . GLY A 1 531 ? 19 2.109 -22.953 1 71.75 531 GLY A CA 1
ATOM 4315 C C . GLY A 1 531 ? 18.906 2.398 -21.469 1 71.75 531 GLY A C 1
ATOM 4316 O O . GLY A 1 531 ? 18 1.895 -20.797 1 71.75 531 GLY A O 1
ATOM 4317 N N . PRO A 1 532 ? 19.875 3.168 -21.094 1 77.44 532 PRO A N 1
ATOM 4318 C CA . PRO A 1 532 ? 19.844 3.518 -19.672 1 77.44 532 PRO A CA 1
ATOM 4319 C C . PRO A 1 532 ? 18.719 4.484 -19.328 1 77.44 532 PRO A C 1
ATOM 4321 O O . PRO A 1 532 ? 18.547 5.512 -19.984 1 77.44 532 PRO A O 1
ATOM 4324 N N . MET A 1 533 ? 17.938 4.062 -18.469 1 81.94 533 MET A N 1
ATOM 4325 C CA . MET A 1 533 ? 16.797 4.871 -18.062 1 81.94 533 MET A CA 1
ATOM 4326 C C . MET A 1 533 ? 16.828 5.145 -16.562 1 81.94 533 MET A C 1
ATOM 4328 O O . MET A 1 533 ? 17.297 4.309 -15.781 1 81.94 533 MET A O 1
ATOM 4332 N N . THR A 1 534 ? 16.453 6.398 -16.281 1 84.81 534 THR A N 1
ATOM 4333 C CA . THR A 1 534 ? 16.266 6.695 -14.867 1 84.81 534 THR A CA 1
ATOM 4334 C C . THR A 1 534 ? 15.086 5.918 -14.297 1 84.81 534 THR A C 1
ATOM 4336 O O . THR A 1 534 ? 14.266 5.391 -15.047 1 84.81 534 THR A O 1
ATOM 4339 N N . GLU A 1 535 ? 15.062 5.859 -13.008 1 85.88 535 GLU A N 1
ATOM 4340 C CA . GLU A 1 535 ? 13.938 5.18 -12.367 1 85.88 535 GLU A CA 1
ATOM 4341 C C . GLU A 1 535 ? 12.609 5.832 -12.742 1 85.88 535 GLU A C 1
ATOM 4343 O O . GLU A 1 535 ? 11.602 5.145 -12.898 1 85.88 535 GLU A O 1
ATOM 4348 N N . ALA A 1 536 ? 12.664 7.09 -12.891 1 86.38 536 ALA A N 1
ATOM 4349 C CA . ALA A 1 536 ? 11.453 7.82 -13.258 1 86.38 536 ALA A CA 1
ATOM 4350 C C . ALA A 1 536 ? 11.023 7.473 -14.688 1 86.38 536 ALA A C 1
ATOM 4352 O O . ALA A 1 536 ? 9.828 7.332 -14.961 1 86.38 536 ALA A O 1
ATOM 4353 N N . GLU A 1 537 ? 11.953 7.363 -15.562 1 85.38 537 GLU A N 1
ATOM 4354 C CA . GLU A 1 537 ? 11.664 7.008 -16.938 1 85.38 537 GLU A CA 1
ATOM 4355 C C . GLU A 1 537 ? 11.133 5.578 -17.047 1 85.38 537 GLU A C 1
ATOM 4357 O O . GLU A 1 537 ? 10.234 5.301 -17.844 1 85.38 537 GLU A O 1
ATOM 4362 N N . LEU A 1 538 ? 11.828 4.781 -16.328 1 84.06 538 LEU A N 1
ATOM 4363 C CA . LEU A 1 538 ? 11.375 3.395 -16.297 1 84.06 538 LEU A CA 1
ATOM 4364 C C . LEU A 1 538 ? 9.938 3.301 -15.797 1 84.06 538 LEU A C 1
ATOM 4366 O O . LEU A 1 538 ? 9.133 2.541 -16.344 1 84.06 538 LEU A O 1
ATOM 4370 N N . GLU A 1 539 ? 9.703 4.031 -14.75 1 86.75 539 GLU A N 1
ATOM 4371 C CA . GLU A 1 539 ? 8.344 4.082 -14.219 1 86.75 539 GLU A CA 1
ATOM 4372 C C . GLU A 1 539 ? 7.359 4.605 -15.258 1 86.75 539 GLU A C 1
ATOM 4374 O O . GLU A 1 539 ? 6.25 4.082 -15.398 1 86.75 539 GLU A O 1
ATOM 4379 N N . ASP A 1 540 ? 7.691 5.551 -15.984 1 86.12 540 ASP A N 1
ATOM 4380 C CA . ASP A 1 540 ? 6.848 6.109 -17.031 1 86.12 540 ASP A CA 1
ATOM 4381 C C . ASP A 1 540 ? 6.566 5.074 -18.125 1 86.12 540 ASP A C 1
ATOM 4383 O O . ASP A 1 540 ? 5.445 4.984 -18.625 1 86.12 540 ASP A O 1
ATOM 4387 N N . MET A 1 541 ? 7.578 4.402 -18.438 1 83.19 541 MET A N 1
ATOM 4388 C CA . MET A 1 541 ? 7.41 3.354 -19.438 1 83.19 541 MET A CA 1
ATOM 4389 C C . MET A 1 541 ? 6.43 2.291 -18.953 1 83.19 541 MET A C 1
ATOM 4391 O O . MET A 1 541 ? 5.531 1.885 -19.688 1 83.19 541 MET A O 1
ATOM 4395 N N . HIS A 1 542 ? 6.621 1.93 -17.734 1 79.5 542 HIS A N 1
ATOM 4396 C CA . HIS A 1 542 ? 5.789 0.871 -17.172 1 79.5 542 HIS A CA 1
ATOM 4397 C C . HIS A 1 542 ? 4.34 1.323 -17.031 1 79.5 542 HIS A C 1
ATOM 4399 O O . HIS A 1 542 ? 3.418 0.517 -17.156 1 79.5 542 HIS A O 1
ATOM 4405 N N . CYS A 1 543 ? 4.23 2.611 -16.844 1 81.5 543 CYS A N 1
ATOM 4406 C CA . CYS A 1 543 ? 2.896 3.156 -16.625 1 81.5 543 CYS A CA 1
ATOM 4407 C C . CYS A 1 543 ? 2.262 3.576 -17.953 1 81.5 543 CYS A C 1
ATOM 4409 O O . CYS A 1 543 ? 1.141 4.09 -17.969 1 81.5 543 CYS A O 1
ATOM 4411 N N . GLY A 1 544 ? 2.922 3.383 -19.047 1 76.69 544 GLY A N 1
ATOM 4412 C CA . GLY A 1 544 ? 2.379 3.688 -20.359 1 76.69 544 GLY A CA 1
ATOM 4413 C C . GLY A 1 544 ? 2.42 5.164 -20.688 1 76.69 544 GLY A C 1
ATOM 4414 O O . GLY A 1 544 ? 1.652 5.637 -21.531 1 76.69 544 GLY A O 1
ATOM 4415 N N . ARG A 1 545 ? 3.16 5.895 -19.984 1 80 545 ARG A N 1
ATOM 4416 C CA . ARG A 1 545 ? 3.254 7.332 -20.234 1 80 545 ARG A CA 1
ATOM 4417 C C . ARG A 1 545 ? 4.199 7.629 -21.391 1 80 545 ARG A C 1
ATOM 4419 O O . ARG A 1 545 ? 4.164 8.719 -21.953 1 80 545 ARG A O 1
ATOM 4426 N N . SER A 1 546 ? 5.086 6.711 -21.484 1 75.44 546 SER A N 1
ATOM 4427 C CA . SER A 1 546 ? 6.043 6.879 -22.578 1 75.44 546 SER A CA 1
ATOM 4428 C C . SER A 1 546 ? 5.695 5.98 -23.766 1 75.44 546 SER A C 1
ATOM 4430 O O . SER A 1 546 ? 4.973 4.996 -23.609 1 75.44 546 SER A O 1
ATOM 4432 N N . LYS A 1 547 ? 5.742 6.496 -24.953 1 59.78 547 LYS A N 1
ATOM 4433 C CA . LYS A 1 547 ? 5.477 5.688 -26.141 1 59.78 547 LYS A CA 1
ATOM 4434 C C . LYS A 1 547 ? 6.27 4.387 -26.109 1 59.78 547 LYS A C 1
ATOM 4436 O O . LYS A 1 547 ? 7.504 4.406 -26.047 1 59.78 547 LYS A O 1
ATOM 4441 N N . SER A 1 548 ? 5.758 3.527 -25.359 1 58.69 548 SER A N 1
ATOM 4442 C CA . SER A 1 548 ? 6.48 2.303 -25.031 1 58.69 548 SER A CA 1
ATOM 4443 C C . SER A 1 548 ? 6.91 1.559 -26.281 1 58.69 548 SER A C 1
ATOM 4445 O O . SER A 1 548 ? 6.09 1.299 -27.172 1 58.69 548 SER A O 1
ATOM 4447 N N . LYS A 1 549 ? 8.109 1.491 -26.516 1 63.91 549 LYS A N 1
ATOM 4448 C CA . LYS A 1 549 ? 8.867 0.86 -27.594 1 63.91 549 LYS A CA 1
ATOM 4449 C C . LYS A 1 549 ? 9.047 -0.633 -27.328 1 63.91 549 LYS A C 1
ATOM 4451 O O . LYS A 1 549 ? 9.773 -1.31 -28.062 1 63.91 549 LYS A O 1
ATOM 4456 N N . LEU A 1 550 ? 8.195 -1.251 -26.25 1 80.81 550 LEU A N 1
ATOM 4457 C CA . LEU A 1 550 ? 8.57 -2.627 -25.953 1 80.81 550 LEU A CA 1
ATOM 4458 C C . LEU A 1 550 ? 7.812 -3.607 -26.844 1 80.81 550 LEU A C 1
ATOM 4460 O O . LEU A 1 550 ? 8.234 -4.754 -27 1 80.81 550 LEU A O 1
ATOM 4464 N N . SER A 1 551 ? 6.711 -3.094 -27.453 1 76.88 551 SER A N 1
ATOM 4465 C CA . SER A 1 551 ? 5.887 -3.963 -28.281 1 76.88 551 SER A CA 1
ATOM 4466 C C . SER A 1 551 ? 6.641 -4.402 -29.531 1 76.88 551 SER A C 1
ATOM 4468 O O . SER A 1 551 ? 6.352 -5.457 -30.109 1 76.88 551 SER A O 1
ATOM 4470 N N . ASP A 1 552 ? 7.648 -3.74 -29.781 1 81.5 552 ASP A N 1
ATOM 4471 C CA . ASP A 1 552 ? 8.352 -4.027 -31.031 1 81.5 552 ASP A CA 1
ATOM 4472 C C . ASP A 1 552 ? 9.562 -4.914 -30.781 1 81.5 552 ASP A C 1
ATOM 4474 O O . ASP A 1 552 ? 10.234 -5.332 -31.734 1 81.5 552 ASP A O 1
ATOM 4478 N N . VAL A 1 553 ? 9.688 -5.27 -29.562 1 88.44 553 VAL A N 1
ATOM 4479 C CA . VAL A 1 553 ? 10.852 -6.102 -29.266 1 88.44 553 VAL A CA 1
ATOM 4480 C C . VAL A 1 553 ? 10.609 -7.52 -29.781 1 88.44 553 VAL A C 1
ATOM 4482 O O . VAL A 1 553 ? 9.594 -8.133 -29.453 1 88.44 553 VAL A O 1
ATOM 4485 N N . GLN A 1 554 ? 11.516 -8.008 -30.594 1 92.44 554 GLN A N 1
ATOM 4486 C CA . GLN A 1 554 ? 11.445 -9.383 -31.094 1 92.44 554 GLN A CA 1
ATOM 4487 C C . GLN A 1 554 ? 12.297 -10.32 -30.234 1 92.44 554 GLN A C 1
ATOM 4489 O O . GLN A 1 554 ? 13.508 -10.125 -30.109 1 92.44 554 GLN A O 1
ATOM 4494 N N . TRP A 1 555 ? 11.672 -11.242 -29.609 1 95.69 555 TRP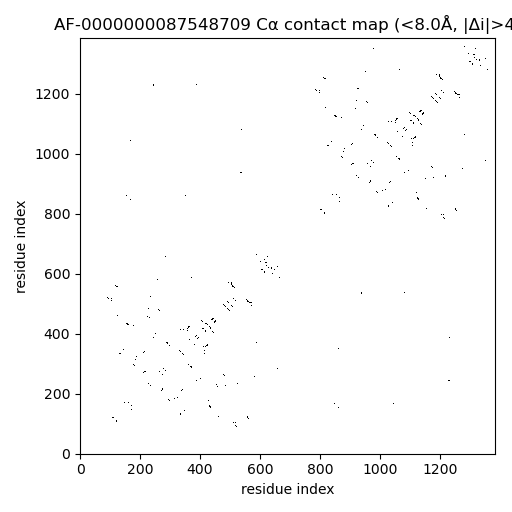 A N 1
ATOM 4495 C CA . TRP A 1 555 ? 12.344 -12.25 -28.781 1 95.69 555 TRP A CA 1
ATOM 4496 C C . TRP A 1 555 ? 12.25 -13.625 -29.438 1 95.69 555 TRP A C 1
ATOM 4498 O O . TRP A 1 555 ? 11.164 -14.094 -29.781 1 95.69 555 TRP A O 1
ATOM 4508 N N . TYR A 1 556 ? 13.391 -14.25 -29.719 1 97 556 TYR A N 1
ATOM 4509 C CA . TYR A 1 556 ? 13.414 -15.633 -30.188 1 97 556 TYR A CA 1
ATOM 4510 C C . TYR A 1 556 ? 14.633 -16.375 -29.656 1 97 556 TYR A C 1
ATOM 4512 O O . TYR A 1 556 ? 15.531 -15.766 -29.078 1 97 556 TYR A O 1
ATOM 4520 N N . VAL A 1 557 ? 14.617 -17.703 -29.766 1 97.19 557 VAL A N 1
ATOM 4521 C CA . VAL A 1 557 ? 15.727 -18.516 -29.297 1 97.19 557 VAL A CA 1
ATOM 4522 C C . VAL A 1 557 ? 16.094 -19.547 -30.359 1 97.19 557 VAL A C 1
ATOM 4524 O O . VAL A 1 557 ? 15.242 -19.984 -31.125 1 97.19 557 VAL A O 1
ATOM 4527 N N . ASP A 1 558 ? 17.359 -19.844 -30.391 1 96.62 558 ASP A N 1
ATOM 4528 C CA . ASP A 1 558 ? 17.859 -21.031 -31.094 1 96.62 558 ASP A CA 1
ATOM 4529 C C . ASP A 1 558 ? 18.094 -22.172 -30.109 1 96.62 558 ASP A C 1
ATOM 4531 O O . ASP A 1 558 ? 18.781 -22.016 -29.109 1 96.62 558 ASP A O 1
ATOM 4535 N N . TYR A 1 559 ? 17.406 -23.297 -30.406 1 96.31 559 TYR A N 1
ATOM 4536 C CA . TYR A 1 559 ? 17.5 -24.375 -29.438 1 96.31 559 TYR A CA 1
ATOM 4537 C C . TYR A 1 559 ? 18.109 -25.625 -30.078 1 96.31 559 TYR A C 1
ATOM 4539 O O . TYR A 1 559 ? 18.109 -25.766 -31.297 1 96.31 559 TYR A O 1
ATOM 4547 N N . CYS A 1 560 ? 18.719 -26.438 -29.188 1 95.19 560 CYS A N 1
ATOM 4548 C CA . CYS A 1 560 ? 19.203 -27.781 -29.531 1 95.19 560 CYS A CA 1
ATOM 4549 C C . CYS A 1 560 ? 18.875 -28.781 -28.438 1 95.19 560 CYS A C 1
ATOM 4551 O O . CYS A 1 560 ? 19.219 -28.562 -27.266 1 95.19 560 CYS A O 1
ATOM 4553 N N . ILE A 1 561 ? 18.094 -29.797 -28.75 1 96.06 561 ILE A N 1
ATOM 4554 C CA . ILE A 1 561 ? 17.781 -30.891 -27.844 1 96.06 561 ILE A CA 1
ATOM 4555 C C . ILE A 1 561 ? 18.562 -32.156 -28.25 1 96.06 561 ILE A C 1
ATOM 4557 O O . ILE A 1 561 ? 18.344 -32.688 -29.344 1 96.06 561 ILE A O 1
ATOM 4561 N N . THR A 1 562 ? 19.391 -32.625 -27.344 1 93.88 562 THR A N 1
ATOM 4562 C CA . THR A 1 562 ? 20.281 -33.75 -27.656 1 93.88 562 THR A CA 1
ATOM 4563 C C . THR A 1 562 ? 19.938 -34.969 -26.812 1 93.88 562 THR A C 1
ATOM 4565 O O . THR A 1 562 ? 20.156 -34.969 -25.609 1 93.88 562 THR A O 1
ATOM 4568 N N . PRO A 1 563 ? 19.359 -35.969 -27.438 1 95.25 563 PRO A N 1
ATOM 4569 C CA . PRO A 1 563 ? 19.266 -37.25 -26.719 1 95.25 563 PRO A CA 1
ATOM 4570 C C . PRO A 1 563 ? 20.641 -37.875 -26.438 1 95.25 563 PRO A C 1
ATOM 4572 O O . PRO A 1 563 ? 21.391 -38.156 -27.375 1 95.25 563 PRO A O 1
ATOM 4575 N N . ARG A 1 564 ? 20.969 -38.094 -25.25 1 94.31 564 ARG A N 1
ATOM 4576 C CA . ARG A 1 564 ? 22.281 -38.562 -24.875 1 94.31 564 ARG A CA 1
ATOM 4577 C C . ARG A 1 564 ? 22.375 -40.094 -24.984 1 94.31 564 ARG A C 1
ATOM 4579 O O . ARG A 1 564 ? 22.562 -40.781 -23.984 1 94.31 564 ARG A O 1
ATOM 4586 N N . HIS A 1 565 ? 22.391 -40.5 -26.219 1 92 565 HIS A N 1
ATOM 4587 C CA . HIS A 1 565 ? 22.562 -41.938 -26.469 1 92 565 HIS A CA 1
ATOM 4588 C C . HIS A 1 565 ? 23.984 -42.375 -26.125 1 92 565 HIS A C 1
ATOM 4590 O O . HIS A 1 565 ? 24.234 -43.594 -26 1 92 565 HIS A O 1
ATOM 4596 N N . ASP A 1 566 ? 24.844 -41.469 -25.969 1 91.06 566 ASP A N 1
ATOM 4597 C CA . ASP A 1 566 ? 26.234 -41.75 -25.625 1 91.06 566 ASP A CA 1
ATOM 4598 C C . ASP A 1 566 ? 26.391 -42.062 -24.141 1 91.06 566 ASP A C 1
ATOM 4600 O O . ASP A 1 566 ? 27.406 -42.625 -23.719 1 91.06 566 ASP A O 1
ATOM 4604 N N . PHE A 1 567 ? 25.391 -41.75 -23.359 1 94 567 PHE A N 1
ATOM 4605 C CA . PHE A 1 567 ? 25.406 -42.062 -21.938 1 94 567 PHE A CA 1
ATOM 4606 C C . PHE A 1 567 ? 24.984 -43.531 -21.703 1 94 567 PHE A C 1
ATOM 4608 O O . PHE A 1 567 ? 23.969 -43.969 -22.219 1 94 567 PHE A O 1
ATOM 4615 N N . PRO A 1 568 ? 25.891 -44.312 -20.922 1 94.94 568 PRO A N 1
ATOM 4616 C CA . PRO A 1 568 ? 25.359 -45.594 -20.453 1 94.94 568 PRO A CA 1
ATOM 4617 C C . PRO A 1 568 ? 24.141 -45.406 -19.531 1 94.94 568 PRO A C 1
ATOM 4619 O O . PRO A 1 568 ? 24.031 -44.375 -18.844 1 94.94 568 PRO A O 1
ATOM 4622 N N . GLU A 1 569 ? 23.281 -46.344 -19.531 1 94.75 569 GLU A N 1
ATOM 4623 C CA . GLU A 1 569 ? 22.078 -46.25 -18.719 1 94.75 569 GLU A CA 1
ATOM 4624 C C . GLU A 1 569 ? 22.406 -46.062 -17.234 1 94.75 569 GLU A C 1
ATOM 4626 O O . GLU A 1 569 ? 21.688 -45.375 -16.516 1 94.75 569 GLU A O 1
ATOM 4631 N N . LYS A 1 570 ? 23.484 -46.625 -16.844 1 95.62 570 LYS A N 1
ATOM 4632 C CA . LYS A 1 570 ? 23.906 -46.5 -15.461 1 95.62 570 LYS A CA 1
ATOM 4633 C C . LYS A 1 570 ? 24.156 -45.031 -15.086 1 95.62 570 LYS A C 1
ATOM 4635 O O . LYS A 1 570 ? 23.797 -44.594 -13.992 1 95.62 570 LYS A O 1
ATOM 4640 N N . LYS A 1 571 ? 24.734 -44.375 -16 1 96.62 571 LYS A N 1
ATOM 4641 C CA . LYS A 1 571 ? 25.016 -42.969 -15.758 1 96.62 571 LYS A CA 1
ATOM 4642 C C . LYS A 1 571 ? 23.734 -42.156 -15.672 1 96.62 571 LYS A C 1
ATOM 4644 O O . LYS A 1 571 ? 23.594 -41.281 -14.797 1 96.62 571 LYS A O 1
ATOM 4649 N N . THR A 1 572 ? 22.859 -42.344 -16.594 1 97.12 572 THR A N 1
ATOM 4650 C CA . THR A 1 572 ? 21.578 -41.656 -16.594 1 97.12 572 THR A CA 1
ATOM 4651 C C . THR A 1 572 ? 20.781 -41.938 -15.328 1 97.12 572 THR A C 1
ATOM 4653 O O . THR A 1 572 ? 20.156 -41.031 -14.758 1 97.12 572 THR A O 1
ATOM 4656 N N . ARG A 1 573 ? 20.828 -43.125 -14.859 1 96.94 573 ARG A N 1
ATOM 4657 C CA . ARG A 1 573 ? 20.141 -43.5 -13.633 1 96.94 573 ARG A CA 1
ATOM 4658 C C . ARG A 1 573 ? 20.781 -42.844 -12.422 1 96.94 573 ARG A C 1
ATOM 4660 O O . ARG A 1 573 ? 20.078 -42.5 -11.453 1 96.94 573 ARG A O 1
ATOM 4667 N N . GLN A 1 574 ? 22.047 -42.719 -12.516 1 96.75 574 GLN A N 1
ATOM 4668 C CA . GLN A 1 574 ? 22.734 -42 -11.445 1 96.75 574 GLN A CA 1
ATOM 4669 C C . GLN A 1 574 ? 22.312 -40.531 -11.391 1 96.75 574 GLN A C 1
ATOM 4671 O O . GLN A 1 574 ? 22.094 -40 -10.312 1 96.75 574 GLN A O 1
ATOM 4676 N N . ASN A 1 575 ? 22.25 -39.969 -12.555 1 95.38 575 ASN A N 1
ATOM 4677 C CA . ASN A 1 575 ? 21.812 -38.594 -12.617 1 95.38 575 ASN A CA 1
ATOM 4678 C C . ASN A 1 575 ? 20.391 -38.438 -12.062 1 95.38 575 ASN A C 1
ATOM 4680 O O . ASN A 1 575 ? 20.109 -37.469 -11.344 1 95.38 575 ASN A O 1
ATOM 4684 N N . LEU A 1 576 ? 19.516 -39.312 -12.43 1 95.19 576 LEU A N 1
ATOM 4685 C CA . LEU A 1 576 ? 18.141 -39.312 -11.938 1 95.19 576 LEU A CA 1
ATOM 4686 C C . LEU A 1 576 ? 18.109 -39.438 -10.422 1 95.19 576 LEU A C 1
ATOM 4688 O O . LEU A 1 576 ? 17.328 -38.781 -9.742 1 95.19 576 LEU A O 1
ATOM 4692 N N . GLN A 1 577 ? 18.969 -40.312 -9.93 1 94 577 GLN A N 1
ATOM 4693 C CA . GLN A 1 577 ? 19.016 -40.531 -8.484 1 94 577 GLN A CA 1
ATOM 4694 C C . GLN A 1 577 ? 19.469 -39.281 -7.742 1 94 577 GLN A C 1
ATOM 4696 O O . GLN A 1 577 ? 18.984 -39 -6.645 1 94 577 GLN A O 1
ATOM 4701 N N . GLU A 1 578 ? 20.375 -38.594 -8.328 1 92.81 578 GLU A N 1
ATOM 4702 C CA . GLU A 1 578 ? 20.812 -37.375 -7.719 1 92.81 578 GLU A CA 1
ATOM 4703 C C . GLU A 1 578 ? 19.688 -36.344 -7.656 1 92.81 578 GLU A C 1
ATOM 4705 O O . GLU A 1 578 ? 19.547 -35.625 -6.664 1 92.81 578 GLU A O 1
ATOM 4710 N N . ILE A 1 579 ? 18.953 -36.312 -8.703 1 91.56 579 ILE A N 1
ATOM 4711 C CA . ILE A 1 579 ? 17.812 -35.406 -8.75 1 91.56 579 ILE A CA 1
ATOM 4712 C C . ILE A 1 579 ? 16.781 -35.812 -7.691 1 91.56 579 ILE A C 1
ATOM 4714 O O . ILE A 1 579 ? 16.25 -34.938 -6.973 1 91.56 579 ILE A O 1
ATOM 4718 N N . ARG A 1 580 ? 16.5 -37.062 -7.574 1 89.44 580 ARG A N 1
ATOM 4719 C CA . ARG A 1 580 ? 15.547 -37.562 -6.605 1 89.44 580 ARG A CA 1
ATOM 4720 C C . ARG A 1 580 ? 15.992 -37.25 -5.18 1 89.44 580 ARG A C 1
ATOM 4722 O O . ARG A 1 580 ? 15.164 -36.938 -4.316 1 89.44 580 ARG A O 1
ATOM 4729 N N . ASN A 1 581 ? 17.281 -37.344 -4.965 1 87.06 581 ASN A N 1
ATOM 4730 C CA . ASN A 1 581 ? 17.812 -37 -3.646 1 87.06 581 ASN A CA 1
ATOM 4731 C C . ASN A 1 581 ? 17.547 -35.562 -3.279 1 87.06 581 ASN A C 1
ATOM 4733 O O . ASN A 1 581 ? 17.203 -35.25 -2.135 1 87.06 581 ASN A O 1
ATOM 4737 N N . ARG A 1 582 ? 17.688 -34.75 -4.238 1 85.44 582 ARG A N 1
ATOM 4738 C CA . ARG A 1 582 ? 17.422 -33.312 -3.992 1 85.44 582 ARG A CA 1
ATOM 4739 C C . ARG A 1 582 ? 15.938 -33.062 -3.744 1 85.44 582 ARG A C 1
ATOM 4741 O O . ARG A 1 582 ? 15.578 -32.219 -2.912 1 85.44 582 ARG A O 1
ATOM 4748 N N . GLN A 1 583 ? 15.109 -33.75 -4.387 1 83.56 583 GLN A N 1
ATOM 4749 C CA . GLN A 1 583 ? 13.672 -33.625 -4.176 1 83.56 583 GLN A CA 1
ATOM 4750 C C . GLN A 1 583 ? 13.273 -34.125 -2.783 1 83.56 583 GLN A C 1
ATOM 4752 O O . GLN A 1 583 ? 12.414 -33.5 -2.133 1 83.56 583 GLN A O 1
ATOM 4757 N N . ARG A 1 584 ? 13.961 -35.094 -2.32 1 81.25 584 ARG A N 1
ATOM 4758 C CA . ARG A 1 584 ? 13.648 -35.688 -1.017 1 81.25 584 ARG A CA 1
ATOM 4759 C C . ARG A 1 584 ? 14.109 -34.781 0.113 1 81.25 584 ARG A C 1
ATOM 4761 O O . ARG A 1 584 ? 13.508 -34.75 1.189 1 81.25 584 ARG A O 1
ATOM 4768 N N . LEU A 1 585 ? 15.18 -34.094 -0.179 1 79.94 585 LEU A N 1
ATOM 4769 C CA . LEU A 1 585 ? 15.703 -33.188 0.834 1 79.94 585 LEU A CA 1
ATOM 4770 C C . LEU A 1 585 ? 14.672 -32.125 1.19 1 79.94 585 LEU A C 1
ATOM 4772 O O . LEU A 1 585 ? 14.703 -31.562 2.289 1 79.94 585 LEU A O 1
ATOM 4776 N N . MET A 1 586 ? 13.766 -31.938 0.362 1 78.56 586 MET A N 1
ATOM 4777 C CA . MET A 1 586 ? 12.75 -30.922 0.614 1 78.56 586 MET A CA 1
ATOM 4778 C C . MET A 1 586 ? 11.703 -31.438 1.6 1 78.56 586 MET A C 1
ATOM 4780 O O . MET A 1 586 ? 10.938 -30.656 2.162 1 78.56 586 MET A O 1
ATOM 4784 N N . ARG A 1 587 ? 11.75 -32.688 1.933 1 79.56 587 ARG A N 1
ATOM 4785 C CA . ARG A 1 587 ? 10.789 -33.281 2.846 1 79.56 587 ARG A CA 1
ATOM 4786 C C . ARG A 1 587 ? 11.266 -33.188 4.289 1 79.56 587 ARG A C 1
ATOM 4788 O O . ARG A 1 587 ? 10.547 -33.594 5.215 1 79.56 587 ARG A O 1
ATOM 4795 N N . THR A 1 588 ? 12.312 -32.594 4.48 1 86.38 588 THR A N 1
ATOM 4796 C CA . THR A 1 588 ? 12.828 -32.438 5.832 1 86.38 588 THR A CA 1
ATOM 4797 C C . THR A 1 588 ? 11.977 -31.438 6.613 1 86.38 588 THR A C 1
ATOM 4799 O O . THR A 1 588 ? 11.539 -30.422 6.074 1 86.38 588 THR A O 1
ATOM 4802 N N . MET A 1 589 ? 11.641 -31.844 7.859 1 91.44 589 MET A N 1
ATOM 4803 C CA . MET A 1 589 ? 10.836 -30.969 8.711 1 91.44 589 MET A CA 1
ATOM 4804 C C . MET A 1 589 ? 11.484 -30.797 10.078 1 91.44 589 MET A C 1
ATOM 4806 O O . MET A 1 589 ? 12.281 -31.625 10.5 1 91.44 589 MET A O 1
ATOM 4810 N N . THR A 1 590 ? 11.148 -29.734 10.695 1 93.69 590 THR A N 1
ATOM 4811 C CA . THR A 1 590 ? 11.641 -29.453 12.047 1 93.69 590 THR A CA 1
ATOM 4812 C C . THR A 1 590 ? 10.688 -30.031 13.094 1 93.69 590 THR A C 1
ATOM 4814 O O . THR A 1 590 ? 9.469 -29.984 12.914 1 93.69 590 THR A O 1
ATOM 4817 N N . MET A 1 591 ? 11.297 -30.516 14.18 1 95.38 591 MET A N 1
ATOM 4818 C CA . MET A 1 591 ? 10.484 -31.078 15.258 1 95.38 591 MET A CA 1
ATOM 4819 C C . MET A 1 591 ? 9.461 -30.062 15.742 1 95.38 591 MET A C 1
ATOM 4821 O O . MET A 1 591 ? 9.812 -28.938 16.109 1 95.38 591 MET A O 1
ATOM 4825 N N . PRO A 1 592 ? 8.234 -30.469 15.688 1 96.69 592 PRO A N 1
ATOM 4826 C CA . PRO A 1 592 ? 7.184 -29.547 16.125 1 96.69 592 PRO A CA 1
ATOM 4827 C C . PRO A 1 592 ? 6.93 -29.609 17.641 1 96.69 592 PRO A C 1
ATOM 4829 O O . PRO A 1 592 ? 7.57 -30.406 18.328 1 96.69 592 PRO A O 1
ATOM 4832 N N . ASN A 1 593 ? 6.141 -28.672 18.156 1 96.25 593 ASN A N 1
ATOM 4833 C CA . ASN A 1 593 ? 5.613 -28.766 19.5 1 96.25 593 ASN A CA 1
ATOM 4834 C C . ASN A 1 593 ? 4.566 -29.859 19.641 1 96.25 593 ASN A C 1
ATOM 4836 O O . ASN A 1 593 ? 3.371 -29.609 19.453 1 96.25 593 ASN A O 1
ATOM 4840 N N . VAL A 1 594 ? 4.961 -30.984 20.047 1 96.44 594 VAL A N 1
ATOM 4841 C CA . VAL A 1 594 ? 4.148 -32.188 20.047 1 96.44 594 VAL A CA 1
ATOM 4842 C C . VAL A 1 594 ? 2.98 -32.031 21.016 1 96.44 594 VAL A C 1
ATOM 4844 O O . VAL A 1 594 ? 1.867 -32.5 20.734 1 96.44 594 VAL A O 1
ATOM 4847 N N . GLU A 1 595 ? 3.227 -31.438 22.109 1 96.25 595 GLU A N 1
ATOM 4848 C CA . GLU A 1 595 ? 2.17 -31.25 23.094 1 96.25 595 GLU A CA 1
ATOM 4849 C C . GLU A 1 595 ? 1.012 -30.438 22.516 1 96.25 595 GLU A C 1
ATOM 4851 O O . GLU A 1 595 ? -0.154 -30.781 22.703 1 96.25 595 GLU A O 1
ATOM 4856 N N . MET A 1 596 ? 1.37 -29.438 21.828 1 96.06 596 MET A N 1
ATOM 4857 C CA . MET A 1 596 ? 0.338 -28.594 21.234 1 96.06 596 MET A CA 1
ATOM 4858 C C . MET A 1 596 ? -0.393 -29.312 20.109 1 96.06 596 MET A C 1
ATOM 4860 O O . MET A 1 596 ? -1.589 -29.109 19.906 1 96.06 596 MET A O 1
ATOM 4864 N N . LEU A 1 597 ? 0.299 -30.125 19.406 1 96.25 597 LEU A N 1
ATOM 4865 C CA . LEU A 1 597 ? -0.329 -30.906 18.344 1 96.25 597 LEU A CA 1
ATOM 4866 C C . LEU A 1 597 ? -1.324 -31.906 18.938 1 96.25 597 LEU A C 1
ATOM 4868 O O . LEU A 1 597 ? -2.426 -32.062 18.406 1 96.25 597 LEU A O 1
ATOM 4872 N N . ASP A 1 598 ? -0.922 -32.531 19.984 1 96.44 598 ASP A N 1
ATOM 4873 C CA . ASP A 1 598 ? -1.799 -33.469 20.641 1 96.44 598 ASP A CA 1
ATOM 4874 C C . ASP A 1 598 ? -3.039 -32.781 21.203 1 96.44 598 ASP A C 1
ATOM 4876 O O . ASP A 1 598 ? -4.141 -33.344 21.141 1 96.44 598 ASP A O 1
ATOM 4880 N N . GLU A 1 599 ? -2.787 -31.656 21.781 1 95.56 599 GLU A N 1
ATOM 4881 C CA . GLU A 1 599 ? -3.918 -30.906 22.312 1 95.56 599 GLU A CA 1
ATOM 4882 C C . GLU A 1 599 ? -4.902 -30.531 21.203 1 95.56 599 GLU A C 1
ATOM 4884 O O . GLU A 1 599 ? -6.117 -30.578 21.406 1 95.56 599 GLU A O 1
ATOM 4889 N N . ARG A 1 600 ? -4.391 -30.125 20.125 1 94.44 600 ARG A N 1
ATOM 4890 C CA . ARG A 1 600 ? -5.238 -29.781 18.984 1 94.44 600 ARG A CA 1
ATOM 4891 C C . ARG A 1 600 ? -6.031 -31 18.516 1 94.44 600 ARG A C 1
ATOM 4893 O O . ARG A 1 600 ? -7.211 -30.875 18.172 1 94.44 600 ARG A O 1
ATOM 4900 N N . GLU A 1 601 ? -5.395 -32.094 18.422 1 94.69 601 GLU A N 1
ATOM 4901 C CA . GLU A 1 601 ? -6.07 -33.344 18.031 1 94.69 601 GLU A CA 1
ATOM 4902 C C . GLU A 1 601 ? -7.172 -33.719 19.031 1 94.69 601 GLU A C 1
ATOM 4904 O O . GLU A 1 601 ? -8.258 -34.125 18.625 1 94.69 601 GLU A O 1
ATOM 4909 N N . LYS A 1 602 ? -6.898 -33.531 20.266 1 95.12 602 LYS A N 1
ATOM 4910 C CA . LYS A 1 602 ? -7.895 -33.812 21.297 1 95.12 602 LYS A CA 1
ATOM 4911 C C . LYS A 1 602 ? -9.133 -32.938 21.109 1 95.12 602 LYS A C 1
ATOM 4913 O O . LYS A 1 602 ? -10.266 -33.406 21.25 1 95.12 602 LYS A O 1
ATOM 4918 N N . GLU A 1 603 ? -8.883 -31.719 20.844 1 94.5 603 GLU A N 1
ATOM 4919 C CA . GLU A 1 603 ? -10 -30.797 20.625 1 94.5 603 GLU A CA 1
ATOM 4920 C C . GLU A 1 603 ? -10.852 -31.25 19.453 1 94.5 603 GLU A C 1
ATOM 4922 O O . GLU A 1 603 ? -12.078 -31.172 19.5 1 94.5 603 GLU A O 1
ATOM 4927 N N . ARG A 1 604 ? -10.203 -31.625 18.422 1 94.44 604 ARG A N 1
ATOM 4928 C CA . ARG A 1 604 ? -10.891 -32.125 17.25 1 94.44 604 ARG A CA 1
ATOM 4929 C C . ARG A 1 604 ? -11.773 -33.312 17.594 1 94.44 604 ARG A C 1
ATOM 4931 O O . ARG A 1 604 ? -12.938 -33.375 17.172 1 94.44 604 ARG A O 1
ATOM 4938 N N . LEU A 1 605 ? -11.203 -34.188 18.29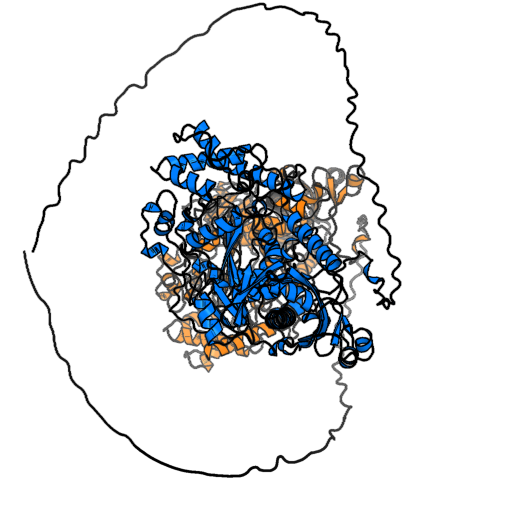7 1 94.94 605 LEU A N 1
ATOM 4939 C CA . LEU A 1 605 ? -11.906 -35.406 18.641 1 94.94 605 LEU A CA 1
ATOM 4940 C C . LEU A 1 605 ? -13.109 -35.125 19.531 1 94.94 605 LEU A C 1
ATOM 4942 O O . LEU A 1 605 ? -14.156 -35.75 19.406 1 94.94 605 LEU A O 1
ATOM 4946 N N . TYR A 1 606 ? -12.898 -34.188 20.344 1 94.81 606 TYR A N 1
ATOM 4947 C CA . TYR A 1 606 ? -14 -33.781 21.203 1 94.81 606 TYR A CA 1
ATOM 4948 C C . TYR A 1 606 ? -15.164 -33.219 20.391 1 94.81 606 TYR A C 1
ATOM 4950 O O . TYR A 1 606 ? -16.328 -33.594 20.641 1 94.81 606 TYR A O 1
ATOM 4958 N N . VAL A 1 607 ? -14.898 -32.406 19.422 1 94.81 607 VAL A N 1
ATOM 4959 C CA . VAL A 1 607 ? -15.922 -31.812 18.562 1 94.81 607 VAL A CA 1
ATOM 4960 C C . VAL A 1 607 ? -16.641 -32.906 17.797 1 94.81 607 VAL A C 1
ATOM 4962 O O . VAL A 1 607 ? -17.875 -32.906 17.688 1 94.81 607 VAL A O 1
ATOM 4965 N N . LEU A 1 608 ? -15.906 -33.844 17.266 1 95.12 608 LEU A N 1
ATOM 4966 C CA . LEU A 1 608 ? -16.469 -34.906 16.469 1 95.12 608 LEU A CA 1
ATOM 4967 C C . LEU A 1 608 ? -17.281 -35.875 17.328 1 95.12 608 LEU A C 1
ATOM 4969 O O . LEU A 1 608 ? -18.234 -36.469 16.859 1 95.12 608 LEU A O 1
ATOM 4973 N N . SER A 1 609 ? -16.922 -36 18.609 1 93.12 609 SER A N 1
ATOM 4974 C CA . SER A 1 609 ? -17.578 -36.938 19.516 1 93.12 609 SER A CA 1
ATOM 4975 C C . SER A 1 609 ? -18.984 -36.469 19.875 1 93.12 609 SER A C 1
ATOM 4977 O O . SER A 1 609 ? -19.812 -37.25 20.312 1 93.12 609 SER A O 1
ATOM 4979 N N . LYS A 1 610 ? -19.219 -35.219 19.625 1 90.44 610 LYS A N 1
ATOM 4980 C CA . LYS A 1 610 ? -20.531 -34.656 19.953 1 90.44 610 LYS A CA 1
ATOM 4981 C C . LYS A 1 610 ? -21.609 -35.156 18.984 1 90.44 610 LYS A C 1
ATOM 4983 O O . LYS A 1 610 ? -22.797 -35.125 19.297 1 90.44 610 LYS A O 1
ATOM 4988 N N . GLN A 1 611 ? -21.219 -35.5 17.844 1 89.31 611 GLN A N 1
ATOM 4989 C CA . GLN A 1 611 ? -22.156 -36.062 16.875 1 89.31 611 GLN A CA 1
ATOM 4990 C C . GLN A 1 611 ? -21.969 -37.562 16.703 1 89.31 611 GLN A C 1
ATOM 4992 O O . GLN A 1 611 ? -20.875 -38 16.359 1 89.31 611 GLN A O 1
ATOM 4997 N N . PRO A 1 612 ? -23.094 -38.188 16.891 1 83.56 612 PRO A N 1
ATOM 4998 C CA . PRO A 1 612 ? -22.984 -39.625 16.781 1 83.56 612 PRO A CA 1
ATOM 4999 C C . PRO A 1 612 ? -22.484 -40.094 15.422 1 83.56 612 PRO A C 1
ATOM 5001 O O . PRO A 1 612 ? -23 -39.656 14.391 1 83.56 612 PRO A O 1
ATOM 5004 N N . GLY A 1 613 ? -21.453 -40.906 15.398 1 88.44 613 GLY A N 1
ATOM 5005 C CA . GLY A 1 613 ? -20.938 -41.5 14.18 1 88.44 613 GLY A CA 1
ATOM 5006 C C . GLY A 1 613 ? -19.828 -40.719 13.523 1 88.44 613 GLY A C 1
ATOM 5007 O O . GLY A 1 613 ? -19.062 -41.281 12.727 1 88.44 613 GLY A O 1
ATOM 5008 N N . ALA A 1 614 ? -19.766 -39.531 13.812 1 90.81 614 ALA A N 1
ATOM 5009 C CA . ALA A 1 614 ? -18.766 -38.656 13.156 1 90.81 614 ALA A CA 1
ATOM 5010 C C . ALA A 1 614 ? -17.359 -39.094 13.539 1 90.81 614 ALA A C 1
ATOM 5012 O O . ALA A 1 614 ? -16.469 -39.125 12.688 1 90.81 614 ALA A O 1
ATOM 5013 N N . LEU A 1 615 ? -17.141 -39.375 14.766 1 92.62 615 LEU A N 1
ATOM 5014 C CA . LEU A 1 615 ? -15.82 -39.75 15.266 1 92.62 615 LEU A CA 1
ATOM 5015 C C . LEU A 1 615 ? -15.367 -41.062 14.664 1 92.62 615 LEU A C 1
ATOM 5017 O O . LEU A 1 615 ? -14.211 -41.219 14.281 1 92.62 615 LEU A O 1
ATOM 5021 N N . GLU A 1 616 ? -16.266 -42 14.602 1 91.12 616 GLU A N 1
ATOM 5022 C CA . GLU A 1 616 ? -15.945 -43.312 14.023 1 91.12 616 GLU A CA 1
ATOM 5023 C C . GLU A 1 616 ? -15.602 -43.188 12.547 1 91.12 616 GLU A C 1
ATOM 5025 O O . GLU A 1 616 ? -14.664 -43.812 12.07 1 91.12 616 GLU A O 1
ATOM 5030 N N . ARG A 1 617 ? -16.359 -42.438 11.906 1 91.12 617 ARG A N 1
ATOM 5031 C CA . ARG A 1 617 ? -16.078 -42.219 10.484 1 91.12 617 ARG A CA 1
ATOM 5032 C C . ARG A 1 617 ? -14.727 -41.562 10.281 1 91.12 617 ARG A C 1
ATOM 5034 O O . ARG A 1 617 ? -13.984 -41.906 9.367 1 91.12 617 ARG A O 1
ATOM 5041 N N . PHE A 1 618 ? -14.492 -40.562 11.102 1 92.5 618 PHE A N 1
ATOM 5042 C CA . PHE A 1 618 ? -13.227 -39.844 10.992 1 92.5 618 PHE A CA 1
ATOM 5043 C C . PHE A 1 618 ? -12.047 -40.781 11.242 1 92.5 618 PHE A C 1
ATOM 5045 O O . PHE A 1 618 ? -11.047 -40.719 10.523 1 92.5 618 PHE A O 1
ATOM 5052 N N . LEU A 1 619 ? -12.133 -41.562 12.242 1 91.19 619 LEU A N 1
ATOM 5053 C CA . LEU A 1 619 ? -11.07 -42.531 12.547 1 91.19 619 LEU A CA 1
ATOM 5054 C C . LEU A 1 619 ? -10.828 -43.469 11.367 1 91.19 619 LEU A C 1
ATOM 5056 O O . LEU A 1 619 ? -9.68 -43.75 11.031 1 91.19 619 LEU A O 1
ATOM 5060 N N . HIS A 1 620 ? -11.891 -43.906 10.75 1 89.5 620 HIS A N 1
ATOM 5061 C CA . HIS A 1 620 ? -11.773 -44.781 9.578 1 89.5 620 HIS A CA 1
ATOM 5062 C C . HIS A 1 620 ? -11.07 -44.062 8.43 1 89.5 620 HIS A C 1
ATOM 5064 O O . HIS A 1 620 ? -10.211 -44.625 7.762 1 89.5 620 HIS A O 1
ATOM 5070 N N . GLU A 1 621 ? -11.406 -42.875 8.242 1 89.38 621 GLU A N 1
ATOM 5071 C CA . GLU A 1 621 ? -10.797 -42.062 7.184 1 89.38 621 GLU A CA 1
ATOM 5072 C C . GLU A 1 621 ? -9.312 -41.812 7.461 1 89.38 621 GLU A C 1
ATOM 5074 O O . GLU A 1 621 ? -8.5 -41.781 6.535 1 89.38 621 GLU A O 1
ATOM 5079 N N . ARG A 1 622 ? -9 -41.562 8.68 1 89.56 622 ARG A N 1
ATOM 5080 C CA . ARG A 1 622 ? -7.617 -41.344 9.094 1 89.56 622 ARG A CA 1
ATOM 5081 C C . ARG A 1 622 ? -6.762 -42.562 8.836 1 89.56 622 ARG A C 1
ATOM 5083 O O . ARG A 1 622 ? -5.629 -42.469 8.367 1 89.56 622 ARG A O 1
ATOM 5090 N N . GLU A 1 623 ? -7.281 -43.625 9.055 1 88.5 623 GLU A N 1
ATOM 5091 C CA . GLU A 1 623 ? -6.516 -44.875 8.992 1 88.5 623 GLU A CA 1
ATOM 5092 C C . GLU A 1 623 ? -6.504 -45.438 7.578 1 88.5 623 GLU A C 1
ATOM 5094 O O . GLU A 1 623 ? -5.57 -46.156 7.199 1 88.5 623 GLU A O 1
ATOM 5099 N N . ASN A 1 624 ? -7.5 -45.094 6.785 1 84.88 624 ASN A N 1
ATOM 5100 C CA . ASN A 1 624 ? -7.539 -45.594 5.418 1 84.88 624 ASN A CA 1
ATOM 5101 C C . ASN A 1 624 ? -6.848 -44.625 4.449 1 84.88 624 ASN A C 1
ATOM 5103 O O . ASN A 1 624 ? -6.746 -44.938 3.254 1 84.88 624 ASN A O 1
ATOM 5107 N N . GLY A 1 625 ? -6.555 -43.438 4.922 1 81.88 625 GLY A N 1
ATOM 5108 C CA . GLY A 1 625 ? -5.742 -42.562 4.102 1 81.88 625 GLY A CA 1
ATOM 5109 C C . GLY A 1 625 ? -6.535 -41.406 3.486 1 81.88 625 GLY A C 1
ATOM 5110 O O . GLY A 1 625 ? -5.965 -40.531 2.863 1 81.88 625 GLY A O 1
ATOM 5111 N N . GLN A 1 626 ? -7.773 -41.375 3.574 1 79.81 626 GLN A N 1
ATOM 5112 C CA . GLN A 1 626 ? -8.586 -40.281 3.029 1 79.81 626 GLN A CA 1
ATOM 5113 C C . GLN A 1 626 ? -8.32 -38.969 3.766 1 79.81 626 GLN A C 1
ATOM 5115 O O . GLN A 1 626 ? -8.266 -37.906 3.148 1 79.81 626 GLN A O 1
ATOM 5120 N N . ALA A 1 627 ? -8.266 -39.062 5.031 1 88.06 627 ALA A N 1
ATOM 5121 C CA . ALA A 1 627 ? -7.844 -37.938 5.891 1 88.06 627 ALA A CA 1
ATOM 5122 C C . ALA A 1 627 ? -6.531 -38.281 6.602 1 88.06 627 ALA A C 1
ATOM 5124 O O . ALA A 1 627 ? -6.465 -38.25 7.836 1 88.06 627 ALA A O 1
ATOM 5125 N N . ILE A 1 628 ? -5.578 -38.406 5.828 1 86.94 628 ILE A N 1
ATOM 5126 C CA . ILE A 1 628 ? -4.316 -39 6.281 1 86.94 628 ILE A CA 1
ATOM 5127 C C . ILE A 1 628 ? -3.662 -38.062 7.301 1 86.94 628 ILE A C 1
ATOM 5129 O O . ILE A 1 628 ? -2.994 -38.5 8.227 1 86.94 628 ILE A O 1
ATOM 5133 N N . GLY A 1 629 ? -3.811 -36.781 7.207 1 89.06 629 GLY A N 1
ATOM 5134 C CA . GLY A 1 629 ? -3.178 -35.844 8.109 1 89.06 629 GLY A CA 1
ATOM 5135 C C . GLY A 1 629 ? -1.691 -35.656 7.855 1 89.06 629 GLY A C 1
ATOM 5136 O O . GLY A 1 629 ? -1.139 -36.281 6.945 1 89.06 629 GLY A O 1
ATOM 5137 N N . MET A 1 630 ? -1.043 -34.812 8.664 1 91.12 630 MET A N 1
ATOM 5138 C CA . MET A 1 630 ? 0.399 -34.625 8.586 1 91.12 630 MET A CA 1
ATOM 5139 C C . MET A 1 630 ? 1.155 -35.812 9.117 1 91.12 630 MET A C 1
ATOM 5141 O O . MET A 1 630 ? 0.621 -36.594 9.922 1 91.12 630 MET A O 1
ATOM 5145 N N . PRO A 1 631 ? 2.391 -35.969 8.609 1 90.81 631 PRO A N 1
ATOM 5146 C CA . PRO A 1 631 ? 3.182 -37.062 9.211 1 90.81 631 PRO A CA 1
ATOM 5147 C C . PRO A 1 631 ? 3.34 -36.906 10.727 1 90.81 631 PRO A C 1
ATOM 5149 O O . PRO A 1 631 ? 3.514 -35.781 11.211 1 90.81 631 PRO A O 1
ATOM 5152 N N . LEU A 1 632 ? 3.293 -38 11.391 1 91.81 632 LEU A N 1
ATOM 5153 C CA . LEU A 1 632 ? 3.404 -37.969 12.852 1 91.81 632 LEU A CA 1
ATOM 5154 C C . LEU A 1 632 ? 4.848 -37.719 13.273 1 91.81 632 LEU A C 1
ATOM 5156 O O . LEU A 1 632 ? 5.766 -38.406 12.805 1 91.81 632 LEU A O 1
ATOM 5160 N N . ALA A 1 633 ? 5.035 -36.75 14.141 1 93.25 633 ALA A N 1
ATOM 5161 C CA . ALA A 1 633 ? 6.352 -36.5 14.711 1 93.25 633 ALA A CA 1
ATOM 5162 C C . ALA A 1 633 ? 6.691 -37.5 15.805 1 93.25 633 ALA A C 1
ATOM 5164 O O . ALA A 1 633 ? 5.793 -38.094 16.391 1 93.25 633 ALA A O 1
ATOM 5165 N N . PRO A 1 634 ? 8.016 -37.625 16 1 92.44 634 PRO A N 1
ATOM 5166 C CA . PRO A 1 634 ? 8.398 -38.5 17.109 1 92.44 634 PRO A CA 1
ATOM 5167 C C . PRO A 1 634 ? 7.777 -38.062 18.438 1 92.44 634 PRO A C 1
ATOM 5169 O O . PRO A 1 634 ? 7.887 -36.906 18.828 1 92.44 634 PRO A O 1
ATOM 5172 N N . GLY A 1 635 ? 7.141 -39.031 19.078 1 92.19 635 GLY A N 1
ATOM 5173 C CA . GLY A 1 635 ? 6.523 -38.75 20.359 1 92.19 635 GLY A CA 1
ATOM 5174 C C . GLY A 1 635 ? 5.062 -38.375 20.234 1 92.19 635 GLY A C 1
ATOM 5175 O O . GLY A 1 635 ? 4.348 -38.312 21.25 1 92.19 635 GLY A O 1
ATOM 5176 N N . GLN A 1 636 ? 4.586 -38.094 19.078 1 93.88 636 GLN A N 1
ATOM 5177 C CA . GLN A 1 636 ? 3.193 -37.719 18.859 1 93.88 636 GLN A CA 1
ATOM 5178 C C . GLN A 1 636 ? 2.273 -38.938 18.969 1 93.88 636 GLN A C 1
ATOM 5180 O O . GLN A 1 636 ? 2.611 -40 18.484 1 93.88 636 GLN A O 1
ATOM 5185 N N . LYS A 1 637 ? 1.137 -38.75 19.516 1 92.81 637 LYS A N 1
ATOM 5186 C CA . LYS A 1 637 ? 0.17 -39.812 19.656 1 92.81 637 LYS A CA 1
ATOM 5187 C C . LYS A 1 637 ? -0.711 -39.938 18.422 1 92.81 637 LYS A C 1
ATOM 5189 O O . LYS A 1 637 ? -1.021 -38.938 17.781 1 92.81 637 LYS A O 1
ATOM 5194 N N . THR A 1 638 ? -1.043 -41.156 18.172 1 91.69 638 THR A N 1
ATOM 5195 C CA . THR A 1 638 ? -1.971 -41.375 17.062 1 91.69 638 THR A CA 1
ATOM 5196 C C . THR A 1 638 ? -3.393 -41 17.469 1 91.69 638 THR A C 1
ATOM 5198 O O . THR A 1 638 ? -3.691 -40.875 18.656 1 91.69 638 THR A O 1
ATOM 5201 N N . THR A 1 639 ? -4.211 -40.844 16.438 1 92.69 639 THR A N 1
ATOM 5202 C CA . THR A 1 639 ? -5.617 -40.531 16.688 1 92.69 639 THR A CA 1
ATOM 5203 C C . THR A 1 639 ? -6.281 -41.594 17.531 1 92.69 639 THR A C 1
ATOM 5205 O O . THR A 1 639 ? -7.035 -41.312 18.453 1 92.69 639 THR A O 1
ATOM 5208 N N . ARG A 1 640 ? -6.031 -42.844 17.234 1 91.75 640 ARG A N 1
ATOM 5209 C CA . ARG A 1 640 ? -6.598 -43.969 17.953 1 91.75 640 ARG A CA 1
ATOM 5210 C C . ARG A 1 640 ? -6.172 -43.969 19.422 1 91.75 640 ARG A C 1
ATOM 5212 O O . ARG A 1 640 ? -6.992 -44.188 20.312 1 91.75 640 ARG A O 1
ATOM 5219 N N . GLU A 1 641 ? -4.895 -43.719 19.641 1 91.88 641 GLU A N 1
ATOM 5220 C CA . GLU A 1 641 ? -4.371 -43.656 21 1 91.88 641 GLU A CA 1
ATOM 5221 C C . GLU A 1 641 ? -5.074 -42.562 21.812 1 91.88 641 GLU A C 1
ATOM 5223 O O . GLU A 1 641 ? -5.387 -42.75 22.984 1 91.88 641 GLU A O 1
ATOM 5228 N N . LEU A 1 642 ? -5.27 -41.5 21.188 1 93.19 642 LEU A N 1
ATOM 5229 C CA . LEU A 1 642 ? -5.898 -40.375 21.875 1 93.19 642 LEU A CA 1
ATOM 5230 C C . LEU A 1 642 ? -7.367 -40.656 22.172 1 93.19 642 LEU A C 1
ATOM 5232 O O . LEU A 1 642 ? -7.887 -40.281 23.219 1 93.19 642 LEU A O 1
ATOM 5236 N N . ILE A 1 643 ? -8.039 -41.312 21.25 1 93.31 643 ILE A N 1
ATOM 5237 C CA . ILE A 1 643 ? -9.438 -41.688 21.453 1 93.31 643 ILE A CA 1
ATOM 5238 C C . ILE A 1 643 ? -9.547 -42.625 22.641 1 93.31 643 ILE A C 1
ATOM 5240 O O . ILE A 1 643 ? -10.438 -42.5 23.484 1 93.31 643 ILE A O 1
ATOM 5244 N N . GLN A 1 644 ? -8.633 -43.531 22.734 1 91.88 644 GLN A N 1
ATOM 5245 C CA . GLN A 1 644 ? -8.625 -44.5 23.828 1 91.88 644 GLN A CA 1
ATOM 5246 C C . GLN A 1 644 ? -8.312 -43.812 25.156 1 91.88 644 GLN A C 1
ATOM 5248 O O . GLN A 1 644 ? -8.977 -44.094 26.156 1 91.88 644 GLN A O 1
ATOM 5253 N N . ARG A 1 645 ? -7.344 -43.094 25.109 1 91.19 645 ARG A N 1
ATOM 5254 C CA . ARG A 1 645 ? -6.898 -42.406 26.328 1 91.19 645 ARG A CA 1
ATOM 5255 C C . ARG A 1 645 ? -7.992 -41.5 26.891 1 91.19 645 ARG A C 1
ATOM 5257 O O . ARG A 1 645 ? -8.164 -41.406 28.109 1 91.19 645 ARG A O 1
ATOM 5264 N N . GLU A 1 646 ? -8.703 -40.844 26.016 1 91.56 646 GLU A N 1
ATOM 5265 C CA . GLU A 1 646 ? -9.734 -39.906 26.438 1 91.56 646 GLU A CA 1
ATOM 5266 C C . GLU A 1 646 ? -11.07 -40.625 26.656 1 91.56 646 GLU A C 1
ATOM 5268 O O . GLU A 1 646 ? -12.031 -40.031 27.141 1 91.56 646 GLU A O 1
ATOM 5273 N N . GLY A 1 647 ? -11.242 -41.781 26.312 1 88.69 647 GLY A N 1
ATOM 5274 C CA . GLY A 1 647 ? -12.453 -42.562 26.5 1 88.69 647 GLY A CA 1
ATOM 5275 C C . GLY A 1 647 ? -13.617 -42.094 25.656 1 88.69 647 GLY A C 1
ATOM 5276 O O . GLY A 1 647 ? -14.758 -42.031 26.141 1 88.69 647 GLY A O 1
ATOM 5277 N N . LEU A 1 648 ? -13.281 -41.688 24.438 1 90.06 648 LEU A N 1
ATOM 5278 C CA . LEU A 1 648 ? -14.32 -41.062 23.625 1 90.06 648 LEU A CA 1
ATOM 5279 C C . LEU A 1 648 ? -15.094 -42.125 22.844 1 90.06 648 LEU A C 1
ATOM 5281 O O . LEU A 1 648 ? -16.234 -41.875 22.422 1 90.06 648 LEU A O 1
ATOM 5285 N N . LEU A 1 649 ? -14.461 -43.25 22.438 1 85.81 649 LEU A N 1
ATOM 5286 C CA . LEU A 1 649 ? -15.047 -44.375 21.703 1 85.81 649 LEU A CA 1
ATOM 5287 C C . LEU A 1 649 ? -14.508 -45.688 22.219 1 85.81 649 LEU A C 1
ATOM 5289 O O . LEU A 1 649 ? -13.336 -45.781 22.594 1 85.81 649 LEU A O 1
ATOM 5293 N N . ASN A 1 650 ? -15.398 -46.625 22.25 1 83.12 650 ASN A N 1
ATOM 5294 C CA . ASN A 1 650 ? -14.953 -47.969 22.594 1 83.12 650 ASN A CA 1
ATOM 5295 C C . ASN A 1 650 ? -14.375 -48.688 21.391 1 83.12 650 ASN A C 1
ATOM 5297 O O . ASN A 1 650 ? -15.125 -49.156 20.531 1 83.12 650 ASN A O 1
ATOM 5301 N N . ILE A 1 651 ? -13.102 -48.625 21.234 1 81.12 651 ILE A N 1
ATOM 5302 C CA . ILE A 1 651 ? -12.492 -49.219 20.047 1 81.12 651 ILE A CA 1
ATOM 5303 C C . ILE A 1 651 ? -11.406 -50.219 20.484 1 81.12 651 ILE A C 1
ATOM 5305 O O . ILE A 1 651 ? -10.852 -50.094 21.578 1 81.12 651 ILE A O 1
ATOM 5309 N N . GLU A 1 652 ? -11.219 -51.281 19.531 1 76.19 652 GLU A N 1
ATOM 5310 C CA . GLU A 1 652 ? -10.148 -52.25 19.781 1 76.19 652 GLU A CA 1
ATOM 5311 C C . GLU A 1 652 ? -8.773 -51.594 19.703 1 76.19 652 GLU A C 1
ATOM 5313 O O . GLU A 1 652 ? -8.602 -50.594 19.016 1 76.19 652 GLU A O 1
ATOM 5318 N N . SER A 1 653 ? -7.887 -52.156 20.5 1 65.19 653 SER A N 1
ATOM 5319 C CA . SER A 1 653 ? -6.559 -51.562 20.641 1 65.19 653 SER A CA 1
ATOM 5320 C C . SER A 1 653 ? -5.781 -51.625 19.328 1 65.19 653 SER A C 1
ATOM 5322 O O . SER A 1 653 ? -4.996 -50.719 19.016 1 65.19 653 SER A O 1
ATOM 5324 N N . GLN A 1 654 ? -5.777 -52.844 18.609 1 64.94 654 GLN A N 1
ATOM 5325 C CA . GLN A 1 654 ? -4.895 -52.969 17.469 1 64.94 654 GLN A CA 1
ATOM 5326 C C . GLN A 1 654 ? -5.531 -52.406 16.203 1 64.94 654 GLN A C 1
ATOM 5328 O O . GLN A 1 654 ? -6.668 -52.719 15.859 1 64.94 654 GLN A O 1
ATOM 5333 N N . GLY A 1 655 ? -5.215 -51.156 15.875 1 62.44 655 GLY A N 1
ATOM 5334 C CA . GLY A 1 655 ? -5.75 -50.562 14.664 1 62.44 655 GLY A CA 1
ATOM 5335 C C . GLY A 1 655 ? -4.754 -50.562 13.523 1 62.44 655 GLY A C 1
ATOM 5336 O O . GLY A 1 655 ? -3.627 -51.031 13.664 1 62.44 655 GLY A O 1
ATOM 5337 N N . HIS A 1 656 ? -5.176 -50.281 12.273 1 63.66 656 HIS A N 1
ATOM 5338 C CA . HIS A 1 656 ? -4.383 -50.188 11.055 1 63.66 656 HIS A CA 1
ATOM 5339 C C . HIS A 1 656 ? -3.363 -49.062 11.141 1 63.66 656 HIS A C 1
ATOM 5341 O O . HIS A 1 656 ? -3.611 -48.062 11.797 1 63.66 656 HIS A O 1
ATOM 5347 N N . SER A 1 657 ? -2.086 -49.5 10.922 1 63.78 657 SER A N 1
ATOM 5348 C CA . SER A 1 657 ? -1.007 -48.5 10.891 1 63.78 657 SER A CA 1
ATOM 5349 C C . SER A 1 657 ? -1.319 -47.375 9.922 1 63.78 657 SER A C 1
ATOM 5351 O O . SER A 1 657 ? -1.773 -47.594 8.805 1 63.78 657 SER A O 1
ATOM 5353 N N . GLN A 1 658 ? -1.382 -46.156 10.398 1 64.44 658 GLN A N 1
ATOM 5354 C CA . GLN A 1 658 ? -1.556 -44.969 9.586 1 64.44 658 GLN A CA 1
ATOM 5355 C C . GLN A 1 658 ? -0.445 -44.844 8.547 1 64.44 658 GLN A C 1
ATOM 5357 O O . GLN A 1 658 ? 0.738 -44.938 8.875 1 64.44 658 GLN A O 1
ATOM 5362 N N . PRO A 1 659 ? -0.848 -44.844 7.277 1 67.19 659 PRO A N 1
ATOM 5363 C CA . PRO A 1 659 ? 0.18 -44.594 6.262 1 67.19 659 PRO A CA 1
ATOM 5364 C C . PRO A 1 659 ? 0.882 -43.25 6.453 1 67.19 659 PRO A C 1
ATOM 5366 O O . PRO A 1 659 ? 0.259 -42.281 6.895 1 67.19 659 PRO A O 1
ATOM 5369 N N . THR A 1 660 ? 2.275 -43.312 6.668 1 69.06 660 THR A N 1
ATOM 5370 C CA . THR A 1 660 ? 2.949 -42.031 6.816 1 69.06 660 THR A CA 1
ATOM 5371 C C . THR A 1 660 ? 4.219 -42 5.969 1 69.06 660 THR A C 1
ATOM 5373 O O . THR A 1 660 ? 4.766 -43.031 5.602 1 69.06 660 THR A O 1
ATOM 5376 N N . THR A 1 661 ? 4.422 -40.781 5.445 1 75.88 661 THR A N 1
ATOM 5377 C CA . THR A 1 661 ? 5.66 -40.531 4.727 1 75.88 661 THR A CA 1
ATOM 5378 C C . THR A 1 661 ? 6.844 -40.469 5.688 1 75.88 661 THR A C 1
ATOM 5380 O O . THR A 1 661 ? 6.723 -39.938 6.797 1 75.88 661 THR A O 1
ATOM 5383 N N . ALA A 1 662 ? 7.895 -41.094 5.246 1 78.38 662 ALA A N 1
ATOM 5384 C CA . ALA A 1 662 ? 9.117 -41 6.039 1 78.38 662 ALA A CA 1
ATOM 5385 C C . ALA A 1 662 ? 9.703 -39.594 5.996 1 78.38 662 ALA A C 1
ATOM 5387 O O . ALA A 1 662 ? 9.938 -39.062 4.918 1 78.38 662 ALA A O 1
ATOM 5388 N N . VAL A 1 663 ? 9.797 -39.031 7.137 1 86.12 663 VAL A N 1
ATOM 5389 C CA . VAL A 1 663 ? 10.281 -37.656 7.242 1 86.12 663 VAL A CA 1
ATOM 5390 C C . VAL A 1 663 ? 11.555 -37.625 8.078 1 86.12 663 VAL A C 1
ATOM 5392 O O . VAL A 1 663 ? 11.68 -38.344 9.07 1 86.12 663 VAL A O 1
ATOM 5395 N N . ARG A 1 664 ? 12.516 -36.844 7.523 1 87.5 664 ARG A N 1
ATOM 5396 C CA . ARG A 1 664 ? 13.672 -36.5 8.352 1 87.5 664 ARG A CA 1
ATOM 5397 C C . ARG A 1 664 ? 13.359 -35.344 9.281 1 87.5 664 ARG A C 1
ATOM 5399 O O . ARG A 1 664 ? 13.086 -34.219 8.828 1 87.5 664 ARG A O 1
ATOM 5406 N N . TRP A 1 665 ? 13.492 -35.625 10.625 1 92.19 665 TRP A N 1
ATOM 5407 C CA . TRP A 1 665 ? 13.156 -34.625 11.617 1 92.19 665 TRP A CA 1
ATOM 5408 C C . TRP A 1 665 ? 14.406 -33.906 12.125 1 92.19 665 TRP A C 1
ATOM 5410 O O . TRP A 1 665 ? 15.344 -34.562 12.594 1 92.19 665 TRP A O 1
ATOM 5420 N N . LEU A 1 666 ? 14.414 -32.594 11.992 1 91.19 666 LEU A N 1
ATOM 5421 C CA . LEU A 1 666 ? 15.523 -31.781 12.492 1 91.19 666 LEU A CA 1
ATOM 5422 C C . LEU A 1 666 ? 15.219 -31.25 13.891 1 91.19 666 LEU A C 1
ATOM 5424 O O . LEU A 1 666 ? 14.102 -30.812 14.164 1 91.19 666 LEU A O 1
ATOM 5428 N N . ARG A 1 667 ? 16.219 -31.266 14.695 1 86.56 667 ARG A N 1
ATOM 5429 C CA . ARG A 1 667 ? 16.031 -30.766 16.062 1 86.56 667 ARG A CA 1
ATOM 5430 C C . ARG A 1 667 ? 16.547 -29.344 16.188 1 86.56 667 ARG A C 1
ATOM 5432 O O . ARG A 1 667 ? 16.078 -28.578 17.047 1 86.56 667 ARG A O 1
ATOM 5439 N N . TYR A 1 668 ? 17.484 -29.016 15.297 1 83.69 668 TYR A N 1
ATOM 5440 C CA . TYR A 1 668 ? 18.047 -27.672 15.336 1 83.69 668 TYR A CA 1
ATOM 5441 C C . TYR A 1 668 ? 17.188 -26.703 14.523 1 83.69 668 TYR A C 1
ATOM 5443 O O . TYR A 1 668 ? 16.703 -27.031 13.445 1 83.69 668 TYR A O 1
ATOM 5451 N N . LEU A 1 669 ? 16.969 -25.562 15.156 1 85.94 669 LEU A N 1
ATOM 5452 C CA . LEU A 1 669 ? 16.156 -24.547 14.508 1 85.94 669 LEU A CA 1
ATOM 5453 C C . LEU A 1 669 ? 17.031 -23.562 13.742 1 85.94 669 LEU A C 1
ATOM 5455 O O . LEU A 1 669 ? 17.969 -23 14.297 1 85.94 669 LEU A O 1
ATOM 5459 N N . ASP A 1 670 ? 16.75 -23.391 12.484 1 87.88 670 ASP A N 1
ATOM 5460 C CA . ASP A 1 670 ? 17.391 -22.297 11.766 1 87.88 670 ASP A CA 1
ATOM 5461 C C . ASP A 1 670 ? 16.875 -20.938 12.234 1 87.88 670 ASP A C 1
ATOM 5463 O O . ASP A 1 670 ? 15.844 -20.859 12.906 1 87.88 670 ASP A O 1
ATOM 5467 N N . PRO A 1 671 ? 17.547 -19.844 11.945 1 88.06 671 PRO A N 1
ATOM 5468 C CA . PRO A 1 671 ? 17.172 -18.531 12.461 1 88.06 671 PRO A CA 1
ATOM 5469 C C . PRO A 1 671 ? 15.766 -18.109 12.055 1 88.06 671 PRO A C 1
ATOM 5471 O O . PRO A 1 671 ? 15.055 -17.469 12.844 1 88.06 671 PRO A O 1
ATOM 5474 N N . MET A 1 672 ? 15.391 -18.469 10.914 1 91.19 672 MET A N 1
ATOM 5475 C CA . MET A 1 672 ? 14.047 -18.125 10.445 1 91.19 672 MET A CA 1
ATOM 5476 C C . MET A 1 672 ? 12.984 -18.844 11.258 1 91.19 672 MET A C 1
ATOM 5478 O O . MET A 1 672 ? 12.016 -18.219 11.711 1 91.19 672 MET A O 1
ATOM 5482 N N . THR A 1 673 ? 13.156 -20.109 11.461 1 94.12 673 THR A N 1
ATOM 5483 C CA . THR A 1 673 ? 12.203 -20.906 12.227 1 94.12 673 THR A CA 1
ATOM 5484 C C . THR A 1 673 ? 12.141 -20.438 13.672 1 94.12 673 THR A C 1
ATOM 5486 O O . THR A 1 673 ? 11.062 -20.375 14.266 1 94.12 673 THR A O 1
ATOM 5489 N N . LYS A 1 674 ? 13.289 -20.109 14.18 1 94.56 674 LYS A N 1
ATOM 5490 C CA . LYS A 1 674 ? 13.344 -19.609 15.547 1 94.56 674 LYS A CA 1
ATOM 5491 C C . LYS A 1 674 ? 12.531 -18.328 15.688 1 94.56 674 LYS A C 1
ATOM 5493 O O . LYS A 1 674 ? 11.766 -18.172 16.656 1 94.56 674 LYS A O 1
ATOM 5498 N N . ARG A 1 675 ? 12.711 -17.453 14.75 1 94 675 ARG A N 1
ATOM 5499 C CA . ARG A 1 675 ? 12.023 -16.172 14.805 1 94 675 ARG A CA 1
ATOM 5500 C C . ARG A 1 675 ? 10.516 -16.344 14.641 1 94 675 ARG A C 1
ATOM 5502 O O . ARG A 1 675 ? 9.727 -15.719 15.359 1 94 675 ARG A O 1
ATOM 5509 N N . VAL A 1 676 ? 10.102 -17.172 13.742 1 95.62 676 VAL A N 1
ATOM 5510 C CA . VAL A 1 676 ? 8.68 -17.375 13.484 1 95.62 676 VAL A CA 1
ATOM 5511 C C . VAL A 1 676 ? 8.023 -18.031 14.695 1 95.62 676 VAL A C 1
ATOM 5513 O O . VAL A 1 676 ? 6.879 -17.734 15.031 1 95.62 676 VAL A O 1
ATOM 5516 N N . ARG A 1 677 ? 8.703 -18.938 15.336 1 96.81 677 ARG A N 1
ATOM 5517 C CA . ARG A 1 677 ? 8.148 -19.578 16.531 1 96.81 677 ARG A CA 1
ATOM 5518 C C . ARG A 1 677 ? 8.039 -18.594 17.688 1 96.81 677 ARG A C 1
ATOM 5520 O O . ARG A 1 677 ? 7.078 -18.625 18.453 1 96.81 677 ARG A O 1
ATOM 5527 N N . GLU A 1 678 ? 9.062 -17.719 17.781 1 95.31 678 GLU A N 1
ATOM 5528 C CA . GLU A 1 678 ? 8.992 -16.656 18.781 1 95.31 678 GLU A CA 1
ATOM 5529 C C . GLU A 1 678 ? 7.77 -15.773 18.562 1 95.31 678 GLU A C 1
ATOM 5531 O O . GLU A 1 678 ? 7.031 -15.492 19.516 1 95.31 678 GLU A O 1
ATOM 5536 N N . LEU A 1 679 ? 7.559 -15.359 17.359 1 96.12 679 LEU A N 1
ATOM 5537 C CA . LEU A 1 679 ? 6.434 -14.484 17.047 1 96.12 679 LEU A CA 1
ATOM 5538 C C . LEU A 1 679 ? 5.109 -15.219 17.219 1 96.12 679 LEU A C 1
ATOM 5540 O O . LEU A 1 679 ? 4.109 -14.617 17.609 1 96.12 679 LEU A O 1
ATOM 5544 N N . SER A 1 680 ? 5.109 -16.531 16.953 1 97.25 680 SER A N 1
ATOM 5545 C CA . SER A 1 680 ? 3.912 -17.328 17.172 1 97.25 680 SER A CA 1
ATOM 5546 C C . SER A 1 680 ? 3.553 -17.391 18.656 1 97.25 680 SER A C 1
ATOM 5548 O O . SER A 1 680 ? 2.381 -17.266 19.031 1 97.25 680 SER A O 1
ATOM 5550 N N . ARG A 1 681 ? 4.535 -17.609 19.453 1 96.44 681 ARG A N 1
ATOM 5551 C CA . ARG A 1 681 ? 4.301 -17.656 20.891 1 96.44 681 ARG A CA 1
ATOM 5552 C C . ARG A 1 681 ? 3.787 -16.312 21.406 1 96.44 681 ARG A C 1
ATOM 5554 O O . ARG A 1 681 ? 2.898 -16.266 22.25 1 96.44 681 ARG A O 1
ATOM 5561 N N . GLU A 1 682 ? 4.363 -15.281 20.859 1 93.75 682 GLU A N 1
ATOM 5562 C CA . GLU A 1 682 ? 3.881 -13.953 21.234 1 93.75 682 GLU A CA 1
ATOM 5563 C C . GLU A 1 682 ? 2.426 -13.766 20.812 1 93.75 682 GLU A C 1
ATOM 5565 O O . GLU A 1 682 ? 1.649 -13.125 21.531 1 93.75 682 GLU A O 1
ATOM 5570 N N . GLY A 1 683 ? 2.113 -14.273 19.672 1 94.31 683 GLY A N 1
ATOM 5571 C CA . GLY A 1 683 ? 0.733 -14.195 19.219 1 94.31 683 GLY A CA 1
ATOM 5572 C C . GLY A 1 683 ? -0.233 -14.945 20.109 1 94.31 683 GLY A C 1
ATOM 5573 O O . GLY A 1 683 ? -1.333 -14.469 20.391 1 94.31 683 GLY A O 1
ATOM 5574 N N . HIS A 1 684 ? 0.177 -16.109 20.594 1 95.38 684 HIS A N 1
ATOM 5575 C CA . HIS A 1 684 ? -0.646 -16.859 21.531 1 95.38 684 HIS A CA 1
ATOM 5576 C C . HIS A 1 684 ? -0.854 -16.094 22.828 1 95.38 684 HIS A C 1
ATOM 5578 O O . HIS A 1 684 ? -1.95 -16.109 23.391 1 95.38 684 HIS A O 1
ATOM 5584 N N . ARG A 1 685 ? 0.173 -15.477 23.25 1 93.19 685 ARG A N 1
ATOM 5585 C CA . ARG A 1 685 ? 0.079 -14.688 24.484 1 93.19 685 ARG A CA 1
ATOM 5586 C C . ARG A 1 685 ? -0.885 -13.523 24.312 1 93.19 685 ARG A C 1
ATOM 5588 O O . ARG A 1 685 ? -1.686 -13.234 25.203 1 93.19 685 ARG A O 1
ATOM 5595 N N . ARG A 1 686 ? -0.796 -12.859 23.234 1 89.75 686 ARG A N 1
ATOM 5596 C CA . ARG A 1 686 ? -1.685 -11.734 22.953 1 89.75 686 ARG A CA 1
ATOM 5597 C C . ARG A 1 686 ? -3.143 -12.188 22.922 1 89.75 686 ARG A C 1
ATOM 5599 O O . ARG A 1 686 ? -4.023 -11.492 23.438 1 89.75 686 ARG A O 1
ATOM 5606 N N . LEU A 1 687 ? -3.402 -13.273 22.297 1 88.56 687 LEU A N 1
ATOM 5607 C CA . LEU A 1 687 ? -4.762 -13.797 22.188 1 88.56 687 LEU A CA 1
ATOM 5608 C C . LEU A 1 687 ? -5.316 -14.156 23.562 1 88.56 687 LEU A C 1
ATOM 5610 O O . LEU A 1 687 ? -6.492 -13.914 23.844 1 88.56 687 LEU A O 1
ATOM 5614 N N . LYS A 1 688 ? -4.5 -14.711 24.359 1 88.94 688 LYS A N 1
ATOM 5615 C CA . LYS A 1 688 ? -4.922 -15.062 25.719 1 88.94 688 LYS A CA 1
ATOM 5616 C C . LYS A 1 688 ? -5.254 -13.812 26.531 1 88.94 688 LYS A C 1
ATOM 5618 O O . LYS A 1 688 ? -6.223 -13.797 27.297 1 88.94 688 LYS A O 1
ATOM 5623 N N . GLN A 1 689 ? -4.512 -12.789 26.312 1 86.56 689 GLN A N 1
ATOM 5624 C CA . GLN A 1 689 ? -4.754 -11.531 27.016 1 86.56 689 GLN A CA 1
ATOM 5625 C C . GLN A 1 689 ? -6.055 -10.883 26.547 1 86.56 689 GLN A C 1
ATOM 5627 O O . GLN A 1 689 ? -6.77 -10.281 27.344 1 86.56 689 GLN A O 1
ATOM 5632 N N . GLN A 1 690 ? -6.367 -10.992 25.328 1 80.19 690 GLN A N 1
ATOM 5633 C CA . GLN A 1 690 ? -7.594 -10.422 24.781 1 80.19 690 GLN A CA 1
ATOM 5634 C C . GLN A 1 690 ? -8.828 -11.164 25.297 1 80.19 690 GLN A C 1
ATOM 5636 O O . GLN A 1 690 ? -9.875 -10.555 25.5 1 80.19 690 GLN A O 1
ATOM 5641 N N . LEU A 1 691 ? -8.648 -12.422 25.438 1 75.81 691 LEU A N 1
ATOM 5642 C CA . LEU A 1 691 ? -9.758 -13.234 25.922 1 75.81 691 LEU A CA 1
ATOM 5643 C C . LEU A 1 691 ? -9.977 -13.023 27.406 1 75.81 691 LEU A C 1
ATOM 5645 O O . LEU A 1 691 ? -11.094 -13.164 27.906 1 75.81 691 LEU A O 1
ATOM 5649 N N . SER A 1 692 ? -8.938 -12.641 28.109 1 70.56 692 SER A N 1
ATOM 5650 C CA . SER A 1 692 ? -9.047 -12.398 29.547 1 70.56 692 SER A CA 1
ATOM 5651 C C . SER A 1 692 ? -9.602 -11.008 29.828 1 70.56 692 SER A C 1
ATOM 5653 O O . SER A 1 692 ? -10.164 -10.766 30.891 1 70.56 692 SER A O 1
ATOM 5655 N N . LYS A 1 693 ? -9.664 -10.164 29.031 1 61.44 693 LYS A N 1
ATOM 5656 C CA . LYS A 1 693 ? -10.25 -8.836 29.219 1 61.44 693 LYS A CA 1
ATOM 5657 C C . LYS A 1 693 ? -11.719 -8.828 28.828 1 61.44 693 LYS A C 1
ATOM 5659 O O . LYS A 1 693 ? -12.539 -8.156 29.469 1 61.44 693 LYS A O 1
ATOM 5664 N N . MET B 1 1 ? -66.875 -3.885 8.469 1 13 1 MET B N 1
ATOM 5665 C CA . MET B 1 1 ? -67.5 -4.281 7.23 1 13 1 MET B CA 1
ATOM 5666 C C . MET B 1 1 ? -66.5 -4.668 6.172 1 13 1 MET B C 1
ATOM 5668 O O . MET B 1 1 ? -66.5 -5.777 5.633 1 13 1 MET B O 1
ATOM 5672 N N . ALA B 1 2 ? -66.75 -3.947 5.055 1 12.98 2 ALA B N 1
ATOM 5673 C CA . ALA B 1 2 ? -67.062 -4.016 3.639 1 12.98 2 ALA B CA 1
ATOM 5674 C C . ALA B 1 2 ? -65.875 -4.242 2.779 1 12.98 2 ALA B C 1
ATOM 5676 O O . ALA B 1 2 ? -64.75 -3.998 3.225 1 12.98 2 ALA B O 1
ATOM 5677 N N . LYS B 1 3 ? -66.062 -3.758 1.482 1 14.02 3 LYS B N 1
ATOM 5678 C CA . LYS B 1 3 ? -66.312 -3.898 0.049 1 14.02 3 LYS B CA 1
ATOM 5679 C C . LYS B 1 3 ? -65 -3.764 -0.745 1 14.02 3 LYS B C 1
ATOM 5681 O O . LYS B 1 3 ? -64 -3.23 -0.24 1 14.02 3 LYS B O 1
ATOM 5686 N N . ARG B 1 4 ? -65.062 -3.242 -2.047 1 13.94 4 ARG B N 1
ATOM 5687 C CA . ARG B 1 4 ? -65.25 -3.574 -3.455 1 13.94 4 ARG B CA 1
ATOM 5688 C C . ARG B 1 4 ? -64 -3.238 -4.262 1 13.94 4 ARG B C 1
ATOM 5690 O O . ARG B 1 4 ? -63.5 -4.078 -5.012 1 13.94 4 ARG B O 1
ATOM 5697 N N . ASN B 1 5 ? -64 -2.016 -4.934 1 14.55 5 ASN B N 1
ATOM 5698 C CA . ASN B 1 5 ? -64.188 -1.672 -6.34 1 14.55 5 ASN B CA 1
ATOM 5699 C C . ASN B 1 5 ? -62.844 -1.565 -7.066 1 14.55 5 ASN B C 1
ATOM 5701 O O . ASN B 1 5 ? -61.938 -0.907 -6.582 1 14.55 5 ASN B O 1
ATOM 5705 N N . ARG B 1 6 ? -62.531 -2.494 -8.117 1 15.87 6 ARG B N 1
ATOM 5706 C CA . ARG B 1 6 ? -61.812 -3.008 -9.297 1 15.87 6 ARG B CA 1
ATOM 5707 C C . ARG B 1 6 ? -61.469 -1.882 -10.266 1 15.87 6 ARG B C 1
ATOM 5709 O O . ARG B 1 6 ? -61.125 -2.133 -11.422 1 15.87 6 ARG B O 1
ATOM 5716 N N . TYR B 1 7 ? -61.406 -0.626 -9.852 1 14.98 7 TYR B N 1
ATOM 5717 C CA . TYR B 1 7 ? -61.688 0.152 -11.055 1 14.98 7 TYR B CA 1
ATOM 5718 C C . TYR B 1 7 ? -60.75 -0.263 -12.195 1 14.98 7 TYR B C 1
ATOM 5720 O O . TYR B 1 7 ? -59.531 -0.34 -12.016 1 14.98 7 TYR B O 1
ATOM 5728 N N . LYS B 1 8 ? -61.344 -0.887 -13.359 1 14.41 8 LYS B N 1
ATOM 5729 C CA . LYS B 1 8 ? -61.281 -1.436 -14.711 1 14.41 8 LYS B CA 1
ATOM 5730 C C . LYS B 1 8 ? -60.438 -0.546 -15.625 1 14.41 8 LYS B C 1
ATOM 5732 O O . LYS B 1 8 ? -59.906 -1.011 -16.641 1 14.41 8 LYS B O 1
ATOM 5737 N N . SER B 1 9 ? -60.625 0.813 -15.594 1 14.17 9 SER B N 1
ATOM 5738 C CA . SER B 1 9 ? -61.031 1.254 -16.922 1 14.17 9 SER B CA 1
ATOM 5739 C C . SER B 1 9 ? -60 0.852 -17.969 1 14.17 9 SER B C 1
ATOM 5741 O O . SER B 1 9 ? -58.844 0.581 -17.641 1 14.17 9 SER B O 1
ATOM 5743 N N . THR B 1 10 ? -60.312 1.273 -19.156 1 14.47 10 THR B N 1
ATOM 5744 C CA . THR B 1 10 ? -60.625 1.043 -20.562 1 14.47 10 THR B CA 1
ATOM 5745 C C . THR B 1 10 ? -59.344 1.057 -21.391 1 14.47 10 THR B C 1
ATOM 5747 O O . THR B 1 10 ? -58.281 1.488 -20.906 1 14.47 10 THR B O 1
ATOM 5750 N N . ARG B 1 11 ? -59.469 1.707 -22.578 1 14.23 11 ARG B N 1
ATOM 5751 C CA . ARG B 1 11 ? -59.531 1.304 -23.969 1 14.23 11 ARG B CA 1
ATOM 5752 C C . ARG B 1 11 ? -58.219 1.53 -24.688 1 14.23 11 ARG B C 1
ATOM 5754 O O . ARG B 1 11 ? -57.812 0.742 -25.562 1 14.23 11 ARG B O 1
ATOM 5761 N N . ALA B 1 12 ? -57.562 2.816 -24.625 1 14.23 12 ALA B N 1
ATOM 5762 C CA . ALA B 1 12 ? -57.562 3.316 -26 1 14.23 12 ALA B CA 1
ATOM 5763 C C . ALA B 1 12 ? -56.656 2.453 -26.891 1 14.23 12 ALA B C 1
ATOM 5765 O O . ALA B 1 12 ? -55.781 1.765 -26.406 1 14.23 12 ALA B O 1
ATOM 5766 N N . SER B 1 13 ? -56.75 2.842 -28.203 1 13.7 13 SER B N 1
ATOM 5767 C CA . SER B 1 13 ? -56.844 2.527 -29.625 1 13.7 13 SER B CA 1
ATOM 5768 C C . SER B 1 13 ? -55.469 2.125 -30.188 1 13.7 13 SER B C 1
ATOM 5770 O O . SER B 1 13 ? -54.438 2.41 -29.578 1 13.7 13 SER B O 1
ATOM 5772 N N . LYS B 1 14 ? -55.469 1.871 -31.516 1 14.39 14 LYS B N 1
ATOM 5773 C CA . LYS B 1 14 ? -55.188 1.036 -32.688 1 14.39 14 LYS B CA 1
ATOM 5774 C C . LYS B 1 14 ? -53.906 1.512 -33.375 1 14.39 14 LYS B C 1
ATOM 5776 O O . LYS B 1 14 ? -53.375 0.805 -34.25 1 14.39 14 LYS B O 1
ATOM 5781 N N . LEU B 1 15 ? -53.438 2.84 -33.312 1 13.96 15 LEU B N 1
ATOM 5782 C CA . LEU B 1 15 ? -53.25 3.232 -34.688 1 13.96 15 LEU B CA 1
ATOM 5783 C C . LEU B 1 15 ? -52.281 2.309 -35.406 1 13.96 15 LEU B C 1
ATOM 5785 O O . LEU B 1 15 ? -51.469 1.66 -34.719 1 13.96 15 LEU B O 1
ATOM 5789 N N . SER B 1 16 ? -52.031 2.75 -36.688 1 13.65 16 SER B N 1
ATOM 5790 C CA . SER B 1 16 ? -51.906 2.398 -38.094 1 13.65 16 SER B CA 1
ATOM 5791 C C . SER B 1 16 ? -50.5 1.887 -38.406 1 13.65 16 SER B C 1
ATOM 5793 O O . SER B 1 16 ? -49.562 2.145 -37.656 1 13.65 16 SER B O 1
ATOM 5795 N N . ARG B 1 17 ? -50.375 1.442 -39.688 1 14.55 17 ARG B N 1
ATOM 5796 C CA . ARG B 1 17 ? -49.875 0.425 -40.625 1 14.55 17 ARG B CA 1
ATOM 5797 C C . ARG B 1 17 ? -48.5 0.784 -41.125 1 14.55 17 ARG B C 1
ATOM 5799 O O . ARG B 1 17 ? -47.625 -0.078 -41.219 1 14.55 17 ARG B O 1
ATOM 5806 N N . THR B 1 18 ? -48.312 2.057 -41.75 1 14.12 18 THR B N 1
ATOM 5807 C CA . THR B 1 18 ? -48 1.981 -43.156 1 14.12 18 THR B CA 1
ATOM 5808 C C . THR B 1 18 ? -46.594 1.472 -43.406 1 14.12 18 THR B C 1
ATOM 5810 O O . THR B 1 18 ? -45.75 1.548 -42.5 1 14.12 18 THR B O 1
ATOM 5813 N N . SER B 1 19 ? -46.219 1.526 -44.781 1 14.04 19 SER B N 1
ATOM 5814 C CA . SER B 1 19 ? -45.781 0.734 -45.938 1 14.04 19 SER B CA 1
ATOM 5815 C C . SER B 1 19 ? -44.281 0.816 -46.125 1 14.04 19 SER B C 1
ATOM 5817 O O . SER B 1 19 ? -43.594 -0.21 -46.219 1 14.04 19 SER B O 1
ATOM 5819 N N . SER B 1 20 ? -43.812 1.949 -46.781 1 13.99 20 SER B N 1
ATOM 5820 C CA . SER B 1 20 ? -43.281 1.855 -48.156 1 13.99 20 SER B CA 1
ATOM 5821 C C . SER B 1 20 ? -41.812 1.47 -48.156 1 13.99 20 SER B C 1
ATOM 5823 O O . SER B 1 20 ? -41.094 1.821 -47.219 1 13.99 20 SER B O 1
ATOM 5825 N N . ARG B 1 21 ? -41.312 0.619 -49.219 1 14.95 21 ARG B N 1
ATOM 5826 C CA . ARG B 1 21 ? -40.344 -0.298 -49.844 1 14.95 21 ARG B CA 1
ATOM 5827 C C . ARG B 1 21 ? -39.125 0.454 -50.375 1 14.95 21 ARG B C 1
ATOM 5829 O O . ARG B 1 21 ? -38.094 -0.152 -50.656 1 14.95 21 ARG B O 1
ATOM 5836 N N . SER B 1 22 ? -39.281 1.83 -50.781 1 13.85 22 SER B N 1
ATOM 5837 C CA . SER B 1 22 ? -38.781 1.973 -52.125 1 13.85 22 SER B CA 1
ATOM 5838 C C . SER B 1 22 ? -37.281 1.652 -52.188 1 13.85 22 SER B C 1
ATOM 5840 O O . SER B 1 22 ? -36.625 1.604 -51.156 1 13.85 22 SER B O 1
ATOM 5842 N N . SER B 1 23 ? -36.688 2.27 -53.344 1 14.21 23 SER B N 1
ATOM 5843 C CA . SER B 1 23 ? -36.031 1.981 -54.625 1 14.21 23 SER B CA 1
ATOM 5844 C C . SER B 1 23 ? -34.531 1.978 -54.5 1 14.21 23 SER B C 1
ATOM 5846 O O . SER B 1 23 ? -33.969 2.361 -53.469 1 14.21 23 SER B O 1
ATOM 5848 N N . GLN B 1 24 ? -33.844 2.762 -55.5 1 14.09 24 GLN B N 1
ATOM 5849 C CA . GLN B 1 24 ? -33.094 2.41 -56.719 1 14.09 24 GLN B CA 1
ATOM 5850 C C . GLN B 1 24 ? -31.609 2.533 -56.5 1 14.09 24 GLN B C 1
ATOM 5852 O O . GLN B 1 24 ? -30.859 1.587 -56.719 1 14.09 24 GLN B O 1
ATOM 5857 N N . LYS B 1 25 ? -31.016 3.721 -57.094 1 14.7 25 LYS B N 1
ATOM 5858 C CA . LYS B 1 25 ? -30.141 3.799 -58.281 1 14.7 25 LYS B CA 1
ATOM 5859 C C . LYS B 1 25 ? -28.688 3.572 -57.875 1 14.7 25 LYS B C 1
ATOM 5861 O O . LYS B 1 25 ? -28.297 3.744 -56.719 1 14.7 25 LYS B O 1
ATOM 5866 N N . THR B 1 26 ? -27.891 3.865 -58.906 1 14.52 26 THR B N 1
ATOM 5867 C CA . THR B 1 26 ? -26.859 3.32 -59.781 1 14.52 26 THR B CA 1
ATOM 5868 C C . THR B 1 26 ? -25.469 3.74 -59.312 1 14.52 26 THR B C 1
ATOM 5870 O O . THR B 1 26 ? -24.578 2.902 -59.219 1 14.52 26 THR B O 1
ATOM 5873 N N . THR B 1 27 ? -25.156 5.133 -59.438 1 14.84 27 THR B N 1
ATOM 5874 C CA . THR B 1 27 ? -24.156 5.469 -60.438 1 14.84 27 THR B CA 1
ATOM 5875 C C . THR B 1 27 ? -22.75 5.262 -59.875 1 14.84 27 THR B C 1
ATOM 5877 O O . THR B 1 27 ? -22.531 5.355 -58.688 1 14.84 27 THR B O 1
ATOM 5880 N N . LYS B 1 28 ? -21.781 5.059 -60.875 1 15.24 28 LYS B N 1
ATOM 5881 C CA . LYS B 1 28 ? -20.531 4.402 -61.25 1 15.24 28 LYS B CA 1
ATOM 5882 C C . LYS B 1 28 ? -19.328 5.199 -60.75 1 15.24 28 LYS B C 1
ATOM 5884 O O . LYS B 1 28 ? -18.297 4.625 -60.406 1 15.24 28 LYS B O 1
ATOM 5889 N N . ASP B 1 29 ? -19.469 6.656 -60.781 1 14.43 29 ASP B N 1
ATOM 5890 C CA . ASP B 1 29 ? -18.438 7.176 -61.688 1 14.43 29 ASP B CA 1
ATOM 5891 C C . ASP B 1 29 ? -17.047 6.961 -61.125 1 14.43 29 ASP B C 1
ATOM 5893 O O . ASP B 1 29 ? -16.891 6.66 -59.938 1 14.43 29 ASP B O 1
ATOM 5897 N N . GLU B 1 30 ? -16.312 8.078 -61.281 1 15.66 30 GLU B N 1
ATOM 5898 C CA . GLU B 1 30 ? -15.156 8.375 -62.125 1 15.66 30 GLU B CA 1
ATOM 5899 C C . GLU B 1 30 ? -13.859 8.156 -61.344 1 15.66 30 GLU B C 1
ATOM 5901 O O . GLU B 1 30 ? -13.859 8.125 -60.125 1 15.66 30 GLU B O 1
ATOM 5906 N N . GLN B 1 31 ? -12.891 8.586 -62 1 15.14 31 GLN B N 1
ATOM 5907 C CA . GLN B 1 31 ? -11.617 8.148 -62.562 1 15.14 31 GLN B CA 1
ATOM 5908 C C . GLN B 1 31 ? -10.469 8.406 -61.594 1 15.14 31 GLN B C 1
ATOM 5910 O O . GLN B 1 31 ? -9.688 7.504 -61.281 1 15.14 31 GLN B O 1
ATOM 5915 N N . ASP B 1 32 ? -10.023 9.68 -61.594 1 15.67 32 ASP B N 1
ATOM 5916 C CA . ASP B 1 32 ? -8.719 9.992 -62.156 1 15.67 32 ASP B CA 1
ATOM 5917 C C . ASP B 1 32 ? -7.641 10 -61.062 1 15.67 32 ASP B C 1
ATOM 5919 O O . ASP B 1 32 ? -7.879 10.469 -59.969 1 15.67 32 ASP B O 1
ATOM 5923 N N . THR B 1 33 ? -6.703 9.18 -61.25 1 16.67 33 THR B N 1
ATOM 5924 C CA . THR B 1 33 ? -5.562 8.617 -60.531 1 16.67 33 THR B CA 1
ATOM 5925 C C . THR B 1 33 ? -4.543 9.703 -60.219 1 16.67 33 THR B C 1
ATOM 5927 O O . THR B 1 33 ? -3.557 9.445 -59.531 1 16.67 33 THR B O 1
ATOM 5930 N N . PRO B 1 34 ? -4.953 11.047 -60.656 1 16.22 34 PRO B N 1
ATOM 5931 C CA . PRO B 1 34 ? -3.674 11.453 -61.219 1 16.22 34 PRO B CA 1
ATOM 5932 C C . PRO B 1 34 ? -2.525 11.414 -60.219 1 16.22 34 PRO B C 1
ATOM 5934 O O . PRO B 1 34 ? -2.76 11.359 -59.031 1 16.22 34 PRO B O 1
ATOM 5937 N N . LYS B 1 35 ? -1.413 11.969 -60.812 1 16.47 35 LYS B N 1
ATOM 5938 C CA . LYS B 1 35 ? 0.035 11.938 -61 1 16.47 35 LYS B CA 1
ATOM 5939 C C . LYS B 1 35 ? 0.744 12.688 -59.875 1 16.47 35 LYS B C 1
ATOM 5941 O O . LYS B 1 35 ? 0.458 13.859 -59.625 1 16.47 35 LYS B O 1
ATOM 5946 N N . ILE B 1 36 ? 1.113 12.07 -58.812 1 17.39 36 ILE B N 1
ATOM 5947 C CA . ILE B 1 36 ? 1.753 12.5 -57.594 1 17.39 36 ILE B CA 1
ATOM 5948 C C . ILE B 1 36 ? 3.018 13.289 -57.906 1 17.39 36 ILE B C 1
ATOM 5950 O O . ILE B 1 36 ? 4.004 12.734 -58.375 1 17.39 36 ILE B O 1
ATOM 5954 N N . PRO B 1 37 ? 2.627 14.492 -58.469 1 15.62 37 PRO B N 1
ATOM 5955 C CA . PRO B 1 37 ? 3.834 15.094 -59.031 1 15.62 37 PRO B CA 1
ATOM 5956 C C . PRO B 1 37 ? 5.023 15.055 -58.094 1 15.62 37 PRO B C 1
ATOM 5958 O O . PRO B 1 37 ? 4.848 14.82 -56.875 1 15.62 37 PRO B O 1
ATOM 5961 N N . ARG B 1 38 ? 6.008 15.781 -58.656 1 15.96 38 ARG B N 1
ATOM 5962 C CA . ARG B 1 38 ? 7.461 15.812 -58.812 1 15.96 38 ARG B CA 1
ATOM 5963 C C . ARG B 1 38 ? 8.148 16.266 -57.531 1 15.96 38 ARG B C 1
ATOM 5965 O O . ARG B 1 38 ? 7.516 16.875 -56.688 1 15.96 38 ARG B O 1
ATOM 5972 N N . LYS B 1 39 ? 9.445 16.25 -57.625 1 16.73 39 LYS B N 1
ATOM 5973 C CA . LYS B 1 39 ? 10.727 16.094 -56.938 1 16.73 39 LYS B CA 1
ATOM 5974 C C . LYS B 1 39 ? 11.102 17.359 -56.188 1 16.73 39 LYS B C 1
ATOM 5976 O O . LYS B 1 39 ? 12.141 17.422 -55.531 1 16.73 39 LYS B O 1
ATOM 5981 N N . ALA B 1 40 ? 10.117 18.5 -56.219 1 16.08 40 ALA B N 1
ATOM 5982 C CA . ALA B 1 40 ? 10.984 19.656 -56.406 1 16.08 40 ALA B CA 1
ATOM 5983 C C . ALA B 1 40 ? 11.961 19.781 -55.219 1 16.08 40 ALA B C 1
ATOM 5985 O O . ALA B 1 40 ? 11.688 19.297 -54.125 1 16.08 40 ALA B O 1
ATOM 5986 N N . ASN B 1 41 ? 13.031 20.625 -55.531 1 16.5 41 ASN B N 1
ATOM 5987 C CA . ASN B 1 41 ? 14.422 21 -55.312 1 16.5 41 ASN B CA 1
ATOM 5988 C C . ASN B 1 41 ? 14.617 21.625 -53.938 1 16.5 41 ASN B C 1
ATOM 5990 O O . ASN B 1 41 ? 13.672 22.141 -53.344 1 16.5 41 ASN B O 1
ATOM 5994 N N . VAL B 1 42 ? 15.828 21.484 -53.469 1 17.27 42 VAL B N 1
ATOM 5995 C CA . VAL B 1 42 ? 16.734 21.359 -52.344 1 17.27 42 VAL B CA 1
ATOM 5996 C C . VAL B 1 42 ? 16.844 22.703 -51.625 1 17.27 42 VAL B C 1
ATOM 5998 O O . VAL B 1 42 ? 17.047 22.75 -50.406 1 17.27 42 VAL B O 1
ATOM 6001 N N . SER B 1 43 ? 16.547 23.891 -52.344 1 15.74 43 SER B N 1
ATOM 6002 C CA . SER B 1 43 ? 17.719 24.75 -52.188 1 15.74 43 SER B CA 1
ATOM 6003 C C . SER B 1 43 ? 17.656 25.547 -50.906 1 15.74 43 SER B C 1
ATOM 6005 O O . SER B 1 43 ? 18.578 26.328 -50.594 1 15.74 43 SER B O 1
ATOM 6007 N N . TYR B 1 44 ? 16.734 25.422 -50.031 1 16.52 44 TYR B N 1
ATOM 6008 C CA . TYR B 1 44 ? 16.547 26.734 -49.469 1 16.52 44 TYR B CA 1
ATOM 6009 C C . TYR B 1 44 ? 17.766 27.172 -48.688 1 16.52 44 TYR B C 1
ATOM 6011 O O . TYR B 1 44 ? 18.406 26.344 -48 1 16.52 44 TYR B O 1
ATOM 6019 N N . SER B 1 45 ? 18.156 28.438 -49 1 16.06 45 SER B N 1
ATOM 6020 C CA . SER B 1 45 ? 19.219 29.391 -48.75 1 16.06 45 SER B CA 1
ATOM 6021 C C . SER B 1 45 ? 19.375 29.688 -47.281 1 16.06 45 SER B C 1
ATOM 6023 O O . SER B 1 45 ? 18.375 29.812 -46.562 1 16.06 45 SER B O 1
ATOM 6025 N N . LYS B 1 46 ? 20.547 29.438 -46.781 1 16.16 46 LYS B N 1
ATOM 6026 C CA . LYS B 1 46 ? 21.281 29.469 -45.531 1 16.16 46 LYS B CA 1
ATOM 6027 C C . LYS B 1 46 ? 21.188 30.844 -44.875 1 16.16 46 LYS B C 1
ATOM 6029 O O . LYS B 1 46 ? 21.859 31.125 -43.875 1 16.16 46 LYS B O 1
ATOM 6034 N N . SER B 1 47 ? 20.297 31.844 -45.375 1 15.06 47 SER B N 1
ATOM 6035 C CA . SER B 1 47 ? 20.875 33.125 -45.031 1 15.06 47 SER B CA 1
ATOM 6036 C C . SER B 1 47 ? 20.953 33.344 -43.531 1 15.06 47 SER B C 1
ATOM 6038 O O . SER B 1 47 ? 19.984 33.094 -42.812 1 15.06 47 SER B O 1
ATOM 6040 N N . LYS B 1 48 ? 22.219 33.312 -43 1 16.2 48 LYS B N 1
ATOM 6041 C CA . LYS B 1 48 ? 22.938 33.469 -41.75 1 16.2 48 LYS B CA 1
ATOM 6042 C C . LYS B 1 48 ? 22.453 34.719 -41 1 16.2 48 LYS B C 1
ATOM 6044 O O . LYS B 1 48 ? 22.609 34.812 -39.781 1 16.2 48 LYS B O 1
ATOM 6049 N N . LYS B 1 49 ? 22.219 35.969 -41.656 1 15.62 49 LYS B N 1
ATOM 6050 C CA . LYS B 1 49 ? 22.984 37.094 -41.125 1 15.62 49 LYS B CA 1
ATOM 6051 C C . LYS B 1 49 ? 22.344 37.656 -39.875 1 15.62 49 LYS B C 1
ATOM 6053 O O . LYS B 1 49 ? 23.031 38.094 -38.969 1 15.62 49 LYS B O 1
ATOM 6058 N N . GLN B 1 50 ? 21.031 37.969 -39.781 1 14.95 50 GLN B N 1
ATOM 6059 C CA . GLN B 1 50 ? 20.875 39.406 -39.469 1 14.95 50 GLN B CA 1
ATOM 6060 C C . GLN B 1 50 ? 21.234 39.688 -38.031 1 14.95 50 GLN B C 1
ATOM 6062 O O . GLN B 1 50 ? 21.359 38.75 -37.219 1 14.95 50 GLN B O 1
ATOM 6067 N N . GLU B 1 51 ? 20.391 40.656 -37.344 1 15.78 51 GLU B N 1
ATOM 6068 C CA . GLU B 1 51 ? 20.422 41.969 -36.75 1 15.78 51 GLU B CA 1
ATOM 6069 C C . GLU B 1 51 ? 20.531 41.875 -35.219 1 15.78 51 GLU B C 1
ATOM 6071 O O . GLU B 1 51 ? 19.797 41.094 -34.594 1 15.78 51 GLU B O 1
ATOM 6076 N N . LYS B 1 52 ? 21.625 42.375 -34.625 1 17.92 52 LYS B N 1
ATOM 6077 C CA . LYS B 1 52 ? 22.328 42.719 -33.406 1 17.92 52 LYS B CA 1
ATOM 6078 C C . LYS B 1 52 ? 21.438 43.562 -32.5 1 17.92 52 LYS B C 1
ATOM 6080 O O . LYS B 1 52 ? 21.812 44.688 -32.094 1 17.92 52 LYS B O 1
ATOM 6085 N N . SER B 1 53 ? 20.078 43.469 -32.438 1 16.23 53 SER B N 1
ATOM 6086 C CA . SER B 1 53 ? 19.438 44.625 -31.781 1 16.23 53 SER B CA 1
ATOM 6087 C C . SER B 1 53 ? 20 44.844 -30.375 1 16.23 53 SER B C 1
ATOM 6089 O O . SER B 1 53 ? 20.25 43.875 -29.656 1 16.23 53 SER B O 1
ATOM 6091 N N . ALA B 1 54 ? 20.438 46.188 -30.016 1 18.78 54 ALA B N 1
ATOM 6092 C CA . ALA B 1 54 ? 21.047 47.094 -29.031 1 18.78 54 ALA B CA 1
ATOM 6093 C C . ALA B 1 54 ? 20.266 47.062 -27.719 1 18.78 54 ALA B C 1
ATOM 6095 O O . ALA B 1 54 ? 19.484 47.969 -27.422 1 18.78 54 ALA B O 1
ATOM 6096 N N . LEU B 1 55 ? 19.438 46.062 -27.391 1 17.88 55 LEU B N 1
ATOM 6097 C CA . LEU B 1 55 ? 18.672 46.531 -26.234 1 17.88 55 LEU B CA 1
ATOM 6098 C C . LEU B 1 55 ? 19.594 46.938 -25.094 1 17.88 55 LEU B C 1
ATOM 6100 O O . LEU B 1 55 ? 20.391 46.125 -24.625 1 17.88 55 LEU B O 1
ATOM 6104 N N . GLU B 1 56 ? 19.922 48.281 -24.953 1 17.88 56 GLU B N 1
ATOM 6105 C CA . GLU B 1 56 ? 20.688 49.219 -24.125 1 17.88 56 GLU B CA 1
ATOM 6106 C C . GLU B 1 56 ? 20.516 48.906 -22.656 1 17.88 56 GLU B C 1
ATOM 6108 O O . GLU B 1 56 ? 19.469 48.375 -22.234 1 17.88 56 GLU B O 1
ATOM 6113 N N . ASP B 1 57 ? 21.578 49.219 -21.75 1 18.91 57 ASP B N 1
ATOM 6114 C CA . ASP B 1 57 ? 22.297 49 -20.484 1 18.91 57 ASP B CA 1
ATOM 6115 C C . ASP B 1 57 ? 21.609 49.75 -19.344 1 18.91 57 ASP B C 1
ATOM 6117 O O . ASP B 1 57 ? 21.688 51 -19.266 1 18.91 57 ASP B O 1
ATOM 6121 N N . ILE B 1 58 ? 20.266 49.688 -19.062 1 18.53 58 ILE B N 1
ATOM 6122 C CA . ILE B 1 58 ? 19.781 50.625 -18.047 1 18.53 58 ILE B CA 1
ATOM 6123 C C . ILE B 1 58 ? 20.625 50.469 -16.781 1 18.53 58 ILE B C 1
ATOM 6125 O O . ILE B 1 58 ? 20.672 49.406 -16.172 1 18.53 58 ILE B O 1
ATOM 6129 N N . GLN B 1 59 ? 21.656 51.312 -16.562 1 18.7 59 GLN B N 1
ATOM 6130 C CA . GLN B 1 59 ? 22.656 51.5 -15.516 1 18.7 59 GLN B CA 1
ATOM 6131 C C . GLN B 1 59 ? 22 51.781 -14.164 1 18.7 59 GLN B C 1
ATOM 6133 O O . GLN B 1 59 ? 21.406 52.844 -13.961 1 18.7 59 GLN B O 1
ATOM 6138 N N . LEU B 1 60 ? 21.266 50.938 -13.5 1 19.81 60 LEU B N 1
ATOM 6139 C CA . LEU B 1 60 ? 20.688 51.406 -12.25 1 19.81 60 LEU B CA 1
ATOM 6140 C C . LEU B 1 60 ? 21.781 51.844 -11.281 1 19.81 60 LEU B C 1
ATOM 6142 O O . LEU B 1 60 ? 22.844 51.25 -11.227 1 19.81 60 LEU B O 1
ATOM 6146 N N . PRO B 1 61 ? 21.812 53.062 -10.727 1 19.42 61 PRO B N 1
ATOM 6147 C CA . PRO B 1 61 ? 22.844 53.781 -9.977 1 19.42 61 PRO B CA 1
ATOM 6148 C C . PRO B 1 61 ? 23.312 53.031 -8.742 1 19.42 61 PRO B C 1
ATOM 6150 O O . PRO B 1 61 ? 22.594 52.188 -8.219 1 19.42 61 PRO B O 1
ATOM 6153 N N . ASP B 1 62 ? 24.656 53.094 -8.383 1 20.73 62 ASP B N 1
ATOM 6154 C CA . ASP B 1 62 ? 25.656 52.531 -7.477 1 20.73 62 ASP B CA 1
ATOM 6155 C C . ASP B 1 62 ? 25.406 52.969 -6.039 1 20.73 62 ASP B C 1
ATOM 6157 O O . ASP B 1 62 ? 26.031 53.938 -5.551 1 20.73 62 ASP B O 1
ATOM 6161 N N . ILE B 1 63 ? 24.203 52.969 -5.418 1 21.14 63 ILE B N 1
ATOM 6162 C CA . ILE B 1 63 ? 24.125 53.688 -4.148 1 21.14 63 ILE B CA 1
ATOM 6163 C C . ILE B 1 63 ? 25.188 53.125 -3.189 1 21.14 63 ILE B C 1
ATOM 6165 O O . ILE B 1 63 ? 25.281 51.906 -3 1 21.14 63 ILE B O 1
ATOM 6169 N N . SER B 1 64 ? 26.281 53.875 -2.934 1 20.47 64 SER B N 1
ATOM 6170 C CA . SER B 1 64 ? 27.484 53.688 -2.143 1 20.47 64 SER B CA 1
ATOM 6171 C C . SER B 1 64 ? 27.156 53.344 -0.693 1 20.47 64 SER B C 1
ATOM 6173 O O . SER B 1 64 ? 26.406 54.062 -0.039 1 20.47 64 SER B O 1
ATOM 6175 N N . PRO B 1 65 ? 27.109 52.062 -0.345 1 19.95 65 PRO B N 1
ATOM 6176 C CA . PRO B 1 65 ? 26.75 51.719 1.031 1 19.95 65 PRO B CA 1
ATOM 6177 C C . PRO B 1 65 ? 27.672 52.344 2.064 1 19.95 65 PRO B C 1
ATOM 6179 O O . PRO B 1 65 ? 28.875 52.5 1.817 1 19.95 65 PRO B O 1
ATOM 6182 N N . VAL B 1 66 ? 27.266 53.312 2.863 1 21.17 66 VAL B N 1
ATOM 6183 C CA . VAL B 1 66 ? 27.891 54.062 3.943 1 21.17 66 VAL B CA 1
ATOM 6184 C C . VAL B 1 66 ? 28.547 53.094 4.926 1 21.17 66 VAL B C 1
ATOM 6186 O O . VAL B 1 66 ? 28 52.031 5.223 1 21.17 66 VAL B O 1
ATOM 6189 N N . SER B 1 67 ? 29.906 53.219 5.211 1 19.91 67 SER B N 1
ATOM 6190 C CA . SER B 1 67 ? 30.969 52.531 5.961 1 19.91 67 SER B CA 1
ATOM 6191 C C . SER B 1 67 ? 30.703 52.594 7.461 1 19.91 67 SER B C 1
ATOM 6193 O O . SER B 1 67 ? 31.625 52.438 8.266 1 19.91 67 SER B O 1
ATOM 6195 N N . ALA B 1 68 ? 29.5 52.5 8.047 1 21.33 68 ALA B N 1
ATOM 6196 C CA . ALA B 1 68 ? 29.5 52.844 9.469 1 21.33 68 ALA B CA 1
ATOM 6197 C C . ALA B 1 68 ? 30.406 51.906 10.258 1 21.33 68 ALA B C 1
ATOM 6199 O O . ALA B 1 68 ? 30.297 50.688 10.156 1 21.33 68 ALA B O 1
ATOM 6200 N N . GLU B 1 69 ? 31.641 52.25 10.68 1 20.64 69 GLU B N 1
ATOM 6201 C CA . GLU B 1 69 ? 32.781 51.75 11.422 1 20.64 69 GLU B CA 1
ATOM 6202 C C . GLU B 1 69 ? 32.375 51.25 12.805 1 20.64 69 GLU B C 1
ATOM 6204 O O . GLU B 1 69 ? 33.219 50.875 13.609 1 20.64 69 GLU B O 1
ATOM 6209 N N . ASN B 1 70 ? 31.172 51.406 13.305 1 20.2 70 ASN B N 1
ATOM 6210 C CA . ASN B 1 70 ? 31.172 51.344 14.758 1 20.2 70 ASN B CA 1
ATOM 6211 C C . ASN B 1 70 ? 31.688 50 15.266 1 20.2 70 ASN B C 1
ATOM 6213 O O . ASN B 1 70 ? 31.203 48.938 14.836 1 20.2 70 ASN B O 1
ATOM 6217 N N . SER B 1 71 ? 32.875 49.844 15.875 1 21.06 71 SER B N 1
ATOM 6218 C CA . SER B 1 71 ? 33.844 48.875 16.422 1 21.06 71 SER B CA 1
ATOM 6219 C C . SER B 1 71 ? 33.188 48 17.484 1 21.06 71 SER B C 1
ATOM 6221 O O . SER B 1 71 ? 33.875 47.25 18.172 1 21.06 71 SER B O 1
ATOM 6223 N N . GLY B 1 72 ? 31.938 48.188 17.859 1 20.56 72 GLY B N 1
ATOM 6224 C CA . GLY B 1 72 ? 31.719 47.531 19.141 1 20.56 72 GLY B CA 1
ATOM 6225 C C . GLY B 1 72 ? 32.094 46.062 19.125 1 20.56 72 GLY B C 1
ATOM 6226 O O . GLY B 1 72 ? 32.125 45.406 18.062 1 20.56 72 GLY B O 1
ATOM 6227 N N . LEU B 1 73 ? 32.844 45.562 20.156 1 21.84 73 LEU B N 1
ATOM 6228 C CA . LEU B 1 73 ? 33.469 44.281 20.531 1 21.84 73 LEU B CA 1
ATOM 6229 C C . LEU B 1 73 ? 32.531 43.125 20.312 1 21.84 73 LEU B C 1
ATOM 6231 O O . LEU B 1 73 ? 31.672 42.844 21.156 1 21.84 73 LEU B O 1
ATOM 6235 N N . MET B 1 74 ? 31.875 43.062 19.156 1 22.03 74 MET B N 1
ATOM 6236 C CA . MET B 1 74 ? 31.109 41.812 19 1 22.03 74 MET B CA 1
ATOM 6237 C C . MET B 1 74 ? 32.031 40.594 19.078 1 22.03 74 MET B C 1
ATOM 6239 O O . MET B 1 74 ? 32.969 40.469 18.281 1 22.03 74 MET B O 1
ATOM 6243 N N . THR B 1 75 ? 32.375 40.156 20.328 1 24.78 75 THR B N 1
ATOM 6244 C CA . THR B 1 75 ? 33.062 38.906 20.484 1 24.78 75 THR B CA 1
ATOM 6245 C C . THR B 1 75 ? 32.656 37.906 19.406 1 24.78 75 THR B C 1
ATOM 6247 O O . THR B 1 75 ? 31.469 37.75 19.125 1 24.78 75 THR B O 1
ATOM 6250 N N . ALA B 1 76 ? 33.531 37.719 18.453 1 24.97 76 ALA B N 1
ATOM 6251 C CA . ALA B 1 76 ? 33.562 36.812 17.312 1 24.97 76 ALA B CA 1
ATOM 6252 C C . ALA B 1 76 ? 33.125 35.406 17.703 1 24.97 76 ALA B C 1
ATOM 6254 O O . ALA B 1 76 ? 33.844 34.719 18.422 1 24.97 76 ALA B O 1
ATOM 6255 N N . VAL B 1 77 ? 31.938 35.312 18.109 1 26.89 77 VAL B N 1
ATOM 6256 C CA . VAL B 1 77 ? 31.531 33.906 18.141 1 26.89 77 VAL B CA 1
ATOM 6257 C C . VAL B 1 77 ? 32.031 33.188 16.906 1 26.89 77 VAL B C 1
ATOM 6259 O O . VAL B 1 77 ? 31.812 33.625 15.781 1 26.89 77 VAL B O 1
ATOM 6262 N N . SER B 1 78 ? 33.281 32.625 17.047 1 26.62 78 SER B N 1
ATOM 6263 C CA . SER B 1 78 ? 33.844 31.75 16.031 1 26.62 78 SER B CA 1
ATOM 6264 C C . SER B 1 78 ? 32.719 30.969 15.312 1 26.62 78 SER B C 1
ATOM 6266 O O . SER B 1 78 ? 32.031 30.172 15.938 1 26.62 78 SER B O 1
ATOM 6268 N N . ILE B 1 79 ? 32.125 31.703 14.445 1 29.05 79 ILE B N 1
ATOM 6269 C CA . ILE B 1 79 ? 31.297 31 13.477 1 29.05 79 ILE B CA 1
ATOM 6270 C C . ILE B 1 79 ? 32.031 29.797 12.914 1 29.05 79 ILE B C 1
ATOM 6272 O O . ILE B 1 79 ? 33.125 29.938 12.336 1 29.05 79 ILE B O 1
ATOM 6276 N N . ASP B 1 80 ? 32 28.703 13.531 1 26.73 80 ASP B N 1
ATOM 6277 C CA . ASP B 1 80 ? 32.531 27.438 13.047 1 26.73 80 ASP B CA 1
ATOM 6278 C C . ASP B 1 80 ? 32.5 27.359 11.523 1 26.73 80 ASP B C 1
ATOM 6280 O O . ASP B 1 80 ? 31.422 27.516 10.93 1 26.73 80 ASP B O 1
ATOM 6284 N N . LYS B 1 81 ? 33.562 27.656 10.891 1 31.66 81 LYS B N 1
ATOM 6285 C CA . LYS B 1 81 ? 33.875 27.578 9.477 1 31.66 81 LYS B CA 1
ATOM 6286 C C . LYS B 1 81 ? 33.281 26.344 8.836 1 31.66 81 LYS B C 1
ATOM 6288 O O . LYS B 1 81 ? 33.406 26.125 7.625 1 31.66 81 LYS B O 1
ATOM 6293 N N . ASP B 1 82 ? 33.094 25.344 9.633 1 30.11 82 ASP B N 1
ATOM 6294 C CA . ASP B 1 82 ? 32.562 24.156 8.961 1 30.11 82 ASP B CA 1
ATOM 6295 C C . ASP B 1 82 ? 31.156 24.406 8.438 1 30.11 82 ASP B C 1
ATOM 6297 O O . ASP B 1 82 ? 30.469 23.469 8.039 1 30.11 82 ASP B O 1
ATOM 6301 N N . ALA B 1 83 ? 30.594 25.562 8.539 1 31.25 83 ALA B N 1
ATOM 6302 C CA . ALA B 1 83 ? 29.25 25.828 8.047 1 31.25 83 ALA B CA 1
ATOM 6303 C C . ALA B 1 83 ? 29.219 25.859 6.523 1 31.25 83 ALA B C 1
ATOM 6305 O O . ALA B 1 83 ? 28.141 25.953 5.922 1 31.25 83 ALA B O 1
ATOM 6306 N N . THR B 1 84 ? 30.281 26.156 5.793 1 31.02 84 THR B N 1
ATOM 6307 C CA . THR B 1 84 ? 30.141 26.469 4.375 1 31.02 84 THR B CA 1
ATOM 6308 C C . THR B 1 84 ? 30.047 25.188 3.553 1 31.02 84 THR B C 1
ATOM 6310 O O . THR B 1 84 ? 29.969 25.234 2.322 1 31.02 84 THR B O 1
ATOM 6313 N N . SER B 1 85 ? 30.781 24.109 3.896 1 30.94 85 SER B N 1
ATOM 6314 C CA . SER B 1 85 ? 30.703 23.062 2.893 1 30.94 85 SER B CA 1
ATOM 6315 C C . SER B 1 85 ? 29.25 22.656 2.611 1 30.94 85 SER B C 1
ATOM 6317 O O . SER B 1 85 ? 28.484 22.422 3.539 1 30.94 85 SER B O 1
ATOM 6319 N N . SER B 1 86 ? 28.641 23.016 1.489 1 32.91 86 SER B N 1
ATOM 6320 C CA . SER B 1 86 ? 27.406 22.688 0.796 1 32.91 86 SER B CA 1
ATOM 6321 C C . SER B 1 86 ? 27.031 21.219 0.99 1 32.91 86 SER B C 1
ATOM 6323 O O . SER B 1 86 ? 26.125 20.703 0.323 1 32.91 86 SER B O 1
ATOM 6325 N N . ASP B 1 87 ? 28 20.391 1.398 1 34.41 87 ASP B N 1
ATOM 6326 C CA . ASP B 1 87 ? 27.641 18.984 1.514 1 34.41 87 ASP B CA 1
ATOM 6327 C C . ASP B 1 87 ? 26.469 18.797 2.492 1 34.41 87 ASP B C 1
ATOM 6329 O O . ASP B 1 87 ? 26.688 18.781 3.707 1 34.41 87 ASP B O 1
ATOM 6333 N N . ASN B 1 88 ? 25.391 19.422 2.27 1 34.12 88 ASN B N 1
ATOM 6334 C CA . ASN B 1 88 ? 24.125 19.172 2.945 1 34.12 88 ASN B CA 1
ATOM 6335 C C . ASN B 1 88 ? 23.953 17.688 3.273 1 34.12 88 ASN B C 1
ATOM 6337 O O . ASN B 1 88 ? 23 17.047 2.803 1 34.12 88 ASN B O 1
ATOM 6341 N N . ARG B 1 89 ? 24.953 16.859 3.131 1 37.94 89 ARG B N 1
ATOM 6342 C CA . ARG B 1 89 ? 24.797 15.508 3.666 1 37.94 89 ARG B CA 1
ATOM 6343 C C . ARG B 1 89 ? 24.156 15.547 5.055 1 37.94 89 ARG B C 1
ATOM 6345 O O . ARG B 1 89 ? 24.531 16.375 5.891 1 37.94 89 ARG B O 1
ATOM 6352 N N . SER B 1 90 ? 22.906 15.008 5.211 1 50.44 90 SER B N 1
ATOM 6353 C CA . SER B 1 90 ? 22.047 14.812 6.371 1 50.44 90 SER B CA 1
ATOM 6354 C C . SER B 1 90 ? 22.859 14.672 7.652 1 50.44 90 SER B C 1
ATOM 6356 O O . SER B 1 90 ? 23.688 13.758 7.77 1 50.44 90 SER B O 1
ATOM 6358 N N . ARG B 1 91 ? 23.219 15.727 8.258 1 61.88 91 ARG B N 1
ATOM 6359 C CA . ARG B 1 91 ? 23.984 15.742 9.5 1 61.88 91 ARG B CA 1
ATOM 6360 C C . ARG B 1 91 ? 23.516 14.633 10.438 1 61.88 91 ARG B C 1
ATOM 6362 O O . ARG B 1 91 ? 22.328 14.453 10.664 1 61.88 91 ARG B O 1
ATOM 6369 N N . GLN B 1 92 ? 24.297 13.695 10.578 1 79.25 92 GLN B N 1
ATOM 6370 C CA . GLN B 1 92 ? 24.062 12.594 11.508 1 79.25 92 GLN B CA 1
ATOM 6371 C C . GLN B 1 92 ? 24 13.094 12.945 1 79.25 92 GLN B C 1
ATOM 6373 O O . GLN B 1 92 ? 24.641 14.078 13.297 1 79.25 92 GLN B O 1
ATOM 6378 N N . THR B 1 93 ? 23.031 12.664 13.656 1 88.19 93 THR B N 1
ATOM 6379 C CA . THR B 1 93 ? 22.906 12.953 15.078 1 88.19 93 THR B CA 1
ATOM 6380 C C . THR B 1 93 ? 24.078 12.359 15.852 1 88.19 93 THR B C 1
ATOM 6382 O O . THR B 1 93 ? 24.375 11.172 15.719 1 88.19 93 THR B O 1
ATOM 6385 N N . THR B 1 94 ? 24.812 13.227 16.531 1 88.25 94 THR B N 1
ATOM 6386 C CA . THR B 1 94 ? 25.891 12.766 17.391 1 88.25 94 THR B CA 1
ATOM 6387 C C . THR B 1 94 ? 25.719 13.297 18.812 1 88.25 94 THR B C 1
ATOM 6389 O O . THR B 1 94 ? 24.922 14.203 19.047 1 88.25 94 THR B O 1
ATOM 6392 N N . PHE B 1 95 ? 26.469 12.625 19.766 1 91.31 95 PHE B N 1
ATOM 6393 C CA . PHE B 1 95 ? 26.312 12.953 21.172 1 91.31 95 PHE B CA 1
ATOM 6394 C C . PHE B 1 95 ? 27.641 13.344 21.797 1 91.31 95 PHE B C 1
ATOM 6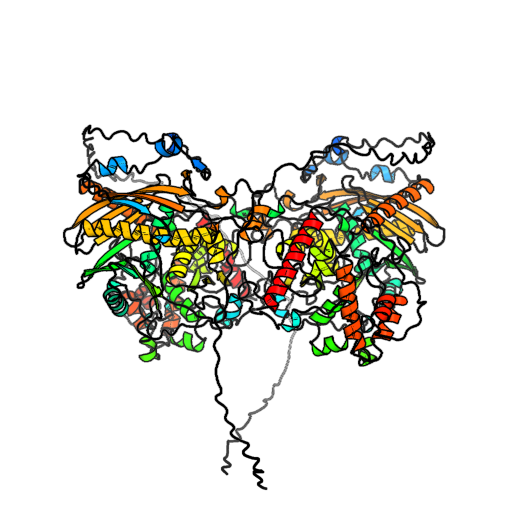396 O O . PHE B 1 95 ? 28.688 12.742 21.484 1 91.31 95 PHE B O 1
ATOM 6403 N N . LEU B 1 96 ? 27.594 14.461 22.484 1 92.56 96 LEU B N 1
ATOM 6404 C CA . LEU B 1 96 ? 28.75 14.891 23.266 1 92.56 96 LEU B CA 1
ATOM 6405 C C . LEU B 1 96 ? 28.469 14.773 24.75 1 92.56 96 LEU B C 1
ATOM 6407 O O . LEU B 1 96 ? 27.359 15.023 25.203 1 92.56 96 LEU B O 1
ATOM 6411 N N . TYR B 1 97 ? 29.578 14.375 25.391 1 91.81 97 TYR B N 1
ATOM 6412 C CA . TYR B 1 97 ? 29.453 14.172 26.828 1 91.81 97 TYR B CA 1
ATOM 6413 C C . TYR B 1 97 ? 30.547 14.938 27.578 1 91.81 97 TYR B C 1
ATOM 6415 O O . TYR B 1 97 ? 31.5 15.406 26.969 1 91.81 97 TYR B O 1
ATOM 6423 N N . GLY B 1 98 ? 30.328 15.258 28.797 1 89.31 98 GLY B N 1
ATOM 6424 C CA . GLY B 1 98 ? 31.359 15.766 29.688 1 89.31 98 GLY B CA 1
ATOM 6425 C C . GLY B 1 98 ? 31.891 17.125 29.266 1 89.31 98 GLY B C 1
ATOM 6426 O O . GLY B 1 98 ? 31.125 18.047 29.031 1 89.31 98 GLY B O 1
ATOM 6427 N N . GLU B 1 99 ? 33.281 17.172 29.203 1 89.19 99 GLU B N 1
ATOM 6428 C CA . GLU B 1 99 ? 33.969 18.422 28.938 1 89.19 99 GLU B CA 1
ATOM 6429 C C . GLU B 1 99 ? 33.719 18.875 27.5 1 89.19 99 GLU B C 1
ATOM 6431 O O . GLU B 1 99 ? 33.656 20.078 27.219 1 89.19 99 GLU B O 1
ATOM 6436 N N . GLU B 1 100 ? 33.594 17.922 26.703 1 91.12 100 GLU B N 1
ATOM 6437 C CA . GLU B 1 100 ? 33.344 18.266 25.297 1 91.12 100 GLU B CA 1
ATOM 6438 C C . GLU B 1 100 ? 31.984 18.938 25.125 1 91.12 100 GLU B C 1
ATOM 6440 O O . GLU B 1 100 ? 31.844 19.891 24.344 1 91.12 100 GLU B O 1
ATOM 6445 N N . ALA B 1 101 ? 31.078 18.422 25.828 1 92.12 101 ALA B N 1
ATOM 6446 C CA . ALA B 1 101 ? 29.734 19.016 25.812 1 92.12 101 ALA B CA 1
ATOM 6447 C C . ALA B 1 101 ? 29.766 20.422 26.406 1 92.12 101 ALA B C 1
ATOM 6449 O O . ALA B 1 101 ? 29.109 21.328 25.875 1 92.12 101 ALA B O 1
ATOM 6450 N N . LYS B 1 102 ? 30.516 20.641 27.391 1 90.12 102 LYS B N 1
ATOM 6451 C CA . LYS B 1 102 ? 30.609 21.938 28.047 1 90.12 102 LYS B CA 1
ATOM 6452 C C . LYS B 1 102 ? 31.234 22.984 27.141 1 90.12 102 LYS B C 1
ATOM 6454 O O . LYS B 1 102 ? 30.828 24.141 27.141 1 90.12 102 LYS B O 1
ATOM 6459 N N . LYS B 1 103 ? 32.125 22.578 26.391 1 89.69 103 LYS B N 1
ATOM 6460 C CA . LYS B 1 103 ? 32.812 23.484 25.5 1 89.69 103 LYS B CA 1
ATOM 6461 C C . LYS B 1 103 ? 31.969 23.828 24.281 1 89.69 103 LYS B C 1
ATOM 6463 O O . LYS B 1 103 ? 32.062 24.922 23.719 1 89.69 103 LYS B O 1
ATOM 6468 N N . ALA B 1 104 ? 31.188 22.875 23.953 1 89.88 104 ALA B N 1
ATOM 6469 C CA . ALA B 1 104 ? 30.469 23 22.703 1 89.88 104 ALA B CA 1
ATOM 6470 C C . ALA B 1 104 ? 29.125 23.688 22.906 1 89.88 104 ALA B C 1
ATOM 6472 O O . ALA B 1 104 ? 28.5 24.172 21.953 1 89.88 104 ALA B O 1
ATOM 6473 N N . ARG B 1 105 ? 28.703 23.828 24.109 1 90.69 105 ARG B N 1
ATOM 6474 C CA . ARG B 1 105 ? 27.375 24.375 24.375 1 90.69 105 ARG B CA 1
ATOM 6475 C C . ARG B 1 105 ? 27.312 25.859 24.062 1 90.69 105 ARG B C 1
ATOM 6477 O O . ARG B 1 105 ? 28.312 26.578 24.234 1 90.69 105 ARG B O 1
ATOM 6484 N N . LEU B 1 106 ? 26.203 26.328 23.578 1 87.56 106 LEU B N 1
ATOM 6485 C CA . LEU B 1 106 ? 25.984 27.719 23.219 1 87.56 106 LEU B CA 1
ATOM 6486 C C . LEU B 1 106 ? 25.359 28.5 24.375 1 87.56 106 LEU B C 1
ATOM 6488 O O . LEU B 1 106 ? 25.688 29.656 24.609 1 87.56 106 LEU B O 1
ATOM 6492 N N . VAL B 1 107 ? 24.469 27.797 25 1 90.25 107 VAL B N 1
ATOM 6493 C CA . VAL B 1 107 ? 23.75 28.438 26.109 1 90.25 107 VAL B CA 1
ATOM 6494 C C . VAL B 1 107 ? 24.531 28.25 27.406 1 90.25 107 VAL B C 1
ATOM 6496 O O . VAL B 1 107 ? 24.656 27.125 27.906 1 90.25 107 VAL B O 1
ATOM 6499 N N . ARG B 1 108 ? 25.016 29.406 27.844 1 86.25 108 ARG B N 1
ATOM 6500 C CA . ARG B 1 108 ? 25.828 29.375 29.062 1 86.25 108 ARG B CA 1
ATOM 6501 C C . ARG B 1 108 ? 25.156 30.141 30.188 1 86.25 108 ARG B C 1
ATOM 6503 O O . ARG B 1 108 ? 25.359 31.359 30.328 1 86.25 108 ARG B O 1
ATOM 6510 N N . PHE B 1 109 ? 24.547 29.406 31.047 1 81.88 109 PHE B N 1
ATOM 6511 C CA . PHE B 1 109 ? 23.781 30.016 32.125 1 81.88 109 PHE B CA 1
ATOM 6512 C C . PHE B 1 109 ? 24.672 30.875 33 1 81.88 109 PHE B C 1
ATOM 6514 O O . PHE B 1 109 ? 24.25 31.953 33.469 1 81.88 109 PHE B O 1
ATOM 6521 N N . GLU B 1 110 ? 25.875 30.422 33.25 1 78.69 110 GLU B N 1
ATOM 6522 C CA . GLU B 1 110 ? 26.812 31.094 34.125 1 78.69 110 GLU B CA 1
ATOM 6523 C C . GLU B 1 110 ? 27.125 32.5 33.625 1 78.69 110 GLU B C 1
ATOM 6525 O O . GLU B 1 110 ? 27.281 33.438 34.406 1 78.69 110 GLU B O 1
ATOM 6530 N N . GLN B 1 111 ? 27.234 32.594 32.406 1 75.5 111 GLN B N 1
ATOM 6531 C CA . GLN B 1 111 ? 27.547 33.875 31.797 1 75.5 111 GLN B CA 1
ATOM 6532 C C . GLN B 1 111 ? 26.359 34.844 31.875 1 75.5 111 GLN B C 1
ATOM 6534 O O . GLN B 1 111 ? 26.516 36.031 32.156 1 75.5 111 GLN B O 1
ATOM 6539 N N . TYR B 1 112 ? 25.172 34.281 31.781 1 74.5 112 TYR B N 1
ATOM 6540 C CA . TYR B 1 112 ? 23.984 35.125 31.75 1 74.5 112 TYR B CA 1
ATOM 6541 C C . TYR B 1 112 ? 23.609 35.594 33.156 1 74.5 112 TYR B C 1
ATOM 6543 O O . TYR B 1 112 ? 23.078 36.688 33.344 1 74.5 112 TYR B O 1
ATOM 6551 N N . GLU B 1 113 ? 23.906 34.781 34.125 1 71.38 113 GLU B N 1
ATOM 6552 C CA . GLU B 1 113 ? 23.625 35.156 35.5 1 71.38 113 GLU B CA 1
ATOM 6553 C C . GLU B 1 113 ? 24.531 36.281 35.969 1 71.38 113 GLU B C 1
ATOM 6555 O O . GLU B 1 113 ? 24.109 37.125 36.75 1 71.38 113 GLU B O 1
ATOM 6560 N N . LYS B 1 114 ? 25.672 36.312 35.469 1 66.69 114 LYS B N 1
ATOM 6561 C CA . LYS B 1 114 ? 26.625 37.344 35.875 1 66.69 114 LYS B CA 1
ATOM 6562 C C . LYS B 1 114 ? 26.297 38.688 35.219 1 66.69 114 LYS B C 1
ATOM 6564 O O . LYS B 1 114 ? 26.453 39.75 35.812 1 66.69 114 LYS B O 1
ATOM 6569 N N . GLU B 1 115 ? 25.953 38.531 34 1 62.84 115 GLU B N 1
ATOM 6570 C CA . GLU B 1 115 ? 25.672 39.75 33.25 1 62.84 115 GLU B CA 1
ATOM 6571 C C . GLU B 1 115 ? 24.312 40.344 33.656 1 62.84 115 GLU B C 1
ATOM 6573 O O . GLU B 1 115 ? 23.281 39.75 33.375 1 62.84 115 GLU B O 1
ATOM 6578 N N . ARG B 1 116 ? 24.078 40.656 34.906 1 53.66 116 ARG B N 1
ATOM 6579 C CA . ARG B 1 116 ? 22.859 41.188 35.5 1 53.66 116 ARG B CA 1
ATOM 6580 C C . ARG B 1 116 ? 22.062 42 34.469 1 53.66 116 ARG B C 1
ATOM 6582 O O . ARG B 1 116 ? 20.844 42.156 34.594 1 53.66 116 ARG B O 1
ATOM 6589 N N . ASP B 1 117 ? 22.641 42.938 33.719 1 48.84 117 ASP B N 1
ATOM 6590 C CA . ASP B 1 117 ? 21.906 44 33.062 1 48.84 117 ASP B CA 1
ATOM 6591 C C . ASP B 1 117 ? 21.172 43.5 31.828 1 48.84 117 ASP B C 1
ATOM 6593 O O . ASP B 1 117 ? 20.203 44.125 31.375 1 48.84 117 ASP B O 1
ATOM 6597 N N . ILE B 1 118 ? 21.719 42.438 31.25 1 55.38 118 ILE B N 1
ATOM 6598 C CA . ILE B 1 118 ? 21.188 42.188 29.922 1 55.38 118 ILE B CA 1
ATOM 6599 C C . ILE B 1 118 ? 19.938 41.312 30.016 1 55.38 118 ILE B C 1
ATOM 6601 O O . ILE B 1 118 ? 19.922 40.344 30.766 1 55.38 118 ILE B O 1
ATOM 6605 N N . SER B 1 119 ? 18.703 41.781 29.75 1 71.94 119 SER B N 1
ATOM 6606 C CA . SER B 1 119 ? 17.312 41.375 29.688 1 71.94 119 SER B CA 1
ATOM 6607 C C . SER B 1 119 ? 17.172 40 29.047 1 71.94 119 SER B C 1
ATOM 6609 O O . SER B 1 119 ? 16.203 39.75 28.312 1 71.94 119 SER B O 1
ATOM 6611 N N . TYR B 1 120 ? 18.172 39.125 29.391 1 82.81 120 TYR B N 1
ATOM 6612 C CA . TYR B 1 120 ? 18.094 37.75 28.828 1 82.81 120 TYR B CA 1
ATOM 6613 C C . TYR B 1 120 ? 17.062 36.906 29.578 1 82.81 120 TYR B C 1
ATOM 6615 O O . TYR B 1 120 ? 16.922 37.031 30.797 1 82.81 120 TYR B O 1
ATOM 6623 N N . ARG B 1 121 ? 16.281 36.188 28.828 1 88.25 121 ARG B N 1
ATOM 6624 C CA . ARG B 1 121 ? 15.492 35.094 29.391 1 88.25 121 ARG B CA 1
ATOM 6625 C C . ARG B 1 121 ? 16.125 33.75 29.094 1 88.25 121 ARG B C 1
ATOM 6627 O O . ARG B 1 121 ? 16.391 33.438 27.938 1 88.25 121 ARG B O 1
ATOM 6634 N N . PHE B 1 122 ? 16.578 33.031 30.109 1 91.75 122 PHE B N 1
ATOM 6635 C CA . PHE B 1 122 ? 17.219 31.75 29.891 1 91.75 122 PHE B CA 1
ATOM 6636 C C . PHE B 1 122 ? 16.656 30.703 30.844 1 91.75 122 PHE B C 1
ATOM 6638 O O . PHE B 1 122 ? 16.031 31.047 31.844 1 91.75 122 PHE B O 1
ATOM 6645 N N . GLY B 1 123 ? 16.719 29.438 30.484 1 93.38 123 GLY B N 1
ATOM 6646 C CA . GLY B 1 123 ? 16.25 28.344 31.312 1 93.38 123 GLY B CA 1
ATOM 6647 C C . GLY B 1 123 ? 16.297 27 30.609 1 93.38 123 GLY B C 1
ATOM 6648 O O . GLY B 1 123 ? 16.859 26.891 29.516 1 93.38 123 GLY B O 1
ATOM 6649 N N . ARG B 1 124 ? 15.859 26.031 31.344 1 95.5 124 ARG B N 1
ATOM 6650 C CA . ARG B 1 124 ? 15.742 24.672 30.844 1 95.5 124 ARG B CA 1
ATOM 6651 C C . ARG B 1 124 ? 14.281 24.312 30.578 1 95.5 124 ARG B C 1
ATOM 6653 O O . ARG B 1 124 ? 13.406 24.656 31.359 1 95.5 124 ARG B O 1
ATOM 6660 N N . LEU B 1 125 ? 14.031 23.734 29.5 1 97.5 125 LEU B N 1
ATOM 6661 C CA . LEU B 1 125 ? 12.672 23.375 29.094 1 97.5 125 LEU B CA 1
ATOM 6662 C C . LEU B 1 125 ? 12.555 21.875 28.906 1 97.5 125 LEU B C 1
ATOM 6664 O O . LEU B 1 125 ? 13.344 21.266 28.172 1 97.5 125 LEU B O 1
ATOM 6668 N N . TYR B 1 126 ? 11.625 21.25 29.656 1 96.62 126 TYR B N 1
ATOM 6669 C CA . TYR B 1 126 ? 11.258 19.844 29.516 1 96.62 126 TYR B CA 1
ATOM 6670 C C . TYR B 1 126 ? 9.859 19.703 28.906 1 96.62 126 TYR B C 1
ATOM 6672 O O . TYR B 1 126 ? 9.094 20.672 28.891 1 96.62 126 TYR B O 1
ATOM 6680 N N . ASP B 1 127 ? 9.617 18.5 28.375 1 94.69 127 ASP B N 1
ATOM 6681 C CA . ASP B 1 127 ? 8.273 18.234 27.875 1 94.69 127 ASP B CA 1
ATOM 6682 C C . ASP B 1 127 ? 7.246 18.266 29 1 94.69 127 ASP B C 1
ATOM 6684 O O . ASP B 1 127 ? 6.109 18.703 28.812 1 94.69 127 ASP B O 1
ATOM 6688 N N . THR B 1 128 ? 7.633 17.922 30.188 1 93.94 128 THR B N 1
ATOM 6689 C CA . THR B 1 128 ? 6.754 17.828 31.344 1 93.94 128 THR B CA 1
ATOM 6690 C C . THR B 1 128 ? 6.359 19.219 31.844 1 93.94 128 THR B C 1
ATOM 6692 O O . THR B 1 128 ? 5.414 19.359 32.625 1 93.94 128 THR B O 1
ATOM 6695 N N . ASP B 1 129 ? 7.086 20.234 31.359 1 95 129 ASP B N 1
ATOM 6696 C CA . ASP B 1 129 ? 6.812 21.594 31.797 1 95 129 ASP B CA 1
ATOM 6697 C C . ASP B 1 129 ? 5.504 22.109 31.203 1 95 129 ASP B C 1
ATOM 6699 O O . ASP B 1 129 ? 4.941 23.094 31.688 1 95 129 ASP B O 1
ATOM 6703 N N . THR B 1 130 ? 5.09 21.5 30.172 1 96 130 THR B N 1
ATOM 6704 C CA . THR B 1 130 ? 3.922 22.016 29.469 1 96 130 THR B CA 1
ATOM 6705 C C . THR B 1 130 ? 2.895 20.922 29.234 1 96 130 THR B C 1
ATOM 6707 O O . THR B 1 130 ? 2.844 20.328 28.141 1 96 130 THR B O 1
ATOM 6710 N N . ALA B 1 131 ? 2.109 20.703 30.172 1 94.69 131 ALA B N 1
ATOM 6711 C CA . ALA B 1 131 ? 0.999 19.781 30.031 1 94.69 131 ALA B CA 1
ATOM 6712 C C . ALA B 1 131 ? -0.174 20.422 29.297 1 94.69 131 ALA B C 1
ATOM 6714 O O . ALA B 1 131 ? -0.466 21.609 29.516 1 94.69 131 ALA B O 1
ATOM 6715 N N . VAL B 1 132 ? -0.807 19.703 28.406 1 96.62 132 VAL B N 1
ATOM 6716 C CA . VAL B 1 132 ? -1.985 20.188 27.703 1 96.62 132 VAL B CA 1
ATOM 6717 C C . VAL B 1 132 ? -3.201 19.344 28.094 1 96.62 132 VAL B C 1
ATOM 6719 O O . VAL B 1 132 ? -3.201 18.125 27.922 1 96.62 132 VAL B O 1
ATOM 6722 N N . GLU B 1 133 ? -4.203 20 28.594 1 96.62 133 GLU B N 1
ATOM 6723 C CA . GLU B 1 133 ? -5.395 19.297 29.062 1 96.62 133 GLU B CA 1
ATOM 6724 C C . GLU B 1 133 ? -6.656 19.844 28.406 1 96.62 133 GLU B C 1
ATOM 6726 O O . GLU B 1 133 ? -6.762 21.047 28.141 1 96.62 133 GLU B O 1
ATOM 6731 N N . PRO B 1 134 ? -7.609 19 28.234 1 96.25 134 PRO B N 1
ATOM 6732 C CA . PRO B 1 134 ? -8.867 19.469 27.641 1 96.25 134 PRO B CA 1
ATOM 6733 C C . PRO B 1 134 ? -9.672 20.359 28.578 1 96.25 134 PRO B C 1
ATOM 6735 O O . PRO B 1 134 ? -9.609 20.172 29.797 1 96.25 134 PRO B O 1
ATOM 6738 N N . VAL B 1 135 ? -10.367 21.328 28.016 1 97.44 135 VAL B N 1
ATOM 6739 C CA . VAL B 1 135 ? -11.266 22.203 28.75 1 97.44 135 VAL B CA 1
ATOM 6740 C C . VAL B 1 135 ? -12.703 21.984 28.297 1 97.44 135 VAL B C 1
ATOM 6742 O O . VAL B 1 135 ? -12.969 21.906 27.094 1 97.44 135 VAL B O 1
ATOM 6745 N N . LYS B 1 136 ? -13.609 21.859 29.156 1 94.62 136 LYS B N 1
ATOM 6746 C CA . LYS B 1 136 ? -15.008 21.641 28.812 1 94.62 136 LYS B CA 1
ATOM 6747 C C . LYS B 1 136 ? -15.594 22.828 28.078 1 94.62 136 LYS B C 1
ATOM 6749 O O . LYS B 1 136 ? -15.484 23.969 28.547 1 94.62 136 LYS B O 1
ATOM 6754 N N . PRO B 1 137 ? -16.188 22.625 27.016 1 94.75 137 PRO B N 1
ATOM 6755 C CA . PRO B 1 137 ? -16.828 23.734 26.312 1 94.75 137 PRO B CA 1
ATOM 6756 C C . PRO B 1 137 ? -18.062 24.266 27.031 1 94.75 137 PRO B C 1
ATOM 6758 O O . PRO B 1 137 ? -18.547 23.641 27.984 1 94.75 137 PRO B O 1
ATOM 6761 N N . LEU B 1 138 ? -18.547 25.438 26.578 1 93.88 138 LEU B N 1
ATOM 6762 C CA . LEU B 1 138 ? -19.688 26.094 27.203 1 93.88 138 LEU B CA 1
ATOM 6763 C C . LEU B 1 138 ? -21 25.5 26.719 1 93.88 138 LEU B C 1
ATOM 6765 O O . LEU B 1 138 ? -22.031 25.656 27.375 1 93.88 138 LEU B O 1
ATOM 6769 N N . ARG B 1 139 ? -20.922 24.891 25.547 1 91.5 139 ARG B N 1
ATOM 6770 C CA . ARG B 1 139 ? -22.109 2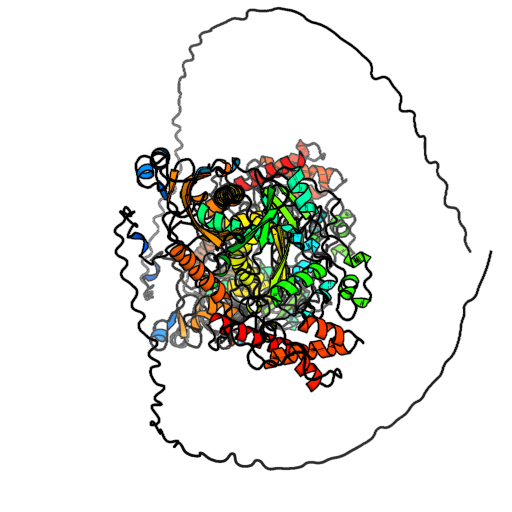4.281 24.969 1 91.5 139 ARG B CA 1
ATOM 6771 C C . ARG B 1 139 ? -21.797 22.906 24.391 1 91.5 139 ARG B C 1
ATOM 6773 O O . ARG B 1 139 ? -20.641 22.547 24.234 1 91.5 139 ARG B O 1
ATOM 6780 N N . ASN B 1 140 ? -22.953 22.156 24.219 1 90.69 140 ASN B N 1
ATOM 6781 C CA . ASN B 1 140 ? -22.781 20.859 23.547 1 90.69 140 ASN B CA 1
ATOM 6782 C C . ASN B 1 140 ? -22.391 21.031 22.094 1 90.69 140 ASN B C 1
ATOM 6784 O O . ASN B 1 140 ? -23 21.828 21.359 1 90.69 140 ASN B O 1
ATOM 6788 N N . MET B 1 141 ? -21.328 20.422 21.734 1 91 141 MET B N 1
ATOM 6789 C CA . MET B 1 141 ? -20.797 20.531 20.375 1 91 141 MET B CA 1
ATOM 6790 C C . MET B 1 141 ? -21.375 19.438 19.484 1 91 141 MET B C 1
ATOM 6792 O O . MET B 1 141 ? -21.375 18.266 19.844 1 91 141 MET B O 1
ATOM 6796 N N . HIS B 1 142 ? -21.969 19.828 18.422 1 90.62 142 HIS B N 1
ATOM 6797 C CA . HIS B 1 142 ? -22.438 18.875 17.406 1 90.62 142 HIS B CA 1
ATOM 6798 C C . HIS B 1 142 ? -21.406 18.719 16.281 1 90.62 142 HIS B C 1
ATOM 6800 O O . HIS B 1 142 ? -21.25 19.625 15.461 1 90.62 142 HIS B O 1
ATOM 6806 N N . VAL B 1 143 ? -20.797 17.578 16.25 1 95.06 143 VAL B N 1
ATOM 6807 C CA . VAL B 1 143 ? -19.75 17.312 15.266 1 95.06 143 VAL B CA 1
ATOM 6808 C C . VAL B 1 143 ? -20.328 16.453 14.133 1 95.06 143 VAL B C 1
ATOM 6810 O O . VAL B 1 143 ? -21.016 15.469 14.391 1 95.06 143 VAL B O 1
ATOM 6813 N N . ALA B 1 144 ? -20.031 16.797 12.906 1 95.19 144 ALA B N 1
ATOM 6814 C CA . ALA B 1 144 ? -20.547 16.109 11.727 1 95.19 144 ALA B CA 1
ATOM 6815 C C . ALA B 1 144 ? -19.969 14.703 11.609 1 95.19 144 ALA B C 1
ATOM 6817 O O . ALA B 1 144 ? -18.984 14.375 12.273 1 95.19 144 ALA B O 1
ATOM 6818 N N . LYS B 1 145 ? -20.656 13.844 10.836 1 97.19 145 LYS B N 1
ATOM 6819 C CA . LYS B 1 145 ? -20.203 12.508 10.492 1 97.19 145 LYS B CA 1
ATOM 6820 C C . LYS B 1 145 ? -20.016 12.359 8.984 1 97.19 145 LYS B C 1
ATOM 6822 O O . LYS B 1 145 ? -20.578 13.117 8.211 1 97.19 145 LYS B O 1
ATOM 6827 N N . LEU B 1 146 ? -19.188 11.453 8.617 1 97.62 146 LEU B N 1
ATOM 6828 C CA . LEU B 1 146 ? -18.984 11.195 7.195 1 97.62 146 LEU B CA 1
ATOM 6829 C C . LEU B 1 146 ? -20.25 10.656 6.551 1 97.62 146 LEU B C 1
ATOM 6831 O O . LEU B 1 146 ? -21 9.922 7.184 1 97.62 146 LEU B O 1
ATOM 6835 N N . GLU B 1 147 ? -20.391 11.055 5.324 1 97 147 GLU B N 1
ATOM 6836 C CA . GLU B 1 147 ? -21.5 10.562 4.508 1 97 147 GLU B CA 1
ATOM 6837 C C . GLU B 1 147 ? -21 9.734 3.336 1 97 147 GLU B C 1
ATOM 6839 O O . GLU B 1 147 ? -19.781 9.531 3.189 1 97 147 GLU B O 1
ATOM 6844 N N . HIS B 1 148 ? -21.891 9.07 2.543 1 95.81 148 HIS B N 1
ATOM 6845 C CA . HIS B 1 148 ? -21.594 8.352 1.31 1 95.81 148 HIS B CA 1
ATOM 6846 C C . HIS B 1 148 ? -20.922 7.016 1.599 1 95.81 148 HIS B C 1
ATOM 6848 O O . HIS B 1 148 ? -20.203 6.484 0.746 1 95.81 148 HIS B O 1
ATOM 6854 N N . GLY B 1 149 ? -20.984 6.578 2.842 1 95 149 GLY B N 1
ATOM 6855 C CA . GLY B 1 149 ? -20.328 5.328 3.195 1 95 149 GLY B CA 1
ATOM 6856 C C . GLY B 1 149 ? -18.828 5.469 3.371 1 95 149 GLY B C 1
ATOM 6857 O O . GLY B 1 149 ? -18.094 4.477 3.348 1 95 149 GLY B O 1
ATOM 6858 N N . LEU B 1 150 ? -18.359 6.637 3.541 1 97.25 150 LEU B N 1
ATOM 6859 C CA . LEU B 1 150 ? -16.922 6.91 3.607 1 97.25 150 LEU B CA 1
ATOM 6860 C C . LEU B 1 150 ? -16.359 6.512 4.965 1 97.25 150 LEU B C 1
ATOM 6862 O O . LEU B 1 150 ? -15.141 6.488 5.152 1 97.25 150 LEU B O 1
ATOM 6866 N N . ASP B 1 151 ? -17.219 6.133 5.895 1 96.19 151 ASP B N 1
ATOM 6867 C CA . ASP B 1 151 ? -16.75 5.715 7.215 1 96.19 151 ASP B CA 1
ATOM 6868 C C . ASP B 1 151 ? -15.867 4.477 7.121 1 96.19 151 ASP B C 1
ATOM 6870 O O . ASP B 1 151 ? -15 4.262 7.973 1 96.19 151 ASP B O 1
ATOM 6874 N N . ARG B 1 152 ? -16.031 3.691 6.086 1 93.81 152 ARG B N 1
ATOM 6875 C CA . ARG B 1 152 ? -15.242 2.467 5.926 1 93.81 152 ARG B CA 1
ATOM 6876 C C . ARG B 1 152 ? -13.766 2.781 5.715 1 93.81 152 ARG B C 1
ATOM 6878 O O . ARG B 1 152 ? -12.906 1.957 6.012 1 93.81 152 ARG B O 1
ATOM 6885 N N . VAL B 1 153 ? -13.492 3.936 5.195 1 96.88 153 VAL B N 1
ATOM 6886 C CA . VAL B 1 153 ? -12.125 4.367 4.926 1 96.88 153 VAL B CA 1
ATOM 6887 C C . VAL B 1 153 ? -11.352 4.469 6.238 1 96.88 153 VAL B C 1
ATOM 6889 O O . VAL B 1 153 ? -10.133 4.277 6.266 1 96.88 153 VAL B O 1
ATOM 6892 N N . LEU B 1 154 ? -12.07 4.695 7.352 1 97.75 154 LEU B N 1
ATOM 6893 C CA . LEU B 1 154 ? -11.453 4.945 8.648 1 97.75 154 LEU B CA 1
ATOM 6894 C C . LEU B 1 154 ? -10.812 3.678 9.203 1 97.75 154 LEU B C 1
ATOM 6896 O O . LEU B 1 154 ? -9.93 3.748 10.062 1 97.75 154 LEU B O 1
ATOM 6900 N N . PHE B 1 155 ? -11.25 2.521 8.719 1 95.62 155 PHE B N 1
ATOM 6901 C CA . PHE B 1 155 ? -10.898 1.293 9.422 1 95.62 155 PHE B CA 1
ATOM 6902 C C . PHE B 1 155 ? -10.164 0.33 8.492 1 95.62 155 PHE B C 1
ATOM 6904 O O . PHE B 1 155 ? -10.023 -0.855 8.805 1 95.62 155 PHE B O 1
ATOM 6911 N N . ASN B 1 156 ? -9.805 0.741 7.379 1 93.06 156 ASN B N 1
ATOM 6912 C CA . ASN B 1 156 ? -8.969 0.007 6.438 1 93.06 156 ASN B CA 1
ATOM 6913 C C . ASN B 1 156 ? -7.781 0.845 5.969 1 93.06 156 ASN B C 1
ATOM 6915 O O . ASN B 1 156 ? -7.863 1.523 4.941 1 93.06 156 ASN B O 1
ATOM 6919 N N . PRO B 1 157 ? -6.672 0.672 6.617 1 91.88 157 PRO B N 1
ATOM 6920 C CA . PRO B 1 157 ? -5.512 1.511 6.312 1 91.88 157 PRO B CA 1
ATOM 6921 C C . PRO B 1 157 ? -5.086 1.423 4.848 1 91.88 157 PRO B C 1
ATOM 6923 O O . PRO B 1 157 ? -5.137 0.345 4.25 1 91.88 157 PRO B O 1
ATOM 6926 N N . GLY B 1 158 ? -4.598 2.611 4.312 1 91.62 158 GLY B N 1
ATOM 6927 C CA . GLY B 1 158 ? -4.184 2.689 2.92 1 91.62 158 GLY B CA 1
ATOM 6928 C C . GLY B 1 158 ? -5.121 3.52 2.064 1 91.62 158 GLY B C 1
ATOM 6929 O O . GLY B 1 158 ? -6 4.211 2.588 1 91.62 158 GLY B O 1
ATOM 6930 N N . VAL B 1 159 ? -4.883 3.436 0.772 1 95.75 159 VAL B N 1
ATOM 6931 C CA . VAL B 1 159 ? -5.645 4.262 -0.157 1 95.75 159 VAL B CA 1
ATOM 6932 C C . VAL B 1 159 ? -6.902 3.514 -0.599 1 95.75 159 VAL B C 1
ATOM 6934 O O . VAL B 1 159 ? -6.875 2.293 -0.783 1 95.75 159 VAL B O 1
ATOM 6937 N N . HIS B 1 160 ? -7.973 4.23 -0.722 1 96.81 160 HIS B N 1
ATOM 6938 C CA . HIS B 1 160 ? -9.234 3.727 -1.253 1 96.81 160 HIS B CA 1
ATOM 6939 C C . HIS B 1 160 ? -9.609 4.441 -2.545 1 96.81 160 HIS B C 1
ATOM 6941 O O . HIS B 1 160 ? -9.812 5.66 -2.549 1 96.81 160 HIS B O 1
ATOM 6947 N N . TRP B 1 161 ? -9.781 3.68 -3.568 1 96.81 161 TRP B N 1
ATOM 6948 C CA . TRP B 1 161 ? -10.133 4.246 -4.867 1 96.81 161 TRP B CA 1
ATOM 6949 C C . TRP B 1 161 ? -11.625 4.555 -4.934 1 96.81 161 TRP B C 1
ATOM 6951 O O . TRP B 1 161 ? -12.453 3.77 -4.461 1 96.81 161 TRP B O 1
ATOM 6961 N N . LEU B 1 162 ? -11.891 5.715 -5.445 1 97.62 162 LEU B N 1
ATOM 6962 C CA . LEU B 1 162 ? -13.305 5.973 -5.719 1 97.62 162 LEU B CA 1
ATOM 6963 C C . LEU B 1 162 ? -13.797 5.109 -6.875 1 97.62 162 LEU B C 1
ATOM 6965 O O . LEU B 1 162 ? -14.883 4.523 -6.801 1 97.62 162 LEU B O 1
ATOM 6969 N N . ARG B 1 163 ? -13.023 5.125 -7.875 1 95.62 163 ARG B N 1
ATOM 6970 C CA . ARG B 1 163 ? -13.289 4.328 -9.07 1 95.62 163 ARG B CA 1
ATOM 6971 C C . ARG B 1 163 ? -12.047 3.547 -9.484 1 95.62 163 ARG B C 1
ATOM 6973 O O . ARG B 1 163 ? -10.961 4.121 -9.641 1 95.62 163 ARG B O 1
ATOM 6980 N N . ASP B 1 164 ? -12.258 2.234 -9.688 1 94.38 164 ASP B N 1
ATOM 6981 C CA . ASP B 1 164 ? -11.156 1.397 -10.148 1 94.38 164 ASP B CA 1
ATOM 6982 C C . ASP B 1 164 ? -10.734 1.771 -11.562 1 94.38 164 ASP B C 1
ATOM 6984 O O . ASP B 1 164 ? -11.547 1.702 -12.492 1 94.38 164 ASP B O 1
ATOM 6988 N N . GLN B 1 165 ? -9.516 2.076 -11.719 1 88.44 165 GLN B N 1
ATOM 6989 C CA . GLN B 1 165 ? -9.016 2.553 -13.008 1 88.44 165 GLN B CA 1
ATOM 6990 C C . GLN B 1 165 ? -8.977 1.423 -14.031 1 88.44 165 GLN B C 1
ATOM 6992 O O . GLN B 1 165 ? -9.164 1.654 -15.227 1 88.44 165 GLN B O 1
ATOM 6997 N N . ARG B 1 166 ? -8.727 0.272 -13.625 1 89.12 166 ARG B N 1
ATOM 6998 C CA . ARG B 1 166 ? -8.547 -0.865 -14.523 1 89.12 166 ARG B CA 1
ATOM 6999 C C . ARG B 1 166 ? -9.883 -1.329 -15.094 1 89.12 166 ARG B C 1
ATOM 7001 O O . ARG B 1 166 ? -9.984 -1.596 -16.297 1 89.12 166 ARG B O 1
ATOM 7008 N N . THR B 1 167 ? -10.922 -1.374 -14.227 1 92.94 167 THR B N 1
ATOM 7009 C CA . THR B 1 167 ? -12.203 -1.942 -14.641 1 92.94 167 THR B CA 1
ATOM 7010 C C . THR B 1 167 ? -13.242 -0.843 -14.852 1 92.94 167 THR B C 1
ATOM 7012 O O . THR B 1 167 ? -14.266 -1.067 -15.5 1 92.94 167 THR B O 1
ATOM 7015 N N . GLY B 1 168 ? -13.031 0.3 -14.258 1 92.62 168 GLY B N 1
ATOM 7016 C CA . GLY B 1 168 ? -14.008 1.375 -14.32 1 92.62 168 GLY B CA 1
ATOM 7017 C C . GLY B 1 168 ? -15.117 1.237 -13.305 1 92.62 168 GLY B C 1
ATOM 7018 O O . GLY B 1 168 ? -16.031 2.072 -13.242 1 92.62 168 GLY B O 1
ATOM 7019 N N . THR B 1 169 ? -15.008 0.248 -12.43 1 94.94 169 THR B N 1
ATOM 7020 C CA . THR B 1 169 ? -16.031 -0.014 -11.43 1 94.94 169 THR B CA 1
ATOM 7021 C C . THR B 1 169 ? -15.93 0.978 -10.281 1 94.94 169 THR B C 1
ATOM 7023 O O . THR B 1 169 ? -14.836 1.243 -9.773 1 94.94 169 THR B O 1
ATOM 7026 N N . PHE B 1 170 ? -17.062 1.553 -9.805 1 95.69 170 PHE B N 1
ATOM 7027 C CA . PHE B 1 170 ? -17.109 2.49 -8.688 1 95.69 170 PHE B CA 1
ATOM 7028 C C . PHE B 1 170 ? -17.172 1.749 -7.355 1 95.69 170 PHE B C 1
ATOM 7030 O O . PHE B 1 170 ? -17.938 0.807 -7.199 1 95.69 170 PHE B O 1
ATOM 7037 N N . ASN B 1 171 ? -16.328 2.113 -6.43 1 95.19 171 ASN B N 1
ATOM 7038 C CA . ASN B 1 171 ? -16.328 1.55 -5.082 1 95.19 171 ASN B CA 1
ATOM 7039 C C . ASN B 1 171 ? -17.297 2.301 -4.164 1 95.19 171 ASN B C 1
ATOM 7041 O O . ASN B 1 171 ? -17.672 1.792 -3.107 1 95.19 171 ASN B O 1
ATOM 7045 N N . TYR B 1 172 ? -17.625 3.502 -4.566 1 94.81 172 TYR B N 1
ATOM 7046 C CA . TYR B 1 172 ? -18.609 4.355 -3.902 1 94.81 172 TYR B CA 1
ATOM 7047 C C . TYR B 1 172 ? -19.609 4.91 -4.902 1 94.81 172 TYR B C 1
ATOM 7049 O O . TYR B 1 172 ? -19.547 4.594 -6.094 1 94.81 172 TYR B O 1
ATOM 7057 N N . THR B 1 173 ? -20.547 5.668 -4.422 1 92.88 173 THR B N 1
ATOM 7058 C CA . THR B 1 173 ? -21.547 6.211 -5.332 1 92.88 173 THR B CA 1
ATOM 7059 C C . THR B 1 173 ? -20.891 7.125 -6.367 1 92.88 173 THR B C 1
ATOM 7061 O O . THR B 1 173 ? -20.078 7.977 -6.023 1 92.88 173 THR B O 1
ATOM 7064 N N . PRO B 1 174 ? -21.234 6.91 -7.617 1 93.62 174 PRO B N 1
ATOM 7065 C CA . PRO B 1 174 ? -20.594 7.668 -8.695 1 93.62 174 PRO B CA 1
ATOM 7066 C C . PRO B 1 174 ? -20.781 9.18 -8.547 1 93.62 174 PRO B C 1
ATOM 7068 O O . PRO B 1 174 ? -19.938 9.953 -9.016 1 93.62 174 PRO B O 1
ATOM 7071 N N . GLU B 1 175 ? -21.781 9.594 -7.867 1 91.81 175 GLU B N 1
ATOM 7072 C CA . GLU B 1 175 ? -22.109 11.008 -7.742 1 91.81 175 GLU B CA 1
ATOM 7073 C C . GLU B 1 175 ? -21.016 11.758 -6.984 1 91.81 175 GLU B C 1
ATOM 7075 O O . GLU B 1 175 ? -20.828 12.961 -7.195 1 91.81 175 GLU B O 1
ATOM 7080 N N . ILE B 1 176 ? -20.312 11.078 -6.199 1 94.25 176 ILE B N 1
ATOM 7081 C CA . ILE B 1 176 ? -19.344 11.766 -5.348 1 94.25 176 ILE B CA 1
ATOM 7082 C C . ILE B 1 176 ? -18.047 12.008 -6.113 1 94.25 176 ILE B C 1
ATOM 7084 O O . ILE B 1 176 ? -17.125 12.641 -5.602 1 94.25 176 ILE B O 1
ATOM 7088 N N . GLN B 1 177 ? -18 11.5 -7.371 1 95.31 177 GLN B N 1
ATOM 7089 C CA . GLN B 1 177 ? -16.812 11.703 -8.195 1 95.31 177 GLN B CA 1
ATOM 7090 C C . GLN B 1 177 ? -16.703 13.156 -8.648 1 95.31 177 GLN B C 1
ATOM 7092 O O . GLN B 1 177 ? -15.594 13.68 -8.797 1 95.31 177 GLN B O 1
ATOM 7097 N N . ARG B 1 178 ? -17.781 13.828 -8.836 1 93.94 178 ARG B N 1
ATOM 7098 C CA . ARG B 1 178 ? -17.797 15.164 -9.438 1 93.94 178 ARG B CA 1
ATOM 7099 C C . ARG B 1 178 ? -17.672 16.25 -8.367 1 93.94 178 ARG B C 1
ATOM 7101 O O . ARG B 1 178 ? -18.469 16.281 -7.426 1 93.94 178 ARG B O 1
ATOM 7108 N N . VAL B 1 179 ? -16.703 17.078 -8.594 1 93.94 179 VAL B N 1
ATOM 7109 C CA . VAL B 1 179 ? -16.484 18.234 -7.723 1 93.94 179 VAL B CA 1
ATOM 7110 C C . VAL B 1 179 ? -17.203 19.453 -8.297 1 93.94 179 VAL B C 1
ATOM 7112 O O . VAL B 1 179 ? -17.016 19.797 -9.469 1 93.94 179 VAL B O 1
ATOM 7115 N N . LEU B 1 180 ? -18 20.031 -7.504 1 94.94 180 LEU B N 1
ATOM 7116 C CA . LEU B 1 180 ? -18.656 21.266 -7.926 1 94.94 180 LEU B CA 1
ATOM 7117 C C . LEU B 1 180 ? -17.625 22.375 -8.148 1 94.94 180 LEU B C 1
ATOM 7119 O O . LEU B 1 180 ? -16.688 22.531 -7.367 1 94.94 180 LEU B O 1
ATOM 7123 N N . ASP B 1 181 ? -17.906 23.094 -9.172 1 94.62 181 ASP B N 1
ATOM 7124 C CA . ASP B 1 181 ? -17.031 24.234 -9.43 1 94.62 181 ASP B CA 1
ATOM 7125 C C . ASP B 1 181 ? -16.953 25.141 -8.211 1 94.62 181 ASP B C 1
ATOM 7127 O O . ASP B 1 181 ? -17.969 25.391 -7.551 1 94.62 181 ASP B O 1
ATOM 7131 N N . VAL B 1 182 ? -15.766 25.688 -7.973 1 93.69 182 VAL B N 1
ATOM 7132 C CA . VAL B 1 182 ? -15.453 26.438 -6.758 1 93.69 182 VAL B CA 1
ATOM 7133 C C . VAL B 1 182 ? -16.391 27.625 -6.621 1 93.69 182 VAL B C 1
ATOM 7135 O O . VAL B 1 182 ? -16.766 28.016 -5.512 1 93.69 182 VAL B O 1
ATOM 7138 N N . ASP B 1 183 ? -16.781 28.203 -7.711 1 94.56 183 ASP B N 1
ATOM 7139 C CA . ASP B 1 183 ? -17.547 29.438 -7.656 1 94.56 183 ASP B CA 1
ATOM 7140 C C . ASP B 1 183 ? -19.047 29.172 -7.82 1 94.56 183 ASP B C 1
ATOM 7142 O O . ASP B 1 183 ? -19.844 30.094 -7.895 1 94.56 183 ASP B O 1
ATOM 7146 N N . LEU B 1 184 ? -19.438 27.969 -7.855 1 95.62 184 LEU B N 1
ATOM 7147 C CA . LEU B 1 184 ? -20.844 27.641 -7.93 1 95.62 184 LEU B CA 1
ATOM 7148 C C . LEU B 1 184 ? -21.391 27.266 -6.551 1 95.62 184 LEU B C 1
ATOM 7150 O O . LEU B 1 184 ? -22.594 27.078 -6.383 1 95.62 184 LEU B O 1
ATOM 7154 N N . PHE B 1 185 ? -20.547 27.172 -5.629 1 95.31 185 PHE B N 1
ATOM 7155 C CA . PHE B 1 185 ? -20.906 26.953 -4.234 1 95.31 185 PHE B CA 1
ATOM 7156 C C . PHE B 1 185 ? -21.062 28.297 -3.512 1 95.31 185 PHE B C 1
ATOM 7158 O O . PHE B 1 185 ? -20.281 29.219 -3.729 1 95.31 185 PHE B O 1
ATOM 7165 N N . ASP B 1 186 ? -22.094 28.359 -2.684 1 93.12 186 ASP B N 1
ATOM 7166 C CA . ASP B 1 186 ? -22.312 29.578 -1.904 1 93.12 186 ASP B CA 1
ATOM 7167 C C . ASP B 1 186 ? -21.688 29.469 -0.52 1 93.12 186 ASP B C 1
ATOM 7169 O O . ASP B 1 186 ? -22.328 29 0.426 1 93.12 186 ASP B O 1
ATOM 7173 N N . TYR B 1 187 ? -20.578 30.047 -0.377 1 90.75 187 TYR B N 1
ATOM 7174 C CA . TYR B 1 187 ? -19.797 29.922 0.842 1 90.75 187 TYR B CA 1
ATOM 7175 C C . TYR B 1 187 ? -20.406 30.719 1.98 1 90.75 187 TYR B C 1
ATOM 7177 O O . TYR B 1 187 ? -20.062 30.516 3.148 1 90.75 187 TYR B O 1
ATOM 7185 N N . THR B 1 188 ? -21.281 31.578 1.715 1 86.75 188 THR B N 1
ATOM 7186 C CA . THR B 1 188 ? -21.938 32.406 2.73 1 86.75 188 THR B CA 1
ATOM 7187 C C . THR B 1 188 ? -22.938 31.562 3.531 1 86.75 188 THR B C 1
ATOM 7189 O O . THR B 1 188 ? -23.391 32 4.594 1 86.75 188 THR B O 1
ATOM 7192 N N . THR B 1 189 ? -23.219 30.469 2.914 1 89.69 189 THR B N 1
ATOM 7193 C CA . THR B 1 189 ? -24.188 29.609 3.592 1 89.69 189 THR B CA 1
ATOM 7194 C C . THR B 1 189 ? -23.5 28.781 4.68 1 89.69 189 THR B C 1
ATOM 7196 O O . THR B 1 189 ? -24.172 28.172 5.512 1 89.69 189 THR B O 1
ATOM 7199 N N . LEU B 1 190 ? -22.234 28.797 4.719 1 89 190 LEU B N 1
ATOM 7200 C CA . LEU B 1 190 ? -21.469 28.109 5.75 1 89 190 LEU B CA 1
ATOM 7201 C C . LEU B 1 190 ? -21.219 29.016 6.949 1 89 190 LEU B C 1
ATOM 7203 O O . LEU B 1 190 ? -21.219 30.25 6.809 1 89 190 LEU B O 1
ATOM 7207 N N . PRO B 1 191 ? -21.062 28.359 8.102 1 82.44 191 PRO B N 1
ATOM 7208 C CA . PRO B 1 191 ? -20.672 29.203 9.234 1 82.44 191 PRO B CA 1
ATOM 7209 C C . PRO B 1 191 ? -19.375 29.969 8.977 1 82.44 191 PRO B C 1
ATOM 7211 O O . PRO B 1 191 ? -18.406 29.406 8.461 1 82.44 191 PRO B O 1
ATOM 7214 N N . PRO B 1 192 ? -19.375 31.172 9.289 1 79.5 192 PRO B N 1
ATOM 7215 C CA . PRO B 1 192 ? -18.172 31.969 9.039 1 79.5 192 PRO B CA 1
ATOM 7216 C C . PRO B 1 192 ? -17.031 31.609 9.984 1 79.5 192 PRO B C 1
ATOM 7218 O O . PRO B 1 192 ? -17.266 31.203 11.125 1 79.5 192 PRO B O 1
ATOM 7221 N N . TYR B 1 193 ? -15.922 31.766 9.453 1 76.31 193 TYR B N 1
ATOM 7222 C CA . TYR B 1 193 ? -14.734 31.609 10.289 1 76.31 193 TYR B CA 1
ATOM 7223 C C . TYR B 1 193 ? -14.625 32.75 11.297 1 76.31 193 TYR B C 1
ATOM 7225 O O . TYR B 1 193 ? -14.766 33.938 10.938 1 76.31 193 TYR B O 1
ATOM 7233 N N . VAL B 1 194 ? -14.383 32.375 12.547 1 83.69 194 VAL B N 1
ATOM 7234 C CA . VAL B 1 194 ? -14.266 33.406 13.586 1 83.69 194 VAL B CA 1
ATOM 7235 C C . VAL B 1 194 ? -12.828 33.438 14.102 1 83.69 194 VAL B C 1
ATOM 7237 O O . VAL B 1 194 ? -12.297 32.438 14.586 1 83.69 194 VAL B O 1
ATOM 7240 N N . THR B 1 195 ? -12.234 34.562 13.953 1 87.31 195 THR B N 1
ATOM 7241 C CA . THR B 1 195 ? -10.883 34.75 14.469 1 87.31 195 THR B CA 1
ATOM 7242 C C . THR B 1 195 ? -10.875 34.719 15.992 1 87.31 195 THR B C 1
ATOM 7244 O O . THR B 1 195 ? -11.898 34.938 16.625 1 87.31 195 THR B O 1
ATOM 7247 N N . SER B 1 196 ? -9.727 34.5 16.531 1 90.75 196 SER B N 1
ATOM 7248 C CA . SER B 1 196 ? -9.602 34.312 17.969 1 90.75 196 SER B CA 1
ATOM 7249 C C . SER B 1 196 ? -10.008 35.562 18.734 1 90.75 196 SER B C 1
ATOM 7251 O O . SER B 1 196 ? -10.719 35.469 19.734 1 90.75 196 SER B O 1
ATOM 7253 N N . SER B 1 197 ? -9.648 36.719 18.312 1 91.75 197 SER B N 1
ATOM 7254 C CA . SER B 1 197 ? -9.891 37.969 19.031 1 91.75 197 SER B CA 1
ATOM 7255 C C . SER B 1 197 ? -11.367 38.344 18.984 1 91.75 197 SER B C 1
ATOM 7257 O O . SER B 1 197 ? -11.812 39.188 19.781 1 91.75 197 SER B O 1
ATOM 7259 N N . ARG B 1 198 ? -12.109 37.719 18.109 1 90.94 198 ARG B N 1
ATOM 7260 C CA . ARG B 1 198 ? -13.516 38.062 17.953 1 90.94 198 ARG B CA 1
ATOM 7261 C C . ARG B 1 198 ? -14.422 36.938 18.453 1 90.94 198 ARG B C 1
ATOM 7263 O O . ARG B 1 198 ? -15.648 37.094 18.438 1 90.94 198 ARG B O 1
ATOM 7270 N N . ASP B 1 199 ? -13.867 35.938 18.844 1 93.06 199 ASP B N 1
ATOM 7271 C CA . ASP B 1 199 ? -14.641 34.812 19.344 1 93.06 199 ASP B CA 1
ATOM 7272 C C . ASP B 1 199 ? -15.016 35 20.812 1 93.06 199 ASP B C 1
ATOM 7274 O O . ASP B 1 199 ? -14.211 34.75 21.703 1 93.06 199 ASP B O 1
ATOM 7278 N N . LYS B 1 200 ? -16.219 35.219 21.047 1 93.06 200 LYS B N 1
ATOM 7279 C CA . LYS B 1 200 ? -16.688 35.531 22.391 1 93.06 200 LYS B CA 1
ATOM 7280 C C . LYS B 1 200 ? -16.531 34.344 23.328 1 93.06 200 LYS B C 1
ATOM 7282 O O . LYS B 1 200 ? -16.188 34.5 24.5 1 93.06 200 LYS B O 1
ATOM 7287 N N . GLU B 1 201 ? -16.812 33.219 22.781 1 94 201 GLU B N 1
ATOM 7288 C CA . GLU B 1 201 ? -16.703 32 23.609 1 94 201 GLU B CA 1
ATOM 7289 C C . GLU B 1 201 ? -15.258 31.75 24 1 94 201 GLU B C 1
ATOM 7291 O O . GLU B 1 201 ? -14.977 31.453 25.172 1 94 201 GLU B O 1
ATOM 7296 N N . LEU B 1 202 ? -14.406 31.859 23.094 1 95.62 202 LEU B N 1
ATOM 7297 C CA . LEU B 1 202 ? -12.984 31.656 23.359 1 95.62 202 LEU B CA 1
ATOM 7298 C C . LEU B 1 202 ? -12.469 32.656 24.375 1 95.62 202 LEU B C 1
ATOM 7300 O O . LEU B 1 202 ? -11.742 32.281 25.297 1 95.62 202 LEU B O 1
ATOM 7304 N N . LEU B 1 203 ? -12.852 33.906 24.25 1 96.88 203 LEU B N 1
ATOM 7305 C CA . LEU B 1 203 ? -12.406 34.969 25.156 1 96.88 203 LEU B CA 1
ATOM 7306 C C . LEU B 1 203 ? -12.953 34.75 26.562 1 96.88 203 LEU B C 1
ATOM 7308 O O . LEU B 1 203 ? -12.242 34.969 27.547 1 96.88 203 LEU B O 1
ATOM 7312 N N . TYR B 1 204 ? -14.172 34.344 26.578 1 96.81 204 TYR B N 1
ATOM 7313 C CA . TYR B 1 204 ? -14.789 34.062 27.875 1 96.81 204 TYR B CA 1
ATOM 7314 C C . TYR B 1 204 ? -14.07 32.969 28.609 1 96.81 204 TYR B C 1
ATOM 7316 O O . TYR B 1 204 ? -13.766 33.094 29.797 1 96.81 204 TYR B O 1
ATOM 7324 N N . ILE B 1 205 ? -13.781 31.844 27.922 1 97.5 205 ILE B N 1
ATOM 7325 C CA . ILE B 1 205 ? -13.117 30.703 28.531 1 97.5 205 ILE B CA 1
ATOM 7326 C C . ILE B 1 205 ? -11.695 31.094 28.938 1 97.5 205 ILE B C 1
ATOM 7328 O O . ILE B 1 205 ? -11.188 30.641 29.969 1 97.5 205 ILE B O 1
ATOM 7332 N N . THR B 1 206 ? -11.047 31.875 28.094 1 97.88 206 THR B N 1
ATOM 7333 C CA . THR B 1 206 ? -9.695 32.344 28.391 1 97.88 206 THR B CA 1
ATOM 7334 C C . THR B 1 206 ? -9.664 33.125 29.703 1 97.88 206 THR B C 1
ATOM 7336 O O . THR B 1 206 ? -8.773 32.906 30.531 1 97.88 206 THR B O 1
ATOM 7339 N N . LYS B 1 207 ? -10.602 34 29.891 1 96.56 207 LYS B N 1
ATOM 7340 C CA . LYS B 1 207 ? -10.719 34.781 31.125 1 96.56 207 LYS B CA 1
ATOM 7341 C C . LYS B 1 207 ? -11 33.875 32.312 1 96.56 207 LYS B C 1
ATOM 7343 O O . LYS B 1 207 ? -10.375 34.031 33.375 1 96.56 207 LYS B O 1
ATOM 7348 N N . ARG B 1 208 ? -11.906 32.969 32.094 1 96.56 208 ARG B N 1
ATOM 7349 C CA . ARG B 1 208 ? -12.305 32.062 33.156 1 96.56 208 ARG B CA 1
ATOM 7350 C C . ARG B 1 208 ? -11.125 31.203 33.625 1 96.56 208 ARG B C 1
ATOM 7352 O O . ARG B 1 208 ? -10.953 30.969 34.812 1 96.56 208 ARG B O 1
ATOM 7359 N N . GLN B 1 209 ? -10.336 30.734 32.688 1 96.5 209 GLN B N 1
ATOM 7360 C CA . GLN B 1 209 ? -9.211 29.859 33 1 96.5 209 GLN B CA 1
ATOM 7361 C C . GLN B 1 209 ? -7.965 30.656 33.344 1 96.5 209 GLN B C 1
ATOM 7363 O O . GLN B 1 209 ? -6.926 30.078 33.688 1 96.5 209 GLN B O 1
ATOM 7368 N N . LYS B 1 210 ? -7.973 31.969 33.25 1 96.69 210 LYS B N 1
ATOM 7369 C CA . LYS B 1 210 ? -6.891 32.875 33.625 1 96.69 210 LYS B CA 1
ATOM 7370 C C . LYS B 1 210 ? -5.629 32.594 32.812 1 96.69 210 LYS B C 1
ATOM 7372 O O . LYS B 1 210 ? -4.551 32.406 33.375 1 96.69 210 LYS B O 1
ATOM 7377 N N . LYS B 1 211 ? -5.871 32.5 31.578 1 97.75 211 LYS B N 1
ATOM 7378 C CA . LYS B 1 211 ? -4.734 32.25 30.688 1 97.75 211 LYS B CA 1
ATOM 7379 C C . LYS B 1 211 ? -4.254 33.562 30.062 1 97.75 211 LYS B C 1
ATOM 7381 O O . LYS B 1 211 ? -5.051 34.5 29.844 1 97.75 211 LYS B O 1
ATOM 7386 N N . LYS B 1 212 ? -2.986 33.656 29.734 1 97.94 212 LYS B N 1
ATOM 7387 C CA . LYS B 1 212 ? -2.396 34.875 29.219 1 97.94 212 LYS B CA 1
ATOM 7388 C C . LYS B 1 212 ? -2.58 35 27.719 1 97.94 212 LYS B C 1
ATOM 7390 O O . LYS B 1 212 ? -2.674 36.094 27.172 1 97.94 212 LYS B O 1
ATOM 7395 N N . TYR B 1 213 ? -2.582 33.875 27.078 1 98.25 213 TYR B N 1
ATOM 7396 C CA . TYR B 1 213 ? -2.693 33.844 25.625 1 98.25 213 TYR B CA 1
ATOM 7397 C C . TYR B 1 213 ? -3.824 32.938 25.188 1 98.25 213 TYR B C 1
ATOM 7399 O O . TYR B 1 213 ? -4.137 31.953 25.859 1 98.25 213 TYR B O 1
ATOM 7407 N N . CYS B 1 214 ? -4.465 33.219 24.109 1 97.81 214 CYS B N 1
ATOM 7408 C CA . CYS B 1 214 ? -5.41 32.312 23.484 1 97.81 214 CYS B CA 1
ATOM 7409 C C . CYS B 1 214 ? -5.289 32.344 21.969 1 97.81 214 CYS B C 1
ATOM 7411 O O . CYS B 1 214 ? -4.84 33.344 21.406 1 97.81 214 CYS B O 1
ATOM 7413 N N . GLY B 1 215 ? -5.551 31.312 21.344 1 95.69 215 GLY B N 1
ATOM 7414 C CA . GLY B 1 215 ? -5.441 31.25 19.891 1 95.69 215 GLY B CA 1
ATOM 7415 C C . GLY B 1 215 ? -6.086 30.016 19.297 1 95.69 215 GLY B C 1
ATOM 7416 O O . GLY B 1 215 ? -6.336 29.031 20 1 95.69 215 GLY B O 1
ATOM 7417 N N . SER B 1 216 ? -6.285 30.078 18 1 93.31 216 SER B N 1
ATOM 7418 C CA . SER B 1 216 ? -6.82 28.969 17.219 1 93.31 216 SER B CA 1
ATOM 7419 C C . SER B 1 216 ? -5.715 28.219 16.484 1 93.31 216 SER B C 1
ATOM 7421 O O . SER B 1 216 ? -4.621 28.75 16.297 1 93.31 216 SER B O 1
ATOM 7423 N N . THR B 1 217 ? -5.996 26.969 16.031 1 90.19 217 THR B N 1
ATOM 7424 C CA . THR B 1 217 ? -5.031 26.125 15.352 1 90.19 217 THR B CA 1
ATOM 7425 C C . THR B 1 217 ? -4.5 26.797 14.094 1 90.19 217 THR B C 1
ATOM 7427 O O . THR B 1 217 ? -3.318 26.688 13.773 1 90.19 217 THR B O 1
ATOM 7430 N N . SER B 1 218 ? -5.301 27.531 13.344 1 83.06 218 SER B N 1
ATOM 7431 C CA . SER B 1 218 ? -4.914 28.125 12.07 1 83.06 218 SER B CA 1
ATOM 7432 C C . SER B 1 218 ? -3.762 29.109 12.25 1 83.06 218 SER B C 1
ATOM 7434 O O . SER B 1 218 ? -2.893 29.219 11.391 1 83.06 218 SER B O 1
ATOM 7436 N N . SER B 1 219 ? -3.721 29.812 13.391 1 86.88 219 SER B N 1
ATOM 7437 C CA . SER B 1 219 ? -2.689 30.812 13.617 1 86.88 219 SER B CA 1
ATOM 7438 C C . SER B 1 219 ? -1.523 30.234 14.414 1 86.88 219 SER B C 1
ATOM 7440 O O . SER B 1 219 ? -0.401 30.734 14.336 1 86.88 219 SER B O 1
ATOM 7442 N N . LEU B 1 220 ? -1.772 29.219 15.078 1 93 220 LEU B N 1
ATOM 7443 C CA . LEU B 1 220 ? -0.783 28.703 16.016 1 93 220 LEU B CA 1
ATOM 7444 C C . LEU B 1 220 ? 0.134 27.688 15.328 1 93 220 LEU B C 1
ATOM 7446 O O . LEU B 1 220 ? 1.299 27.547 15.711 1 93 220 LEU B O 1
ATOM 7450 N N . THR B 1 221 ? -0.323 26.938 14.336 1 93.44 221 THR B N 1
ATOM 7451 C CA . THR B 1 221 ? 0.417 25.812 13.766 1 93.44 221 THR B CA 1
ATOM 7452 C C . THR B 1 221 ? 1.705 26.297 13.102 1 93.44 221 THR B C 1
ATOM 7454 O O . THR B 1 221 ? 2.74 25.641 13.188 1 93.44 221 THR B O 1
ATOM 7457 N N . GLY B 1 222 ? 1.578 27.469 12.453 1 93.44 222 GLY B N 1
ATOM 7458 C CA . GLY B 1 222 ? 2.795 28.016 11.875 1 93.44 222 GLY B CA 1
ATOM 7459 C C . GLY B 1 222 ? 3.857 28.344 12.914 1 93.44 222 GLY B C 1
ATOM 7460 O O . GLY B 1 222 ? 5.043 28.078 12.688 1 93.44 222 GLY B O 1
ATOM 7461 N N . LEU B 1 223 ? 3.459 28.906 13.984 1 96.44 223 LEU B N 1
ATOM 7462 C CA . LEU B 1 223 ? 4.367 29.25 15.07 1 96.44 223 LEU B CA 1
ATOM 7463 C C . LEU B 1 223 ? 4.98 28 15.68 1 96.44 223 LEU B C 1
ATOM 7465 O O . LEU B 1 223 ? 6.191 27.938 15.906 1 96.44 223 LEU B O 1
ATOM 7469 N N . LEU B 1 224 ? 4.168 27.047 15.867 1 97.75 224 LEU B N 1
ATOM 7470 C CA . LEU B 1 224 ? 4.621 25.797 16.469 1 97.75 224 LEU B CA 1
ATOM 7471 C C . LEU B 1 224 ? 5.594 25.078 15.547 1 97.75 224 LEU B C 1
ATOM 7473 O O . LEU B 1 224 ? 6.523 24.422 16.016 1 97.75 224 LEU B O 1
ATOM 7477 N N . SER B 1 225 ? 5.352 25.172 14.281 1 96.94 225 SER B N 1
ATOM 7478 C CA . SER B 1 225 ? 6.27 24.547 13.328 1 96.94 225 SER B CA 1
ATOM 7479 C C . SER B 1 225 ? 7.68 25.109 13.469 1 96.94 225 SER B C 1
ATOM 7481 O O . SER B 1 225 ? 8.656 24.359 13.477 1 96.94 225 SER B O 1
ATOM 7483 N N . HIS B 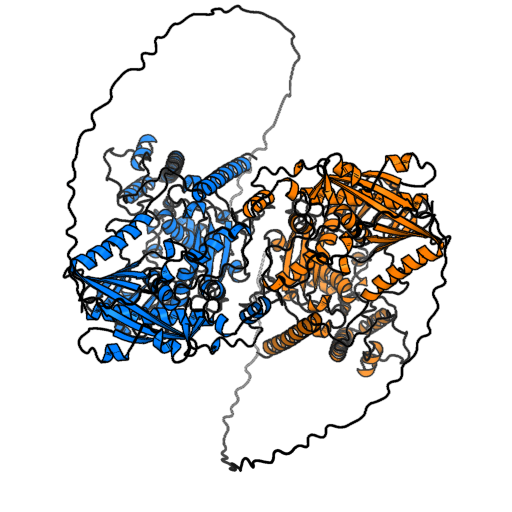1 226 ? 7.766 26.406 13.586 1 96.81 226 HIS B N 1
ATOM 7484 C CA . HIS B 1 226 ? 9.078 27.031 13.734 1 96.81 226 HIS B CA 1
ATOM 7485 C C . HIS B 1 226 ? 9.719 26.641 15.062 1 96.81 226 HIS B C 1
ATOM 7487 O O . HIS B 1 226 ? 10.938 26.484 15.148 1 96.81 226 HIS B O 1
ATOM 7493 N N . CYS B 1 227 ? 8.914 26.562 16.062 1 97.94 227 CYS B N 1
ATOM 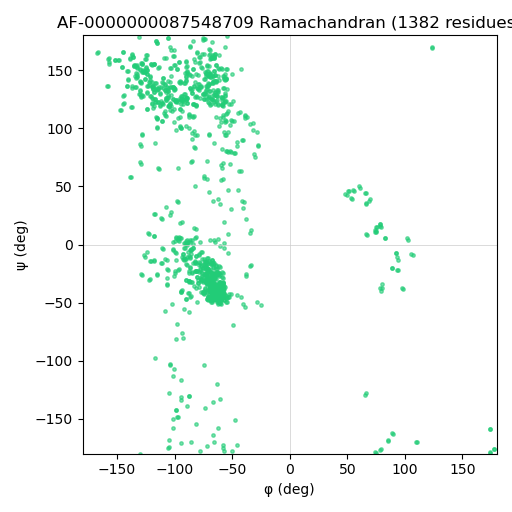7494 C CA . CYS B 1 227 ? 9.445 26.078 17.344 1 97.94 227 CYS B CA 1
ATOM 7495 C C . CYS B 1 227 ? 10.016 24.672 17.188 1 97.94 227 CYS B C 1
ATOM 7497 O O . CYS B 1 227 ? 11.094 24.375 17.703 1 97.94 227 CYS B O 1
ATOM 7499 N N . TYR B 1 228 ? 9.336 23.891 16.469 1 97.44 228 TYR B N 1
ATOM 7500 C CA . TYR B 1 228 ? 9.812 22.531 16.266 1 97.44 228 TYR B CA 1
ATOM 7501 C C . TYR B 1 228 ? 11.109 22.516 15.453 1 97.44 228 TYR B C 1
ATOM 7503 O O . TYR B 1 228 ? 12.023 21.75 15.75 1 97.44 228 TYR B O 1
ATOM 7511 N N . PHE B 1 229 ? 11.117 23.312 14.406 1 96.88 229 PHE B N 1
ATOM 7512 C CA . PHE B 1 229 ? 12.336 23.391 13.602 1 96.88 229 PHE B CA 1
ATOM 7513 C C . PHE B 1 229 ? 13.539 23.703 14.477 1 96.88 229 PHE B C 1
ATOM 7515 O O . PHE B 1 229 ? 14.602 23.078 14.32 1 96.88 229 PHE B O 1
ATOM 7522 N N . LEU B 1 230 ? 13.328 24.578 15.344 1 96.94 230 LEU B N 1
ATOM 7523 C CA . LEU B 1 230 ? 14.422 24.984 16.234 1 96.94 230 LEU B CA 1
ATOM 7524 C C . LEU B 1 230 ? 14.742 23.875 17.219 1 96.94 230 LEU B C 1
ATOM 7526 O O . LEU B 1 230 ? 15.914 23.516 17.422 1 96.94 230 LEU B O 1
ATOM 7530 N N . LEU B 1 231 ? 13.734 23.312 17.844 1 96.94 231 LEU B N 1
ATOM 7531 C CA . LEU B 1 231 ? 13.891 22.297 18.875 1 96.94 231 LEU B CA 1
ATOM 7532 C C . LEU B 1 231 ? 14.586 21.062 18.328 1 96.94 231 LEU B C 1
ATOM 7534 O O . LEU B 1 231 ? 15.406 20.438 19.016 1 96.94 231 LEU B O 1
ATOM 7538 N N . SER B 1 232 ? 14.234 20.719 17.141 1 95.44 232 SER B N 1
ATOM 7539 C CA . SER B 1 232 ? 14.734 19.469 16.562 1 95.44 232 SER B CA 1
ATOM 7540 C C . SER B 1 232 ? 16 19.703 15.75 1 95.44 232 SER B C 1
ATOM 7542 O O . SER B 1 232 ? 16.641 18.766 15.297 1 95.44 232 SER B O 1
ATOM 7544 N N . ARG B 1 233 ? 16.344 20.953 15.562 1 93.81 233 ARG B N 1
ATOM 7545 C CA . ARG B 1 233 ? 17.422 21.344 14.656 1 93.81 233 ARG B CA 1
ATOM 7546 C C . ARG B 1 233 ? 17.188 20.781 13.258 1 93.81 233 ARG B C 1
ATOM 7548 O O . ARG B 1 233 ? 18.047 20.109 12.688 1 93.81 233 ARG B O 1
ATOM 7555 N N . TRP B 1 234 ? 15.938 20.969 12.812 1 93.62 234 TRP B N 1
ATOM 7556 C CA . TRP B 1 234 ? 15.516 20.703 11.445 1 93.62 234 TRP B CA 1
ATOM 7557 C C . TRP B 1 234 ? 15.602 19.203 11.141 1 93.62 234 TRP B C 1
ATOM 7559 O O . TRP B 1 234 ? 16.109 18.812 10.086 1 93.62 234 TRP B O 1
ATOM 7569 N N . LYS B 1 235 ? 15.125 18.406 12.094 1 94 235 LYS B N 1
ATOM 7570 C CA . LYS B 1 235 ? 14.984 16.984 11.75 1 94 235 LYS B CA 1
ATOM 7571 C C . LYS B 1 235 ? 14.062 16.812 10.547 1 94 235 LYS B C 1
ATOM 7573 O O . LYS B 1 235 ? 12.922 17.266 10.562 1 94 235 LYS B O 1
ATOM 7578 N N . GLU B 1 236 ? 14.523 16.141 9.562 1 93.19 236 GLU B N 1
ATOM 7579 C CA . GLU B 1 236 ? 13.766 15.969 8.328 1 93.19 236 GLU B CA 1
ATOM 7580 C C . GLU B 1 236 ? 12.781 14.805 8.445 1 93.19 236 GLU B C 1
ATOM 7582 O O . GLU B 1 236 ? 12.992 13.883 9.234 1 93.19 236 GLU B O 1
ATOM 7587 N N . PRO B 1 237 ? 11.656 14.875 7.715 1 95.81 237 PRO B N 1
ATOM 7588 C CA . PRO B 1 237 ? 10.719 13.75 7.699 1 95.81 237 PRO B CA 1
ATOM 7589 C C . PRO B 1 237 ? 11.328 12.492 7.086 1 95.81 237 PRO B C 1
ATOM 7591 O O . PRO B 1 237 ? 12.281 12.57 6.309 1 95.81 237 PRO B O 1
ATOM 7594 N N . ASN B 1 238 ? 10.766 11.398 7.523 1 91.88 238 ASN B N 1
ATOM 7595 C CA . ASN B 1 238 ? 11.195 10.102 7.012 1 91.88 238 ASN B CA 1
ATOM 7596 C C . ASN B 1 238 ? 10.547 9.789 5.664 1 91.88 238 ASN B C 1
ATOM 7598 O O . ASN B 1 238 ? 9.328 9.609 5.586 1 91.88 238 ASN B O 1
ATOM 7602 N N . LEU B 1 239 ? 11.367 9.602 4.617 1 92.5 239 LEU B N 1
ATOM 7603 C CA . LEU B 1 239 ? 10.852 9.367 3.273 1 92.5 239 LEU B CA 1
ATOM 7604 C C . LEU B 1 239 ? 11.273 7.996 2.76 1 92.5 239 LEU B C 1
ATOM 7606 O O . LEU B 1 239 ? 11.367 7.785 1.548 1 92.5 239 LEU B O 1
ATOM 7610 N N . THR B 1 240 ? 11.5 7.105 3.637 1 86.12 240 THR B N 1
ATOM 7611 C CA . THR B 1 240 ? 11.836 5.738 3.244 1 86.12 240 THR B CA 1
ATOM 7612 C C . THR B 1 240 ? 10.586 4.984 2.799 1 86.12 240 THR B C 1
ATOM 7614 O O . THR B 1 240 ? 9.477 5.281 3.252 1 86.12 240 THR B O 1
ATOM 7617 N N . GLY B 1 241 ? 10.766 4.016 1.934 1 85.19 241 GLY B N 1
ATOM 7618 C CA . GLY B 1 241 ? 9.664 3.152 1.529 1 85.19 241 GLY B CA 1
ATOM 7619 C C . GLY B 1 241 ? 8.945 3.645 0.29 1 85.19 241 GLY B C 1
ATOM 7620 O O . GLY B 1 241 ? 8.07 2.953 -0.244 1 85.19 241 GLY B O 1
ATOM 7621 N N . PHE B 1 242 ? 9.234 4.809 -0.215 1 92.19 242 PHE B N 1
ATOM 7622 C CA . PHE B 1 242 ? 8.633 5.324 -1.436 1 92.19 242 PHE B CA 1
ATOM 7623 C C . PHE B 1 242 ? 9.273 4.699 -2.668 1 92.19 242 PHE B C 1
ATOM 7625 O O . PHE B 1 242 ? 10.359 4.121 -2.582 1 92.19 242 PHE B O 1
ATOM 7632 N N . SER B 1 243 ? 8.562 4.781 -3.822 1 91.81 243 SER B N 1
ATOM 7633 C CA . SER B 1 243 ? 9.078 4.25 -5.082 1 91.81 243 SER B CA 1
ATOM 7634 C C . SER B 1 243 ? 10.445 4.836 -5.406 1 91.81 243 SER B C 1
ATOM 7636 O O . SER B 1 243 ? 10.719 5.996 -5.094 1 91.81 243 SER B O 1
ATOM 7638 N N . PRO B 1 244 ? 11.258 4.109 -6.109 1 88.31 244 PRO B N 1
ATOM 7639 C CA . PRO B 1 244 ? 12.617 4.562 -6.418 1 88.31 244 PRO B CA 1
ATOM 7640 C C . PRO B 1 244 ? 12.641 5.82 -7.281 1 88.31 244 PRO B C 1
ATOM 7642 O O . PRO B 1 244 ? 13.609 6.578 -7.25 1 88.31 244 PRO B O 1
ATOM 7645 N N . SER B 1 245 ? 11.625 6.059 -7.926 1 91.88 245 SER B N 1
ATOM 7646 C CA . SER B 1 245 ? 11.57 7.199 -8.836 1 91.88 245 SER B CA 1
ATOM 7647 C C . SER B 1 245 ? 11.617 8.516 -8.062 1 91.88 245 SER B C 1
ATOM 7649 O O . SER B 1 245 ? 11.875 9.57 -8.648 1 91.88 245 SER B O 1
ATOM 7651 N N . PHE B 1 246 ? 11.43 8.5 -6.754 1 94 246 PHE B N 1
ATOM 7652 C CA . PHE B 1 246 ? 11.438 9.703 -5.938 1 94 246 PHE B CA 1
ATOM 7653 C C . PHE B 1 246 ? 12.859 10.062 -5.516 1 94 246 PHE B C 1
ATOM 7655 O O . PHE B 1 246 ? 13.094 11.141 -4.953 1 94 246 PHE B O 1
ATOM 7662 N N . GLN B 1 247 ? 13.797 9.266 -5.828 1 87.5 247 GLN B N 1
ATOM 7663 C CA . GLN B 1 247 ? 15.148 9.352 -5.281 1 87.5 247 GLN B CA 1
ATOM 7664 C C . GLN B 1 247 ? 15.844 10.633 -5.727 1 87.5 247 GLN B C 1
ATOM 7666 O O . GLN B 1 247 ? 16.703 11.164 -5.016 1 87.5 247 GLN B O 1
ATOM 7671 N N . ASN B 1 248 ? 15.438 11.133 -6.836 1 86.44 248 ASN B N 1
ATOM 7672 C CA . ASN B 1 248 ? 16.125 12.305 -7.355 1 86.44 248 ASN B CA 1
ATOM 7673 C C . ASN B 1 248 ? 15.422 13.594 -6.961 1 86.44 248 ASN B C 1
ATOM 7675 O O . ASN B 1 248 ? 15.859 14.688 -7.344 1 86.44 248 ASN B O 1
ATOM 7679 N N . LEU B 1 249 ? 14.43 13.516 -6.176 1 90.19 249 LEU B N 1
ATOM 7680 C CA . LEU B 1 249 ? 13.734 14.711 -5.715 1 90.19 249 LEU B CA 1
ATOM 7681 C C . LEU B 1 249 ? 14.359 15.242 -4.426 1 90.19 249 LEU B C 1
ATOM 7683 O O . LEU B 1 249 ? 15.039 14.5 -3.715 1 90.19 249 LEU B O 1
ATOM 7687 N N . LEU B 1 250 ? 14.086 16.547 -4.223 1 88.25 250 LEU B N 1
ATOM 7688 C CA . LEU B 1 250 ? 14.531 17.172 -2.98 1 88.25 250 LEU B CA 1
ATOM 7689 C C . LEU B 1 250 ? 13.828 16.547 -1.779 1 88.25 250 LEU B C 1
ATOM 7691 O O . LEU B 1 250 ? 12.641 16.234 -1.848 1 88.25 250 LEU B O 1
ATOM 7695 N N . THR B 1 251 ? 14.641 16.422 -0.813 1 90.5 251 THR B N 1
ATOM 7696 C CA . THR B 1 251 ? 14.094 15.82 0.399 1 90.5 251 THR B CA 1
ATOM 7697 C C . THR B 1 251 ? 13.891 16.875 1.479 1 90.5 251 THR B C 1
ATOM 7699 O O . THR B 1 251 ? 14.094 18.078 1.234 1 90.5 251 THR B O 1
ATOM 7702 N N . GLY B 1 252 ? 13.391 16.625 2.605 1 92.31 252 GLY B N 1
ATOM 7703 C CA . GLY B 1 252 ? 13.125 17.562 3.693 1 92.31 252 GLY B CA 1
ATOM 7704 C C . GLY B 1 252 ? 11.797 18.266 3.562 1 92.31 252 GLY B C 1
ATOM 7705 O O . GLY B 1 252 ? 10.977 17.922 2.713 1 92.31 252 GLY B O 1
ATOM 7706 N N . PHE B 1 253 ? 11.656 19.25 4.402 1 95.31 253 PHE B N 1
ATOM 7707 C CA . PHE B 1 253 ? 10.422 20.016 4.383 1 95.31 253 PHE B CA 1
ATOM 7708 C C . PHE B 1 253 ? 10.359 20.906 3.146 1 95.31 253 PHE B C 1
ATOM 7710 O O . PHE B 1 253 ? 11.391 21.359 2.65 1 95.31 253 PHE B O 1
ATOM 7717 N N . SER B 1 254 ? 9.203 21.125 2.648 1 92.94 254 SER B N 1
ATOM 7718 C CA . SER B 1 254 ? 9.016 21.969 1.474 1 92.94 254 SER B CA 1
ATOM 7719 C C . SER B 1 254 ? 9.352 23.422 1.783 1 92.94 254 SER B C 1
ATOM 7721 O O . SER B 1 254 ? 9.312 23.844 2.943 1 92.94 254 SER B O 1
ATOM 7723 N N . GLU B 1 255 ? 9.609 24.219 0.766 1 88.38 255 GLU B N 1
ATOM 7724 C CA . GLU B 1 255 ? 9.922 25.625 0.934 1 88.38 255 GLU B CA 1
ATOM 7725 C C . GLU B 1 255 ? 8.742 26.391 1.533 1 88.38 255 GLU B C 1
ATOM 7727 O O . GLU B 1 255 ? 8.93 27.312 2.338 1 88.38 255 GLU B O 1
ATOM 7732 N N . GLY B 1 256 ? 7.609 26 1.106 1 86.75 256 GLY B N 1
ATOM 7733 C CA . GLY B 1 256 ? 6.434 26.656 1.656 1 86.75 256 GLY B CA 1
ATOM 7734 C C . GLY B 1 256 ? 6.266 26.422 3.146 1 86.75 256 GLY B C 1
ATOM 7735 O O . GLY B 1 256 ? 5.82 27.312 3.871 1 86.75 256 GLY B O 1
ATOM 7736 N N . SER B 1 257 ? 6.625 25.312 3.586 1 89.44 257 SER B N 1
ATOM 7737 C CA . SER B 1 257 ? 6.469 24.969 4.996 1 89.44 257 SER B CA 1
ATOM 7738 C C . SER B 1 257 ? 7.523 25.672 5.852 1 89.44 257 SER B C 1
ATOM 7740 O O . SER B 1 257 ? 7.32 25.875 7.051 1 89.44 257 SER B O 1
ATOM 7742 N N . LYS B 1 258 ? 8.586 26.094 5.242 1 91.56 258 LYS B N 1
ATOM 7743 C CA . LYS B 1 258 ? 9.695 26.719 5.965 1 91.56 258 LYS B CA 1
ATOM 7744 C C . LYS B 1 258 ? 9.539 28.234 6.035 1 91.56 258 LYS B C 1
ATOM 7746 O O . LYS B 1 258 ? 10.297 28.906 6.73 1 91.56 258 LYS B O 1
ATOM 7751 N N . MET B 1 259 ? 8.539 28.719 5.434 1 90.56 259 MET B N 1
ATOM 7752 C CA . MET B 1 259 ? 8.367 30.156 5.332 1 90.56 259 MET B CA 1
ATOM 7753 C C . MET B 1 259 ? 8.102 30.766 6.703 1 90.56 259 MET B C 1
ATOM 7755 O O . MET B 1 259 ? 7.395 30.188 7.523 1 90.56 259 MET B O 1
ATOM 7759 N N . PRO B 1 260 ? 8.656 32 6.844 1 92.88 260 PRO B N 1
ATOM 7760 C CA . PRO B 1 260 ? 8.367 32.719 8.094 1 92.88 260 PRO B CA 1
ATOM 7761 C C . PRO B 1 260 ? 6.871 32.938 8.32 1 92.88 260 PRO B C 1
ATOM 7763 O O . PRO B 1 260 ? 6.102 33 7.355 1 92.88 260 PRO B O 1
ATOM 7766 N N . VAL B 1 261 ? 6.543 33 9.578 1 92.12 261 VAL B N 1
ATOM 7767 C CA . VAL B 1 261 ? 5.141 33.156 9.93 1 92.12 261 VAL B CA 1
ATOM 7768 C C . VAL B 1 261 ? 4.941 34.5 10.656 1 92.12 261 VAL B C 1
ATOM 7770 O O . VAL B 1 261 ? 5.777 34.906 11.469 1 92.12 261 VAL B O 1
ATOM 7773 N N . SER B 1 262 ? 3.854 35.156 10.297 1 92.62 262 SER B N 1
ATOM 7774 C CA . SER B 1 262 ? 3.506 36.438 10.938 1 92.62 262 SER B CA 1
ATOM 7775 C C . SER B 1 262 ? 2.115 36.375 11.562 1 92.62 262 SER B C 1
ATOM 7777 O O . SER B 1 262 ? 1.177 35.844 10.953 1 92.62 262 SER B O 1
ATOM 7779 N N . ILE B 1 263 ? 2.033 36.906 12.766 1 93.75 263 ILE B N 1
ATOM 7780 C CA . ILE B 1 263 ? 0.756 36.906 13.469 1 93.75 263 ILE B CA 1
ATOM 7781 C C . ILE B 1 263 ? 0.541 38.281 14.133 1 93.75 263 ILE B C 1
ATOM 7783 O O . ILE B 1 263 ? 1.465 39.094 14.203 1 93.75 263 ILE B O 1
ATOM 7787 N N . MET B 1 264 ? -0.741 38.5 14.492 1 94.88 264 MET B N 1
ATOM 7788 C CA . MET B 1 264 ? -1.101 39.656 15.336 1 94.88 264 MET B CA 1
ATOM 7789 C C . MET B 1 264 ? -1.485 39.188 16.734 1 94.88 264 MET B C 1
ATOM 7791 O O . MET B 1 264 ? -2.406 38.375 16.906 1 94.88 264 MET B O 1
ATOM 7795 N N . LEU B 1 265 ? -0.672 39.594 17.656 1 96.81 265 LEU B N 1
ATOM 7796 C CA . LEU B 1 265 ? -0.986 39.344 19.047 1 96.81 265 LEU B CA 1
ATOM 7797 C C . LEU B 1 265 ? -1.794 40.5 19.625 1 96.81 265 LEU B C 1
ATOM 7799 O O . LEU B 1 265 ? -1.223 41.5 20.094 1 96.81 265 LEU B O 1
ATOM 7803 N N . ARG B 1 266 ? -3.094 40.312 19.75 1 96.5 266 ARG B N 1
ATOM 7804 C CA . ARG B 1 266 ? -3.996 41.406 20.078 1 96.5 266 ARG B CA 1
ATOM 7805 C C . ARG B 1 266 ? -4.242 41.469 21.578 1 96.5 266 ARG B C 1
ATOM 7807 O O . ARG B 1 266 ? -4.719 40.5 22.188 1 96.5 266 ARG B O 1
ATOM 7814 N N . TYR B 1 267 ? -3.961 42.594 22.094 1 97 267 TYR B N 1
ATOM 7815 C CA . TYR B 1 267 ? -4.23 42.812 23.516 1 97 267 TYR B CA 1
ATOM 7816 C C . TYR B 1 267 ? -5.723 42.969 23.766 1 97 267 TYR B C 1
ATOM 7818 O O . TYR B 1 267 ? -6.395 43.75 23.078 1 97 267 TYR B O 1
ATOM 7826 N N . GLN B 1 268 ? -6.207 42.219 24.719 1 95.38 268 GLN B N 1
ATOM 7827 C CA . GLN B 1 268 ? -7.617 42.25 25.078 1 95.38 268 GLN B CA 1
ATOM 7828 C C . GLN B 1 268 ? -7.84 43.094 26.328 1 95.38 268 GLN B C 1
ATOM 7830 O O . GLN B 1 268 ? -6.965 43.188 27.188 1 95.38 268 GLN B O 1
ATOM 7835 N N . THR B 1 269 ? -9 43.625 26.469 1 90.19 269 THR B N 1
ATOM 7836 C CA . THR B 1 269 ? -9.336 44.562 27.547 1 90.19 269 THR B CA 1
ATOM 7837 C C . THR B 1 269 ? -9.195 43.875 28.906 1 90.19 269 THR B C 1
ATOM 7839 O O . THR B 1 269 ? -8.922 44.531 29.906 1 90.19 269 THR B O 1
ATOM 7842 N N . ASP B 1 270 ? -9.32 42.594 28.969 1 90.62 270 ASP B N 1
ATOM 7843 C CA . ASP B 1 270 ? -9.297 41.875 30.25 1 90.62 270 ASP B CA 1
ATOM 7844 C C . ASP B 1 270 ? -7.867 41.5 30.641 1 90.62 270 ASP B C 1
ATOM 7846 O O . ASP B 1 270 ? -7.652 40.844 31.656 1 90.62 270 ASP B O 1
ATOM 7850 N N . GLY B 1 271 ? -6.914 41.875 29.859 1 93.5 271 GLY B N 1
ATOM 7851 C CA . GLY B 1 271 ? -5.535 41.719 30.297 1 93.5 271 GLY B CA 1
ATOM 7852 C C . GLY B 1 271 ? -4.832 40.531 29.672 1 93.5 271 GLY B C 1
ATOM 7853 O O . GLY B 1 271 ? -3.76 40.125 30.125 1 93.5 271 GLY B O 1
ATOM 7854 N N . PHE B 1 272 ? -5.445 39.844 28.797 1 97 272 PHE B N 1
ATOM 7855 C CA . PHE B 1 272 ? -4.801 38.75 28.094 1 97 272 PHE B CA 1
ATOM 7856 C C . PHE B 1 272 ? -4.703 39.031 26.609 1 97 272 PHE B C 1
ATOM 7858 O O . PHE B 1 272 ? -5.055 40.125 26.156 1 97 272 PHE B O 1
ATOM 7865 N N . TYR B 1 273 ? -4.027 38.156 25.797 1 98.06 273 TYR B N 1
ATOM 7866 C CA . TYR B 1 273 ? -3.752 38.375 24.391 1 98.06 273 TYR B CA 1
ATOM 7867 C C . TYR B 1 273 ? -4.379 37.312 23.516 1 98.06 273 TYR B C 1
ATOM 7869 O O . TYR B 1 273 ? -4.383 36.125 23.875 1 98.06 273 TYR B O 1
ATOM 7877 N N . ALA B 1 274 ? -4.918 37.688 22.391 1 97.44 274 ALA B N 1
ATOM 7878 C CA . ALA B 1 274 ? -5.457 36.781 21.391 1 97.44 274 ALA B CA 1
ATOM 7879 C C . ALA B 1 274 ? -4.602 36.75 20.125 1 97.44 274 ALA B C 1
ATOM 7881 O O . ALA B 1 274 ? -4.207 37.812 19.641 1 97.44 274 ALA B O 1
ATOM 7882 N N . ILE B 1 275 ? -4.344 35.562 19.641 1 96.56 275 ILE B N 1
ATOM 7883 C CA . ILE B 1 275 ? -3.502 35.438 18.453 1 96.56 275 ILE B CA 1
ATOM 7884 C C . ILE B 1 275 ? -4.375 35.375 17.203 1 96.56 275 ILE B C 1
ATOM 7886 O O . ILE B 1 275 ? -5.219 34.5 17.062 1 96.56 275 ILE B O 1
ATOM 7890 N N . ASP B 1 276 ? -4.117 36.25 16.328 1 92.38 276 ASP B N 1
ATOM 7891 C CA . ASP B 1 276 ? -4.793 36.281 15.031 1 92.38 276 ASP B CA 1
ATOM 7892 C C . ASP B 1 276 ? -3.795 36.156 13.883 1 92.38 276 ASP B C 1
ATOM 7894 O O . ASP B 1 276 ? -2.609 36.469 14.047 1 92.38 276 ASP B O 1
ATOM 7898 N N . ALA B 1 277 ? -4.359 35.656 12.781 1 83.56 277 ALA B N 1
ATOM 7899 C CA . ALA B 1 277 ? -3.518 35.656 11.586 1 83.56 277 ALA B CA 1
ATOM 7900 C C . ALA B 1 277 ? -3.246 37.062 11.094 1 83.56 277 ALA B C 1
ATOM 7902 O O . ALA B 1 277 ? -4.105 37.938 11.203 1 83.56 277 ALA B O 1
ATOM 7903 N N . ASP B 1 278 ? -2.027 37.219 10.719 1 76.38 278 ASP B N 1
ATOM 7904 C CA . ASP B 1 278 ? -1.688 38.562 10.195 1 76.38 278 ASP B CA 1
ATOM 7905 C C . ASP B 1 278 ? -2.07 38.656 8.719 1 76.38 278 ASP B C 1
ATOM 7907 O O . ASP B 1 278 ? -1.355 38.188 7.848 1 76.38 278 ASP B O 1
ATOM 7911 N N . LYS B 1 279 ? -3.361 38.969 8.398 1 59.25 279 LYS B N 1
ATOM 7912 C CA . LYS B 1 279 ? -3.801 39.125 7.012 1 59.25 279 LYS B CA 1
ATOM 7913 C C . LYS B 1 279 ? -3.057 40.25 6.32 1 59.25 279 LYS B C 1
ATOM 7915 O O . LYS B 1 279 ? -2.975 40.312 5.09 1 59.25 279 LYS B O 1
ATOM 7920 N N . ASN B 1 280 ? -2.629 41.188 7.203 1 54.78 280 ASN B N 1
ATOM 7921 C CA . ASN B 1 280 ? -2.016 42.406 6.652 1 54.78 280 ASN B CA 1
ATOM 7922 C C . ASN B 1 280 ? -0.512 42.219 6.457 1 54.78 280 ASN B C 1
ATOM 7924 O O . ASN B 1 280 ? 0.208 43.188 6.234 1 54.78 280 ASN B O 1
ATOM 7928 N N . SER B 1 281 ? -0.054 41.062 6.941 1 48.19 281 SER B N 1
ATOM 7929 C CA . SER B 1 281 ? 1.405 41.094 6.926 1 48.19 281 SER B CA 1
ATOM 7930 C C . SER B 1 281 ? 1.923 41.781 5.656 1 48.19 281 SER B C 1
ATOM 7932 O O . SER B 1 281 ? 3.01 42.375 5.656 1 48.19 281 SER B O 1
ATOM 7934 N N . ASP B 1 282 ? 1.554 41.406 4.508 1 43.53 282 ASP B N 1
ATOM 7935 C CA . ASP B 1 282 ? 2.018 42.281 3.432 1 43.53 282 ASP B CA 1
ATOM 7936 C C . ASP B 1 282 ? 0.956 43.312 3.068 1 43.53 282 ASP B C 1
ATOM 7938 O O . ASP B 1 282 ? 1.087 44.031 2.066 1 43.53 282 ASP B O 1
ATOM 7942 N N . GLY B 1 283 ? -0.078 43.594 3.957 1 41.41 283 GLY B N 1
ATOM 7943 C CA . GLY B 1 283 ? -0.996 44.688 3.713 1 41.41 283 GLY B CA 1
ATOM 7944 C C . GLY B 1 283 ? -2.092 44.344 2.721 1 41.41 283 GLY B C 1
ATOM 7945 O O . GLY B 1 283 ? -3.037 45.125 2.541 1 41.41 283 GLY B O 1
ATOM 7946 N N . GLU B 1 284 ? -1.911 43.562 1.734 1 46.09 284 GLU B N 1
ATOM 7947 C CA . GLU B 1 284 ? -2.791 43.344 0.59 1 46.09 284 GLU B CA 1
ATOM 7948 C C . GLU B 1 284 ? -3.51 42 0.692 1 46.09 284 GLU B C 1
ATOM 7950 O O . GLU B 1 284 ? -3.025 41.094 1.354 1 46.09 284 GLU B O 1
ATOM 7955 N N . MET B 1 285 ? -4.867 42.062 0.541 1 56.16 285 MET B N 1
ATOM 7956 C CA . MET B 1 285 ? -5.68 40.844 0.366 1 56.16 285 MET B CA 1
ATOM 7957 C C . MET B 1 285 ? -4.965 39.844 -0.52 1 56.16 285 MET B C 1
ATOM 7959 O O . MET B 1 285 ? -4.496 40.156 -1.606 1 56.16 285 MET B O 1
ATOM 7963 N N . ASP B 1 286 ? -4.531 38.75 0.066 1 73.38 286 ASP B N 1
ATOM 7964 C CA . ASP B 1 286 ? -3.873 37.719 -0.727 1 73.38 286 ASP B CA 1
ATOM 7965 C C . ASP B 1 286 ? -4.863 36.625 -1.146 1 73.38 286 ASP B C 1
ATOM 7967 O O . ASP B 1 286 ? -5.293 35.812 -0.319 1 73.38 286 ASP B O 1
ATOM 7971 N N . ASN B 1 287 ? -5.309 36.719 -2.418 1 85.25 287 ASN B N 1
ATOM 7972 C CA . ASN B 1 287 ? -6.234 35.719 -2.93 1 85.25 287 ASN B CA 1
ATOM 7973 C C . ASN B 1 287 ? -5.535 34.719 -3.859 1 85.25 287 ASN B C 1
ATOM 7975 O O . ASN B 1 287 ? -6.172 34.125 -4.727 1 85.25 287 ASN B O 1
ATOM 7979 N N . THR B 1 288 ? -4.23 34.562 -3.646 1 86.62 288 THR B N 1
ATOM 7980 C CA . THR B 1 288 ? -3.465 33.656 -4.512 1 86.62 288 THR B CA 1
ATOM 7981 C C . THR B 1 288 ? -3.799 32.219 -4.219 1 86.62 288 THR B C 1
ATOM 7983 O O . THR B 1 288 ? -3.551 31.328 -5.047 1 86.62 288 THR B O 1
ATOM 7986 N N . ASN B 1 289 ? -4.312 31.969 -3.094 1 88.06 289 ASN B N 1
ATOM 7987 C CA . ASN B 1 289 ? -4.672 30.609 -2.719 1 88.06 289 ASN B CA 1
ATOM 7988 C C . ASN B 1 289 ? -6.188 30.438 -2.631 1 88.06 289 ASN B C 1
ATOM 7990 O O . ASN B 1 289 ? -6.672 29.5 -1.988 1 88.06 289 ASN B O 1
ATOM 7994 N N . TYR B 1 290 ? -6.898 31.281 -3.271 1 89.56 290 TYR B N 1
ATOM 7995 C CA . TYR B 1 290 ? -8.352 31.312 -3.215 1 89.56 290 TYR B CA 1
ATOM 7996 C C . TYR B 1 290 ? -8.93 29.938 -3.576 1 89.56 290 TYR B C 1
ATOM 7998 O O . TYR B 1 290 ? -9.805 29.422 -2.875 1 89.56 290 TYR B O 1
ATOM 8006 N N . LEU B 1 291 ? -8.414 29.406 -4.598 1 91.94 291 LEU B N 1
ATOM 8007 C CA . LEU B 1 291 ? -8.961 28.156 -5.125 1 91.94 291 LEU B CA 1
ATOM 8008 C C . LEU B 1 291 ? -8.812 27.031 -4.113 1 91.94 291 LEU B C 1
ATOM 8010 O O . LEU B 1 291 ? -9.773 26.312 -3.842 1 91.94 291 LEU B O 1
ATOM 8014 N N . LEU B 1 292 ? -7.66 26.844 -3.568 1 90.25 292 LEU B N 1
ATOM 8015 C CA . LEU B 1 292 ? -7.371 25.734 -2.654 1 90.25 292 LEU B CA 1
ATOM 8016 C C . LEU B 1 292 ? -8.133 25.906 -1.344 1 90.25 292 LEU B C 1
ATOM 8018 O O . LEU B 1 292 ? -8.727 24.953 -0.841 1 90.25 292 LEU B O 1
ATOM 8022 N N . THR B 1 293 ? -8.156 27.078 -0.863 1 88.31 293 THR B N 1
ATOM 8023 C CA . THR B 1 293 ? -8.805 27.344 0.421 1 88.31 293 THR B CA 1
ATOM 8024 C C . THR B 1 293 ? -10.32 27.219 0.302 1 88.31 293 THR B C 1
ATOM 8026 O O . THR B 1 293 ? -10.969 26.609 1.158 1 88.31 293 THR B O 1
ATOM 8029 N N . THR B 1 294 ? -10.859 27.7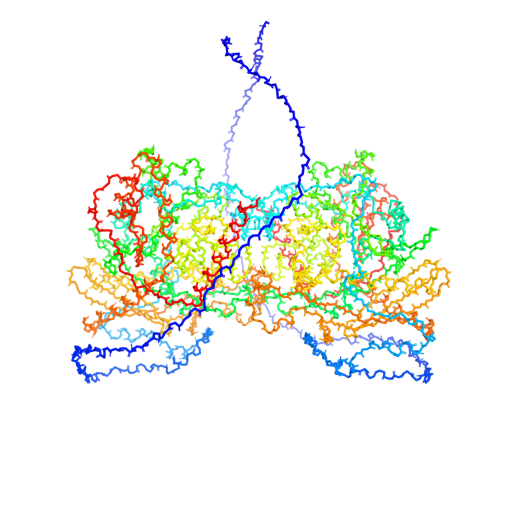34 -0.759 1 91.44 294 THR B N 1
ATOM 8030 C CA . THR B 1 294 ? -12.305 27.75 -0.947 1 91.44 294 THR B CA 1
ATOM 8031 C C . THR B 1 294 ? -12.82 26.375 -1.321 1 91.44 294 THR B C 1
ATOM 8033 O O . THR B 1 294 ? -13.852 25.922 -0.81 1 91.44 294 THR B O 1
ATOM 8036 N N . LEU B 1 295 ? -12.109 25.781 -2.115 1 93.06 295 LEU B N 1
ATOM 8037 C CA . LEU B 1 295 ? -12.516 24.438 -2.5 1 93.06 295 LEU B CA 1
ATOM 8038 C C . LEU B 1 295 ? -12.5 23.5 -1.297 1 93.06 295 LEU B C 1
ATOM 8040 O O . LEU B 1 295 ? -13.336 22.594 -1.195 1 93.06 295 LEU B O 1
ATOM 8044 N N . GLY B 1 296 ? -11.555 23.672 -0.407 1 93.38 296 GLY B N 1
ATOM 8045 C CA . GLY B 1 296 ? -11.492 22.875 0.806 1 93.38 296 GLY B CA 1
ATOM 8046 C C . GLY B 1 296 ? -12.758 22.969 1.645 1 93.38 296 GLY B C 1
ATOM 8047 O O . GLY B 1 296 ? -13.234 21.953 2.166 1 93.38 296 GLY B O 1
ATOM 8048 N N . LYS B 1 297 ? -13.32 24.156 1.7 1 92.62 297 LYS B N 1
ATOM 8049 C CA . LYS B 1 297 ? -14.539 24.375 2.477 1 92.62 297 LYS B CA 1
ATOM 8050 C C . LYS B 1 297 ? -15.727 23.656 1.835 1 92.62 297 LYS B C 1
ATOM 8052 O O . LYS B 1 297 ? -16.516 23 2.523 1 92.62 297 LYS B O 1
ATOM 8057 N N . SER B 1 298 ? -15.805 23.828 0.564 1 95.44 298 SER B N 1
ATOM 8058 C CA . SER B 1 298 ? -16.906 23.203 -0.16 1 95.44 298 SER B CA 1
ATOM 8059 C C . SER B 1 298 ? -16.828 21.672 -0.043 1 95.44 298 SER B C 1
ATOM 8061 O O . SER B 1 298 ? -17.844 21.016 0.207 1 95.44 298 SER B O 1
ATOM 8063 N N . LEU B 1 299 ? -15.656 21.109 -0.185 1 96.44 299 LEU B N 1
ATOM 8064 C CA . LEU B 1 299 ? -15.492 19.656 -0.174 1 96.44 299 LEU B CA 1
ATOM 8065 C C . LEU B 1 299 ? -15.695 19.094 1.23 1 96.44 299 LEU B C 1
ATOM 8067 O O . LEU B 1 299 ? -16.188 17.969 1.394 1 96.44 299 LEU B O 1
ATOM 8071 N N . GLU B 1 300 ? -15.312 19.859 2.213 1 94.31 300 GLU B N 1
ATOM 8072 C CA . GLU B 1 300 ? -15.586 19.438 3.58 1 94.31 300 GLU B CA 1
ATOM 8073 C C . GLU B 1 300 ? -17.094 19.25 3.811 1 94.31 300 GLU B C 1
ATOM 8075 O O . GLU B 1 300 ? -17.516 18.281 4.43 1 94.31 300 GLU B O 1
ATOM 8080 N N . LYS B 1 301 ? -17.844 20.219 3.344 1 94.94 301 LYS B N 1
ATOM 8081 C CA . LYS B 1 301 ? -19.297 20.109 3.443 1 94.94 301 LYS B CA 1
ATOM 8082 C C . LYS B 1 301 ? -19.828 18.953 2.604 1 94.94 301 LYS B C 1
ATOM 8084 O O . LYS B 1 301 ? -20.75 18.25 3.02 1 94.94 301 LYS B O 1
ATOM 8089 N N . PHE B 1 302 ? -19.25 18.734 1.497 1 96.69 302 PHE B N 1
ATOM 8090 C CA . PHE B 1 302 ? -19.641 17.688 0.569 1 96.69 302 PHE B CA 1
ATOM 8091 C C . PHE B 1 302 ? -19.484 16.312 1.215 1 96.69 302 PHE B C 1
ATOM 8093 O O . PHE B 1 302 ? -20.359 15.453 1.089 1 96.69 302 PHE B O 1
ATOM 8100 N N . LEU B 1 303 ? -18.391 16.078 1.941 1 97.19 303 LEU B N 1
ATOM 8101 C CA . LEU B 1 303 ? -18.047 14.781 2.516 1 97.19 303 LEU B CA 1
ATOM 8102 C C . LEU B 1 303 ? -18.938 14.461 3.717 1 97.19 303 LEU B C 1
ATOM 8104 O O . LEU B 1 303 ? -19.016 13.305 4.141 1 97.19 303 LEU B O 1
ATOM 8108 N N . THR B 1 304 ? -19.609 15.445 4.273 1 96.56 304 THR B N 1
ATOM 8109 C CA . THR B 1 304 ? -20.375 15.25 5.508 1 96.56 304 THR B CA 1
ATOM 8110 C C . THR B 1 304 ? -21.859 15.5 5.273 1 96.56 304 THR B C 1
ATOM 8112 O O . THR B 1 304 ? -22.641 15.594 6.227 1 96.56 304 THR B O 1
ATOM 8115 N N . SER B 1 305 ? -22.266 15.703 4.031 1 95.19 305 SER B N 1
ATOM 8116 C CA . SER B 1 305 ? -23.656 15.969 3.721 1 95.19 305 SER B CA 1
ATOM 8117 C C . SER B 1 305 ? -24.188 15.016 2.652 1 95.19 305 SER B C 1
ATOM 8119 O O . SER B 1 305 ? -23.422 14.57 1.789 1 95.19 305 SER B O 1
ATOM 8121 N N . SER B 1 306 ? -25.438 14.719 2.719 1 94.75 306 SER B N 1
ATOM 8122 C CA . SER B 1 306 ? -26.078 14 1.619 1 94.75 306 SER B CA 1
ATOM 8123 C C . SER B 1 306 ? -26.109 14.844 0.351 1 94.75 306 SER B C 1
ATOM 8125 O O . SER B 1 306 ? -25.953 16.062 0.41 1 94.75 306 SER B O 1
ATOM 8127 N N . PRO B 1 307 ? -26.297 14.227 -0.733 1 93.62 307 PRO B N 1
ATOM 8128 C CA . PRO B 1 307 ? -26.344 14.984 -1.986 1 93.62 307 PRO B CA 1
ATOM 8129 C C . PRO B 1 307 ? -27.422 16.078 -1.97 1 93.62 307 PRO B C 1
ATOM 8131 O O . PRO B 1 307 ? -27.188 17.172 -2.463 1 93.62 307 PRO B O 1
ATOM 8134 N N . ASP B 1 308 ? -28.516 15.797 -1.345 1 92.81 308 ASP B N 1
ATOM 8135 C CA . ASP B 1 308 ? -29.594 16.766 -1.283 1 92.81 308 ASP B CA 1
ATOM 8136 C C . ASP B 1 308 ? -29.234 17.938 -0.382 1 92.81 308 ASP B C 1
ATOM 8138 O O . ASP B 1 308 ? -29.5 19.094 -0.72 1 92.81 308 ASP B O 1
ATOM 8142 N N . GLU B 1 309 ? -28.688 17.625 0.72 1 92.19 309 GLU B N 1
ATOM 8143 C CA . GLU B 1 309 ? -28.266 18.688 1.634 1 92.19 309 GLU B CA 1
ATOM 8144 C C . GLU B 1 309 ? -27.203 19.578 0.995 1 92.19 309 GLU B C 1
ATOM 8146 O O . GLU B 1 309 ? -27.234 20.797 1.139 1 92.19 309 GLU B O 1
ATOM 8151 N N . TYR B 1 310 ? -26.312 18.969 0.31 1 94.69 310 TYR B N 1
ATOM 8152 C CA . TYR B 1 310 ? -25.234 19.703 -0.335 1 94.69 310 TYR B CA 1
ATOM 8153 C C . TYR B 1 310 ? -25.766 20.609 -1.442 1 94.69 310 TYR B C 1
ATOM 8155 O O . TYR B 1 310 ? -25.281 21.734 -1.627 1 94.69 310 TYR B O 1
ATOM 8163 N N . ALA B 1 311 ? -26.719 20.141 -2.15 1 93.62 311 ALA B N 1
ATOM 8164 C CA . ALA B 1 311 ? -27.281 20.875 -3.279 1 93.62 311 ALA B CA 1
ATOM 8165 C C . ALA B 1 311 ? -27.922 22.172 -2.822 1 93.62 311 ALA B C 1
ATOM 8167 O O . ALA B 1 311 ? -28 23.141 -3.586 1 93.62 311 ALA B O 1
ATOM 8168 N N . GLN B 1 312 ? -28.297 22.203 -1.601 1 92.81 312 GLN B N 1
ATOM 8169 C CA . GLN B 1 312 ? -28.922 23.422 -1.067 1 92.81 312 GLN B CA 1
ATOM 8170 C C . GLN B 1 312 ? -27.906 24.547 -0.955 1 92.81 312 GLN B C 1
ATOM 8172 O O . GLN B 1 312 ? -28.281 25.719 -0.911 1 92.81 312 GLN B O 1
ATOM 8177 N N . HIS B 1 313 ? -26.672 24.219 -0.875 1 93.81 313 HIS B N 1
ATOM 8178 C CA . HIS B 1 313 ? -25.641 25.219 -0.685 1 93.81 313 HIS B CA 1
ATOM 8179 C C . HIS B 1 313 ? -25.125 25.734 -2.023 1 93.81 313 HIS B C 1
ATOM 8181 O O . HIS B 1 313 ? -24.266 26.625 -2.062 1 93.81 313 HIS B O 1
ATOM 8187 N N . LYS B 1 314 ? -25.625 25.266 -3.111 1 94.88 314 LYS B N 1
ATOM 8188 C CA . LYS B 1 314 ? -25.266 25.797 -4.422 1 94.88 314 LYS B CA 1
ATOM 8189 C C . LYS B 1 314 ? -25.828 27.203 -4.613 1 94.88 314 LYS B C 1
ATOM 8191 O O . LYS B 1 314 ? -26.922 27.516 -4.141 1 94.88 314 LYS B O 1
ATOM 8196 N N . ARG B 1 315 ? -25.109 28 -5.328 1 93.62 315 ARG B N 1
ATOM 8197 C CA . ARG B 1 315 ? -25.516 29.391 -5.527 1 93.62 315 ARG B CA 1
ATOM 8198 C C . ARG B 1 315 ? -26.891 29.453 -6.18 1 93.62 315 ARG B C 1
ATOM 8200 O O . ARG B 1 315 ? -27.656 30.391 -5.926 1 93.62 315 ARG B O 1
ATOM 8207 N N . VAL B 1 316 ? -27.234 28.469 -6.93 1 92.12 316 VAL B N 1
ATOM 8208 C CA . VAL B 1 316 ? -28.516 28.469 -7.633 1 92.12 316 VAL B CA 1
ATOM 8209 C C . VAL B 1 316 ? -29.641 28.094 -6.664 1 92.12 316 VAL B C 1
ATOM 8211 O O . VAL B 1 316 ? -30.797 28.422 -6.898 1 92.12 316 VAL B O 1
ATOM 8214 N N . ASN B 1 317 ? -29.297 27.5 -5.523 1 90.31 317 ASN B N 1
ATOM 8215 C CA . ASN B 1 317 ? -30.312 26.984 -4.613 1 90.31 317 ASN B CA 1
ATOM 8216 C C . ASN B 1 317 ? -30.266 27.688 -3.262 1 90.31 317 ASN B C 1
ATOM 8218 O O . ASN B 1 317 ? -31.203 27.594 -2.469 1 90.31 317 ASN B O 1
ATOM 8222 N N . SER B 1 318 ? -29.25 28.422 -2.963 1 84.81 318 SER B N 1
ATOM 8223 C CA . SER B 1 318 ? -28.953 28.859 -1.604 1 84.81 318 SER B CA 1
ATOM 8224 C C . SER B 1 318 ? -29.984 29.859 -1.105 1 84.81 318 SER B C 1
ATOM 8226 O O . SER B 1 318 ? -30.109 30.078 0.1 1 84.81 318 SER B O 1
ATOM 8228 N N . TRP B 1 319 ? -30.688 30.391 -1.982 1 80.19 319 TRP B N 1
ATOM 8229 C CA . TRP B 1 319 ? -31.75 31.312 -1.578 1 80.19 319 TRP B CA 1
ATOM 8230 C C . TRP B 1 319 ? -32.844 30.578 -0.798 1 80.19 319 TRP B C 1
ATOM 8232 O O . TRP B 1 319 ? -33.562 31.203 -0.025 1 80.19 319 TRP B O 1
ATOM 8242 N N . LYS B 1 320 ? -32.812 29.25 -0.925 1 81.25 320 LYS B N 1
ATOM 8243 C CA . LYS B 1 320 ? -33.812 28.422 -0.274 1 81.25 320 LYS B CA 1
ATOM 8244 C C . LYS B 1 320 ? -33.438 28.125 1.172 1 81.25 320 LYS B C 1
ATOM 8246 O O . LYS B 1 320 ? -34.281 27.719 1.974 1 81.25 320 LYS B O 1
ATOM 8251 N N . LEU B 1 321 ? -32.219 28.344 1.503 1 85.44 321 LEU B N 1
ATOM 8252 C CA . LEU B 1 321 ? -31.734 27.969 2.83 1 85.44 321 LEU B CA 1
ATOM 8253 C C . LEU B 1 321 ? -32.188 28.984 3.873 1 85.44 321 LEU B C 1
ATOM 8255 O O . LEU B 1 321 ? -32.094 30.188 3.65 1 85.44 321 LEU B O 1
ATOM 8259 N N . GLY B 1 322 ? -32.844 28.469 4.926 1 78.88 322 GLY B N 1
ATOM 8260 C CA . GLY B 1 322 ? -33.312 29.312 6.008 1 78.88 322 GLY B CA 1
ATOM 8261 C C . GLY B 1 322 ? -32.188 29.797 6.922 1 78.88 322 GLY B C 1
ATOM 8262 O O . GLY B 1 322 ? -31.047 29.359 6.793 1 78.88 322 GLY B O 1
ATOM 8263 N N . ALA B 1 323 ? -32.594 30.641 7.887 1 76.19 323 ALA B N 1
ATOM 8264 C CA . ALA B 1 323 ? -31.688 31.266 8.836 1 76.19 323 ALA B CA 1
ATOM 8265 C C . ALA B 1 323 ? -31.109 30.234 9.812 1 76.19 323 ALA B C 1
ATOM 8267 O O . ALA B 1 323 ? -29.969 30.359 10.258 1 76.19 323 ALA B O 1
ATOM 8268 N N . GLU B 1 324 ? -31.859 29.219 10.062 1 75.19 324 GLU B N 1
ATOM 8269 C CA . GLU B 1 324 ? -31.438 28.234 11.055 1 75.19 324 GLU B CA 1
ATOM 8270 C C . GLU B 1 324 ? -30.172 27.5 10.602 1 75.19 324 GLU B C 1
ATOM 8272 O O . GLU B 1 324 ? -29.281 27.234 11.406 1 75.19 324 GLU B O 1
ATOM 8277 N N . VAL B 1 325 ? -30.125 27.203 9.359 1 74.81 325 VAL B N 1
ATOM 8278 C CA . VAL B 1 325 ? -28.969 26.469 8.82 1 74.81 325 VAL B CA 1
ATOM 8279 C C . VAL B 1 325 ? -27.766 27.391 8.766 1 74.81 325 VAL B C 1
ATOM 8281 O O . VAL B 1 325 ? -26.641 26.969 9.047 1 74.81 325 VAL B O 1
ATOM 8284 N N . ARG B 1 326 ? -28.016 28.594 8.617 1 71.56 326 ARG B N 1
ATOM 8285 C CA . ARG B 1 326 ? -26.938 29.562 8.461 1 71.56 326 ARG B CA 1
ATOM 8286 C C . ARG B 1 326 ? -26.328 29.938 9.805 1 71.56 326 ARG B C 1
ATOM 8288 O O . ARG B 1 326 ? -25.156 30.328 9.875 1 71.56 326 ARG B O 1
ATOM 8295 N N . GLU B 1 327 ? -27.141 29.734 10.852 1 74.25 327 GLU B N 1
ATOM 8296 C CA . GLU B 1 327 ? -26.688 30.172 12.164 1 74.25 327 GLU B CA 1
ATOM 8297 C C . GLU B 1 327 ? -26.047 29.031 12.945 1 74.25 327 GLU B C 1
ATOM 8299 O O . GLU B 1 327 ? -25.672 29.219 14.109 1 74.25 327 GLU B O 1
ATOM 8304 N N . GLN B 1 328 ? -25.922 27.984 12.258 1 79.06 328 GLN B N 1
ATOM 8305 C CA . GLN B 1 328 ? -25.281 26.875 12.953 1 79.06 328 GLN B CA 1
ATOM 8306 C C . GLN B 1 328 ? -23.828 27.203 13.297 1 79.06 328 GLN B C 1
ATOM 8308 O O . GLN B 1 328 ? -23.109 27.766 12.477 1 79.06 328 GLN B O 1
ATOM 8313 N N . GLN B 1 329 ? -23.516 26.938 14.586 1 82.31 329 GLN B N 1
ATOM 8314 C CA . GLN B 1 329 ? -22.156 27.25 15.055 1 82.31 329 GLN B CA 1
ATOM 8315 C C . GLN B 1 329 ? -21.219 26.062 14.844 1 82.31 329 GLN B C 1
ATOM 8317 O O . GLN B 1 329 ? -21.656 24.906 14.906 1 82.31 329 GLN B O 1
ATOM 8322 N N . GLU B 1 330 ? -20 26.438 14.617 1 88.06 330 GLU B N 1
ATOM 8323 C CA . GLU B 1 330 ? -18.953 25.422 14.445 1 88.06 330 GLU B CA 1
ATOM 8324 C C . GLU B 1 330 ? -18.672 24.703 15.758 1 88.06 330 GLU B C 1
ATOM 8326 O O . GLU B 1 330 ? -18.828 25.266 16.828 1 88.06 330 GLU B O 1
ATOM 8331 N N . ALA B 1 331 ? -18.328 23.453 15.656 1 92.69 331 ALA B N 1
ATOM 8332 C CA . ALA B 1 331 ? -17.922 22.672 16.828 1 92.69 331 ALA B CA 1
ATOM 8333 C C . ALA B 1 331 ? -16.438 22.859 17.109 1 92.69 331 ALA B C 1
ATOM 8335 O O . ALA B 1 331 ? -15.617 22.844 16.188 1 92.69 331 ALA B O 1
ATOM 8336 N N . TYR B 1 332 ? -16.156 23.109 18.422 1 95 332 TYR B N 1
ATOM 8337 C CA . TYR B 1 332 ? -14.766 23.359 18.812 1 95 332 TYR B CA 1
ATOM 8338 C C . TYR B 1 332 ? -14.336 22.453 19.953 1 95 332 TYR B C 1
ATOM 8340 O O . TYR B 1 332 ? -15.164 21.984 20.734 1 95 332 TYR B O 1
ATOM 8348 N N . HIS B 1 333 ? -13.102 22.141 19.953 1 96.62 333 HIS B N 1
ATOM 8349 C CA . HIS B 1 333 ? -12.398 21.578 21.094 1 96.62 333 HIS B CA 1
ATOM 8350 C C . HIS B 1 333 ? -11.516 22.625 21.766 1 96.62 333 HIS B C 1
ATOM 8352 O O . HIS B 1 333 ? -10.867 23.422 21.094 1 96.62 333 HIS B O 1
ATOM 8358 N N . TYR B 1 334 ? -11.562 22.672 23.078 1 97.56 334 TYR B N 1
ATOM 8359 C CA . TYR B 1 334 ? -10.727 23.594 23.844 1 97.56 334 TYR B CA 1
ATOM 8360 C C . TYR B 1 334 ? -9.711 22.844 24.688 1 97.56 334 TYR B C 1
ATOM 8362 O O . TYR B 1 334 ? -10.031 21.812 25.281 1 97.56 334 TYR B O 1
ATOM 8370 N N . ALA B 1 335 ? -8.539 23.297 24.641 1 97.56 335 ALA B N 1
ATOM 8371 C CA . ALA B 1 335 ? -7.461 22.766 25.469 1 97.56 335 ALA B CA 1
ATOM 8372 C C . ALA B 1 335 ? -6.652 23.891 26.125 1 97.56 335 ALA B C 1
ATOM 8374 O O . ALA B 1 335 ? -6.625 25.016 25.609 1 97.56 335 ALA B O 1
ATOM 8375 N N . GLN B 1 336 ? -6.055 23.562 27.25 1 98.06 336 GLN B N 1
ATOM 8376 C CA . GLN B 1 336 ? -5.277 24.609 27.922 1 98.06 336 GLN B CA 1
ATOM 8377 C C . GLN B 1 336 ? -3.879 24.094 28.266 1 98.06 336 GLN B C 1
ATOM 8379 O O . GLN B 1 336 ? -3.699 22.922 28.609 1 98.06 336 GLN B O 1
ATOM 8384 N N . SER B 1 337 ? -2.939 24.875 28.125 1 97.69 337 SER B N 1
ATOM 8385 C CA . SER B 1 337 ? -1.596 24.75 28.672 1 97.69 337 SER B CA 1
ATOM 8386 C C . SER B 1 337 ? -1.388 25.719 29.844 1 97.69 337 SER B C 1
ATOM 8388 O O . SER B 1 337 ? -2.338 26.344 30.312 1 97.69 337 SER B O 1
ATOM 8390 N N . PRO B 1 338 ? -0.131 25.766 30.359 1 97.38 338 PRO B N 1
ATOM 8391 C CA . PRO B 1 338 ? 0.071 26.688 31.484 1 97.38 338 PRO B CA 1
ATOM 8392 C C . PRO B 1 338 ? -0.291 28.125 31.141 1 97.38 338 PRO B C 1
ATOM 8394 O O . PRO B 1 338 ? -0.876 28.844 31.969 1 97.38 338 PRO B O 1
ATOM 8397 N N . LYS B 1 339 ? -0.082 28.516 29.922 1 97.94 339 LYS B N 1
ATOM 8398 C CA . LYS B 1 339 ? -0.32 29.922 29.609 1 97.94 339 LYS B CA 1
ATOM 8399 C C . LYS B 1 339 ? -1.287 30.078 28.438 1 97.94 339 LYS B C 1
ATOM 8401 O O . LYS B 1 339 ? -1.803 31.172 28.188 1 97.94 339 LYS B O 1
ATOM 8406 N N . PHE B 1 340 ? -1.623 29 27.719 1 98.06 340 PHE B N 1
ATOM 8407 C CA . PHE B 1 340 ? -2.418 29.078 26.5 1 98.06 340 PHE B CA 1
ATOM 8408 C C . PHE B 1 340 ? -3.807 28.484 26.719 1 98.06 340 PHE B C 1
ATOM 8410 O O . PHE B 1 340 ? -3.961 27.5 27.438 1 98.06 340 PHE B O 1
ATOM 8417 N N . LEU B 1 341 ? -4.789 29.094 26.203 1 98.25 341 LEU B N 1
ATOM 8418 C CA . LEU B 1 341 ? -6.031 28.438 25.812 1 98.25 341 LEU B CA 1
ATOM 8419 C C . LEU B 1 341 ? -6.109 28.25 24.312 1 98.25 341 LEU B C 1
ATOM 8421 O O . LEU B 1 341 ? -6.055 29.219 23.547 1 98.25 341 LEU B O 1
ATOM 8425 N N . LEU B 1 342 ? -6.203 27 23.922 1 97.75 342 LEU B N 1
ATOM 8426 C CA . LEU B 1 342 ? -6.172 26.641 22.516 1 97.75 342 LEU B CA 1
ATOM 8427 C C . LEU B 1 342 ? -7.543 26.188 22.031 1 97.75 342 LEU B C 1
ATOM 8429 O O . LEU B 1 342 ? -8.258 25.5 22.766 1 97.75 342 LEU B O 1
ATOM 8433 N N . ARG B 1 343 ? -7.895 26.641 20.875 1 96.56 343 ARG B N 1
ATOM 8434 C CA . ARG B 1 343 ? -9.156 26.234 20.266 1 96.56 343 ARG B CA 1
ATOM 8435 C C . ARG B 1 343 ? -8.914 25.516 18.938 1 96.56 343 ARG B C 1
ATOM 8437 O O . ARG B 1 343 ? -8.055 25.922 18.156 1 96.56 343 ARG B O 1
ATOM 8444 N N . SER B 1 344 ? -9.57 24.406 18.734 1 95.31 344 SER B N 1
ATOM 8445 C CA . SER B 1 344 ? -9.477 23.641 17.5 1 95.31 344 SER B CA 1
ATOM 8446 C C . SER B 1 344 ? -10.859 23.297 16.953 1 95.31 344 SER B C 1
ATOM 8448 O O . SER B 1 344 ? -11.727 22.859 17.703 1 95.31 344 SER B O 1
ATOM 8450 N N . GLN B 1 345 ? -11.016 23.562 15.641 1 93 345 GLN B N 1
ATOM 8451 C CA . GLN B 1 345 ? -12.258 23.188 14.984 1 93 345 GLN B CA 1
ATOM 8452 C C . GLN B 1 345 ? -12.359 21.672 14.844 1 93 345 GLN B C 1
ATOM 8454 O O . GLN B 1 345 ? -11.359 21 14.57 1 93 345 GLN B O 1
ATOM 8459 N N . LEU B 1 346 ? -13.562 21.141 15.094 1 94.94 346 LEU B N 1
ATOM 8460 C CA . LEU B 1 346 ? -13.828 19.719 14.922 1 94.94 346 LEU B CA 1
ATOM 8461 C C . LEU B 1 346 ? -14.625 19.469 13.641 1 94.94 346 LEU B C 1
ATOM 8463 O O . LEU B 1 346 ? -15.773 19.891 13.531 1 94.94 346 LEU B O 1
ATOM 8467 N N . ASP B 1 347 ? -14.07 18.672 12.75 1 94.75 347 ASP B N 1
ATOM 8468 C CA . ASP B 1 347 ? -14.695 18.484 11.438 1 94.75 347 ASP B CA 1
ATOM 8469 C C . ASP B 1 347 ? -15.594 17.234 11.43 1 94.75 347 ASP B C 1
ATOM 8471 O O . ASP B 1 347 ? -16.625 17.219 10.766 1 94.75 347 ASP B O 1
ATOM 8475 N N . CYS B 1 348 ? -15.078 16.156 12.086 1 97.75 348 CYS B N 1
ATOM 8476 C CA . CYS B 1 348 ? -15.836 14.914 11.961 1 97.75 348 CYS B CA 1
ATOM 8477 C C . CYS B 1 348 ? -15.688 14.055 13.211 1 97.75 348 CYS B C 1
ATOM 8479 O O . CYS B 1 348 ? -14.75 14.234 13.984 1 97.75 348 CYS B O 1
ATOM 8481 N N . TYR B 1 349 ? -16.688 13.164 13.352 1 97.5 349 TYR B N 1
ATOM 8482 C CA . TYR B 1 349 ? -16.797 12.312 14.531 1 97.5 349 TYR B CA 1
ATOM 8483 C C . TYR B 1 349 ? -17.156 10.883 14.133 1 97.5 349 TYR B C 1
ATOM 8485 O O . TYR B 1 349 ? -17.953 10.672 13.211 1 97.5 349 TYR B O 1
ATOM 8493 N N . ASP B 1 350 ? -16.531 9.891 14.672 1 97.94 350 ASP B N 1
ATOM 8494 C CA . ASP B 1 350 ? -16.891 8.477 14.602 1 97.94 350 ASP B CA 1
ATOM 8495 C C . ASP B 1 350 ? -16.578 7.77 15.922 1 97.94 350 ASP B C 1
ATOM 8497 O O . ASP B 1 350 ? -15.414 7.695 16.328 1 97.94 350 ASP B O 1
ATOM 8501 N N . GLU B 1 351 ? -17.516 7.172 16.562 1 96.5 351 GLU B N 1
ATOM 8502 C CA . GLU B 1 351 ? -17.406 6.609 17.906 1 96.5 351 GLU B CA 1
ATOM 8503 C C . GLU B 1 351 ? -16.453 5.422 17.922 1 96.5 351 GLU B C 1
ATOM 8505 O O . GLU B 1 351 ? -15.906 5.074 18.969 1 96.5 351 GLU B O 1
ATOM 8510 N N . ARG B 1 352 ? -16.172 4.832 16.812 1 95.25 352 ARG B N 1
ATOM 8511 C CA . ARG B 1 352 ? -15.375 3.615 16.734 1 95.25 352 ARG B CA 1
ATOM 8512 C C . ARG B 1 352 ? -13.883 3.939 16.781 1 95.25 352 ARG B C 1
ATOM 8514 O O . ARG B 1 352 ? -13.055 3.055 17.016 1 95.25 352 ARG B O 1
ATOM 8521 N N . LEU B 1 353 ? -13.555 5.176 16.562 1 97.31 353 LEU B N 1
ATOM 8522 C CA . LEU B 1 353 ? -12.156 5.59 16.609 1 97.31 353 LEU B CA 1
ATOM 8523 C C . LEU B 1 353 ? -11.711 5.812 18.062 1 97.31 353 LEU B C 1
ATOM 8525 O O . LEU B 1 353 ? -12.492 6.266 18.891 1 97.31 353 LEU B O 1
ATOM 8529 N N . PRO B 1 354 ? -10.477 5.543 18.406 1 95.19 354 PRO B N 1
ATOM 8530 C CA . PRO B 1 354 ? -9.977 5.691 19.781 1 95.19 354 PRO B CA 1
ATOM 8531 C C . PRO B 1 354 ? -10.242 7.078 20.359 1 95.19 354 PRO B C 1
ATOM 8533 O O . PRO B 1 354 ? -10.664 7.203 21.5 1 95.19 354 PRO B O 1
ATOM 8536 N N . LYS B 1 355 ? -9.992 8.203 19.609 1 96.25 355 LYS B N 1
ATOM 8537 C CA . LYS B 1 355 ? -10.227 9.562 20.094 1 96.25 355 LYS B CA 1
ATOM 8538 C C . LYS B 1 355 ? -11.523 10.133 19.531 1 96.25 355 LYS B C 1
ATOM 8540 O O . LYS B 1 355 ? -11.812 11.312 19.719 1 96.25 355 LYS B O 1
ATOM 8545 N N . ARG B 1 356 ? -12.18 9.398 18.656 1 96.06 356 ARG B N 1
ATOM 8546 C CA . ARG B 1 356 ? -13.547 9.594 18.188 1 96.06 356 ARG B CA 1
ATOM 8547 C C . ARG B 1 356 ? -13.625 10.711 17.156 1 96.06 356 ARG B C 1
ATOM 8549 O O . ARG B 1 356 ? -14.516 10.719 16.312 1 96.06 356 ARG B O 1
ATOM 8556 N N . THR B 1 357 ? -12.797 11.797 17.375 1 98 357 THR B N 1
ATOM 8557 C CA . THR B 1 357 ? -12.836 12.898 16.422 1 98 357 THR B CA 1
ATOM 8558 C C . THR B 1 357 ? -11.625 12.859 15.492 1 98 357 THR B C 1
ATOM 8560 O O . THR B 1 357 ? -10.602 12.258 15.828 1 98 357 THR B O 1
ATOM 8563 N N . PHE B 1 358 ? -11.773 13.367 14.305 1 98.31 358 PHE B N 1
ATOM 8564 C CA . PHE B 1 358 ? -10.703 13.453 13.32 1 98.31 358 PHE B CA 1
ATOM 8565 C C . PHE B 1 358 ? -10.922 14.641 12.383 1 98.31 358 PHE B C 1
ATOM 8567 O O . PHE B 1 358 ? -12.023 15.195 12.336 1 98.31 358 PHE B O 1
ATOM 8574 N N . ASP B 1 359 ? -9.867 15.102 11.734 1 97.5 359 ASP B N 1
ATOM 8575 C CA . ASP B 1 359 ? -9.914 16.234 10.82 1 97.5 359 ASP B CA 1
ATOM 8576 C C . ASP B 1 359 ? -10.195 15.781 9.391 1 97.5 359 ASP B C 1
ATOM 8578 O O . ASP B 1 359 ? -9.898 14.641 9.031 1 97.5 359 ASP B O 1
ATOM 8582 N N . LEU B 1 360 ? -10.906 16.625 8.617 1 97.5 360 LEU B N 1
ATOM 8583 C CA . LEU B 1 360 ? -11.141 16.406 7.199 1 97.5 360 LEU B CA 1
ATOM 8584 C C . LEU B 1 360 ? -10.266 17.328 6.352 1 97.5 360 LEU B C 1
ATOM 8586 O O . LEU B 1 360 ? -10.281 18.547 6.535 1 97.5 360 LEU B O 1
ATOM 8590 N N . LYS B 1 361 ? -9.469 16.703 5.598 1 97.12 361 LYS B N 1
ATOM 8591 C CA . LYS B 1 361 ? -8.625 17.453 4.676 1 97.12 361 LYS B CA 1
ATOM 8592 C C . LYS B 1 361 ? -8.875 17.031 3.232 1 97.12 361 LYS B C 1
ATOM 8594 O O . LYS B 1 361 ? -9.234 15.875 2.969 1 97.12 361 LYS B O 1
ATOM 8599 N N . THR B 1 362 ? -8.805 17.922 2.385 1 96.31 362 THR B N 1
ATOM 8600 C CA . THR B 1 362 ? -8.828 17.656 0.951 1 96.31 362 THR B CA 1
ATOM 8601 C C . THR B 1 362 ? -7.484 17.984 0.314 1 96.31 362 THR B C 1
ATOM 8603 O O . THR B 1 362 ? -6.863 19 0.657 1 96.31 362 THR B O 1
ATOM 8606 N N . ARG B 1 363 ? -7.008 17.078 -0.418 1 97.31 363 ARG B N 1
ATOM 8607 C CA . ARG B 1 363 ? -5.688 17.219 -1.026 1 97.31 363 ARG B CA 1
ATOM 8608 C C . ARG B 1 363 ? -5.797 17.375 -2.539 1 97.31 363 ARG B C 1
ATOM 8610 O O . ARG B 1 363 ? -5.992 16.406 -3.26 1 97.31 363 ARG B O 1
ATOM 8617 N N . ALA B 1 364 ? -5.559 18.656 -2.963 1 97.5 364 ALA B N 1
ATOM 8618 C CA . ALA B 1 364 ? -5.496 18.875 -4.406 1 97.5 364 ALA B CA 1
ATOM 8619 C C . ALA B 1 364 ? -4.262 18.219 -5.012 1 97.5 364 ALA B C 1
ATOM 8621 O O . ALA B 1 364 ? -3.197 18.188 -4.395 1 97.5 364 ALA B O 1
ATOM 8622 N N . VAL B 1 365 ? -4.395 17.719 -6.188 1 98 365 VAL B N 1
ATOM 8623 C CA . VAL B 1 365 ? -3.297 17.062 -6.875 1 98 365 VAL B CA 1
ATOM 8624 C C . VAL B 1 365 ? -2.184 18.062 -7.172 1 98 365 VAL B C 1
ATOM 8626 O O . VAL B 1 365 ? -2.408 19.266 -7.141 1 98 365 VAL B O 1
ATOM 8629 N N . VAL B 1 366 ? -1.073 17.547 -7.469 1 97.19 366 VAL B N 1
ATOM 8630 C CA . VAL B 1 366 ? 0.157 18.312 -7.617 1 97.19 366 VAL B CA 1
ATOM 8631 C C . VAL B 1 366 ? -0.007 19.344 -8.742 1 97.19 366 VAL B C 1
ATOM 8633 O O . VAL B 1 366 ? 0.533 20.438 -8.664 1 97.19 366 VAL B O 1
ATOM 8636 N N . SER B 1 367 ? -0.785 19.031 -9.766 1 97.19 367 SER B N 1
ATOM 8637 C CA . SER B 1 367 ? -0.972 19.938 -10.891 1 97.19 367 SER B CA 1
ATOM 8638 C C . SER B 1 367 ? -1.695 21.219 -10.453 1 97.19 367 SER B C 1
ATOM 8640 O O . SER B 1 367 ? -1.481 22.281 -11.031 1 97.19 367 SER B O 1
ATOM 8642 N N . ILE B 1 368 ? -2.508 21.094 -9.453 1 96.44 368 ILE B N 1
ATOM 8643 C CA . ILE B 1 368 ? -3.26 22.234 -8.953 1 96.44 368 ILE B CA 1
ATOM 8644 C C . ILE B 1 368 ? -2.434 22.984 -7.91 1 96.44 368 ILE B C 1
ATOM 8646 O O . ILE B 1 368 ? -2.361 24.219 -7.93 1 96.44 368 ILE B O 1
ATOM 8650 N N . ARG B 1 369 ? -1.782 22.312 -7.062 1 93.69 369 ARG B N 1
ATOM 8651 C CA . ARG B 1 369 ? -1.029 22.922 -5.973 1 93.69 369 ARG B CA 1
ATOM 8652 C C . ARG B 1 369 ? 0.171 23.703 -6.504 1 93.69 369 ARG B C 1
ATOM 8654 O O . ARG B 1 369 ? 0.487 24.781 -6.008 1 93.69 369 ARG B O 1
ATOM 8661 N N . ASN B 1 370 ? 0.809 23.141 -7.516 1 91.69 370 ASN B N 1
ATOM 8662 C CA . ASN B 1 370 ? 2.053 23.734 -8 1 91.69 370 ASN B CA 1
ATOM 8663 C C . ASN B 1 370 ? 1.803 24.703 -9.141 1 91.69 370 ASN B C 1
ATOM 8665 O O . ASN B 1 370 ? 2.688 25.484 -9.508 1 91.69 370 ASN B O 1
ATOM 8669 N N . ASP B 1 371 ? 0.654 24.672 -9.641 1 93.62 371 ASP B N 1
ATOM 8670 C CA . ASP B 1 371 ? 0.254 25.531 -10.75 1 93.62 371 ASP B CA 1
ATOM 8671 C C . ASP B 1 371 ? -1.157 26.078 -10.539 1 93.62 371 ASP B C 1
ATOM 8673 O O . ASP B 1 371 ? -2.02 25.938 -11.406 1 93.62 371 ASP B O 1
ATOM 8677 N N . ARG B 1 372 ? -1.307 26.75 -9.453 1 91.06 372 ARG B N 1
ATOM 8678 C CA . ARG B 1 372 ? -2.631 27.078 -8.945 1 91.06 372 ARG B CA 1
ATOM 8679 C C . ARG B 1 372 ? -3.365 28.016 -9.891 1 91.06 372 ARG B C 1
ATOM 8681 O O . ARG B 1 372 ? -4.586 27.938 -10.039 1 91.06 372 ARG B O 1
ATOM 8688 N N . ALA B 1 373 ? -2.652 28.922 -10.547 1 93.06 373 ALA B N 1
ATOM 8689 C CA . ALA B 1 373 ? -3.299 29.859 -11.469 1 93.06 373 ALA B CA 1
ATOM 8690 C C . ALA B 1 373 ? -3.836 29.141 -12.695 1 93.06 373 ALA B C 1
ATOM 8692 O O . ALA B 1 373 ? -4.781 29.594 -13.336 1 93.06 373 ALA B O 1
ATOM 8693 N N . ASN B 1 374 ? -3.238 28.031 -13.031 1 96.06 374 ASN B N 1
ATOM 8694 C CA . ASN B 1 374 ? -3.578 27.281 -14.227 1 96.06 374 ASN B CA 1
ATOM 8695 C C . ASN B 1 374 ? -4.52 26.125 -13.906 1 96.06 374 ASN B C 1
ATOM 8697 O O . ASN B 1 374 ? -4.414 25.047 -14.5 1 96.06 374 ASN B O 1
ATOM 8701 N N . TYR B 1 375 ? -5.445 26.344 -12.977 1 95.38 375 TYR B N 1
ATOM 8702 C CA . TYR B 1 375 ? -6.266 25.25 -12.445 1 95.38 375 TYR B CA 1
ATOM 8703 C C . TYR B 1 375 ? -7.215 24.719 -13.508 1 95.38 375 TYR B C 1
ATOM 8705 O O . TYR B 1 375 ? -7.645 23.562 -13.445 1 95.38 375 TYR B O 1
ATOM 8713 N N . ALA B 1 376 ? -7.562 25.5 -14.523 1 95.44 376 ALA B N 1
ATOM 8714 C CA . ALA B 1 376 ? -8.445 25.031 -15.594 1 95.44 376 ALA B CA 1
ATOM 8715 C C . ALA B 1 376 ? -7.77 23.969 -16.438 1 95.44 376 ALA B C 1
ATOM 8717 O O . ALA B 1 376 ? -8.375 22.938 -16.75 1 95.44 376 ALA B O 1
ATOM 8718 N N . GLU B 1 377 ? -6.57 24.203 -16.812 1 95.81 377 GLU B N 1
ATOM 8719 C CA . GLU B 1 377 ? -5.805 23.188 -17.531 1 95.81 377 GLU B CA 1
ATOM 8720 C C . GLU B 1 377 ? -5.367 22.062 -16.594 1 95.81 377 GLU B C 1
ATOM 8722 O O . GLU B 1 377 ? -5.379 20.891 -16.984 1 95.81 377 GLU B O 1
ATOM 8727 N N . GLY B 1 378 ? -5.023 22.484 -15.406 1 96.5 378 GLY B N 1
ATOM 8728 C CA . GLY B 1 378 ? -4.512 21.547 -14.414 1 96.5 378 GLY B CA 1
ATOM 8729 C C . GLY B 1 378 ? -5.531 20.5 -14.008 1 96.5 378 GLY B C 1
ATOM 8730 O O . GLY B 1 378 ? -5.164 19.438 -13.508 1 96.5 378 GLY B O 1
ATOM 8731 N N . CYS B 1 379 ? -6.766 20.797 -14.281 1 95.25 379 CYS B N 1
ATOM 8732 C CA . CYS B 1 379 ? -7.824 19.875 -13.875 1 95.25 379 CYS B CA 1
ATOM 8733 C C . CYS B 1 379 ? -7.797 18.594 -14.711 1 95.25 379 CYS B C 1
ATOM 8735 O O . CYS B 1 379 ? -8.398 17.594 -14.344 1 95.25 379 CYS B O 1
ATOM 8737 N N . GLY B 1 380 ? -7.059 18.594 -15.75 1 96.25 380 GLY B N 1
ATOM 8738 C CA . GLY B 1 380 ? -6.891 17.391 -16.562 1 96.25 380 GLY B CA 1
ATOM 8739 C C . GLY B 1 380 ? -6.023 16.344 -15.898 1 96.25 380 GLY B C 1
ATOM 8740 O O . GLY B 1 380 ? -6.125 15.156 -16.219 1 96.25 380 GLY B O 1
ATOM 8741 N N . TYR B 1 381 ? -5.148 16.781 -15.008 1 97.69 381 TYR B N 1
ATOM 8742 C CA . TYR B 1 381 ? -4.293 15.844 -14.281 1 97.69 381 TYR B CA 1
ATOM 8743 C C . TYR B 1 381 ? -5.121 14.906 -13.414 1 97.69 381 TYR B C 1
ATOM 8745 O O . TYR B 1 381 ? -5.973 15.344 -12.641 1 97.69 381 TYR B O 1
ATOM 8753 N N . GLN B 1 382 ? -4.891 13.617 -13.57 1 96.44 382 GLN B N 1
ATOM 8754 C CA . GLN B 1 382 ? -5.645 12.609 -12.828 1 96.44 382 GLN B CA 1
ATOM 8755 C C . GLN B 1 382 ? -4.707 11.688 -12.047 1 96.44 382 GLN B C 1
ATOM 8757 O O . GLN B 1 382 ? -3.541 11.531 -12.414 1 96.44 382 GLN B O 1
ATOM 8762 N N . ILE B 1 383 ? -5.238 11.18 -10.906 1 97.19 383 ILE B N 1
ATOM 8763 C CA . ILE B 1 383 ? -4.539 10.086 -10.25 1 97.19 383 ILE B CA 1
ATOM 8764 C C . ILE B 1 383 ? -4.938 8.758 -10.891 1 97.19 383 ILE B C 1
ATOM 8766 O O . ILE B 1 383 ? -6.109 8.375 -10.867 1 97.19 383 ILE B O 1
ATOM 8770 N N . ARG B 1 384 ? -3.947 8.062 -11.414 1 94.81 384 ARG B N 1
ATOM 8771 C CA . ARG B 1 384 ? -4.227 6.844 -12.172 1 94.81 384 ARG B CA 1
ATOM 8772 C C . ARG B 1 384 ? -3.533 5.641 -11.539 1 94.81 384 ARG B C 1
ATOM 8774 O O . ARG B 1 384 ? -3.867 4.492 -11.852 1 94.81 384 ARG B O 1
ATOM 8781 N N . PHE B 1 385 ? -2.623 5.93 -10.672 1 93.44 385 PHE B N 1
ATOM 8782 C CA . PHE B 1 385 ? -1.812 4.855 -10.117 1 93.44 385 PHE B CA 1
ATOM 8783 C C . PHE B 1 385 ? -1.722 4.98 -8.602 1 93.44 385 PHE B C 1
ATOM 8785 O O . PHE B 1 385 ? -1.862 6.078 -8.055 1 93.44 385 PHE B O 1
ATOM 8792 N N . ALA B 1 386 ? -1.525 3.836 -7.945 1 92.69 386 ALA B N 1
ATOM 8793 C CA . ALA B 1 386 ? -1.323 3.865 -6.496 1 92.69 386 ALA B CA 1
ATOM 8794 C C . ALA B 1 386 ? 0.07 4.383 -6.148 1 92.69 386 ALA B C 1
ATOM 8796 O O . ALA B 1 386 ? 0.241 5.109 -5.164 1 92.69 386 ALA B O 1
ATOM 8797 N N . ARG B 1 387 ? 1.006 3.947 -6.93 1 91.62 387 ARG B N 1
ATOM 8798 C CA . ARG B 1 387 ? 2.4 4.293 -6.668 1 91.62 387 ARG B CA 1
ATOM 8799 C C . ARG B 1 387 ? 3.041 4.938 -7.895 1 91.62 387 ARG B C 1
ATOM 8801 O O . ARG B 1 387 ? 2.537 4.801 -9.008 1 91.62 387 ARG B O 1
ATOM 8808 N N . GLY B 1 388 ? 4.121 5.652 -7.641 1 93.12 388 GLY B N 1
ATOM 8809 C CA . GLY B 1 388 ? 4.867 6.281 -8.719 1 93.12 388 GLY B CA 1
ATOM 8810 C C . GLY B 1 388 ? 5.016 7.781 -8.539 1 93.12 388 GLY B C 1
ATOM 8811 O O . GLY B 1 388 ? 4.312 8.391 -7.734 1 93.12 388 GLY B O 1
ATOM 8812 N N . LEU B 1 389 ? 5.844 8.336 -9.359 1 95.12 389 LEU B N 1
ATOM 8813 C CA . LEU B 1 389 ? 6.23 9.734 -9.25 1 95.12 389 LEU B CA 1
ATOM 8814 C C . LEU B 1 389 ? 5.109 10.648 -9.727 1 95.12 389 LEU B C 1
ATOM 8816 O O . LEU B 1 389 ? 4.953 11.766 -9.227 1 95.12 389 LEU B O 1
ATOM 8820 N N . TRP B 1 390 ? 4.332 10.141 -10.703 1 95.75 390 TRP B N 1
ATOM 8821 C CA . TRP B 1 390 ? 3.305 10.992 -11.305 1 95.75 390 TRP B CA 1
ATOM 8822 C C . TRP B 1 390 ? 1.956 10.281 -11.328 1 95.75 390 TRP B C 1
ATOM 8824 O O . TRP B 1 390 ? 1.897 9.055 -11.391 1 95.75 390 TRP B O 1
ATOM 8834 N N . GLU B 1 391 ? 0.918 11.094 -11.258 1 96.88 391 GLU B N 1
ATOM 8835 C CA . GLU B 1 391 ? -0.452 10.609 -11.375 1 96.88 391 GLU B CA 1
ATOM 8836 C C . GLU B 1 391 ? -0.722 9.484 -10.375 1 96.88 391 GLU B C 1
ATOM 8838 O O . GLU B 1 391 ? -1.323 8.469 -10.727 1 96.88 391 GLU B O 1
ATOM 8843 N N . SER B 1 392 ? -0.172 9.672 -9.195 1 97.19 392 SER B N 1
ATOM 8844 C CA . SER B 1 392 ? -0.283 8.594 -8.211 1 97.19 392 SER B CA 1
ATOM 8845 C C . SER B 1 392 ? -0.671 9.133 -6.84 1 97.19 392 SER B C 1
ATOM 8847 O O . SER B 1 392 ? -0.422 10.305 -6.535 1 97.19 392 SER B O 1
ATOM 8849 N N . PHE B 1 393 ? -1.338 8.273 -6 1 97.75 393 PHE B N 1
ATOM 8850 C CA . PHE B 1 393 ? -1.587 8.602 -4.602 1 97.75 393 PHE B CA 1
ATOM 8851 C C . PHE B 1 393 ? -0.275 8.789 -3.848 1 97.75 393 PHE B C 1
ATOM 8853 O O . PHE B 1 393 ? -0.181 9.633 -2.957 1 97.75 393 PHE B O 1
ATOM 8860 N N . GLU B 1 394 ? 0.709 8.039 -4.273 1 96.69 394 GLU B N 1
ATOM 8861 C CA . GLU B 1 394 ? 2.018 8.086 -3.631 1 96.69 394 GLU B CA 1
ATOM 8862 C C . GLU B 1 394 ? 2.65 9.469 -3.766 1 96.69 394 GLU B C 1
ATOM 8864 O O . GLU B 1 394 ? 3.27 9.969 -2.824 1 96.69 394 GLU B O 1
ATOM 8869 N N . ARG B 1 395 ? 2.518 10.062 -4.922 1 97.5 395 ARG B N 1
ATOM 8870 C CA . ARG B 1 395 ? 3.055 11.398 -5.145 1 97.5 395 ARG B CA 1
ATOM 8871 C C . ARG B 1 395 ? 2.414 12.406 -4.195 1 97.5 395 ARG B C 1
ATOM 8873 O O . ARG B 1 395 ? 3.107 13.227 -3.592 1 97.5 395 ARG B O 1
ATOM 8880 N N . GLU B 1 396 ? 1.166 12.336 -4.117 1 98.25 396 GLU B N 1
ATOM 8881 C CA . GLU B 1 396 ? 0.454 13.25 -3.229 1 98.25 396 GLU B CA 1
ATOM 8882 C C . GLU B 1 396 ? 0.834 13.008 -1.771 1 98.25 396 GLU B C 1
ATOM 8884 O O . GLU B 1 396 ? 0.987 13.953 -0.999 1 98.25 396 GLU B O 1
ATOM 8889 N N . TYR B 1 397 ? 0.942 11.727 -1.397 1 97.94 397 TYR B N 1
ATOM 8890 C CA . TYR B 1 397 ? 1.341 11.383 -0.038 1 97.94 397 TYR B CA 1
ATOM 8891 C C . TYR B 1 397 ? 2.744 11.891 0.267 1 97.94 397 TYR B C 1
ATOM 8893 O O . TYR B 1 397 ? 2.998 12.414 1.353 1 97.94 397 TYR B O 1
ATOM 8901 N N . TRP B 1 398 ? 3.639 11.719 -0.7 1 97.38 398 TRP B N 1
ATOM 8902 C CA . TRP B 1 398 ? 5.004 12.219 -0.582 1 97.38 398 TRP B CA 1
ATOM 8903 C C . TRP B 1 398 ? 5.008 13.719 -0.293 1 97.38 398 TRP B C 1
ATOM 8905 O O . TRP B 1 398 ? 5.695 14.18 0.62 1 97.38 398 TRP B O 1
ATOM 8915 N N . ASP B 1 399 ? 4.285 14.414 -1.061 1 97.19 399 ASP B N 1
ATOM 8916 C CA . ASP B 1 399 ? 4.211 15.859 -0.889 1 97.19 399 ASP B CA 1
ATOM 8917 C C . ASP B 1 399 ? 3.58 16.219 0.454 1 97.19 399 ASP B C 1
ATOM 8919 O O . ASP B 1 399 ? 3.975 17.203 1.085 1 97.19 399 ASP B O 1
ATOM 8923 N N . MET B 1 400 ? 2.652 15.477 0.865 1 97.62 400 MET B N 1
ATOM 8924 C CA . MET B 1 400 ? 1.982 15.758 2.131 1 97.62 400 MET B CA 1
ATOM 8925 C C . MET B 1 400 ? 2.939 15.578 3.305 1 97.62 400 MET B C 1
ATOM 8927 O O . MET B 1 400 ? 2.926 16.375 4.25 1 97.62 400 MET B O 1
ATOM 8931 N N . VAL B 1 401 ? 3.725 14.555 3.227 1 97.94 401 VAL B N 1
ATOM 8932 C CA . VAL B 1 401 ? 4.684 14.297 4.297 1 97.94 401 VAL B CA 1
ATOM 8933 C C . VAL B 1 401 ? 5.605 15.5 4.469 1 97.94 401 VAL B C 1
ATOM 8935 O O . VAL B 1 401 ? 5.914 15.898 5.594 1 97.94 401 VAL B O 1
ATOM 8938 N N . ARG B 1 402 ? 5.977 16.125 3.426 1 97.19 402 ARG B N 1
ATOM 8939 C CA . ARG B 1 402 ? 6.977 17.188 3.438 1 97.19 402 ARG B CA 1
ATOM 8940 C C . ARG B 1 402 ? 6.332 18.547 3.725 1 97.19 402 ARG B C 1
ATOM 8942 O O . ARG B 1 402 ? 6.934 19.391 4.383 1 97.19 402 ARG B O 1
ATOM 8949 N N . ALA B 1 403 ? 5.098 18.672 3.283 1 96.06 403 ALA B N 1
ATOM 8950 C CA . ALA B 1 403 ? 4.559 20.031 3.25 1 96.06 403 ALA B CA 1
ATOM 8951 C C . ALA B 1 403 ? 3.389 20.172 4.219 1 96.06 403 ALA B C 1
ATOM 8953 O O . ALA B 1 403 ? 3.121 21.281 4.715 1 96.06 403 ALA B O 1
ATOM 8954 N N . ALA B 1 404 ? 2.699 19.078 4.531 1 96.56 404 ALA B N 1
ATOM 8955 C CA . ALA B 1 404 ? 1.423 19.25 5.219 1 96.56 404 ALA B CA 1
ATOM 8956 C C . ALA B 1 404 ? 1.416 18.516 6.555 1 96.56 404 ALA B C 1
ATOM 8958 O O . ALA B 1 404 ? 0.75 18.938 7.5 1 96.56 404 ALA B O 1
ATOM 8959 N N . PHE B 1 405 ? 2.111 17.438 6.727 1 98 405 PHE B N 1
ATOM 8960 C CA . PHE B 1 405 ? 1.984 16.531 7.859 1 98 405 PHE B CA 1
ATOM 8961 C C . PHE B 1 405 ? 2.279 17.25 9.172 1 98 405 PHE B C 1
ATOM 8963 O O . PHE B 1 405 ? 1.647 16.984 10.188 1 98 405 PHE B O 1
ATOM 8970 N N . LEU B 1 406 ? 3.301 18.109 9.188 1 97.75 406 LEU B N 1
ATOM 8971 C CA . LEU B 1 406 ? 3.627 18.781 10.445 1 97.75 406 LEU B CA 1
ATOM 8972 C C . LEU B 1 406 ? 2.459 19.641 10.922 1 97.75 406 LEU B C 1
ATOM 8974 O O . LEU B 1 406 ? 2.092 19.594 12.094 1 97.75 406 LEU B O 1
ATOM 8978 N N . LYS B 1 407 ? 1.909 20.359 10.023 1 96.38 407 LYS B N 1
ATOM 8979 C CA . LYS B 1 407 ? 0.724 21.156 10.344 1 96.38 407 LYS B CA 1
ATOM 8980 C C . LYS B 1 407 ? -0.435 20.266 10.773 1 96.38 407 LYS B C 1
ATOM 8982 O O . LYS B 1 407 ? -1.099 20.531 11.773 1 96.38 407 LYS B O 1
ATOM 8987 N N . TYR B 1 408 ? -0.719 19.219 9.977 1 97.5 408 TYR B N 1
ATOM 8988 C CA . TYR B 1 408 ? -1.8 18.281 10.281 1 97.5 408 TYR B CA 1
ATOM 8989 C C . TYR B 1 408 ? -1.606 17.656 11.656 1 97.5 408 TYR B C 1
ATOM 8991 O O . TYR B 1 408 ? -2.57 17.484 12.406 1 97.5 408 TYR B O 1
ATOM 8999 N N . ASN B 1 409 ? -0.386 17.297 11.945 1 98 409 ASN B N 1
ATOM 9000 C CA . ASN B 1 409 ? -0.079 16.656 13.227 1 98 409 ASN B CA 1
ATOM 9001 C C . ASN B 1 409 ? -0.414 17.578 14.398 1 98 409 ASN B C 1
ATOM 9003 O O . ASN B 1 409 ? -1.097 17.172 15.336 1 98 409 ASN B O 1
ATOM 9007 N N . PHE B 1 410 ? 0.049 18.844 14.359 1 97.69 410 PHE B N 1
ATOM 9008 C CA . PHE B 1 410 ? -0.214 19.797 15.438 1 97.69 410 PHE B CA 1
ATOM 9009 C C . PHE B 1 410 ? -1.706 20.094 15.547 1 97.69 410 PHE B C 1
ATOM 9011 O O . PHE B 1 410 ? -2.229 20.266 16.656 1 97.69 410 PHE B O 1
ATOM 9018 N N . GLN B 1 411 ? -2.35 20.156 14.398 1 96.44 411 GLN B N 1
ATOM 9019 C CA . GLN B 1 411 ? -3.791 20.391 14.422 1 96.44 411 GLN B CA 1
ATOM 9020 C C . GLN B 1 411 ? -4.523 19.234 15.102 1 96.44 411 GLN B C 1
ATOM 9022 O O . GLN B 1 411 ? -5.414 19.469 15.922 1 96.44 411 GLN B O 1
ATOM 9027 N N . ALA B 1 412 ? -4.133 18.078 14.766 1 97.19 412 ALA B N 1
ATOM 9028 C CA . ALA B 1 412 ? -4.754 16.906 15.367 1 97.19 412 ALA B CA 1
ATOM 9029 C C . ALA B 1 412 ? -4.477 16.844 16.875 1 97.19 412 ALA B C 1
ATOM 9031 O O . ALA B 1 412 ? -5.352 16.484 17.656 1 97.19 412 ALA B O 1
ATOM 9032 N N . ARG B 1 413 ? -3.293 17.234 17.266 1 97.06 413 ARG B N 1
ATOM 9033 C CA . ARG B 1 413 ? -2.914 17.172 18.672 1 97.06 413 ARG B CA 1
ATOM 9034 C C . ARG B 1 413 ? -3.66 18.219 19.484 1 97.06 413 ARG B C 1
ATOM 9036 O O . ARG B 1 413 ? -4.188 17.922 20.562 1 97.06 413 ARG B O 1
ATOM 9043 N N . ILE B 1 414 ? -3.723 19.406 18.984 1 96.81 414 ILE B N 1
ATOM 9044 C CA . ILE B 1 414 ? -4.438 20.484 19.672 1 96.81 414 ILE B CA 1
ATOM 9045 C C . ILE B 1 414 ? -5.914 20.109 19.812 1 96.81 414 ILE B C 1
ATOM 9047 O O . ILE B 1 414 ? -6.531 20.359 20.844 1 96.81 414 ILE B O 1
ATOM 9051 N N . GLY B 1 415 ? -6.453 19.484 18.75 1 96.5 415 GLY B N 1
ATOM 9052 C CA . GLY B 1 415 ? -7.863 19.125 18.75 1 96.5 415 GLY B CA 1
ATOM 9053 C C . GLY B 1 415 ? -8.141 17.781 19.391 1 96.5 415 GLY B C 1
ATOM 9054 O O . GLY B 1 415 ? -9.281 17.312 19.406 1 96.5 415 GLY B O 1
ATOM 9055 N N . HIS B 1 416 ? -7.16 17.125 19.938 1 96.88 416 HIS B N 1
ATOM 9056 C CA . HIS B 1 416 ? -7.297 15.789 20.5 1 96.88 416 HIS B CA 1
ATOM 9057 C C . HIS B 1 416 ? -7.965 14.844 19.5 1 96.88 416 HIS B C 1
ATOM 9059 O O . HIS B 1 416 ? -8.938 14.172 19.844 1 96.88 416 HIS B O 1
ATOM 9065 N N . MET B 1 417 ? -7.484 14.93 18.328 1 97.81 417 MET B N 1
ATOM 9066 C CA . MET B 1 417 ? -8.062 14.156 17.234 1 97.81 417 MET B CA 1
ATOM 9067 C C . MET B 1 417 ? -7.297 12.859 17.016 1 97.81 417 MET B C 1
ATOM 9069 O O . MET B 1 417 ? -6.129 12.75 17.391 1 97.81 417 MET B O 1
ATOM 9073 N N . ASP B 1 418 ? -8.008 11.852 16.375 1 98 418 ASP B N 1
ATOM 9074 C CA . ASP B 1 418 ? -7.434 10.539 16.109 1 98 418 ASP B CA 1
ATOM 9075 C C . ASP B 1 418 ? -6.527 10.57 14.883 1 98 418 ASP B C 1
ATOM 9077 O O . ASP B 1 418 ? -5.574 9.797 14.789 1 98 418 ASP B O 1
ATOM 9081 N N . GLY B 1 419 ? -6.844 11.328 14 1 97.94 419 GLY B N 1
ATOM 9082 C CA . GLY B 1 419 ? -6.105 11.422 12.75 1 97.94 419 GLY B CA 1
ATOM 9083 C C . GLY B 1 419 ? -6.77 12.336 11.734 1 97.94 419 GLY B C 1
ATOM 9084 O O . GLY B 1 419 ? -7.469 13.281 12.109 1 97.94 419 GLY B O 1
ATOM 9085 N N . ILE B 1 420 ? -6.391 12.102 10.477 1 98.38 420 ILE B N 1
ATOM 9086 C CA . ILE B 1 420 ? -6.859 12.961 9.391 1 98.38 420 ILE B CA 1
ATOM 9087 C C . ILE B 1 420 ? -7.438 12.102 8.266 1 98.38 420 ILE B C 1
ATOM 9089 O O . ILE B 1 420 ? -6.82 11.117 7.848 1 98.38 420 ILE B O 1
ATOM 9093 N N . PHE B 1 421 ? -8.695 12.438 7.867 1 98.38 421 PHE B N 1
ATOM 9094 C CA . PHE B 1 421 ? -9.297 11.875 6.664 1 98.38 421 PHE B CA 1
ATOM 9095 C C . PHE B 1 421 ? -8.977 12.734 5.449 1 98.38 421 PHE B C 1
ATOM 9097 O O . PHE B 1 421 ? -9.25 13.938 5.438 1 98.38 421 PHE B O 1
ATOM 9104 N N . VAL B 1 422 ? -8.43 12.148 4.402 1 98.56 422 VAL B N 1
ATOM 9105 C CA . VAL B 1 422 ? -7.98 12.914 3.246 1 98.56 422 VAL B CA 1
ATOM 9106 C C . VAL B 1 422 ? -8.766 12.484 2.006 1 98.56 422 VAL B C 1
ATOM 9108 O O . VAL B 1 422 ? -8.875 11.297 1.719 1 98.56 422 VAL B O 1
ATOM 9111 N N . ALA B 1 423 ? -9.273 13.406 1.284 1 98.5 423 ALA B N 1
ATOM 9112 C CA . ALA B 1 423 ? -9.844 13.195 -0.04 1 98.5 423 ALA B CA 1
ATOM 9113 C C . ALA B 1 423 ? -8.938 13.75 -1.132 1 98.5 423 ALA B C 1
ATOM 9115 O O . ALA B 1 423 ? -8.57 14.93 -1.108 1 98.5 423 ALA B O 1
ATOM 9116 N N . TYR B 1 424 ? -8.562 12.906 -2.07 1 98.56 424 TYR B N 1
ATOM 9117 C CA . TYR B 1 424 ? -7.707 13.32 -3.178 1 98.56 424 TYR B CA 1
ATOM 9118 C C . TYR B 1 424 ? -8.539 13.773 -4.371 1 98.56 424 TYR B C 1
ATOM 9120 O O . TYR B 1 424 ? -9.414 13.047 -4.836 1 98.56 424 TYR B O 1
ATOM 9128 N N . HIS B 1 425 ? -8.188 14.961 -4.867 1 98 425 HIS B N 1
ATOM 9129 C CA . HIS B 1 425 ? -9.055 15.508 -5.91 1 98 425 HIS B CA 1
ATOM 9130 C C . HIS B 1 425 ? -8.297 16.516 -6.781 1 98 425 HIS B C 1
ATOM 9132 O O . HIS B 1 425 ? -7.219 16.969 -6.41 1 98 425 HIS B O 1
ATOM 9138 N N . ASN B 1 426 ? -8.742 16.719 -7.941 1 96.75 426 ASN B N 1
ATOM 9139 C CA . ASN B 1 426 ? -8.438 17.938 -8.68 1 96.75 426 ASN B CA 1
ATOM 9140 C C . ASN B 1 426 ? -9.57 18.953 -8.57 1 96.75 426 ASN B C 1
ATOM 9142 O O . ASN B 1 426 ? -10.227 19.047 -7.527 1 96.75 426 ASN B O 1
ATOM 9146 N N . THR B 1 427 ? -9.789 19.766 -9.57 1 95.62 427 THR B N 1
ATOM 9147 C CA . THR B 1 427 ? -10.836 20.766 -9.391 1 95.62 427 THR B CA 1
ATOM 9148 C C . THR B 1 427 ? -12.148 20.297 -10.008 1 95.62 427 THR B C 1
ATOM 9150 O O . THR B 1 427 ? -13.156 21 -9.953 1 95.62 427 THR B O 1
ATOM 9153 N N . SER B 1 428 ? -12.117 19.047 -10.523 1 94.19 428 SER B N 1
ATOM 9154 C CA . SER B 1 428 ? -13.328 18.562 -11.195 1 94.19 428 SER B CA 1
ATOM 9155 C C . SER B 1 428 ? -13.75 17.203 -10.648 1 94.19 428 SER B C 1
ATOM 9157 O O . SER B 1 428 ? -14.914 16.828 -10.758 1 94.19 428 SER B O 1
ATOM 9159 N N . GLU B 1 429 ? -12.805 16.516 -10.156 1 95.94 429 GLU B N 1
ATOM 9160 C CA . GLU B 1 429 ? -13.18 15.156 -9.758 1 95.94 429 GLU B CA 1
ATOM 9161 C C . GLU B 1 429 ? -12.398 14.719 -8.523 1 95.94 429 GLU B C 1
ATOM 9163 O O . GLU B 1 429 ? -11.289 15.195 -8.273 1 95.94 429 GLU B O 1
ATOM 9168 N N . ILE B 1 430 ? -13.008 13.797 -7.719 1 97.81 430 ILE B N 1
ATOM 9169 C CA . ILE B 1 430 ? -12.359 13.109 -6.605 1 97.81 430 ILE B CA 1
ATOM 9170 C C . ILE B 1 430 ? -11.836 11.75 -7.074 1 97.81 430 ILE B C 1
ATOM 9172 O O . ILE B 1 430 ? -12.516 11.047 -7.824 1 97.81 430 ILE B O 1
ATOM 9176 N N . PHE B 1 431 ? -10.648 11.352 -6.645 1 98 431 PHE B N 1
ATOM 9177 C CA . PHE B 1 431 ? -10.016 10.125 -7.129 1 98 431 PHE B CA 1
ATOM 9178 C C . PHE B 1 431 ? -10.062 9.031 -6.066 1 98 431 PHE B C 1
ATOM 9180 O O . PHE B 1 431 ? -10.109 7.848 -6.387 1 98 431 PHE B O 1
ATOM 9187 N N . GLY B 1 432 ? -9.961 9.461 -4.82 1 98.12 432 GLY B N 1
ATOM 9188 C CA . GLY B 1 432 ? -9.922 8.477 -3.752 1 98.12 432 GLY B CA 1
ATOM 9189 C C . GLY B 1 432 ? -9.75 9.094 -2.377 1 98.12 432 GLY B C 1
ATOM 9190 O O . GLY B 1 432 ? -9.773 10.32 -2.234 1 98.12 432 GLY B O 1
ATOM 9191 N N . PHE B 1 433 ? -9.617 8.219 -1.359 1 98.25 433 PHE B N 1
ATOM 9192 C CA . PHE B 1 433 ? -9.625 8.625 0.042 1 98.25 433 PHE B CA 1
ATOM 9193 C C . PHE B 1 433 ? -8.562 7.859 0.829 1 98.25 433 PHE B C 1
ATOM 9195 O O . PHE B 1 433 ? -8.078 6.816 0.38 1 98.25 433 PHE B O 1
ATOM 9202 N N . GLN B 1 434 ? -8.227 8.398 1.901 1 98.12 434 GLN B N 1
ATOM 9203 C CA . GLN B 1 434 ? -7.285 7.746 2.807 1 98.12 434 GLN B CA 1
ATOM 9204 C C . GLN B 1 434 ? -7.43 8.281 4.227 1 98.12 434 GLN B C 1
ATOM 9206 O O . GLN B 1 434 ? -7.68 9.477 4.426 1 98.12 434 GLN B O 1
ATOM 9211 N N . TYR B 1 435 ? -7.422 7.41 5.184 1 97.81 435 TYR B N 1
ATOM 9212 C CA . TYR B 1 435 ? -7.344 7.82 6.582 1 97.81 435 TYR B CA 1
ATOM 9213 C C . TYR B 1 435 ? -5.922 7.691 7.109 1 97.81 435 TYR B C 1
ATOM 9215 O O . TYR B 1 435 ? -5.312 6.621 7.016 1 97.81 435 TYR B O 1
ATOM 9223 N N . ILE B 1 436 ? -5.363 8.727 7.617 1 98.19 436 ILE B N 1
ATOM 9224 C CA . ILE B 1 436 ? -4.008 8.789 8.156 1 98.19 436 ILE B CA 1
ATOM 9225 C C . ILE B 1 436 ? -4.062 9.086 9.648 1 98.19 436 ILE B C 1
ATOM 9227 O O . ILE B 1 436 ? -4.344 10.211 10.062 1 98.19 436 ILE B O 1
ATOM 9231 N N . ASP B 1 437 ? -3.742 8.141 10.414 1 97 437 ASP B N 1
ATOM 9232 C CA . ASP B 1 437 ? -3.848 8.32 11.859 1 97 437 ASP B CA 1
ATOM 9233 C C . ASP B 1 437 ? -2.643 9.086 12.406 1 97 437 ASP B C 1
ATOM 9235 O O . ASP B 1 437 ? -1.66 9.297 11.688 1 97 437 ASP B O 1
ATOM 9239 N N . LEU B 1 438 ? -2.746 9.57 13.609 1 97.56 438 LEU B N 1
ATOM 9240 C CA . LEU B 1 438 ? -1.72 10.391 14.25 1 97.56 438 LEU B CA 1
ATOM 9241 C C . LEU B 1 438 ? -0.405 9.625 14.359 1 97.56 438 LEU B C 1
ATOM 9243 O O . LEU B 1 438 ? 0.67 10.203 14.188 1 97.56 438 LEU B O 1
ATOM 9247 N N . GLU B 1 439 ? -0.406 8.367 14.625 1 93.94 439 GLU B N 1
ATOM 9248 C CA . GLU B 1 439 ? 0.787 7.543 14.781 1 93.94 439 GLU B CA 1
ATOM 9249 C C . GLU B 1 439 ? 1.58 7.469 13.477 1 93.94 439 GLU B C 1
ATOM 9251 O O . GLU B 1 439 ? 2.811 7.531 13.492 1 93.94 439 GLU B O 1
ATOM 9256 N N . GLU B 1 440 ? 0.833 7.344 12.438 1 94.38 440 GLU B N 1
ATOM 9257 C CA . GLU B 1 440 ? 1.491 7.32 11.133 1 94.38 440 GLU B CA 1
ATOM 9258 C C . GLU B 1 440 ? 2.217 8.633 10.859 1 94.38 440 GLU B C 1
ATOM 9260 O O . GLU B 1 440 ? 3.344 8.633 10.359 1 94.38 440 GLU B O 1
ATOM 9265 N N . MET B 1 441 ? 1.603 9.719 11.172 1 97.69 441 MET B N 1
ATOM 9266 C CA . MET B 1 441 ? 2.25 11.016 10.992 1 97.69 441 MET B CA 1
ATOM 9267 C C . MET B 1 441 ? 3.459 11.148 11.914 1 97.69 441 MET B C 1
ATOM 9269 O O . MET B 1 441 ? 4.484 11.703 11.523 1 97.69 441 MET B O 1
ATOM 9273 N N . ASN B 1 442 ? 3.383 10.648 13.117 1 96.25 442 ASN B N 1
ATOM 9274 C CA . ASN B 1 442 ? 4.508 10.68 14.047 1 96.25 442 ASN B CA 1
ATOM 9275 C C . ASN B 1 442 ? 5.719 9.945 13.477 1 96.25 442 ASN B C 1
ATOM 9277 O O . ASN B 1 442 ? 6.848 10.438 13.562 1 96.25 442 ASN B O 1
ATOM 9281 N N . LEU B 1 443 ? 5.445 8.828 12.945 1 92.5 443 LEU B N 1
ATOM 9282 C CA . LEU B 1 443 ? 6.543 8.031 12.414 1 92.5 443 LEU B CA 1
ATOM 9283 C C . LEU B 1 443 ? 7.215 8.734 11.242 1 92.5 443 LEU B C 1
ATOM 9285 O O . LEU B 1 443 ? 8.438 8.703 11.109 1 92.5 443 LEU B O 1
ATOM 9289 N N . ARG B 1 444 ? 6.438 9.359 10.438 1 95.44 444 ARG B N 1
ATOM 9290 C CA . ARG B 1 444 ? 6.973 10.047 9.273 1 95.44 444 ARG B CA 1
ATOM 9291 C C . ARG B 1 444 ? 7.75 11.297 9.68 1 95.44 444 ARG B C 1
ATOM 9293 O O . ARG B 1 444 ? 8.789 11.602 9.102 1 95.44 444 ARG B O 1
ATOM 9300 N N . LEU B 1 445 ? 7.258 12 10.656 1 97.12 445 LEU B N 1
ATOM 9301 C CA . LEU B 1 445 ? 7.805 13.305 11 1 97.12 445 LEU B CA 1
ATOM 9302 C C . LEU B 1 445 ? 8.914 13.172 12.031 1 97.12 445 LEU B C 1
ATOM 9304 O O . LEU B 1 445 ? 9.984 13.766 11.875 1 97.12 445 LEU B O 1
ATOM 9308 N N . PHE B 1 446 ? 8.617 12.344 13.102 1 95.31 446 PHE B N 1
ATOM 9309 C CA . PHE B 1 446 ? 9.461 12.375 14.289 1 95.31 446 PHE B CA 1
ATOM 9310 C C . PHE B 1 446 ? 10.242 11.07 14.43 1 95.31 446 PHE B C 1
ATOM 9312 O O . PHE B 1 446 ? 11.203 10.992 15.203 1 95.31 446 PHE B O 1
ATOM 9319 N N . GLY B 1 447 ? 9.828 10.07 13.719 1 89.62 447 GLY B N 1
ATOM 9320 C CA . GLY B 1 447 ? 10.469 8.766 13.812 1 89.62 447 GLY B CA 1
ATOM 9321 C C . GLY B 1 447 ? 9.867 7.883 14.891 1 89.62 447 GLY B C 1
ATOM 9322 O O . GLY B 1 447 ? 10.031 6.66 14.859 1 89.62 447 GLY B O 1
ATOM 9323 N N . SER B 1 448 ? 9.203 8.461 15.82 1 89.88 448 SER B N 1
ATOM 9324 C CA . SER B 1 448 ? 8.555 7.695 16.891 1 89.88 448 SER B CA 1
ATOM 9325 C C . SER B 1 448 ? 7.41 8.477 17.516 1 89.88 448 SER B C 1
ATOM 9327 O O . SER B 1 448 ? 7.34 9.703 17.375 1 89.88 448 SER B O 1
ATOM 9329 N N . ASN B 1 449 ? 6.508 7.758 18.188 1 91.31 449 ASN B N 1
ATOM 9330 C CA . ASN B 1 449 ? 5.422 8.406 18.906 1 91.31 449 ASN B CA 1
ATOM 9331 C C . ASN B 1 449 ? 5.941 9.188 20.109 1 91.31 449 ASN B C 1
ATOM 9333 O O . ASN B 1 449 ? 5.414 10.25 20.453 1 91.31 449 ASN B O 1
ATOM 9337 N N . GLU B 1 450 ? 6.898 8.672 20.734 1 91.44 450 GLU B N 1
ATOM 9338 C CA . GLU B 1 450 ? 7.473 9.289 21.922 1 91.44 450 GLU B CA 1
ATOM 9339 C C . GLU B 1 450 ? 8.055 10.664 21.594 1 91.44 450 GLU B C 1
ATOM 9341 O O . GLU B 1 450 ? 7.785 11.641 22.312 1 91.44 450 GLU B O 1
ATOM 9346 N N . MET B 1 451 ? 8.82 10.672 20.562 1 94 451 MET B N 1
ATOM 9347 C CA . MET B 1 451 ? 9.398 11.961 20.188 1 94 451 MET B CA 1
ATOM 9348 C C . MET B 1 451 ? 8.312 12.945 19.75 1 94 451 MET B C 1
ATOM 9350 O O . MET B 1 451 ? 8.414 14.141 20.031 1 94 451 MET B O 1
ATOM 9354 N N . GLY B 1 452 ? 7.309 12.438 19.016 1 95.94 452 GLY B N 1
ATOM 9355 C CA . GLY B 1 452 ? 6.211 13.297 18.609 1 95.94 452 GLY B CA 1
ATOM 9356 C C . GLY B 1 452 ? 5.488 13.938 19.781 1 95.94 452 GLY B C 1
ATOM 9357 O O . GLY B 1 452 ? 5.168 15.125 19.734 1 95.94 452 GLY B O 1
ATOM 9358 N N . ASP B 1 453 ? 5.289 13.219 20.797 1 95.38 453 ASP B N 1
ATOM 9359 C CA . ASP B 1 453 ? 4.609 13.719 21.984 1 95.38 453 ASP B CA 1
ATOM 9360 C C . ASP B 1 453 ? 5.449 14.789 22.688 1 95.38 453 ASP B C 1
ATOM 9362 O O . ASP B 1 453 ? 4.93 15.844 23.047 1 95.38 453 ASP B O 1
ATOM 9366 N N . LYS B 1 454 ? 6.656 14.508 22.844 1 96.5 454 LYS B N 1
ATOM 9367 C CA . LYS B 1 454 ? 7.539 15.453 23.516 1 96.5 454 LYS B CA 1
ATOM 9368 C C . LYS B 1 454 ? 7.711 16.734 22.688 1 96.5 454 LYS B C 1
ATOM 9370 O O . LYS B 1 454 ? 7.73 17.828 23.25 1 96.5 454 LYS B O 1
ATOM 9375 N N . ALA B 1 455 ? 7.859 16.516 21.406 1 97.44 455 ALA B N 1
ATOM 9376 C CA . ALA B 1 455 ? 8.016 17.656 20.516 1 97.44 455 ALA B CA 1
ATOM 9377 C C . ALA B 1 455 ? 6.824 18.609 20.625 1 97.44 455 ALA B C 1
ATOM 9379 O O . ALA B 1 455 ? 6.984 19.828 20.594 1 97.44 455 ALA B O 1
ATOM 9380 N N . TYR B 1 456 ? 5.637 18.078 20.688 1 97.19 456 TYR B N 1
ATOM 9381 C CA . TYR B 1 456 ? 4.41 18.875 20.781 1 97.19 456 TYR B CA 1
ATOM 9382 C C . TYR B 1 456 ? 4.41 19.734 22.031 1 97.19 456 TYR B C 1
ATOM 9384 O O . TYR B 1 456 ? 4.223 20.953 21.953 1 97.19 456 TYR B O 1
ATOM 9392 N N . HIS B 1 457 ? 4.664 19.172 23.141 1 97.94 457 HIS B N 1
ATOM 9393 C CA . HIS B 1 457 ? 4.656 19.859 24.422 1 97.94 457 HIS B CA 1
ATOM 9394 C C . HIS B 1 457 ? 5.789 20.875 24.516 1 97.94 457 HIS B C 1
ATOM 9396 O O . HIS B 1 457 ? 5.594 22 25 1 97.94 457 HIS B O 1
ATOM 9402 N N . MET B 1 458 ? 6.891 20.516 24.062 1 98.12 458 MET B N 1
ATOM 9403 C CA . MET B 1 458 ? 8.039 21.406 24.109 1 98.12 458 MET B CA 1
ATOM 9404 C C . MET B 1 458 ? 7.848 22.594 23.172 1 98.12 458 MET B C 1
ATOM 9406 O O . MET B 1 458 ? 8.305 23.703 23.469 1 98.12 458 MET B O 1
ATOM 9410 N N . SER B 1 459 ? 7.219 22.359 22.031 1 98.38 459 SER B N 1
ATOM 9411 C CA . SER B 1 459 ? 6.941 23.453 21.109 1 98.38 459 SER B CA 1
ATOM 9412 C C . SER B 1 459 ? 6.02 24.5 21.75 1 98.38 459 SER B C 1
ATOM 9414 O O . SER B 1 459 ? 6.25 25.703 21.625 1 98.38 459 SER B O 1
ATOM 9416 N N . ILE B 1 460 ? 5 24.062 22.422 1 98.12 460 ILE B N 1
ATOM 9417 C CA . ILE B 1 460 ? 4.086 24.984 23.109 1 98.12 460 ILE B CA 1
ATOM 9418 C C . ILE B 1 460 ? 4.836 25.719 24.219 1 98.12 460 ILE B C 1
ATOM 9420 O O . ILE B 1 460 ? 4.68 26.938 24.375 1 98.12 460 ILE B O 1
ATOM 9424 N N . GLY B 1 461 ? 5.641 24.969 24.953 1 98.19 461 GLY B N 1
ATOM 9425 C CA . GLY B 1 461 ? 6.414 25.578 26.016 1 98.19 461 GLY B CA 1
ATOM 9426 C C . GLY B 1 461 ? 7.363 26.656 25.547 1 98.19 461 GLY B C 1
ATOM 9427 O O . GLY B 1 461 ? 7.508 27.688 26.188 1 98.19 461 GLY B O 1
ATOM 9428 N N . LEU B 1 462 ? 8.039 26.359 24.469 1 98.25 462 LEU B N 1
ATOM 9429 C CA . LEU B 1 462 ? 8.969 27.328 23.906 1 98.25 462 LEU B CA 1
ATOM 9430 C C . LEU B 1 462 ? 8.219 28.578 23.438 1 98.25 462 LEU B C 1
ATOM 9432 O O . LEU B 1 462 ? 8.672 29.703 23.641 1 98.25 462 LEU B O 1
ATOM 9436 N N . LEU B 1 463 ? 7.105 28.391 22.781 1 98.31 463 LEU B N 1
ATOM 9437 C CA . LEU B 1 463 ? 6.301 29.5 22.297 1 98.31 463 LEU B CA 1
ATOM 9438 C C . LEU B 1 463 ? 5.824 30.391 23.438 1 98.31 463 LEU B C 1
ATOM 9440 O O . LEU B 1 463 ? 5.812 31.609 23.328 1 98.31 463 LEU B O 1
ATOM 9444 N N . GLU B 1 464 ? 5.391 29.797 24.547 1 98.06 464 GLU B N 1
ATOM 9445 C CA . GLU B 1 464 ? 4.98 30.547 25.719 1 98.06 464 GLU B CA 1
ATOM 9446 C C . GLU B 1 464 ? 6.094 31.469 26.203 1 98.06 464 GLU B C 1
ATOM 9448 O O . GLU B 1 464 ? 5.84 32.656 26.5 1 98.06 464 GLU B O 1
ATOM 9453 N N . ARG B 1 465 ? 7.289 30.984 26.234 1 97.62 465 ARG B N 1
ATOM 9454 C CA . ARG B 1 465 ? 8.43 31.75 26.719 1 97.62 465 ARG B CA 1
ATOM 9455 C C . ARG B 1 465 ? 8.758 32.906 25.766 1 97.62 465 ARG B C 1
ATOM 9457 O O . ARG B 1 465 ? 9.086 34 26.203 1 97.62 465 ARG B O 1
ATOM 9464 N N . ILE B 1 466 ? 8.672 32.625 24.531 1 97.94 466 ILE B N 1
ATOM 9465 C CA . ILE B 1 466 ? 8.953 33.625 23.531 1 97.94 466 ILE B CA 1
ATOM 9466 C C . ILE B 1 466 ? 7.914 34.75 23.641 1 97.94 466 ILE B C 1
ATOM 9468 O O . ILE B 1 466 ? 8.266 35.938 23.641 1 97.94 466 ILE B O 1
ATOM 9472 N N . LEU B 1 467 ? 6.645 34.406 23.719 1 98.06 467 LEU B N 1
ATOM 9473 C CA . LEU B 1 467 ? 5.578 35.406 23.812 1 98.06 467 LEU B CA 1
ATOM 9474 C C . LEU B 1 467 ? 5.672 36.188 25.125 1 98.06 467 LEU B C 1
ATOM 9476 O O . LEU B 1 467 ? 5.344 37.375 25.156 1 98.06 467 LEU B O 1
ATOM 9480 N N . ASP B 1 468 ? 6.117 35.5 26.141 1 97.25 468 ASP B N 1
ATOM 9481 C CA . ASP B 1 468 ? 6.324 36.219 27.406 1 97.25 468 ASP B CA 1
ATOM 9482 C C . ASP B 1 468 ? 7.363 37.312 27.266 1 97.25 468 ASP B C 1
ATOM 9484 O O . ASP B 1 468 ? 7.152 38.438 27.75 1 97.25 468 ASP B O 1
ATOM 9488 N N . VAL B 1 469 ? 8.477 36.969 26.641 1 97.12 469 VAL B N 1
ATOM 9489 C CA . VAL B 1 469 ? 9.523 37.969 26.469 1 97.12 469 VAL B CA 1
ATOM 9490 C C . VAL B 1 469 ? 9.008 39.125 25.609 1 97.12 469 VAL B C 1
ATOM 9492 O O . VAL B 1 469 ? 9.273 40.281 25.891 1 97.12 469 VAL B O 1
ATOM 9495 N N . ALA B 1 470 ? 8.281 38.812 24.609 1 97.38 470 ALA B N 1
ATOM 9496 C CA . ALA B 1 470 ? 7.719 39.812 23.734 1 97.38 470 ALA B CA 1
ATOM 9497 C C . ALA B 1 470 ? 6.781 40.75 24.5 1 97.38 470 ALA B C 1
ATOM 9499 O O . ALA B 1 470 ? 6.895 41.969 24.406 1 97.38 470 ALA B O 1
ATOM 9500 N N . THR B 1 471 ? 5.867 40.25 25.297 1 96.94 471 THR B N 1
ATOM 9501 C CA . THR B 1 471 ? 4.852 41.031 25.969 1 96.94 471 THR B CA 1
ATOM 9502 C C . THR B 1 471 ? 5.438 41.75 27.172 1 96.94 471 THR B C 1
ATOM 9504 O O . THR B 1 471 ? 4.902 42.781 27.625 1 96.94 471 THR B O 1
ATOM 9507 N N . GLU B 1 472 ? 6.516 41.219 27.688 1 95.31 472 GLU B N 1
ATOM 9508 C CA . GLU B 1 472 ? 7.195 41.906 28.781 1 95.31 472 GLU B CA 1
ATOM 9509 C C . GLU B 1 472 ? 7.922 43.156 28.297 1 95.31 472 GLU B C 1
ATOM 9511 O O . GLU B 1 472 ? 8.031 44.125 29.016 1 95.31 472 GLU B O 1
ATOM 9516 N N . ASN B 1 473 ? 8.398 43.062 27.094 1 95.19 473 ASN B N 1
ATOM 9517 C CA . ASN B 1 473 ? 9.086 44.219 26.5 1 95.19 473 ASN B CA 1
ATOM 9518 C C . ASN B 1 473 ? 8.102 45.219 25.938 1 95.19 473 ASN B C 1
ATOM 9520 O O . ASN B 1 473 ? 8.453 46.406 25.734 1 95.19 473 ASN B O 1
ATOM 9524 N N . PHE B 1 474 ? 6.895 44.812 25.609 1 96.12 474 PHE B N 1
ATOM 9525 C CA . PHE B 1 474 ? 5.805 45.656 25.141 1 96.12 474 PHE B CA 1
ATOM 9526 C C . PHE B 1 474 ? 4.535 45.406 25.938 1 96.12 474 PHE B C 1
ATOM 9528 O O . PHE B 1 474 ? 3.537 44.938 25.391 1 96.12 474 PHE B O 1
ATOM 9535 N N . PRO B 1 475 ? 4.496 45.781 27.188 1 95 475 PRO B N 1
ATOM 9536 C CA . PRO B 1 475 ? 3.371 45.406 28.047 1 95 475 PRO B CA 1
ATOM 9537 C C . PRO B 1 475 ? 2.057 46.062 27.609 1 95 475 PRO B C 1
ATOM 9539 O O . PRO B 1 475 ? 2.012 47.25 27.344 1 95 475 PRO B O 1
ATOM 9542 N N . ASN B 1 476 ? 1.018 45.281 27.453 1 95.75 476 ASN B N 1
ATOM 9543 C CA . ASN B 1 476 ? -0.361 45.688 27.219 1 95.75 476 ASN B CA 1
ATOM 9544 C C . ASN B 1 476 ? -0.519 46.375 25.859 1 95.75 476 ASN B C 1
ATOM 9546 O O . ASN B 1 476 ? -1.25 47.375 25.75 1 95.75 476 ASN B O 1
ATOM 9550 N N . GLU B 1 477 ? 0.222 45.938 24.891 1 96.38 477 GLU B N 1
ATOM 9551 C CA . GLU B 1 477 ? 0.116 46.469 23.531 1 96.38 477 GLU B CA 1
ATOM 9552 C C . GLU B 1 477 ? -0.166 45.344 22.531 1 96.38 477 GLU B C 1
ATOM 9554 O O . GLU B 1 477 ? 0.204 44.188 22.766 1 96.38 477 GLU B O 1
ATOM 9559 N N . THR B 1 478 ? -0.918 45.75 21.531 1 96.19 478 THR B N 1
ATOM 9560 C CA . THR B 1 478 ? -1.082 44.812 20.406 1 96.19 478 THR B CA 1
ATOM 9561 C C . THR B 1 478 ? 0.193 44.75 19.578 1 96.19 478 THR B C 1
ATOM 9563 O O . THR B 1 478 ? 0.775 45.781 19.234 1 96.19 478 THR B O 1
ATOM 9566 N N . LEU B 1 479 ? 0.61 43.5 19.312 1 96.88 479 LEU B N 1
ATOM 9567 C CA . LEU B 1 479 ? 1.917 43.312 18.688 1 96.88 479 LEU B CA 1
ATOM 9568 C C . LEU B 1 479 ? 1.787 42.562 17.375 1 96.88 479 LEU B C 1
ATOM 9570 O O . LEU B 1 479 ? 0.97 41.656 17.234 1 96.88 479 LEU B O 1
ATOM 9574 N N . SER B 1 480 ? 2.52 43.031 16.359 1 95.5 480 SER B N 1
ATOM 9575 C CA . SER B 1 480 ? 2.799 42.219 15.172 1 95.5 480 SER B CA 1
ATOM 9576 C C . SER B 1 480 ? 4.066 41.406 15.344 1 95.5 480 SER B C 1
ATOM 9578 O O . SER B 1 480 ? 5.141 41.938 15.609 1 95.5 480 SER B O 1
ATOM 9580 N N . ILE B 1 481 ? 3.98 40.125 15.242 1 96.44 481 ILE B N 1
ATOM 9581 C CA . ILE B 1 481 ? 5.113 39.219 15.508 1 96.44 481 ILE B CA 1
ATOM 9582 C C . ILE B 1 481 ? 5.426 38.406 14.273 1 96.44 481 ILE B C 1
ATOM 9584 O O . ILE B 1 481 ? 4.527 37.781 13.688 1 96.44 481 ILE B O 1
ATOM 9588 N N . THR B 1 482 ? 6.637 38.375 13.828 1 95.69 482 THR B N 1
ATOM 9589 C CA . THR B 1 482 ? 7.117 37.531 12.742 1 95.69 482 THR B CA 1
ATOM 9590 C C . THR B 1 482 ? 8.219 36.594 13.227 1 95.69 482 THR B C 1
ATOM 9592 O O . THR B 1 482 ? 9.195 37.062 13.836 1 95.69 482 THR B O 1
ATOM 9595 N N . MET B 1 483 ? 8.047 35.344 13 1 95.75 483 MET B N 1
ATOM 9596 C CA . MET B 1 483 ? 8.977 34.312 13.461 1 95.75 483 MET B CA 1
ATOM 9597 C C . MET B 1 483 ? 9.633 33.594 12.289 1 95.75 483 MET B C 1
ATOM 9599 O O . MET B 1 483 ? 8.961 33.219 11.328 1 95.75 483 MET B O 1
ATOM 9603 N N . GLU B 1 484 ? 10.953 33.406 12.359 1 94.94 484 GLU B N 1
ATOM 9604 C CA . GLU B 1 484 ? 11.695 32.688 11.32 1 94.94 484 GLU B CA 1
ATOM 9605 C C . GLU B 1 484 ? 12.828 31.875 11.922 1 94.94 484 GLU B C 1
ATOM 9607 O O . GLU B 1 484 ? 13.609 32.375 12.727 1 94.94 484 GLU B O 1
ATOM 9612 N N . THR B 1 485 ? 12.828 30.625 11.547 1 94.81 485 THR B N 1
ATOM 9613 C CA . THR B 1 485 ? 13.953 29.75 11.867 1 94.81 485 THR B CA 1
ATOM 9614 C C . THR B 1 485 ? 14.773 29.438 10.617 1 94.81 485 THR B C 1
ATOM 9616 O O . THR B 1 485 ? 14.281 28.797 9.68 1 94.81 485 THR B O 1
ATOM 9619 N N . ARG B 1 486 ? 15.906 29.922 10.578 1 84.38 486 ARG B N 1
ATOM 9620 C CA . ARG B 1 486 ? 16.719 29.734 9.375 1 84.38 486 ARG B CA 1
ATOM 9621 C C . ARG B 1 486 ? 17.422 28.391 9.391 1 84.38 486 ARG B C 1
ATOM 9623 O O . ARG B 1 486 ? 17.984 27.984 10.406 1 84.38 486 ARG B O 1
ATOM 9630 N N . PRO B 1 487 ? 17.359 27.797 8.242 1 79.06 487 PRO B N 1
ATOM 9631 C CA . PRO B 1 487 ? 18.016 26.484 8.164 1 79.06 487 PRO B CA 1
ATOM 9632 C C . PRO B 1 487 ? 19.531 26.578 8.32 1 79.06 487 PRO B C 1
ATOM 9634 O O . PRO B 1 487 ? 20.156 27.516 7.801 1 79.06 487 PRO B O 1
ATOM 9637 N N . GLY B 1 488 ? 20.219 25.719 9.016 1 71.75 488 GLY B N 1
ATOM 9638 C CA . GLY B 1 488 ? 21.672 25.641 9.102 1 71.75 488 GLY B CA 1
ATOM 9639 C C . GLY B 1 488 ? 22.234 26.328 10.328 1 71.75 488 GLY B C 1
ATOM 9640 O O . GLY B 1 488 ? 23.266 25.906 10.859 1 71.75 488 GLY B O 1
ATOM 9641 N N . THR B 1 489 ? 21.672 27.453 10.734 1 67 489 THR B N 1
ATOM 9642 C CA . THR B 1 489 ? 22.266 28.234 11.805 1 67 489 THR B CA 1
ATOM 9643 C C . THR B 1 489 ? 21.812 27.719 13.172 1 67 489 THR B C 1
ATOM 9645 O O . THR B 1 489 ? 22.484 27.953 14.18 1 67 489 THR B O 1
ATOM 9648 N N . GLY B 1 490 ? 20.719 27.109 13.164 1 74.81 490 GLY B N 1
ATOM 9649 C CA . GLY B 1 490 ? 20.188 26.641 14.438 1 74.81 490 GLY B CA 1
ATOM 9650 C C . GLY B 1 490 ? 19.609 27.75 15.281 1 74.81 490 GLY B C 1
ATOM 9651 O O . GLY B 1 490 ? 19.469 27.594 16.5 1 74.81 490 GLY B O 1
ATOM 9652 N N . ASN B 1 491 ? 19.406 28.906 14.797 1 88.5 491 ASN B N 1
ATOM 9653 C CA . ASN B 1 491 ? 18.844 30.047 15.523 1 88.5 491 ASN B CA 1
ATOM 9654 C C . ASN B 1 491 ? 17.484 30.438 14.969 1 88.5 491 ASN B C 1
ATOM 9656 O O . ASN B 1 491 ? 17.156 30.125 13.82 1 88.5 491 ASN B O 1
ATOM 9660 N N . MET B 1 492 ? 16.719 31.016 15.891 1 96.38 492 MET B N 1
ATOM 9661 C CA . MET B 1 492 ? 15.422 31.562 15.5 1 96.38 492 MET B CA 1
ATOM 9662 C C . MET B 1 492 ? 15.352 33.062 15.781 1 96.38 492 MET B C 1
ATOM 9664 O O . MET B 1 492 ? 15.859 33.531 16.797 1 96.38 492 MET B O 1
ATOM 9668 N N . TYR B 1 493 ? 14.812 33.812 14.812 1 96.12 493 TYR B N 1
ATOM 9669 C CA . TYR B 1 493 ? 14.578 35.25 14.977 1 96.12 493 TYR B CA 1
ATOM 9670 C C . TYR B 1 493 ? 13.094 35.562 15.109 1 96.12 493 TYR B C 1
ATOM 9672 O O . TYR B 1 493 ? 12.273 35 14.383 1 96.12 493 TYR B O 1
ATOM 9680 N N . VAL B 1 494 ? 12.836 36.375 16.094 1 97.88 494 VAL B N 1
ATOM 9681 C CA . VAL B 1 494 ? 11.477 36.844 16.297 1 97.88 494 VAL B CA 1
ATOM 9682 C C . VAL B 1 494 ? 11.453 38.375 16.281 1 97.88 494 VAL B C 1
ATOM 9684 O O . VAL B 1 494 ? 12.109 39 17.094 1 97.88 494 VAL B O 1
ATOM 9687 N N . ILE B 1 495 ? 10.766 38.938 15.328 1 97.5 495 ILE B N 1
ATOM 9688 C CA . ILE B 1 495 ? 10.656 40.375 15.258 1 97.5 495 ILE B CA 1
ATOM 9689 C C . ILE B 1 495 ? 9.297 40.812 15.805 1 97.5 495 ILE B C 1
ATOM 9691 O O . ILE B 1 495 ? 8.258 40.375 15.344 1 97.5 495 ILE B O 1
ATOM 9695 N N . VAL B 1 496 ? 9.297 41.688 16.75 1 97.81 496 VAL B N 1
ATOM 9696 C CA . VAL B 1 496 ? 8.102 42.156 17.453 1 97.81 496 VAL B CA 1
ATOM 9697 C C . VAL B 1 496 ? 7.926 43.656 17.188 1 97.81 496 VAL B C 1
ATOM 9699 O O . VAL B 1 496 ? 8.844 44.438 17.422 1 97.81 496 VAL B O 1
ATOM 9702 N N . GLU B 1 497 ? 6.801 44 16.719 1 96.19 497 GLU B N 1
ATOM 9703 C CA . GLU B 1 497 ? 6.496 45.406 16.469 1 96.19 497 GLU B CA 1
ATOM 9704 C C . GLU B 1 497 ? 5.18 45.812 17.125 1 96.19 497 GLU B C 1
ATOM 9706 O O . GLU B 1 497 ? 4.156 45.156 16.922 1 96.19 497 GLU B O 1
ATOM 9711 N N . SER B 1 498 ? 5.207 46.844 17.859 1 96.31 498 SER B N 1
ATOM 9712 C CA . SER B 1 498 ? 3.99 47.344 18.469 1 96.31 498 SER B CA 1
ATOM 9713 C C . SER B 1 498 ? 3.162 48.156 17.469 1 96.31 498 SER B C 1
ATOM 9715 O O . SER B 1 498 ? 3.701 48.969 16.719 1 96.31 498 SER B O 1
ATOM 9717 N N . THR B 1 499 ? 1.908 47.906 17.422 1 91.56 499 THR B N 1
ATOM 9718 C CA . THR B 1 499 ? 1.03 48.625 16.516 1 91.56 499 THR B CA 1
ATOM 9719 C C . THR B 1 499 ? 0.713 50.031 17.078 1 91.56 499 THR B C 1
ATOM 9721 O O . THR B 1 499 ? 0.366 50.938 16.328 1 91.56 499 THR B O 1
ATOM 9724 N N . GLU B 1 500 ? 0.859 50.188 18.344 1 91.25 500 GLU B N 1
ATOM 9725 C CA . GLU B 1 500 ? 0.517 51.438 19.031 1 91.25 500 GLU B CA 1
ATOM 9726 C C . GLU B 1 500 ? 1.679 52.438 18.984 1 91.25 500 GLU B C 1
ATOM 9728 O O . GLU B 1 500 ? 1.491 53.594 18.656 1 91.25 500 GLU B O 1
ATOM 9733 N N . THR B 1 501 ? 2.883 52 19.234 1 92.75 501 THR B N 1
ATOM 9734 C CA . THR B 1 501 ? 4.023 52.906 19.375 1 92.75 501 THR B CA 1
ATOM 9735 C C . THR B 1 501 ? 4.953 52.781 18.172 1 92.75 501 THR B C 1
ATOM 9737 O O . THR B 1 501 ? 5.875 53.594 18.016 1 92.75 501 THR B O 1
ATOM 9740 N N . SER B 1 502 ? 4.789 51.781 17.344 1 90.44 502 SER B N 1
ATOM 9741 C CA . SER B 1 502 ? 5.617 51.5 16.188 1 90.44 502 SER B CA 1
ATOM 9742 C C . SER B 1 502 ? 7.035 51.094 16.594 1 90.44 502 SER B C 1
ATOM 9744 O O . SER B 1 502 ? 7.918 50.969 15.742 1 90.44 502 SER B O 1
ATOM 9746 N N . ARG B 1 503 ? 7.215 50.906 17.859 1 95.38 503 ARG B N 1
ATOM 9747 C CA . ARG B 1 503 ? 8.5 50.375 18.312 1 95.38 503 ARG B CA 1
ATOM 9748 C C . ARG B 1 503 ? 8.703 48.938 17.828 1 95.38 503 ARG B C 1
ATOM 9750 O O . ARG B 1 503 ? 7.75 48.188 17.766 1 95.38 503 ARG B O 1
ATOM 9757 N N . ILE B 1 504 ? 9.969 48.688 17.453 1 97.44 504 ILE B N 1
ATOM 9758 C CA . ILE B 1 504 ? 10.266 47.375 16.906 1 97.44 504 ILE B CA 1
ATOM 9759 C C . ILE B 1 504 ? 11.461 46.781 17.625 1 97.44 504 ILE B C 1
ATOM 9761 O O . ILE B 1 504 ? 12.383 47.5 18.016 1 97.44 504 ILE B O 1
ATOM 9765 N N . LEU B 1 505 ? 11.414 45.469 17.922 1 97.06 505 LEU B N 1
ATOM 9766 C CA . LEU B 1 505 ? 12.445 44.75 18.656 1 97.06 505 LEU B CA 1
ATOM 9767 C C . LEU B 1 505 ? 12.648 43.344 18.062 1 97.06 505 LEU B C 1
ATOM 9769 O O . LEU B 1 505 ? 11.68 42.688 17.719 1 97.06 505 LEU B O 1
ATOM 9773 N N . GLN B 1 506 ? 13.891 43 17.938 1 97.31 506 GLN B N 1
ATOM 9774 C CA . GLN B 1 506 ? 14.211 41.625 17.516 1 97.31 506 GLN B CA 1
ATOM 9775 C C . GLN B 1 506 ? 14.594 40.781 18.703 1 97.31 506 GLN B C 1
ATOM 9777 O O . GLN B 1 506 ? 15.312 41.219 19.594 1 97.31 506 GLN B O 1
ATOM 9782 N N . LEU B 1 507 ? 14.062 39.594 18.766 1 97.19 507 LEU B N 1
ATOM 9783 C CA . LEU B 1 507 ? 14.461 38.594 19.734 1 97.19 507 LEU B CA 1
ATOM 9784 C C . LEU B 1 507 ? 15.266 37.469 19.062 1 97.19 507 LEU B C 1
ATOM 9786 O O . LEU B 1 507 ? 14.828 36.906 18.062 1 97.19 507 LEU B O 1
ATOM 9790 N N . ASP B 1 508 ? 16.422 37.188 19.562 1 95.25 508 ASP B N 1
ATOM 9791 C CA . ASP B 1 508 ? 17.203 36.031 19.125 1 95.25 508 ASP B CA 1
ATOM 9792 C C . ASP B 1 508 ? 17.016 34.844 20.078 1 95.25 508 ASP B C 1
ATOM 9794 O O . ASP B 1 508 ? 17.203 34.969 21.297 1 95.25 508 ASP B O 1
ATOM 9798 N N . VAL B 1 509 ? 16.609 33.719 19.547 1 96.62 509 VAL B N 1
ATOM 9799 C CA . VAL B 1 509 ? 16.375 32.531 20.344 1 96.62 509 VAL B CA 1
ATOM 9800 C C . VAL B 1 509 ? 17.422 31.469 20.016 1 96.62 509 VAL B C 1
ATOM 9802 O O . VAL B 1 509 ? 17.547 31.047 18.859 1 96.62 509 VAL B O 1
ATOM 9805 N N . VAL B 1 510 ? 18.172 31.016 21.016 1 94.25 510 VAL B N 1
ATOM 9806 C CA . VAL B 1 510 ? 19.203 30 20.859 1 94.25 510 VAL B CA 1
ATOM 9807 C C . VAL B 1 510 ? 18.953 28.859 21.828 1 94.25 510 VAL B C 1
ATOM 9809 O O . VAL B 1 510 ? 18.484 29.062 22.953 1 94.25 510 VAL B O 1
ATOM 9812 N N . LEU B 1 511 ? 19.234 27.625 21.312 1 94.56 511 LEU B N 1
ATOM 9813 C CA . LEU B 1 511 ? 18.969 26.438 22.125 1 94.56 511 LEU B CA 1
ATOM 9814 C C . LEU B 1 511 ? 20.172 25.5 22.109 1 94.56 511 LEU B C 1
ATOM 9816 O O . LEU B 1 511 ? 20.891 25.406 21.109 1 94.56 511 LEU B O 1
ATOM 9820 N N . ASP B 1 512 ? 20.406 24.844 23.281 1 95.06 512 ASP B N 1
ATOM 9821 C CA . ASP B 1 512 ? 21.172 23.594 23.344 1 95.06 512 ASP B CA 1
ATOM 9822 C C . ASP B 1 512 ? 20.266 22.406 23.609 1 95.06 512 ASP B C 1
ATOM 9824 O O . ASP B 1 512 ? 19.391 22.469 24.469 1 95.06 512 ASP B O 1
ATOM 9828 N N . ARG B 1 513 ? 20.422 21.375 22.891 1 95.56 513 ARG B N 1
ATOM 9829 C CA . ARG B 1 513 ? 19.547 20.203 22.969 1 95.56 513 ARG B CA 1
ATOM 9830 C C . ARG B 1 513 ? 20.266 19.062 23.688 1 95.56 513 ARG B C 1
ATOM 9832 O O . ARG B 1 513 ? 21.438 18.812 23.453 1 95.56 513 ARG B O 1
ATOM 9839 N N . TYR B 1 514 ? 19.484 18.375 24.5 1 95.12 514 TYR B N 1
ATOM 9840 C CA . TYR B 1 514 ? 20.047 17.266 25.266 1 95.12 514 TYR B CA 1
ATOM 9841 C C . TYR B 1 514 ? 19.125 16.047 25.203 1 95.12 514 TYR B C 1
ATOM 9843 O O . TYR B 1 514 ? 17.906 16.172 25.281 1 95.12 514 TYR B O 1
ATOM 9851 N N . LEU B 1 515 ? 19.719 14.898 24.984 1 93.31 515 LEU B N 1
ATOM 9852 C CA . LEU B 1 515 ? 19.078 13.602 25.156 1 93.31 515 LEU B CA 1
ATOM 9853 C C . LEU B 1 515 ? 19.781 12.773 26.219 1 93.31 515 LEU B C 1
ATOM 9855 O O . LEU B 1 515 ? 20.969 12.469 26.078 1 93.31 515 LEU B O 1
ATOM 9859 N N . ASN B 1 516 ? 19.047 12.445 27.234 1 90.62 516 ASN B N 1
ATOM 9860 C CA . ASN B 1 516 ? 19.641 11.727 28.359 1 90.62 516 ASN B CA 1
ATOM 9861 C C . ASN B 1 516 ? 20.953 12.375 28.812 1 90.62 516 ASN B C 1
ATOM 9863 O O . ASN B 1 516 ? 21.969 11.703 28.938 1 90.62 516 ASN B O 1
ATOM 9867 N N . ASN B 1 517 ? 20.953 13.578 28.891 1 91.12 517 ASN B N 1
ATOM 9868 C CA . ASN B 1 517 ? 22.016 14.414 29.438 1 91.12 517 ASN B CA 1
ATOM 9869 C C . ASN B 1 517 ? 23.203 14.5 28.484 1 91.12 517 ASN B C 1
ATOM 9871 O O . ASN B 1 517 ? 24.281 15 28.859 1 91.12 517 ASN B O 1
ATOM 9875 N N . ALA B 1 518 ? 22.984 14.039 27.328 1 93.25 518 ALA B N 1
ATOM 9876 C CA . ALA B 1 518 ? 24.016 14.203 26.297 1 93.25 518 ALA B CA 1
ATOM 9877 C C . ALA B 1 518 ? 23.672 15.359 25.359 1 93.25 518 ALA B C 1
ATOM 9879 O O . ALA B 1 518 ? 22.531 15.484 24.906 1 93.25 518 ALA B O 1
ATOM 9880 N N . LEU B 1 519 ? 24.703 16.188 25.125 1 95.31 519 LEU B N 1
ATOM 9881 C CA . LEU B 1 519 ? 24.5 17.281 24.172 1 95.31 519 LEU B CA 1
ATOM 9882 C C . LEU B 1 519 ? 24.375 16.75 22.75 1 95.31 519 LEU B C 1
ATOM 9884 O O . LEU B 1 519 ? 25.234 16 22.297 1 95.31 519 LEU B O 1
ATOM 9888 N N . VAL B 1 520 ? 23.359 17.141 22.141 1 93.56 520 VAL B N 1
ATOM 9889 C CA . VAL B 1 520 ? 23.078 16.609 20.797 1 93.56 520 VAL B CA 1
ATOM 9890 C C . VAL B 1 520 ? 23.672 17.547 19.75 1 93.56 520 VAL B C 1
ATOM 9892 O O . VAL B 1 520 ? 23.438 18.75 19.781 1 93.56 520 VAL B O 1
ATOM 9895 N N . ARG B 1 521 ? 24.438 16.922 18.875 1 89.88 521 ARG B N 1
ATOM 9896 C CA . ARG B 1 521 ? 24.891 17.625 17.672 1 89.88 521 ARG B CA 1
ATOM 9897 C C . ARG B 1 521 ? 24.125 17.141 16.438 1 89.88 521 ARG B C 1
ATOM 9899 O O . ARG B 1 521 ? 23.922 15.93 16.266 1 89.88 521 ARG B O 1
ATOM 9906 N N . GLY B 1 522 ? 23.656 18.109 15.68 1 90 522 GLY B N 1
ATOM 9907 C CA . GLY B 1 522 ? 22.812 17.719 14.562 1 90 522 GLY B CA 1
ATOM 9908 C C . GLY B 1 522 ? 21.344 17.641 14.93 1 90 522 GLY B C 1
ATOM 9909 O O . GLY B 1 522 ? 20.922 18.219 15.938 1 90 522 GLY B O 1
ATOM 9910 N N . PRO B 1 523 ? 20.578 16.969 14.07 1 93.06 523 PRO B N 1
ATOM 9911 C CA . PRO B 1 523 ? 19.156 16.875 14.367 1 93.06 523 PRO B CA 1
ATOM 9912 C C . PRO B 1 523 ? 18.844 15.93 15.523 1 93.06 523 PRO B C 1
ATOM 9914 O O . PRO B 1 523 ? 19.531 14.922 15.703 1 93.06 523 PRO B O 1
ATOM 9917 N N . VAL B 1 524 ? 17.875 16.266 16.266 1 94.12 524 VAL B N 1
ATOM 9918 C CA . VAL B 1 524 ? 17.453 15.406 17.359 1 94.12 524 VAL B CA 1
ATOM 9919 C C . VAL B 1 524 ? 16.766 14.156 16.812 1 94.12 524 VAL B C 1
ATOM 9921 O O . VAL B 1 524 ? 15.836 14.258 16.016 1 94.12 524 VAL B O 1
ATOM 9924 N N . ASP B 1 525 ? 17.219 12.992 17.203 1 91.19 525 ASP B N 1
ATOM 9925 C CA . ASP B 1 525 ? 16.656 11.711 16.781 1 91.19 525 ASP B CA 1
ATOM 9926 C C . ASP B 1 525 ? 16.781 10.672 17.891 1 91.19 525 ASP B C 1
ATOM 9928 O O . ASP B 1 525 ? 17.891 10.227 18.219 1 91.19 525 ASP B O 1
ATOM 9932 N N . PHE B 1 526 ? 15.672 10.227 18.391 1 89.5 526 PHE B N 1
ATOM 9933 C CA . PHE B 1 526 ? 15.641 9.312 19.531 1 89.5 526 PHE B CA 1
ATOM 9934 C C . PHE B 1 526 ? 16.219 7.957 19.156 1 89.5 526 PHE B C 1
ATOM 9936 O O . PHE B 1 526 ? 16.781 7.266 20 1 89.5 526 PHE B O 1
ATOM 9943 N N . VAL B 1 527 ? 16.062 7.582 17.938 1 80.88 527 VAL B N 1
ATOM 9944 C CA . VAL B 1 527 ? 16.422 6.238 17.5 1 80.88 527 VAL B CA 1
ATOM 9945 C C . VAL B 1 527 ? 17.938 6.051 17.562 1 80.88 527 VAL B C 1
ATOM 9947 O O . VAL B 1 527 ? 18.422 4.926 17.703 1 80.88 527 VAL B O 1
ATOM 9950 N N . GLN B 1 528 ? 18.625 7.098 17.484 1 78.88 528 GLN B N 1
ATOM 9951 C CA . GLN B 1 528 ? 20.078 7.023 17.484 1 78.88 528 GLN B CA 1
ATOM 9952 C C . GLN B 1 528 ? 20.625 6.613 18.859 1 78.88 528 GLN B C 1
ATOM 9954 O O . GLN B 1 528 ? 21.75 6.148 18.969 1 78.88 528 GLN B O 1
ATOM 9959 N N . PHE B 1 529 ? 19.891 6.777 19.875 1 75.19 529 PHE B N 1
ATOM 9960 C CA . PHE B 1 529 ? 20.312 6.398 21.219 1 75.19 529 PHE B CA 1
ATOM 9961 C C . PHE B 1 529 ? 20.297 4.883 21.391 1 75.19 529 PHE B C 1
ATOM 9963 O O . PHE B 1 529 ? 20.938 4.344 22.281 1 75.19 529 PHE B O 1
ATOM 9970 N N . CYS B 1 530 ? 19.547 4.188 20.516 1 72.62 530 CYS B N 1
ATOM 9971 C CA . CYS B 1 530 ? 19.453 2.736 20.609 1 72.62 530 CYS B CA 1
ATOM 9972 C C . CYS B 1 530 ? 20.656 2.064 19.953 1 72.62 530 CYS B C 1
ATOM 9974 O O . CYS B 1 530 ? 20.828 0.847 20.047 1 72.62 530 CYS B O 1
ATOM 9976 N N . GLY B 1 531 ? 21.641 2.754 19.516 1 70.94 531 GLY B N 1
ATOM 9977 C CA . GLY B 1 531 ? 22.781 2.184 18.812 1 70.94 531 GLY B CA 1
ATOM 9978 C C . GLY B 1 531 ? 22.484 1.863 17.359 1 70.94 531 GLY B C 1
ATOM 9979 O O . GLY B 1 531 ? 21.391 2.172 16.859 1 70.94 531 GLY B O 1
ATOM 9980 N N . PRO B 1 532 ? 23.516 1.304 16.797 1 77 532 PRO B N 1
ATOM 9981 C CA . PRO B 1 532 ? 23.297 0.932 15.391 1 77 532 PRO B CA 1
ATOM 9982 C C . PRO B 1 532 ? 22.328 -0.241 15.234 1 77 532 PRO B C 1
ATOM 9984 O O . PRO B 1 532 ? 22.5 -1.272 15.891 1 77 532 PRO B O 1
ATOM 9987 N N . MET B 1 533 ? 21.359 0.007 14.555 1 81.25 533 MET B N 1
ATOM 9988 C CA . MET B 1 533 ? 20.344 -1.015 14.336 1 81.25 533 MET B CA 1
ATOM 9989 C C . MET B 1 533 ? 20.156 -1.304 12.852 1 81.25 533 MET B C 1
ATOM 9991 O O . MET B 1 533 ? 20.297 -0.406 12.016 1 81.25 533 MET B O 1
ATOM 9995 N N . THR B 1 534 ? 20 -2.613 12.617 1 84.5 534 THR B N 1
ATOM 9996 C CA . THR B 1 534 ? 19.625 -2.967 11.25 1 84.5 534 THR B CA 1
ATOM 9997 C C . THR B 1 534 ? 18.234 -2.441 10.914 1 84.5 534 THR B C 1
ATOM 9999 O O . THR B 1 534 ? 17.469 -2.066 11.805 1 84.5 534 THR B O 1
ATOM 10002 N N . GLU B 1 535 ? 17.969 -2.395 9.656 1 85.56 535 GLU B N 1
ATOM 10003 C CA . GLU B 1 535 ? 16.641 -1.957 9.234 1 85.56 535 GLU B CA 1
ATOM 10004 C C . GLU B 1 535 ? 15.562 -2.844 9.836 1 85.56 535 GLU B C 1
ATOM 10006 O O . GLU B 1 535 ? 14.477 -2.363 10.18 1 85.56 535 GLU B O 1
ATOM 10011 N N . ALA B 1 536 ? 15.875 -4.066 9.953 1 86.19 536 ALA B N 1
ATOM 10012 C CA . ALA B 1 536 ? 14.914 -5.008 10.531 1 86.19 536 ALA B CA 1
ATOM 10013 C C . ALA B 1 536 ? 14.688 -4.727 12.008 1 86.19 536 ALA B C 1
ATOM 10015 O O . ALA B 1 536 ? 13.562 -4.812 12.5 1 86.19 536 ALA B O 1
ATOM 10016 N N . GLU B 1 537 ? 15.719 -4.41 12.703 1 85 537 GLU B N 1
ATOM 10017 C CA . GLU B 1 537 ? 15.617 -4.09 14.125 1 85 537 GLU B CA 1
ATOM 10018 C C . GLU B 1 537 ? 14.852 -2.791 14.344 1 85 537 GLU B C 1
ATOM 10020 O O . GLU B 1 537 ? 14.062 -2.678 15.289 1 85 537 GLU B O 1
ATOM 10025 N N . LEU B 1 538 ? 15.234 -1.896 13.516 1 83.81 538 LEU B N 1
ATOM 10026 C CA . LEU B 1 538 ? 14.523 -0.623 13.586 1 83.81 538 LEU B CA 1
ATOM 10027 C C . LEU B 1 538 ? 13.031 -0.82 13.352 1 83.81 538 LEU B C 1
ATOM 10029 O O . LEU B 1 538 ? 12.203 -0.218 14.047 1 83.81 538 LEU B O 1
ATOM 10033 N N . GLU B 1 539 ? 12.758 -1.6 12.367 1 86.62 539 GLU B N 1
ATOM 10034 C CA . GLU B 1 539 ? 11.367 -1.925 12.078 1 86.62 539 GLU B CA 1
ATOM 10035 C C . GLU B 1 539 ? 10.703 -2.607 13.266 1 86.62 539 GLU B C 1
ATOM 10037 O O . GLU B 1 539 ? 9.555 -2.303 13.609 1 86.62 539 GLU B O 1
ATOM 10042 N N . ASP B 1 540 ? 11.336 -3.453 13.906 1 85.81 540 ASP B N 1
ATOM 10043 C CA . ASP B 1 540 ? 10.82 -4.145 15.078 1 85.81 540 ASP B CA 1
ATOM 10044 C C . ASP B 1 540 ? 10.539 -3.162 16.219 1 85.81 540 ASP B C 1
ATOM 10046 O O . ASP B 1 540 ? 9.531 -3.283 16.922 1 85.81 540 ASP B O 1
ATOM 10050 N N . MET B 1 541 ? 11.43 -2.293 16.359 1 82.88 541 MET B N 1
ATOM 10051 C CA . MET B 1 541 ? 11.25 -1.273 17.391 1 82.88 541 MET B CA 1
ATOM 10052 C C . MET B 1 541 ? 10.008 -0.433 17.109 1 82.88 541 MET B C 1
ATOM 10054 O O . MET B 1 541 ? 9.195 -0.192 18 1 82.88 541 MET B O 1
ATOM 10058 N N . HIS B 1 542 ? 9.898 -0.091 15.867 1 78.94 542 HIS B N 1
ATOM 10059 C CA . HIS B 1 542 ? 8.789 0.771 15.477 1 78.94 542 HIS B CA 1
ATOM 10060 C C . HIS B 1 542 ? 7.457 0.041 15.594 1 78.94 542 HIS B C 1
ATOM 10062 O O . HIS B 1 542 ? 6.434 0.654 15.898 1 78.94 542 HIS B O 1
ATOM 10068 N N . CYS B 1 543 ? 7.578 -1.244 15.43 1 80.81 543 CYS B N 1
ATOM 10069 C CA . CYS B 1 543 ? 6.359 -2.045 15.453 1 80.81 543 CYS B CA 1
ATOM 10070 C C . CYS B 1 543 ? 6.07 -2.547 16.859 1 80.81 543 CYS B C 1
ATOM 10072 O O . CYS B 1 543 ? 5.094 -3.266 17.078 1 80.81 543 CYS B O 1
ATOM 10074 N N . GLY B 1 544 ? 6.867 -2.209 17.812 1 76.06 544 GLY B N 1
ATOM 10075 C CA . GLY B 1 544 ? 6.641 -2.58 19.203 1 76.06 544 GLY B CA 1
ATOM 10076 C C . GLY B 1 544 ? 7.039 -4.012 19.516 1 76.06 544 GLY B C 1
ATOM 10077 O O . GLY B 1 544 ? 6.551 -4.602 20.484 1 76.06 544 GLY B O 1
ATOM 10078 N N . ARG B 1 545 ? 7.773 -4.605 18.672 1 79 545 ARG B N 1
ATOM 10079 C CA . ARG B 1 545 ? 8.203 -5.984 18.891 1 79 545 ARG B CA 1
ATOM 10080 C C . ARG B 1 545 ? 9.383 -6.051 19.844 1 79 545 ARG B C 1
ATOM 10082 O O . ARG B 1 545 ? 9.664 -7.109 20.422 1 79 545 ARG B O 1
ATOM 10089 N N . SER B 1 546 ? 10.07 -4.969 19.781 1 74.75 546 SER B N 1
ATOM 10090 C CA . SER B 1 546 ? 11.227 -4.922 20.656 1 74.75 546 SER B CA 1
ATOM 10091 C C . SER B 1 546 ? 10.93 -4.109 21.922 1 74.75 546 SER B C 1
ATOM 10093 O O . SER B 1 546 ? 10 -3.297 21.938 1 74.75 546 SER B O 1
ATOM 10095 N N . LYS B 1 547 ? 11.297 -4.609 23.031 1 58.88 547 LYS B N 1
ATOM 10096 C CA . LYS B 1 547 ? 11.109 -3.859 24.266 1 58.88 547 LYS B CA 1
ATOM 10097 C C . LYS B 1 547 ? 11.602 -2.422 24.125 1 58.88 547 LYS B C 1
ATOM 10099 O O . LYS B 1 547 ? 12.781 -2.189 23.844 1 58.88 547 LYS B O 1
ATOM 10104 N N . SER B 1 548 ? 10.781 -1.687 23.516 1 58.66 548 SER B N 1
ATOM 10105 C CA . SER B 1 548 ? 11.164 -0.339 23.109 1 58.66 548 SER B CA 1
ATOM 10106 C C . SER B 1 548 ? 11.672 0.479 24.297 1 58.66 548 SER B C 1
ATOM 10108 O O . SER B 1 548 ? 10.992 0.572 25.328 1 58.66 548 SER B O 1
ATOM 10110 N N . LYS B 1 549 ? 12.859 0.799 24.297 1 63.75 549 LYS B N 1
ATOM 10111 C CA . LYS B 1 549 ? 13.656 1.58 25.234 1 63.75 549 LYS B CA 1
ATOM 10112 C C . LYS B 1 549 ? 13.5 3.076 24.984 1 63.75 549 LYS B C 1
ATOM 10114 O O . LYS B 1 549 ? 14.211 3.891 25.578 1 63.75 549 LYS B O 1
ATOM 10119 N N . LEU B 1 550 ? 12.336 3.496 24.094 1 80.75 550 LEU B N 1
ATOM 10120 C CA . LEU B 1 550 ? 12.383 4.914 23.75 1 80.75 550 LEU B CA 1
ATOM 10121 C C . LEU B 1 550 ? 11.617 5.746 24.781 1 80.75 550 LEU B C 1
ATOM 10123 O O . LEU B 1 550 ? 11.828 6.957 24.875 1 80.75 550 LEU B O 1
ATOM 10127 N N . SER B 1 551 ? 10.766 5.043 25.578 1 76.81 551 SER B N 1
ATOM 10128 C CA . SER B 1 551 ? 9.953 5.758 26.562 1 76.81 551 SER B CA 1
ATOM 10129 C C . SER B 1 551 ? 10.82 6.371 27.656 1 76.81 551 SER B C 1
ATOM 10131 O O . SER B 1 551 ? 10.43 7.363 28.281 1 76.81 551 SER B O 1
ATOM 10133 N N . ASP B 1 552 ? 11.969 5.926 27.688 1 81.31 552 ASP B N 1
ATOM 10134 C CA . ASP B 1 552 ? 12.805 6.375 28.797 1 81.31 552 ASP B CA 1
ATOM 10135 C C . ASP B 1 552 ? 13.766 7.477 28.344 1 81.31 552 ASP B C 1
ATOM 10137 O O . ASP B 1 552 ? 14.5 8.039 29.156 1 81.31 552 ASP B O 1
ATOM 10141 N N . VAL B 1 553 ? 13.609 7.812 27.125 1 88.5 553 VAL B N 1
ATOM 10142 C CA . VAL B 1 553 ? 14.516 8.852 26.641 1 88.5 553 VAL B CA 1
ATOM 10143 C C . VAL B 1 553 ? 14.094 10.203 27.203 1 88.5 553 VAL B C 1
ATOM 10145 O O . VAL B 1 553 ? 12.938 10.602 27.078 1 88.5 553 VAL B O 1
ATOM 10148 N N . GLN B 1 554 ? 15.016 10.875 27.859 1 92.38 554 GLN B N 1
ATOM 10149 C CA . GLN B 1 554 ? 14.766 12.211 28.375 1 92.38 554 GLN B CA 1
ATOM 10150 C C . GLN B 1 554 ? 15.242 13.281 27.406 1 92.38 554 GLN B C 1
ATOM 10152 O O . GLN B 1 554 ? 16.422 13.328 27.062 1 92.38 554 GLN B O 1
ATOM 10157 N N . TRP B 1 555 ? 14.352 14.055 26.906 1 95.69 555 TRP B N 1
ATOM 10158 C CA . TRP B 1 555 ? 14.648 15.156 26 1 95.69 555 TRP B CA 1
ATOM 10159 C C . TRP B 1 555 ? 14.406 16.5 26.672 1 95.69 555 TRP B C 1
ATOM 10161 O O . TRP B 1 555 ? 13.328 16.75 27.219 1 95.69 555 TRP B O 1
ATOM 10171 N N . TYR B 1 556 ? 15.43 17.344 26.766 1 96.94 556 TYR B N 1
ATOM 10172 C CA . TYR B 1 556 ? 15.258 18.719 27.25 1 96.94 556 TYR B CA 1
ATOM 10173 C C . TYR B 1 556 ? 16.188 19.672 26.516 1 96.94 556 TYR B C 1
ATOM 10175 O O . TYR B 1 556 ? 17.078 19.234 25.781 1 96.94 556 TYR B O 1
ATOM 10183 N N . VAL B 1 557 ? 15.938 20.969 26.641 1 97.12 557 VAL B N 1
ATOM 10184 C CA . VAL B 1 557 ? 16.766 21.984 25.984 1 97.12 557 VAL B CA 1
ATOM 10185 C C . VAL B 1 557 ? 17.109 23.078 26.984 1 97.12 557 VAL B C 1
ATOM 10187 O O . VAL B 1 557 ? 16.344 23.359 27.906 1 97.12 557 VAL B O 1
ATOM 10190 N N . ASP B 1 558 ? 18.281 23.609 26.812 1 96.44 558 ASP B N 1
ATOM 10191 C CA . ASP B 1 558 ? 18.656 24.875 27.422 1 96.44 558 ASP B CA 1
ATOM 10192 C C . ASP B 1 558 ? 18.469 26.031 26.438 1 96.44 558 ASP B C 1
ATOM 10194 O O . ASP B 1 558 ? 19 25.984 25.312 1 96.44 558 ASP B O 1
ATOM 10198 N N . TYR B 1 559 ? 17.656 26.984 26.859 1 96.25 559 TYR B N 1
ATOM 10199 C CA . TYR B 1 559 ? 17.359 28.062 25.922 1 96.25 559 TYR B CA 1
ATOM 10200 C C . TYR B 1 559 ? 17.828 29.406 26.453 1 96.25 559 TYR B C 1
ATOM 10202 O O . TYR B 1 559 ? 18.016 29.578 27.656 1 96.25 559 TYR B O 1
ATOM 10210 N N . CYS B 1 560 ? 18.078 30.312 25.484 1 95.06 560 CYS B N 1
ATOM 10211 C CA . CYS B 1 560 ? 18.359 31.734 25.75 1 95.06 560 CYS B CA 1
ATOM 10212 C C . CYS B 1 560 ? 17.641 32.625 24.75 1 95.06 560 CYS B C 1
ATOM 10214 O O . CYS B 1 560 ? 17.812 32.469 23.547 1 95.06 560 CYS B O 1
ATOM 10216 N N . ILE B 1 561 ? 16.75 33.469 25.219 1 96 561 ILE B N 1
ATOM 10217 C CA . ILE B 1 561 ? 16.062 34.469 24.406 1 96 561 ILE B CA 1
ATOM 10218 C C . ILE B 1 561 ? 16.641 35.844 24.688 1 96 561 ILE B C 1
ATOM 10220 O O . ILE B 1 561 ? 16.547 36.344 25.812 1 96 561 ILE B O 1
ATOM 10224 N N . THR B 1 562 ? 17.188 36.469 23.656 1 93.81 562 THR B N 1
ATOM 10225 C CA . THR B 1 562 ? 17.875 37.75 23.828 1 93.81 562 THR B CA 1
ATOM 10226 C C . THR B 1 562 ? 17.156 38.875 23.078 1 93.81 562 THR B C 1
ATOM 10228 O O . THR B 1 562 ? 17.141 38.875 21.844 1 93.81 562 THR B O 1
ATOM 10231 N N . PRO B 1 563 ? 16.531 39.75 23.812 1 95.25 563 PRO B N 1
ATOM 10232 C CA . PRO B 1 563 ? 16.062 40.969 23.141 1 95.25 563 PRO B CA 1
ATOM 10233 C C . PRO B 1 563 ? 17.219 41.844 22.625 1 95.25 563 PRO B C 1
ATOM 10235 O O . PRO B 1 563 ? 18.062 42.281 23.422 1 95.25 563 PRO B O 1
ATOM 10238 N N . ARG B 1 564 ? 17.266 42.125 21.422 1 94.31 564 ARG B N 1
ATOM 10239 C CA . ARG B 1 564 ? 18.375 42.844 20.812 1 94.31 564 ARG B CA 1
ATOM 10240 C C . ARG B 1 564 ? 18.188 44.344 20.938 1 94.31 564 ARG B C 1
ATOM 10242 O O . ARG B 1 564 ? 18.031 45.031 19.922 1 94.31 564 ARG B O 1
ATOM 10249 N N . HIS B 1 565 ? 18.344 44.781 22.141 1 92.06 565 HIS B N 1
ATOM 10250 C CA . HIS B 1 565 ? 18.281 46.219 22.391 1 92.06 565 HIS B CA 1
ATOM 10251 C C . HIS B 1 565 ? 19.484 46.938 21.797 1 92.06 565 HIS B C 1
ATOM 10253 O O . HIS B 1 565 ? 19.484 48.156 21.641 1 92.06 565 HIS B O 1
ATOM 10259 N N . ASP B 1 566 ? 20.469 46.188 21.469 1 91 566 ASP B N 1
ATOM 10260 C CA . ASP B 1 566 ? 21.703 46.719 20.875 1 91 566 ASP B CA 1
ATOM 10261 C C . ASP B 1 566 ? 21.516 47.062 19.406 1 91 566 ASP B C 1
ATOM 10263 O O . ASP B 1 566 ? 22.312 47.781 18.812 1 91 566 ASP B O 1
ATOM 10267 N N . PHE B 1 567 ? 20.469 46.531 18.812 1 94 567 PHE B N 1
ATOM 10268 C CA . PHE B 1 567 ? 20.172 46.812 17.422 1 94 567 PHE B CA 1
ATOM 10269 C C . PHE B 1 567 ? 19.438 48.156 17.297 1 94 567 PHE B C 1
ATOM 10271 O O . PHE B 1 567 ? 18.469 48.406 18 1 94 567 PHE B O 1
ATOM 10278 N N . PRO B 1 568 ? 20.016 49.094 16.359 1 94.88 568 PRO B N 1
ATOM 10279 C CA . PRO B 1 568 ? 19.156 50.219 16.016 1 94.88 568 PRO B CA 1
ATOM 10280 C C . PRO B 1 568 ? 17.859 49.781 15.328 1 94.88 568 PRO B C 1
ATOM 10282 O O . PRO B 1 568 ? 17.828 48.75 14.656 1 94.88 568 PRO B O 1
ATOM 10285 N N . GLU B 1 569 ? 16.844 50.531 15.484 1 94.69 569 GLU B N 1
ATOM 10286 C CA . GLU B 1 569 ? 15.547 50.188 14.898 1 94.69 569 GLU B CA 1
ATOM 10287 C C . GLU B 1 569 ? 15.656 50.031 13.391 1 94.69 569 GLU B C 1
ATOM 10289 O O . GLU B 1 569 ? 14.953 49.188 12.805 1 94.69 569 GLU B O 1
ATOM 10294 N N . LYS B 1 570 ? 16.5 50.781 12.82 1 95.56 570 LYS B N 1
ATOM 10295 C CA . LYS B 1 570 ? 16.688 50.719 11.375 1 95.56 570 LYS B CA 1
ATOM 10296 C C . LYS B 1 570 ? 17.141 49.312 10.945 1 95.56 570 LYS B C 1
ATOM 10298 O O . LYS B 1 570 ? 16.688 48.812 9.922 1 95.56 570 LYS B O 1
ATOM 10303 N N . LYS B 1 571 ? 18 48.812 11.734 1 96.62 571 LYS B N 1
ATOM 10304 C CA . LYS B 1 571 ? 18.5 47.469 11.414 1 96.62 571 LYS B CA 1
ATOM 10305 C C . LYS B 1 571 ? 17.406 46.406 11.555 1 96.62 571 LYS B C 1
ATOM 10307 O O . LYS B 1 571 ? 17.281 45.531 10.703 1 96.62 571 LYS B O 1
ATOM 10312 N N . THR B 1 572 ? 16.688 46.469 12.617 1 97.12 572 THR B N 1
ATOM 10313 C CA . THR B 1 572 ? 15.594 45.531 12.844 1 97.12 572 THR B CA 1
ATOM 10314 C C . THR B 1 572 ? 14.547 45.656 11.742 1 97.12 572 THR B C 1
ATOM 10316 O O . THR B 1 572 ? 14.016 44.625 11.273 1 97.12 572 THR B O 1
ATOM 10319 N N . ARG B 1 573 ? 14.266 46.812 11.289 1 97 573 ARG B N 1
ATOM 10320 C CA . ARG B 1 573 ? 13.305 47.031 10.211 1 97 573 ARG B CA 1
ATOM 10321 C C . ARG B 1 573 ? 13.828 46.469 8.898 1 97 573 ARG B C 1
ATOM 10323 O O . ARG B 1 573 ? 13.055 46 8.062 1 97 573 ARG B O 1
ATOM 10330 N N . GLN B 1 574 ? 15.102 46.594 8.766 1 96.69 574 GLN B N 1
ATOM 10331 C CA . GLN B 1 574 ? 15.711 46.031 7.574 1 96.69 574 GLN B CA 1
ATOM 10332 C C . GLN B 1 574 ? 15.586 44.5 7.574 1 96.69 574 GLN B C 1
ATOM 10334 O O . GLN B 1 574 ? 15.289 43.906 6.543 1 96.69 574 GLN B O 1
ATOM 10339 N N . ASN B 1 575 ? 15.844 43.969 8.719 1 95.44 575 ASN B N 1
ATOM 10340 C CA . ASN B 1 575 ? 15.695 42.531 8.836 1 95.44 575 ASN B CA 1
ATOM 10341 C C . ASN B 1 575 ? 14.266 42.094 8.539 1 95.44 575 ASN B C 1
ATOM 10343 O O . ASN B 1 575 ? 14.047 41.062 7.871 1 95.44 575 ASN B O 1
ATOM 10347 N N . LEU B 1 576 ? 13.312 42.781 9.07 1 95.19 576 LEU B N 1
ATOM 10348 C CA . LEU B 1 576 ? 11.898 42.469 8.828 1 95.19 576 LEU B CA 1
ATOM 10349 C C . LEU B 1 576 ? 11.57 42.594 7.348 1 95.19 576 LEU B C 1
ATOM 10351 O O . LEU B 1 576 ? 10.828 41.75 6.809 1 95.19 576 LEU B O 1
ATOM 10355 N N . GLN B 1 577 ? 12.141 43.594 6.715 1 94.06 577 GLN B N 1
ATOM 10356 C CA . GLN B 1 577 ? 11.883 43.812 5.293 1 94.06 577 GLN B CA 1
ATOM 10357 C C . GLN B 1 577 ? 12.438 42.656 4.461 1 94.06 577 GLN B C 1
ATOM 10359 O O . GLN B 1 577 ? 11.836 42.25 3.465 1 94.06 577 GLN B O 1
ATOM 10364 N N . GLU B 1 578 ? 13.539 42.156 4.863 1 92.81 578 GLU B N 1
ATOM 10365 C CA . GLU B 1 578 ? 14.109 41.031 4.168 1 92.81 578 GLU B CA 1
ATOM 10366 C C . GLU B 1 578 ? 13.211 39.781 4.289 1 92.81 578 GLU B C 1
ATOM 10368 O O . GLU B 1 578 ? 13.039 39.031 3.328 1 92.81 578 GLU B O 1
ATOM 10373 N N . ILE B 1 579 ? 12.695 39.625 5.449 1 91.56 579 ILE B N 1
ATOM 10374 C CA . ILE B 1 579 ? 11.773 38.531 5.684 1 91.56 579 ILE B CA 1
ATOM 10375 C C . ILE B 1 579 ? 10.516 38.688 4.832 1 91.56 579 ILE B C 1
ATOM 10377 O O . ILE B 1 579 ? 10.047 37.75 4.207 1 91.56 579 ILE B O 1
ATOM 10381 N N . ARG B 1 580 ? 9.977 39.875 4.797 1 89.44 580 ARG B N 1
ATOM 10382 C CA . ARG B 1 580 ? 8.781 40.156 4.023 1 89.44 580 ARG B CA 1
ATOM 10383 C C . ARG B 1 580 ? 9.016 39.938 2.535 1 89.44 580 ARG B C 1
ATOM 10385 O O . ARG B 1 580 ? 8.125 39.438 1.832 1 89.44 580 ARG B O 1
ATOM 10392 N N . ASN B 1 581 ? 10.211 40.25 2.092 1 86.94 581 ASN B N 1
ATOM 10393 C CA . ASN B 1 581 ? 10.547 40 0.694 1 86.94 581 ASN B CA 1
ATOM 10394 C C . ASN B 1 581 ? 10.516 38.5 0.358 1 86.94 581 ASN B C 1
ATOM 10396 O O . ASN B 1 581 ? 10.047 38.125 -0.711 1 86.94 581 ASN B O 1
ATOM 10400 N N . ARG B 1 582 ? 10.969 37.75 1.264 1 85.25 582 ARG B N 1
ATOM 10401 C CA . ARG B 1 582 ? 10.953 36.312 1.05 1 85.25 582 ARG B CA 1
ATOM 10402 C C . ARG B 1 582 ? 9.523 35.781 1.07 1 85.25 582 ARG B C 1
ATOM 10404 O O . ARG B 1 582 ? 9.188 34.875 0.309 1 85.25 582 ARG B O 1
ATOM 10411 N N . GLN B 1 583 ? 8.703 36.281 1.86 1 83.31 583 GLN B N 1
ATOM 10412 C CA . GLN B 1 583 ? 7.297 35.906 1.913 1 83.31 583 GLN B CA 1
ATOM 10413 C C . GLN B 1 583 ? 6.57 36.25 0.622 1 83.31 583 GLN B C 1
ATOM 10415 O O . GLN B 1 583 ? 5.742 35.5 0.13 1 83.31 583 GLN B O 1
ATOM 10420 N N . ARG B 1 584 ? 6.969 37.375 0.052 1 80.94 584 ARG B N 1
ATOM 10421 C CA . ARG B 1 584 ? 6.324 37.844 -1.164 1 80.94 584 ARG B CA 1
ATOM 10422 C C . ARG B 1 584 ? 6.746 37.031 -2.373 1 80.94 584 ARG B C 1
ATOM 10424 O O . ARG B 1 584 ? 5.98 36.875 -3.326 1 80.94 584 ARG B O 1
ATOM 10431 N N . LEU B 1 585 ? 7.949 36.562 -2.291 1 79.5 585 LEU B N 1
ATOM 10432 C CA . LEU B 1 585 ? 8.445 35.75 -3.395 1 79.5 585 LEU B CA 1
ATOM 10433 C C . LEU B 1 585 ? 7.594 34.5 -3.578 1 79.5 585 LEU B C 1
ATOM 10435 O O . LEU B 1 585 ? 7.531 33.938 -4.676 1 79.5 585 LEU B O 1
ATOM 10439 N N . MET B 1 586 ? 6.906 34.188 -2.613 1 78.12 586 MET B N 1
ATOM 10440 C CA . MET B 1 586 ? 6.066 33 -2.695 1 78.12 586 MET B CA 1
ATOM 10441 C C . MET B 1 586 ? 4.789 33.281 -3.477 1 78.12 586 MET B C 1
ATOM 10443 O O . MET B 1 586 ? 4.094 32.344 -3.908 1 78.12 586 MET B O 1
ATOM 10447 N N . ARG B 1 587 ? 4.531 34.5 -3.783 1 79.25 587 ARG B N 1
ATOM 10448 C CA . ARG B 1 587 ? 3.326 34.906 -4.504 1 79.25 587 ARG B CA 1
ATOM 10449 C C . ARG B 1 587 ? 3.559 34.875 -6.012 1 79.25 587 ARG B C 1
ATOM 10451 O O . ARG B 1 587 ? 2.635 35.125 -6.789 1 79.25 587 ARG B O 1
ATOM 10458 N N . THR B 1 588 ? 4.621 34.469 -6.41 1 86.06 588 THR B N 1
ATOM 10459 C CA . THR B 1 588 ? 4.918 34.375 -7.832 1 86.06 588 THR B CA 1
ATOM 10460 C C . THR B 1 588 ? 4.148 33.219 -8.461 1 86.06 588 THR B C 1
ATOM 10462 O O . THR B 1 588 ? 4.031 32.156 -7.867 1 86.06 588 THR B O 1
ATOM 10465 N N . MET B 1 589 ? 3.521 33.531 -9.617 1 91.31 589 MET B N 1
ATOM 10466 C CA . MET B 1 589 ? 2.758 32.5 -10.312 1 91.31 589 MET B CA 1
ATOM 10467 C C . MET B 1 589 ? 3.162 32.406 -11.781 1 91.31 589 MET B C 1
ATOM 10469 O O . MET B 1 589 ? 3.68 33.375 -12.336 1 91.31 589 MET B O 1
ATOM 10473 N N . THR B 1 590 ? 2.951 31.297 -12.352 1 93.56 590 THR B N 1
ATOM 10474 C CA . THR B 1 590 ? 3.229 31.109 -13.773 1 93.56 590 THR B CA 1
ATOM 10475 C C . THR B 1 590 ? 2.006 31.453 -14.609 1 93.56 590 THR B C 1
ATOM 10477 O O . THR B 1 590 ? 0.871 31.188 -14.211 1 93.56 590 THR B O 1
ATOM 10480 N N . MET B 1 591 ? 2.299 32.031 -15.805 1 95.38 591 MET B N 1
ATOM 10481 C CA . MET B 1 591 ? 1.21 32.406 -16.703 1 95.38 591 MET B CA 1
ATOM 10482 C C . MET B 1 591 ? 0.331 31.188 -17.016 1 95.38 591 MET B C 1
ATOM 10484 O O . MET B 1 591 ? 0.827 30.156 -17.453 1 95.38 591 MET B O 1
ATOM 10488 N N . PRO B 1 592 ? -0.913 31.359 -16.719 1 96.69 592 PRO B N 1
ATOM 10489 C CA . PRO B 1 592 ? -1.827 30.234 -16.984 1 96.69 592 PRO B CA 1
ATOM 10490 C C . PRO B 1 592 ? -2.363 30.234 -18.406 1 96.69 592 PRO B C 1
ATOM 10492 O O . PRO B 1 592 ? -2.029 31.109 -19.203 1 96.69 592 PRO B O 1
ATOM 10495 N N . ASN B 1 593 ? -3.035 29.156 -18.781 1 96.25 593 ASN B N 1
ATOM 10496 C CA . ASN B 1 593 ? -3.807 29.094 -20.016 1 96.25 593 ASN B CA 1
ATOM 10497 C C . ASN B 1 593 ? -5.055 29.969 -19.938 1 96.25 593 ASN B C 1
ATOM 10499 O O . ASN B 1 593 ? -6.125 29.5 -19.547 1 96.25 593 ASN B O 1
ATOM 10503 N N . VAL B 1 594 ? -4.969 31.141 -20.391 1 96.44 594 VAL B N 1
ATOM 10504 C CA . VAL B 1 594 ? -5.988 32.156 -20.219 1 96.44 594 VAL B CA 1
ATOM 10505 C C . VAL B 1 594 ? -7.262 31.766 -20.969 1 96.44 594 VAL B C 1
ATOM 10507 O O . VAL B 1 594 ? -8.367 32 -20.484 1 96.44 594 VAL B O 1
ATOM 10510 N N . GLU B 1 595 ? -7.117 31.203 -22.094 1 96.25 595 GLU B N 1
ATOM 10511 C CA . GLU B 1 595 ? -8.273 30.781 -22.875 1 96.25 595 GLU B CA 1
ATOM 10512 C C . GLU B 1 595 ? -9.125 29.781 -22.094 1 96.25 595 GLU B C 1
ATOM 10514 O O . GLU B 1 595 ? -10.352 29.891 -22.078 1 96.25 595 GLU B O 1
ATOM 10519 N N . MET B 1 596 ? -8.453 28.891 -21.516 1 96.12 596 MET B N 1
ATOM 10520 C CA . MET B 1 596 ? -9.18 27.859 -20.766 1 96.12 596 MET B CA 1
ATOM 10521 C C . MET B 1 596 ? -9.82 28.453 -19.516 1 96.12 596 MET B C 1
ATOM 10523 O O . MET B 1 596 ? -10.891 28.016 -19.094 1 96.12 596 MET B O 1
ATOM 10527 N N . LEU B 1 597 ? -9.18 29.406 -18.922 1 96.31 597 LEU B N 1
ATOM 10528 C CA . LEU B 1 597 ? -9.742 30.078 -17.75 1 96.31 597 LEU B CA 1
ATOM 10529 C C . LEU B 1 597 ? -11.008 30.844 -18.141 1 96.31 597 LEU B C 1
ATOM 10531 O O . LEU B 1 597 ? -12 30.812 -17.406 1 96.31 597 LEU B O 1
ATOM 10535 N N . ASP B 1 598 ? -10.938 31.484 -19.219 1 96.44 598 ASP B N 1
ATOM 10536 C CA . ASP B 1 598 ? -12.086 32.25 -19.703 1 96.44 598 ASP B CA 1
ATOM 10537 C C . ASP B 1 598 ? -13.25 31.312 -20.047 1 96.44 598 ASP B C 1
ATOM 10539 O O . ASP B 1 598 ? -14.414 31.625 -19.766 1 96.44 598 ASP B O 1
ATOM 10543 N N . GLU B 1 599 ? -12.891 30.234 -20.656 1 95.56 599 GLU B N 1
ATOM 10544 C CA . GLU B 1 599 ? -13.922 29.266 -20.984 1 95.56 599 GLU B CA 1
ATOM 10545 C C . GLU B 1 599 ? -14.602 28.734 -19.734 1 95.56 599 GLU B C 1
ATOM 10547 O O . GLU B 1 599 ? -15.82 28.547 -19.703 1 95.56 599 GLU B O 1
ATOM 10552 N N . ARG B 1 600 ? -13.828 28.453 -18.781 1 94.56 600 ARG B N 1
ATOM 10553 C CA . ARG B 1 600 ? -14.367 27.984 -17.5 1 94.56 600 ARG B CA 1
ATOM 10554 C C . ARG B 1 600 ? -15.289 29.016 -16.875 1 94.56 600 ARG B C 1
ATOM 10556 O O . ARG B 1 600 ? -16.344 28.688 -16.328 1 94.56 600 ARG B O 1
ATOM 10563 N N . GLU B 1 601 ? -14.883 30.25 -16.891 1 94.81 601 GLU B N 1
ATOM 10564 C CA . GLU B 1 601 ? -15.703 31.328 -16.359 1 94.81 601 GLU B CA 1
ATOM 10565 C C . GLU B 1 601 ? -17.016 31.453 -17.125 1 94.81 601 GLU B C 1
ATOM 10567 O O . GLU B 1 601 ? -18.078 31.656 -16.531 1 94.81 601 GLU B O 1
ATOM 10572 N N . LYS B 1 602 ? -16.953 31.297 -18.406 1 95.19 602 LYS B N 1
ATOM 10573 C CA . LYS B 1 602 ? -18.156 31.344 -19.219 1 95.19 602 LYS B CA 1
ATOM 10574 C C . LYS B 1 602 ? -19.141 30.25 -18.828 1 95.19 602 LYS B C 1
ATOM 10576 O O . LYS B 1 602 ? -20.344 30.5 -18.75 1 95.19 602 LYS B O 1
ATOM 10581 N N . GLU B 1 603 ? -18.609 29.125 -18.641 1 94.56 603 GLU B N 1
ATOM 10582 C CA . GLU B 1 603 ? -19.469 28 -18.234 1 94.56 603 GLU B CA 1
ATOM 10583 C C . GLU B 1 603 ? -20.172 28.297 -16.906 1 94.56 603 GLU B C 1
ATOM 10585 O O . GLU B 1 603 ? -21.344 27.984 -16.734 1 94.56 603 GLU B O 1
ATOM 10590 N N . ARG B 1 604 ? -19.422 28.812 -16.016 1 94.44 604 ARG B N 1
ATOM 10591 C CA . ARG B 1 604 ? -19.984 29.203 -14.719 1 94.44 604 ARG B CA 1
ATOM 10592 C C . ARG B 1 604 ? -21.125 30.188 -14.883 1 94.44 604 ARG B C 1
ATOM 10594 O O . ARG B 1 604 ? -22.172 30.031 -14.258 1 94.44 604 ARG B O 1
ATOM 10601 N N . LEU B 1 605 ? -20.875 31.141 -15.664 1 95 605 LEU B N 1
ATOM 10602 C CA . LEU B 1 605 ? -21.859 32.219 -15.867 1 95 605 LEU B CA 1
ATOM 10603 C C . LEU B 1 605 ? -23.125 31.656 -16.531 1 95 605 LEU B C 1
ATOM 10605 O O . LEU B 1 605 ? -24.234 32.094 -16.203 1 95 605 LEU B O 1
ATOM 10609 N N . TYR B 1 606 ? -22.875 30.766 -17.375 1 94.81 606 TYR B N 1
ATOM 10610 C CA . TYR B 1 606 ? -24.016 30.125 -18.031 1 94.81 606 TYR B CA 1
ATOM 10611 C C . TYR B 1 606 ? -24.891 29.375 -17.031 1 94.81 606 TYR B C 1
ATOM 10613 O O . TYR B 1 606 ? -26.109 29.484 -17.062 1 94.81 606 TYR B O 1
ATOM 10621 N N . VAL B 1 607 ? -24.281 28.641 -16.141 1 94.81 607 VAL B N 1
ATOM 10622 C CA . VAL B 1 607 ? -25 27.891 -15.125 1 94.81 607 VAL B CA 1
ATOM 10623 C C . VAL B 1 607 ? -25.766 28.844 -14.219 1 94.81 607 VAL B C 1
ATOM 10625 O O . VAL B 1 607 ? -26.938 28.594 -13.898 1 94.81 607 VAL B O 1
ATOM 10628 N N . LEU B 1 608 ? -25.156 29.891 -13.812 1 95.12 608 LEU B N 1
ATOM 10629 C CA . LEU B 1 608 ? -25.766 30.859 -12.898 1 95.12 608 LEU B CA 1
ATOM 10630 C C . LEU B 1 608 ? -26.875 31.625 -13.594 1 95.12 608 LEU B C 1
ATOM 10632 O O . LEU B 1 608 ? -27.844 32.031 -12.945 1 95.12 608 LEU B O 1
ATOM 10636 N N . SER B 1 609 ? -26.797 31.797 -14.922 1 93.19 609 SER B N 1
ATOM 10637 C CA . SER B 1 609 ? -27.781 32.562 -15.672 1 93.19 609 SER B CA 1
ATOM 10638 C C . SER B 1 609 ? -29.109 31.812 -15.773 1 93.19 609 SER B C 1
ATOM 10640 O O . SER B 1 609 ? -30.156 32.406 -16.047 1 93.19 609 SER B O 1
ATOM 10642 N N . LYS B 1 610 ? -29.047 30.562 -15.5 1 90.5 610 LYS B N 1
ATOM 10643 C CA . LYS B 1 610 ? -30.266 29.75 -15.594 1 90.5 610 LYS B CA 1
ATOM 10644 C C . LYS B 1 610 ? -31.219 30.031 -14.438 1 90.5 610 LYS B C 1
ATOM 10646 O O . LYS B 1 610 ? -32.406 29.75 -14.523 1 90.5 610 LYS B O 1
ATOM 10651 N N . GLN B 1 611 ? -30.719 30.484 -13.398 1 89.31 611 GLN B N 1
ATOM 10652 C CA . GLN B 1 611 ? -31.547 30.859 -12.25 1 89.31 611 GLN B CA 1
ATOM 10653 C C . GLN B 1 611 ? -31.625 32.375 -12.094 1 89.31 611 GLN B C 1
ATOM 10655 O O . GLN B 1 611 ? -30.594 33.031 -11.953 1 89.31 611 GLN B O 1
ATOM 10660 N N . PRO B 1 612 ? -32.875 32.75 -12.062 1 83.38 612 PRO B N 1
ATOM 10661 C CA . PRO B 1 612 ? -33.031 34.188 -11.953 1 83.38 612 PRO B CA 1
ATOM 10662 C C . PRO B 1 612 ? -32.375 34.781 -10.695 1 83.38 612 PRO B C 1
ATOM 10664 O O . PRO B 1 612 ? -32.625 34.25 -9.594 1 83.38 612 PRO B O 1
ATOM 10667 N N . GLY B 1 613 ? -31.531 35.781 -10.836 1 88.44 613 GLY B N 1
ATOM 10668 C CA . GLY B 1 613 ? -30.953 36.5 -9.727 1 88.44 613 GLY B CA 1
ATOM 10669 C C . GLY B 1 613 ? -29.609 35.969 -9.289 1 88.44 613 GLY B C 1
ATOM 10670 O O . GLY B 1 613 ? -28.828 36.656 -8.648 1 88.44 613 GLY B O 1
ATOM 10671 N N . ALA B 1 614 ? -29.359 34.781 -9.602 1 90.88 614 ALA B N 1
ATOM 10672 C CA . ALA B 1 614 ? -28.125 34.156 -9.156 1 90.88 614 ALA B CA 1
ATOM 10673 C C . ALA B 1 614 ? -26.906 34.812 -9.781 1 90.88 614 ALA B C 1
ATOM 10675 O O . ALA B 1 614 ? -25.891 35.062 -9.109 1 90.88 614 ALA B O 1
ATOM 10676 N N . LEU B 1 615 ? -26.969 35.125 -11.031 1 92.69 615 LEU B N 1
ATOM 10677 C CA . LEU B 1 615 ? -25.859 35.719 -11.75 1 92.69 615 LEU B CA 1
ATOM 10678 C C . LEU B 1 615 ? -25.578 37.125 -11.219 1 92.69 615 LEU B C 1
ATOM 10680 O O . LEU B 1 615 ? -24.422 37.5 -11.055 1 92.69 615 LEU B O 1
ATOM 10684 N N . GLU B 1 616 ? -26.625 37.875 -10.969 1 91.06 616 GLU B N 1
ATOM 10685 C CA . GLU B 1 616 ? -26.469 39.219 -10.445 1 91.06 616 GLU B CA 1
ATOM 10686 C C . GLU B 1 616 ? -25.844 39.219 -9.055 1 91.06 616 GLU B C 1
ATOM 10688 O O . GLU B 1 616 ? -24.969 40.031 -8.742 1 91.06 616 GLU B O 1
ATOM 10693 N N . ARG B 1 617 ? -26.297 38.312 -8.297 1 91.06 617 ARG B N 1
ATOM 10694 C CA . ARG B 1 617 ? -25.734 38.188 -6.957 1 91.06 617 ARG B CA 1
ATOM 10695 C C . ARG B 1 617 ? -24.266 37.812 -7.012 1 91.06 617 ARG B C 1
ATOM 10697 O O . ARG B 1 617 ? -23.453 38.312 -6.238 1 91.06 617 ARG B O 1
ATOM 10704 N N . PHE B 1 618 ? -23.984 36.875 -7.887 1 92.56 618 PHE B N 1
ATOM 10705 C CA . PHE B 1 618 ? -22.609 36.438 -8.023 1 92.56 618 PHE B CA 1
ATOM 10706 C C . PHE B 1 618 ? -21.688 37.562 -8.461 1 92.56 618 PHE B C 1
ATOM 10708 O O . PHE B 1 618 ? -20.578 37.719 -7.945 1 92.56 618 PHE B O 1
ATOM 10715 N N . LEU B 1 619 ? -22.109 38.312 -9.422 1 91.25 619 LEU B N 1
ATOM 10716 C CA . LEU B 1 619 ? -21.328 39.438 -9.891 1 91.25 619 LEU B CA 1
ATOM 10717 C C . LEU B 1 619 ? -21.062 40.438 -8.766 1 91.25 619 LEU B C 1
ATOM 10719 O O . LEU B 1 619 ? -19.969 40.969 -8.641 1 91.25 619 LEU B O 1
ATOM 10723 N N . HIS B 1 620 ? -22.078 40.688 -7.957 1 89.5 620 HIS B N 1
ATOM 10724 C CA . HIS B 1 620 ? -21.938 41.562 -6.809 1 89.5 620 HIS B CA 1
ATOM 10725 C C . HIS B 1 620 ? -20.906 41.031 -5.82 1 89.5 620 HIS B C 1
ATOM 10727 O O . HIS B 1 620 ? -20.078 41.781 -5.305 1 89.5 620 HIS B O 1
ATOM 10733 N N . GLU B 1 621 ? -20.953 39.781 -5.594 1 89.38 621 GLU B N 1
ATOM 10734 C CA . GLU B 1 621 ? -20.016 39.156 -4.676 1 89.38 621 GLU B CA 1
ATOM 10735 C C . GLU B 1 621 ? -18.594 39.219 -5.219 1 89.38 621 GLU B C 1
ATOM 10737 O O . GLU B 1 621 ? -17.641 39.375 -4.457 1 89.38 621 GLU B O 1
ATOM 10742 N N . ARG B 1 622 ? -18.453 38.969 -6.477 1 89.62 622 ARG B N 1
ATOM 10743 C CA . ARG B 1 622 ? -17.156 39.031 -7.141 1 89.62 622 ARG B CA 1
ATOM 10744 C C . ARG B 1 622 ? -16.531 40.406 -7.035 1 89.62 622 ARG B C 1
ATOM 10746 O O . ARG B 1 622 ? -15.328 40.531 -6.777 1 89.62 622 ARG B O 1
ATOM 10753 N N . GLU B 1 623 ? -17.266 41.344 -7.145 1 88.56 623 GLU B N 1
ATOM 10754 C CA . GLU B 1 623 ? -16.766 42.719 -7.203 1 88.56 623 GLU B CA 1
ATOM 10755 C C . GLU B 1 623 ? -16.609 43.312 -5.809 1 88.56 623 GLU B C 1
ATOM 10757 O O . GLU B 1 623 ? -15.789 44.188 -5.598 1 88.56 623 GLU B O 1
ATOM 10762 N N . ASN B 1 624 ? -17.344 42.75 -4.84 1 85 624 ASN B N 1
ATOM 10763 C CA . ASN B 1 624 ? -17.234 43.25 -3.479 1 85 624 ASN B CA 1
ATOM 10764 C C . ASN B 1 624 ? -16.219 42.469 -2.662 1 85 624 ASN B C 1
ATOM 10766 O O . ASN B 1 624 ? -15.977 42.781 -1.495 1 85 624 ASN B O 1
ATOM 10770 N N . GLY B 1 625 ? -15.773 41.375 -3.207 1 81.56 625 GLY B N 1
ATOM 10771 C CA . GLY B 1 625 ? -14.672 40.688 -2.559 1 81.56 625 GLY B CA 1
ATOM 10772 C C . GLY B 1 625 ? -15.102 39.406 -1.826 1 81.56 625 GLY B C 1
ATOM 10773 O O . GLY B 1 625 ? -14.266 38.688 -1.315 1 81.56 625 GLY B O 1
ATOM 10774 N N . GLN B 1 626 ? -16.297 39.125 -1.7 1 79.44 626 GLN B N 1
ATOM 10775 C CA . GLN B 1 626 ? -16.766 37.906 -1.037 1 79.44 626 GLN B CA 1
ATOM 10776 C C . GLN B 1 626 ? -16.391 36.656 -1.832 1 79.44 626 GLN B C 1
ATOM 10778 O O . GLN B 1 626 ? -16 35.656 -1.254 1 79.44 626 GLN B O 1
ATOM 10783 N N . ALA B 1 627 ? -16.578 36.719 -3.084 1 88.06 627 ALA B N 1
ATOM 10784 C CA . ALA B 1 627 ? -16.125 35.719 -4.027 1 88.06 627 ALA B CA 1
ATOM 10785 C C . ALA B 1 627 ? -15.055 36.281 -4.957 1 88.06 627 ALA B C 1
ATOM 10787 O O . ALA B 1 627 ? -15.203 36.25 -6.18 1 88.06 627 ALA B O 1
ATOM 10788 N N . ILE B 1 628 ? -14.023 36.594 -4.367 1 86.94 628 ILE B N 1
ATOM 10789 C CA . ILE B 1 628 ? -13 37.406 -5.031 1 86.94 628 ILE B CA 1
ATOM 10790 C C . ILE B 1 628 ? -12.367 36.594 -6.164 1 86.94 628 ILE B C 1
ATOM 10792 O O . ILE B 1 628 ? -11.984 37.156 -7.191 1 86.94 628 ILE B O 1
ATOM 10796 N N . GLY B 1 629 ? -12.234 35.344 -6.062 1 89.19 629 GLY B N 1
ATOM 10797 C CA . GLY B 1 629 ? -11.602 34.5 -7.078 1 89.19 629 GLY B CA 1
ATOM 10798 C C . GLY B 1 629 ? -10.094 34.656 -7.102 1 89.19 629 GLY B C 1
ATOM 10799 O O . GLY B 1 629 ? -9.516 35.375 -6.301 1 89.19 629 GLY B O 1
ATOM 10800 N N . MET B 1 630 ? -9.445 33.938 -8.031 1 91.25 630 MET B N 1
ATOM 10801 C CA . MET B 1 630 ? -8 34 -8.227 1 91.25 630 MET B CA 1
ATOM 10802 C C . MET B 1 630 ? -7.609 35.344 -8.867 1 91.25 630 MET B C 1
ATOM 10804 O O . MET B 1 630 ? -8.422 35.969 -9.539 1 91.25 630 MET B O 1
ATOM 10808 N N . PRO B 1 631 ? -6.352 35.75 -8.586 1 90.94 631 PRO B N 1
ATOM 10809 C CA . PRO B 1 631 ? -5.91 36.938 -9.305 1 90.94 631 PRO B CA 1
ATOM 10810 C C . PRO B 1 631 ? -6.004 36.781 -10.82 1 90.94 631 PRO B C 1
ATOM 10812 O O . PRO B 1 631 ? -5.707 35.719 -11.352 1 90.94 631 PRO B O 1
ATOM 10815 N N . LEU B 1 632 ? -6.391 37.844 -11.453 1 91.88 632 LEU B N 1
ATOM 10816 C CA . LEU B 1 632 ? -6.543 37.812 -12.906 1 91.88 632 LEU B CA 1
ATOM 10817 C C . LEU B 1 632 ? -5.184 37.844 -13.594 1 91.88 632 LEU B C 1
ATOM 10819 O O . LEU B 1 632 ? -4.348 38.688 -13.297 1 91.88 632 LEU B O 1
ATOM 10823 N N . ALA B 1 633 ? -4.969 36.938 -14.508 1 93.31 633 ALA B N 1
ATOM 10824 C CA . ALA B 1 633 ? -3.75 36.906 -15.312 1 93.31 633 ALA B CA 1
ATOM 10825 C C . ALA B 1 633 ? -3.824 37.938 -16.438 1 93.31 633 ALA B C 1
ATOM 10827 O O . ALA B 1 633 ? -4.914 38.344 -16.844 1 93.31 633 ALA B O 1
ATOM 10828 N N . PRO B 1 634 ? -2.598 38.312 -16.875 1 92.5 634 PRO B N 1
ATOM 10829 C CA . PRO B 1 634 ? -2.605 39.219 -18.016 1 92.5 634 PRO B CA 1
ATOM 10830 C C . PRO B 1 634 ? -3.363 38.656 -19.219 1 92.5 634 PRO B C 1
ATOM 10832 O O . PRO B 1 634 ? -3.102 37.531 -19.641 1 92.5 634 PRO B O 1
ATOM 10835 N N . GLY B 1 635 ? -4.289 39.469 -19.703 1 92.25 635 GLY B N 1
ATOM 10836 C CA . GLY B 1 635 ? -5.066 39.062 -20.859 1 92.25 635 GLY B CA 1
ATOM 10837 C C . GLY B 1 635 ? -6.375 38.375 -20.484 1 92.25 635 GLY B C 1
ATOM 10838 O O . GLY B 1 635 ? -7.234 38.156 -21.344 1 92.25 635 GLY B O 1
ATOM 10839 N N . GLN B 1 636 ? -6.562 38.031 -19.266 1 93.81 636 GLN B N 1
ATOM 10840 C CA . GLN B 1 636 ? -7.789 37.406 -18.797 1 93.81 636 GLN B CA 1
ATOM 10841 C C . GLN B 1 636 ? -8.93 38.406 -18.719 1 93.81 636 GLN B C 1
ATOM 10843 O O . GLN B 1 636 ? -8.727 39.562 -18.297 1 93.81 636 GLN B O 1
ATOM 10848 N N . LYS B 1 637 ? -10.102 38 -19.047 1 92.81 637 LYS B N 1
ATOM 10849 C CA . LYS B 1 637 ? -11.266 38.875 -18.984 1 92.81 637 LYS B CA 1
ATOM 10850 C C . LYS B 1 637 ? -11.914 38.844 -17.594 1 92.81 637 LYS B C 1
ATOM 10852 O O . LYS B 1 637 ? -11.891 37.812 -16.922 1 92.81 637 LYS B O 1
ATOM 10857 N N . THR B 1 638 ? -12.422 39.969 -17.266 1 91.69 638 THR B N 1
ATOM 10858 C CA . THR B 1 638 ? -13.156 40.031 -16 1 91.69 638 THR B CA 1
ATOM 10859 C C . THR B 1 638 ? -14.523 39.344 -16.156 1 91.69 638 THR B C 1
ATOM 10861 O O . THR B 1 638 ? -15.008 39.156 -17.266 1 91.69 638 THR B O 1
ATOM 10864 N N . THR B 1 639 ? -15.086 39.062 -15 1 92.69 639 THR B N 1
ATOM 10865 C CA . THR B 1 639 ? -16.422 38.469 -14.992 1 92.69 639 THR B CA 1
ATOM 10866 C C . THR B 1 639 ? -17.422 39.406 -15.68 1 92.69 639 THR B C 1
ATOM 10868 O O . THR B 1 639 ? -18.266 38.938 -16.453 1 92.69 639 THR B O 1
ATOM 10871 N N . ARG B 1 640 ? -17.391 40.656 -15.414 1 91.88 640 ARG B N 1
ATOM 10872 C CA . ARG B 1 640 ? -18.297 41.656 -16 1 91.88 640 ARG B CA 1
ATOM 10873 C C . ARG B 1 640 ? -18.141 41.688 -17.516 1 91.88 640 ARG B C 1
ATOM 10875 O O . ARG B 1 640 ? -19.141 41.719 -18.25 1 91.88 640 ARG B O 1
ATOM 10882 N N . GLU B 1 641 ? -16.891 41.688 -17.969 1 91.94 641 GLU B N 1
ATOM 10883 C CA . GLU B 1 641 ? -16.625 41.688 -19.406 1 91.94 641 GLU B CA 1
ATOM 10884 C C . GLU B 1 641 ? -17.234 40.5 -20.094 1 91.94 641 GLU B C 1
ATOM 10886 O O . GLU B 1 641 ? -17.797 40.594 -21.188 1 91.94 641 GLU B O 1
ATOM 10891 N N . LEU B 1 642 ? -17.109 39.406 -19.484 1 93.38 642 LEU B N 1
ATOM 10892 C CA . LEU B 1 642 ? -17.625 38.156 -20.062 1 93.38 642 LEU B CA 1
ATOM 10893 C C . LEU B 1 642 ? -19.156 38.156 -20.078 1 93.38 642 LEU B C 1
ATOM 10895 O O . LEU B 1 642 ? -19.766 37.656 -21.016 1 93.38 642 LEU B O 1
ATOM 10899 N N . ILE B 1 643 ? -19.766 38.688 -19.031 1 93.44 643 ILE B N 1
ATOM 10900 C CA . ILE B 1 643 ? -21.219 38.781 -18.969 1 93.44 643 ILE B CA 1
ATOM 10901 C C . ILE B 1 643 ? -21.719 39.656 -20.109 1 93.44 643 ILE B C 1
ATOM 10903 O O . ILE B 1 643 ? -22.719 39.344 -20.766 1 93.44 643 ILE B O 1
ATOM 10907 N N . GLN B 1 644 ? -21.047 40.719 -20.344 1 91.94 644 GLN B N 1
ATOM 10908 C CA . GLN B 1 644 ? -21.406 41.656 -21.391 1 91.94 644 GLN B CA 1
ATOM 10909 C C . GLN B 1 644 ? -21.219 41.031 -22.781 1 91.94 644 GLN B C 1
ATOM 10911 O O . GLN B 1 644 ? -22.094 41.156 -23.641 1 91.94 644 GLN B O 1
ATOM 10916 N N . ARG B 1 645 ? -20.141 40.5 -22.922 1 91.19 645 ARG B N 1
ATOM 10917 C CA . ARG B 1 645 ? -19.797 39.906 -24.219 1 91.19 645 ARG B CA 1
ATOM 10918 C C . ARG B 1 645 ? -20.781 38.812 -24.594 1 91.19 645 ARG B C 1
ATOM 10920 O O . ARG B 1 645 ? -21.141 38.656 -25.766 1 91.19 645 ARG B O 1
ATOM 10927 N N . GLU B 1 646 ? -21.172 38.031 -23.609 1 91.56 646 GLU B N 1
ATOM 10928 C CA . GLU B 1 646 ? -22.062 36.906 -23.859 1 91.56 646 GLU B CA 1
ATOM 10929 C C . GLU B 1 646 ? -23.516 37.344 -23.812 1 91.56 646 GLU B C 1
ATOM 10931 O O . GLU B 1 646 ? -24.422 36.562 -24.141 1 91.56 646 GLU B O 1
ATOM 10936 N N . GLY B 1 647 ? -23.859 38.438 -23.406 1 88.75 647 GLY B N 1
ATOM 10937 C CA . GLY B 1 647 ? -25.203 38.969 -23.359 1 88.75 647 GLY B CA 1
ATOM 10938 C C . GLY B 1 647 ? -26.078 38.281 -22.328 1 88.75 647 GLY B C 1
ATOM 10939 O O . GLY B 1 647 ? -27.266 38.031 -22.594 1 88.75 647 GLY B O 1
ATOM 10940 N N . LEU B 1 648 ? -25.453 38 -21.219 1 90.31 648 LEU B N 1
ATOM 10941 C CA . LEU B 1 648 ? -26.188 37.219 -20.234 1 90.31 648 LEU B CA 1
ATOM 10942 C C . LEU B 1 648 ? -27 38.094 -19.312 1 90.31 648 LEU B C 1
ATOM 10944 O O . LEU B 1 648 ? -27.984 37.656 -18.703 1 90.31 648 LEU B O 1
ATOM 10948 N N . LEU B 1 649 ? -26.531 39.344 -19 1 86.06 649 LEU B N 1
ATOM 10949 C CA . LEU B 1 649 ? -27.188 40.344 -18.172 1 86.06 649 LEU B CA 1
ATOM 10950 C C . LEU B 1 649 ? -27.016 41.719 -18.734 1 86.06 649 LEU B C 1
ATOM 10952 O O . LEU B 1 649 ? -25.969 42.031 -19.312 1 86.06 649 LEU B O 1
ATOM 10956 N N . ASN B 1 650 ? -28.078 42.438 -18.609 1 83.31 650 ASN B N 1
ATOM 10957 C CA . ASN B 1 650 ? -27.969 43.844 -19 1 83.31 650 ASN B CA 1
ATOM 10958 C C . ASN B 1 650 ? -27.328 44.688 -17.891 1 83.31 650 ASN B C 1
ATOM 10960 O O . ASN B 1 650 ? -28 45.031 -16.922 1 83.31 650 ASN B O 1
ATOM 10964 N N . ILE B 1 651 ? -26.062 44.875 -17.969 1 81.44 651 ILE B N 1
ATOM 10965 C CA . ILE B 1 651 ? -25.375 45.625 -16.906 1 81.44 651 ILE B CA 1
ATOM 10966 C C . ILE B 1 651 ? -24.609 46.781 -17.516 1 81.44 651 ILE B C 1
ATOM 10968 O O . ILE B 1 651 ? -24.25 46.75 -18.688 1 81.44 651 ILE B O 1
ATOM 10972 N N . GLU B 1 652 ? -24.453 47.875 -16.578 1 76.62 652 GLU B N 1
ATOM 10973 C CA . GLU B 1 652 ? -23.656 49.031 -17 1 76.62 652 GLU B CA 1
ATOM 10974 C C . GLU B 1 652 ? -22.188 48.656 -17.188 1 76.62 652 GLU B C 1
ATOM 10976 O O . GLU B 1 652 ? -21.703 47.719 -16.547 1 76.62 652 GLU B O 1
ATOM 10981 N N . SER B 1 653 ? -21.594 49.375 -18.109 1 65.25 653 SER B N 1
ATOM 10982 C CA . SER B 1 653 ? -20.219 49.062 -18.5 1 65.25 653 SER B CA 1
ATOM 10983 C C . SER B 1 653 ? -19.25 49.281 -17.359 1 65.25 653 SER B C 1
ATOM 10985 O O . SER B 1 653 ? -18.266 48.562 -17.203 1 65.25 653 SER B O 1
ATOM 10987 N N . GLN B 1 654 ? -19.344 50.469 -16.625 1 65.31 654 GLN B N 1
ATOM 10988 C CA . GLN B 1 654 ? -18.328 50.812 -15.648 1 65.31 654 GLN B CA 1
ATOM 10989 C C . GLN B 1 654 ? -18.609 50.125 -14.312 1 65.31 654 GLN B C 1
ATOM 10991 O O . GLN B 1 654 ? -19.703 50.25 -13.766 1 65.31 654 GLN B O 1
ATOM 10996 N N . GLY B 1 655 ? -17.984 49.031 -14.047 1 62.75 655 GLY B N 1
ATOM 10997 C CA . GLY B 1 655 ? -18.172 48.344 -12.773 1 62.75 655 GLY B CA 1
ATOM 10998 C C . GLY B 1 655 ? -17.016 48.562 -11.812 1 62.75 655 GLY B C 1
ATOM 10999 O O . GLY B 1 655 ? -16.062 49.281 -12.133 1 62.75 655 GLY B O 1
ATOM 11000 N N . HIS B 1 656 ? -17.141 48.219 -10.539 1 64.12 656 HIS B N 1
ATOM 11001 C CA . HIS B 1 656 ? -16.141 48.312 -9.477 1 64.12 656 HIS B CA 1
ATOM 11002 C C . HIS B 1 656 ? -14.945 47.406 -9.766 1 64.12 656 HIS B C 1
ATOM 11004 O O . HIS B 1 656 ? -15.094 46.344 -10.383 1 64.12 656 HIS B O 1
ATOM 11010 N N . SER B 1 657 ? -13.773 48.094 -9.781 1 63.75 657 SER B N 1
ATOM 11011 C CA . SER B 1 657 ? -12.531 47.344 -9.969 1 63.75 657 SER B CA 1
ATOM 11012 C C . SER B 1 657 ? -12.438 46.156 -8.984 1 63.75 657 SER B C 1
ATOM 11014 O O . SER B 1 657 ? -12.711 46.344 -7.793 1 63.75 657 SER B O 1
ATOM 11016 N N . GLN B 1 658 ? -12.32 44.969 -9.461 1 64.56 658 GLN B N 1
ATOM 11017 C CA . GLN B 1 658 ? -12.109 43.781 -8.656 1 64.56 658 GLN B CA 1
ATOM 11018 C C . GLN B 1 658 ? -10.828 43.906 -7.84 1 64.56 658 GLN B C 1
ATOM 11020 O O . GLN B 1 658 ? -9.766 44.219 -8.383 1 64.56 658 GLN B O 1
ATOM 11025 N N . PRO B 1 659 ? -10.984 43.844 -6.539 1 67.19 659 PRO B N 1
ATOM 11026 C CA . PRO B 1 659 ? -9.758 43.812 -5.734 1 67.19 659 PRO B CA 1
ATOM 11027 C C . PRO B 1 659 ? -8.859 42.625 -6.078 1 67.19 659 PRO B C 1
ATOM 11029 O O . PRO B 1 659 ? -9.352 41.562 -6.414 1 67.19 659 PRO B O 1
ATOM 11032 N N . THR B 1 660 ? -7.559 42.969 -6.523 1 69.06 660 THR B N 1
ATOM 11033 C CA . THR B 1 660 ? -6.684 41.812 -6.812 1 69.06 660 THR B CA 1
ATOM 11034 C C . THR B 1 660 ? -5.297 42.031 -6.211 1 69.06 660 THR B C 1
ATOM 11036 O O . THR B 1 660 ? -4.914 43.188 -5.926 1 69.06 660 THR B O 1
ATOM 11039 N N . THR B 1 661 ? -4.785 40.906 -5.777 1 76 661 THR B N 1
ATOM 11040 C CA . THR B 1 661 ? -3.406 40.906 -5.297 1 76 661 THR B CA 1
ATOM 11041 C C . THR B 1 661 ? -2.428 41.062 -6.457 1 76 661 THR B C 1
ATOM 11043 O O . THR B 1 661 ? -2.643 40.5 -7.539 1 76 661 THR B O 1
ATOM 11046 N N . ALA B 1 662 ? -1.456 41.906 -6.195 1 78.44 662 ALA B N 1
ATOM 11047 C CA . ALA B 1 662 ? -0.401 42.031 -7.195 1 78.44 662 ALA B CA 1
ATOM 11048 C C . ALA B 1 662 ? 0.442 40.75 -7.281 1 78.44 662 ALA B C 1
ATOM 11050 O O . ALA B 1 662 ? 0.964 40.281 -6.273 1 78.44 662 ALA B O 1
ATOM 11051 N N . VAL B 1 663 ? 0.432 40.219 -8.43 1 86.12 663 VAL B N 1
ATOM 11052 C CA . VAL B 1 663 ? 1.144 38.969 -8.648 1 86.12 663 VAL B CA 1
ATOM 11053 C C . VAL B 1 663 ? 2.23 39.188 -9.703 1 86.12 663 VAL B C 1
ATOM 11055 O O . VAL B 1 663 ? 2.025 39.906 -10.688 1 86.12 663 VAL B O 1
ATOM 11058 N N . ARG B 1 664 ? 3.418 38.594 -9.359 1 87.5 664 ARG B N 1
ATOM 11059 C CA . ARG B 1 664 ? 4.445 38.5 -10.391 1 87.5 664 ARG B CA 1
ATOM 11060 C C . ARG B 1 664 ? 4.211 37.281 -11.273 1 87.5 664 ARG B C 1
ATOM 11062 O O . ARG B 1 664 ? 4.262 36.125 -10.797 1 87.5 664 ARG B O 1
ATOM 11069 N N . TRP B 1 665 ? 4.035 37.562 -12.602 1 92.12 665 TRP B N 1
ATOM 11070 C CA . TRP B 1 665 ? 3.729 36.469 -13.531 1 92.12 665 TRP B CA 1
ATOM 11071 C C . TRP B 1 665 ? 4.984 36 -14.273 1 92.12 665 TRP B C 1
ATOM 11073 O O . TRP B 1 665 ? 5.676 36.844 -14.883 1 92.12 665 TRP B O 1
ATOM 11083 N N . LEU B 1 666 ? 5.289 34.719 -14.172 1 91.19 666 LEU B N 1
ATOM 11084 C CA . LEU B 1 666 ? 6.426 34.156 -14.875 1 91.19 666 LEU B CA 1
ATOM 11085 C C . LEU B 1 666 ? 5.988 33.531 -16.203 1 91.19 666 LEU B C 1
ATOM 11087 O O . LEU B 1 666 ? 4.941 32.875 -16.281 1 91.19 666 LEU B O 1
ATOM 11091 N N . ARG B 1 667 ? 6.793 33.719 -17.188 1 86.25 667 ARG B N 1
ATOM 11092 C CA . ARG B 1 667 ? 6.465 33.156 -18.5 1 86.25 667 ARG B CA 1
ATOM 11093 C C . ARG B 1 667 ? 7.227 31.875 -18.75 1 86.25 667 ARG B C 1
ATOM 11095 O O . ARG B 1 667 ? 6.777 31.016 -19.516 1 86.25 667 ARG B O 1
ATOM 11102 N N . TYR B 1 668 ? 8.344 31.75 -18.031 1 83.12 668 TYR B N 1
ATOM 11103 C CA . TYR B 1 668 ? 9.148 30.547 -18.188 1 83.12 668 TYR B CA 1
ATOM 11104 C C . TYR B 1 668 ? 8.656 29.438 -17.266 1 83.12 668 TYR B C 1
ATOM 11106 O O . TYR B 1 668 ? 8.305 29.703 -16.109 1 83.12 668 TYR B O 1
ATOM 11114 N N . LEU B 1 669 ? 8.562 28.281 -17.859 1 85.81 669 LEU B N 1
ATOM 11115 C CA . LEU B 1 669 ? 8.094 27.141 -17.094 1 85.81 669 LEU B CA 1
ATOM 11116 C C . LEU B 1 669 ? 9.266 26.344 -16.516 1 85.81 669 LEU B C 1
ATOM 11118 O O . LEU B 1 669 ? 10.188 25.984 -17.25 1 85.81 669 LEU B O 1
ATOM 11122 N N . ASP B 1 670 ? 9.25 26.156 -15.242 1 87.62 670 ASP B N 1
ATOM 11123 C CA . ASP B 1 670 ? 10.219 25.234 -14.656 1 87.62 670 ASP B CA 1
ATOM 11124 C C . ASP B 1 670 ? 9.898 23.781 -15.047 1 87.62 670 ASP B C 1
ATOM 11126 O O . ASP B 1 670 ? 8.797 23.5 -15.516 1 87.62 670 ASP B O 1
ATOM 11130 N N . PRO B 1 671 ? 10.812 22.859 -14.906 1 88.06 671 PRO B N 1
ATOM 11131 C CA . PRO B 1 671 ? 10.625 21.469 -15.359 1 88.06 671 PRO B CA 1
ATOM 11132 C C . PRO B 1 671 ? 9.422 20.797 -14.711 1 88.06 671 PRO B C 1
ATOM 11134 O O . PRO B 1 671 ? 8.727 20.016 -15.359 1 88.06 671 PRO B O 1
ATOM 11137 N N . MET B 1 672 ? 9.188 21.109 -13.508 1 91.06 672 MET B N 1
ATOM 11138 C CA . MET B 1 672 ? 8.047 20.516 -12.805 1 91.06 672 MET B CA 1
ATOM 11139 C C . MET B 1 672 ? 6.73 20.984 -13.406 1 91.06 672 MET B C 1
ATOM 11141 O O . MET B 1 672 ? 5.84 20.188 -13.68 1 91.06 672 MET B O 1
ATOM 11145 N N . THR B 1 673 ? 6.609 22.266 -13.609 1 94.06 673 THR B N 1
ATOM 11146 C CA . THR B 1 673 ? 5.398 22.844 -14.18 1 94.06 673 THR B CA 1
ATOM 11147 C C . THR B 1 673 ? 5.168 22.328 -15.602 1 94.06 673 THR B C 1
ATOM 11149 O O . THR B 1 673 ? 4.035 22.047 -15.984 1 94.06 673 THR B O 1
ATOM 11152 N N . LYS B 1 674 ? 6.254 22.234 -16.312 1 94.56 674 LYS B N 1
ATOM 11153 C CA . LYS B 1 674 ? 6.152 21.719 -17.672 1 94.56 674 LYS B CA 1
ATOM 11154 C C . LYS B 1 674 ? 5.598 20.297 -17.688 1 94.56 674 LYS B C 1
ATOM 11156 O O . LYS B 1 674 ? 4.723 19.969 -18.5 1 94.56 674 LYS B O 1
ATOM 11161 N N . ARG B 1 675 ? 6.117 19.5 -16.812 1 94 675 ARG B N 1
ATOM 11162 C CA . ARG B 1 675 ? 5.699 18.094 -16.75 1 94 675 ARG B CA 1
ATOM 11163 C C . ARG B 1 675 ? 4.242 17.984 -16.328 1 94 675 ARG B C 1
ATOM 11165 O O . ARG B 1 675 ? 3.479 17.203 -16.891 1 94 675 ARG B O 1
ATOM 11172 N N . VAL B 1 676 ? 3.834 18.734 -15.344 1 95.69 676 VAL B N 1
ATOM 11173 C CA . VAL B 1 676 ? 2.471 18.656 -14.828 1 95.69 676 VAL B CA 1
ATOM 11174 C C . VAL B 1 676 ? 1.49 19.156 -15.891 1 95.69 676 VAL B C 1
ATOM 11176 O O . VAL B 1 676 ? 0.387 18.609 -16.031 1 95.69 676 VAL B O 1
ATOM 11179 N N . ARG B 1 677 ? 1.848 20.156 -16.641 1 96.88 677 ARG B N 1
ATOM 11180 C CA . ARG B 1 677 ? 0.976 20.656 -17.703 1 96.88 677 ARG B CA 1
ATOM 11181 C C . ARG B 1 677 ? 0.859 19.641 -18.828 1 96.88 677 ARG B C 1
ATOM 11183 O O . ARG B 1 677 ? -0.212 19.469 -19.422 1 96.88 677 ARG B O 1
ATOM 11190 N N . GLU B 1 678 ? 2.004 18.969 -19.125 1 95.44 678 GLU B N 1
ATOM 11191 C CA . GLU B 1 678 ? 1.964 17.906 -20.109 1 95.44 678 GLU B CA 1
ATOM 11192 C C . GLU B 1 678 ? 0.994 16.797 -19.703 1 95.44 678 GLU B C 1
ATOM 11194 O O . GLU B 1 678 ? 0.166 16.359 -20.5 1 95.44 678 GLU B O 1
ATOM 11199 N N . LEU B 1 679 ? 1.091 16.375 -18.484 1 96.12 679 LEU B N 1
ATOM 11200 C CA . LEU B 1 679 ? 0.234 15.305 -17.984 1 96.12 679 LEU B CA 1
ATOM 11201 C C . LEU B 1 679 ? -1.217 15.766 -17.906 1 96.12 679 LEU B C 1
ATOM 11203 O O . LEU B 1 679 ? -2.137 14.969 -18.109 1 96.12 679 LEU B O 1
ATOM 11207 N N . SER B 1 680 ? -1.434 17.062 -17.609 1 97.25 680 SER B N 1
ATOM 11208 C CA . SER B 1 680 ? -2.785 17.609 -17.594 1 97.25 680 SER B CA 1
ATOM 11209 C C . SER B 1 680 ? -3.412 17.578 -18.984 1 97.25 680 SER B C 1
ATOM 11211 O O . SER B 1 680 ? -4.586 17.234 -19.141 1 97.25 680 SER B O 1
ATOM 11213 N N . ARG B 1 681 ? -2.645 17.953 -19.953 1 96.5 681 ARG B N 1
ATOM 11214 C CA . ARG B 1 681 ? -3.143 17.922 -21.328 1 96.5 681 ARG B CA 1
ATOM 11215 C C . ARG B 1 681 ? -3.469 16.5 -21.766 1 96.5 681 ARG B C 1
ATOM 11217 O O . ARG B 1 681 ? -4.473 16.266 -22.438 1 96.5 681 ARG B O 1
ATOM 11224 N N . GLU B 1 682 ? -2.617 15.617 -21.344 1 93.81 682 GLU B N 1
ATOM 11225 C CA . GLU B 1 682 ? -2.889 14.211 -21.641 1 93.81 682 GLU B CA 1
ATOM 11226 C C . GLU B 1 682 ? -4.18 13.75 -20.969 1 93.81 682 GLU B C 1
ATOM 11228 O O . GLU B 1 682 ? -4.934 12.961 -21.547 1 93.81 682 GLU B O 1
ATOM 11233 N N . GLY B 1 683 ? -4.36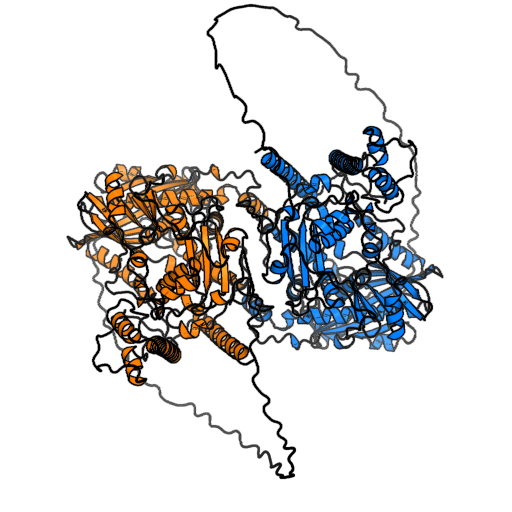7 14.211 -19.781 1 94.38 683 GLY B N 1
ATOM 11234 C CA . GLY B 1 683 ? -5.598 13.867 -19.094 1 94.38 683 GLY B CA 1
ATOM 11235 C C . GLY B 1 683 ? -6.84 14.398 -19.781 1 94.38 683 GLY B C 1
ATOM 11236 O O . GLY B 1 683 ? -7.855 13.711 -19.859 1 94.38 683 GLY B O 1
ATOM 11237 N N . HIS B 1 684 ? -6.762 15.609 -20.297 1 95.38 684 HIS B N 1
ATOM 11238 C CA . HIS B 1 684 ? -7.875 16.172 -21.047 1 95.38 684 HIS B CA 1
ATOM 11239 C C . HIS B 1 684 ? -8.164 15.359 -22.297 1 95.38 684 HIS B C 1
ATOM 11241 O O . HIS B 1 684 ? -9.32 15.148 -22.656 1 95.38 684 HIS B O 1
ATOM 11247 N N . ARG B 1 685 ? -7.133 14.945 -22.938 1 93.19 685 ARG B N 1
ATOM 11248 C CA . ARG B 1 685 ? -7.297 14.133 -24.141 1 93.19 685 ARG B CA 1
ATOM 11249 C C . ARG B 1 685 ? -7.965 12.805 -23.812 1 93.19 685 ARG B C 1
ATOM 11251 O O . ARG B 1 685 ? -8.844 12.344 -24.547 1 93.19 685 ARG B O 1
ATOM 11258 N N . ARG B 1 686 ? -7.547 12.195 -22.781 1 89.69 686 ARG B N 1
ATOM 11259 C CA . ARG B 1 686 ? -8.133 10.922 -22.375 1 89.69 686 ARG B CA 1
ATOM 11260 C C . ARG B 1 686 ? -9.617 11.07 -22.062 1 89.69 686 ARG B C 1
ATOM 11262 O O . ARG B 1 686 ? -10.422 10.211 -22.406 1 89.69 686 ARG B O 1
ATOM 11269 N N . LEU B 1 687 ? -9.977 12.102 -21.375 1 88.69 687 LEU B N 1
ATOM 11270 C CA . LEU B 1 687 ? -11.367 12.352 -21 1 88.69 687 LEU B CA 1
ATOM 11271 C C . LEU B 1 687 ? -12.219 12.57 -22.25 1 88.69 687 LEU B C 1
ATOM 11273 O O . LEU B 1 687 ? -13.367 12.102 -22.312 1 88.69 687 LEU B O 1
ATOM 11277 N N . LYS B 1 688 ? -11.688 13.258 -23.172 1 89 688 LYS B N 1
ATOM 11278 C CA . LYS B 1 688 ? -12.414 13.492 -24.422 1 89 688 LYS B CA 1
ATOM 11279 C C . LYS B 1 688 ? -12.633 12.188 -25.188 1 89 688 LYS B C 1
ATOM 11281 O O . LYS B 1 688 ? -13.703 11.977 -25.766 1 89 688 LYS B O 1
ATOM 11286 N N . GLN B 1 689 ? -11.688 11.344 -25.125 1 86.5 689 GLN B N 1
ATOM 11287 C CA . GLN B 1 689 ? -11.797 10.047 -25.797 1 86.5 689 GLN B CA 1
ATOM 11288 C C . GLN B 1 689 ? -12.836 9.164 -25.109 1 86.5 689 GLN B C 1
ATOM 11290 O O . GLN B 1 689 ? -13.555 8.414 -25.781 1 86.5 689 GLN B O 1
ATOM 11295 N N . GLN B 1 690 ? -12.93 9.219 -23.844 1 80 690 GLN B N 1
ATOM 11296 C CA . GLN B 1 690 ? -13.898 8.43 -23.094 1 80 690 GLN B CA 1
ATOM 11297 C C . GLN B 1 690 ? -15.32 8.906 -23.375 1 80 690 GLN B C 1
ATOM 11299 O O . GLN B 1 690 ? -16.25 8.102 -23.391 1 80 690 GLN B O 1
ATOM 11304 N N . LEU B 1 691 ? -15.445 10.164 -23.516 1 75.81 691 LEU B N 1
ATOM 11305 C CA . LEU B 1 691 ? -16.766 10.727 -23.781 1 75.81 691 LEU B CA 1
ATOM 11306 C C . LEU B 1 691 ? -17.203 10.445 -25.203 1 75.81 691 LEU B C 1
ATOM 11308 O O . LEU B 1 691 ? -18.391 10.352 -25.5 1 75.81 691 LEU B O 1
ATOM 11312 N N . SER B 1 692 ? -16.234 10.273 -26.094 1 70.88 692 SER B N 1
ATOM 11313 C CA . SER B 1 692 ? -16.562 9.984 -27.484 1 70.88 692 SER B CA 1
ATOM 11314 C C . SER B 1 692 ? -16.859 8.508 -27.703 1 70.88 692 SER B C 1
ATOM 11316 O O . SER B 1 692 ? -17.547 8.133 -28.656 1 70.88 692 SER B O 1
ATOM 11318 N N . LYS B 1 693 ? -16.609 7.656 -26.938 1 61.38 693 LYS B N 1
ATOM 11319 C CA . LYS B 1 693 ? -16.922 6.234 -27.031 1 61.38 693 LYS B CA 1
ATOM 11320 C C . LYS B 1 693 ? -18.266 5.926 -26.375 1 61.38 693 LYS B C 1
ATOM 11322 O O . LYS B 1 693 ? -18.609 6.5 -25.344 1 61.38 693 LYS B O 1
#

Nearest PDB structures (foldseek):
  3qf7-assembly3_A  TM=2.337E-01  e=9.195E+00  Thermotoga maritima

pLDDT: mean 81.6, std 25.58, range [12.98, 98.56]

Sequence (1386 aa):
MAKRNRYKSTRASKLSRTSSRSSQKTTKDEQDTPKIPRKANVSYSKSKKQEKSALEDIQLPDISPVSAENSGLMTAVSIDKDATSSDNRSRQTTFLYGEEAKKARLVRFEQYEKERDISYRFGRLYDTDTAVEPVKPLRNMHVAKLEHGLDRVLFNPGVHWLRDQRTGTFNYTPEIQRVLDVDLFDYTTLPPYVTSSRDKELLYITKRQKKKYCGSTSSLTGLLSHCYFLLSRWKEPNLTGFSPSFQNLLTGFSEGSKMPVSIMLRYQTDGFYAIDADKNSDGEMDNTNYLLTTLGKSLEKFLTSSPDEYAQHKRVNSWKLGAEVREQQEAYHYAQSPKFLLRSQLDCYDERLPKRTFDLKTRAVVSIRNDRANYAEGCGYQIRFARGLWESFEREYWDMVRAAFLKYNFQARIGHMDGIFVAYHNTSEIFGFQYIDLEEMNLRLFGSNEMGDKAYHMSIGLLERILDVATENFPNETLSITMETRPGTGNMYVIVESTETSRILQLDVVLDRYLNNALVRGPVDFVQFCGPMTEAELEDMHCGRSKSKLSDVQWYVDYCITPRHDFPEKKTRQNLQEIRNRQRLMRTMTMPNVEMLDEREKERLYVLSKQPGALERFLHERENGQAIGMPLAPGQKTTRELIQREGLLNIESQGHSQPTTAVRWLRYLDPMTKRVRELSREGHRRLKQQLSKMAKRNRYKSTRASKLSRTSSRSSQKTTKDEQDTPKIPRKANVSYSKSKKQEKSALEDIQLPDISPVSAENSGLMTAVSIDKDATSSDNRSRQTTFLYGEEAKKARLVRFEQYEKERDISYRFGRLYDTDTAVEPVKPLRNMHVAKLEHGLDRVLFNPGVHWLRDQRTGTFNYTPEIQRVLDVDLFDYTTLPPYVTSSRDKELLYITKRQKKKYCGSTSSLTGLLSHCYFLLSRWKEPNLTGFSPSFQNLLTGFSEGSKMPVSIMLRYQTDGFYAIDADKNSDGEMDNTNYLLTTLGKSLEKFLTSSPDEYAQHKRVNSWKLGAEVREQQEAYHYAQSPKFLLRSQLDCYDERLPKRTFDLKTRAVVSIRNDRANYAEGCGYQIRFARGLWESFEREYWDMVRAAFLKYNFQARIGHMDGIFVAYHNTSEIFGFQYIDLEEMNLRLFGSNEMGDKAYHMSIGLLERILDVATENFPNETLSITMETRPGTGNMYVIVESTETSRILQLDVVLDRYLNNALVRGPVDFVQFCGPMTEAELEDMHCGRSKSKLSDVQWYVDYCITPRHDFPEKKTRQNLQEIRNRQRLMRTMTMPNVEMLDEREKERLYVLSKQPGALERFLHERENGQAIGMPLAPGQKTTRELIQREGLLNIESQGHSQPTTAVRWLRYLDPMTKRVRELSREGHRRLKQQLSK

Organism: Malassezia restricta (strain ATCC 96810 / NBRC 103918 / CBS 7877) (NCBI:txid425264)

Radius of gyration: 39.7 Å; Cα contacts (8 Å, |Δi|>4): 2226; chains: 2; bounding box: 108×107×133 Å

Solvent-accessible surface area (backbone atoms only — not comparable to full-atom values): 79167 Å² total; per-residue (Å²): 129,92,76,84,73,92,83,77,84,81,83,84,83,86,81,72,89,80,89,80,88,78,90,93,85,88,91,87,89,84,90,84,86,91,84,85,89,86,85,85,84,90,80,89,73,86,73,83,83,85,84,83,78,67,95,73,81,87,72,77,77,78,79,70,77,78,80,78,75,82,70,72,82,67,76,71,68,76,68,64,73,77,70,66,66,79,70,75,61,80,62,63,63,42,77,30,54,72,69,61,27,64,69,66,52,77,60,53,65,72,61,55,66,66,46,71,80,62,78,59,47,67,50,74,47,41,32,83,75,24,56,76,44,79,44,84,69,96,60,91,64,72,58,42,40,67,32,84,72,50,60,58,44,71,47,35,75,51,73,42,49,35,48,19,77,88,62,64,46,60,71,44,66,71,73,67,32,58,42,72,52,69,84,48,47,34,70,79,54,43,58,75,86,73,53,38,77,71,28,62,66,59,50,50,51,27,60,73,69,66,29,50,33,32,32,32,45,87,49,44,38,56,55,38,50,42,38,38,37,53,71,25,44,59,49,53,48,57,74,77,61,56,50,69,42,52,70,85,52,87,73,48,61,35,72,78,60,59,51,68,38,54,32,29,38,37,54,41,95,89,73,29,30,22,34,29,65,39,67,49,71,82,65,46,71,76,32,81,53,35,63,65,58,50,38,40,55,54,50,53,49,50,46,46,30,52,73,68,64,42,50,38,38,21,46,80,36,35,83,73,57,58,68,69,66,40,64,45,74,81,23,67,34,38,24,33,41,84,45,36,31,39,36,19,78,47,54,28,44,42,85,72,42,93,52,26,28,29,42,73,44,67,42,63,37,65,35,34,70,76,33,54,78,24,36,62,57,20,36,24,38,58,70,74,33,69,60,44,74,62,41,14,54,39,33,52,50,55,49,33,58,35,51,40,40,68,50,52,50,50,43,23,58,61,36,56,30,40,22,37,38,37,37,34,22,49,63,46,35,44,46,29,37,32,38,47,42,50,63,59,47,18,38,31,49,48,66,30,59,62,51,36,52,38,48,54,24,34,17,54,44,50,48,52,53,52,52,48,55,52,41,68,77,41,67,92,45,37,29,40,38,37,41,37,49,52,85,90,74,56,40,32,42,35,39,40,29,33,73,82,78,64,49,60,46,37,32,42,39,42,66,32,42,28,50,70,82,21,34,51,40,55,24,63,55,74,66,63,75,74,46,92,64,53,55,49,53,48,48,32,39,74,68,62,72,34,89,61,72,63,82,73,59,43,59,38,34,35,36,36,37,36,62,43,78,84,53,56,59,69,56,49,51,48,54,51,49,53,52,50,50,58,60,52,59,67,54,51,41,55,67,45,61,50,68,50,44,49,50,52,51,50,52,51,50,53,61,30,56,72,33,89,62,31,41,61,52,48,52,51,30,29,41,72,49,79,50,46,55,59,55,80,53,94,90,47,74,51,72,67,57,49,34,53,75,67,64,73,53,96,68,76,84,84,66,71,74,57,76,63,41,91,63,53,73,34,85,74,70,53,72,66,56,48,50,38,50,51,47,3,52,50,31,44,52,52,52,53,53,60,70,71,104,142,86,90,82,87,70,89,71,80,86,76,87,88,76,84,90,82,89,84,89,80,82,88,83,90,81,87,81,78,87,80,83,78,74,76,81,73,81,79,81,82,84,70,82,76,76,82,77,73,86,83,81,81,73,85,76,80,82,75,76,82,79,80,75,80,80,73,83,68,84,70,74,82,67,77,72,67,76,68,66,73,78,70,66,68,79,71,75,62,79,63,63,62,44,76,30,54,72,70,60,26,63,70,67,51,77,61,52,65,72,61,54,65,67,44,70,81,63,78,59,47,68,51,74,49,43,32,82,76,24,57,74,43,81,45,85,69,96,60,90,64,72,56,42,39,67,32,86,72,50,61,59,43,72,49,36,75,51,73,42,49,34,47,18,77,88,63,64,45,60,71,43,64,71,74,68,31,58,41,70,52,70,82,48,47,35,71,81,54,42,57,75,88,72,53,38,76,72,27,63,67,59,50,50,50,29,59,72,68,67,29,52,34,32,31,33,45,88,48,42,36,55,55,38,49,41,38,38,38,54,69,24,43,59,49,52,49,58,75,77,63,56,49,70,41,52,70,84,52,87,74,49,62,34,71,78,60,60,51,66,38,56,32,30,39,37,54,42,95,88,72,29,31,22,34,29,66,37,67,50,73,83,64,48,69,76,30,81,53,35,61,65,58,51,37,42,56,55,48,53,49,48,46,45,31,53,73,68,64,42,51,39,36,22,48,80,35,35,85,72,57,58,68,71,66,41,63,44,72,84,23,65,32,41,23,31,41,83,45,37,30,39,38,19,80,48,54,27,43,43,85,72,42,94,51,26,29,29,42,74,45,65,42,63,37,66,36,34,70,76,33,54,77,25,36,63,57,20,39,23,37,56,69,74,33,69,61,42,72,62,42,15,54,39,34,53,51,53,50,32,57,33,50,40,38,67,51,52,50,51,45,22,57,61,36,54,30,39,23,38,39,36,39,35,23,49,64,45,35,44,47,30,36,32,38,47,42,50,63,59,48,18,37,32,50,49,64,31,62,62,51,36,54,39,47,53,24,34,17,55,45,52,50,53,53,52,51,47,55,52,41,68,76,40,68,92,45,35,30,41,37,37,42,39,50,51,84,92,72,56,39,33,42,35,40,39,29,32,74,84,78,64,49,62,47,38,32,43,40,42,67,33,42,29,50,70,82,21,34,50,40,55,24,63,56,76,67,63,76,73,46,92,63,55,55,50,53,48,49,30,39,73,68,61,72,34,89,62,72,61,83,71,60,44,59,36,32,36,38,36,38,36,63,43,79,85,52,55,58,69,56,50,51,49,54,50,48,54,52,49,51,57,60,52,60,68,52,52,41,55,66,46,62,51,68,50,44,49,51,51,51,49,52,52,50,54,61,30,58,72,33,88,63,32,42,60,52,48,53,51,30,30,39,71,51,80,51,46,55,59,56,79,53,93,88,48,75,51,71,66,56,49,34,53,74,68,65,73,54,95,69,77,86,84,67,71,74,56,77,64,43,91,62,54,74,36,85,73,71,52,72,66,55,49,51,38,50,51,47,3,51,51,32,44,53,52,52,53,52,57,69,70,99

InterPro domains:
  IPR013943 Mitochondrial protein Pet127 [PF08634] (193-468)
  IPR013943 Mitochondrial protein Pet127 [PTHR31014] (11-598)

Secondary structure (DSSP, 8-state):
--------------------------------------------------------------------------------GGG----------EEE-HHHHHHH-S--HHHHHH--SS--EEEEEEGGG---EEE--SS--------TTGGGGGGS-EEEESB-TTT--BSS-GGGGBPPPTTTB-GGGSPPP--GGG-HHHHHHHHHHT-SEEEEHHHHHHHHHHHHHHHHTSPPPP-TTS-GGGGGS--SS-HHHHS-EEEEEEEPTTS-EEEEE-TTTTSS---TTHHHHHHHHHHHHHHTS-HHHHHTTBTTTGGG--HHHHTPPPPEEEEE-SSEEEEEE--EE-TTSTTSEEEEEEEE-HHHHSSGGGHHHHTT----BSSSSSSBHHHHHHHHHHHTHHHHHHHHHHTT-SEEEEEEE-SSBEEEEEEEEHHHHHHHHTSSHHHHHHHHHHHHHHHHHHHHHHHHHSTT--EEEEEEE-TTT-EEEEEEEETTT--EEEEEEEEEEEETTEEEESS--GGGGG-S--HHHHHHHHTT-S----TT--EEEEEEEEE-TTS-HHHHHHHHHHHHHHHHHTT-EEPP-HHHHHHHHHHHHHHHHTSTTHHHHHHHHHHHTTT--SPPPTTPPPHHHHHHHHT-S---S-PPPPP----PEE-SPPHHHHHHHHHHHHHHHHHHHHHH-/--------------------------------------------------------------------------------GGG----------EEE-HHHHHHH-S--HHHHHH--SS--EEEEEEGGG---EEE--SS--------TTGGGGGGS-EEEESB-TTT--BSS-GGGGBPPPTTTB-GGGSPPP--GGG-HHHHHHHHHHT-SEEEEHHHHHHHHHHHHHHHHTSPPPP-TTS-GGGGGS--SS-HHHHS-EEEEEEEPTTS-EEEEE-TTTTSS---TTHHHHHHHHHHHHHHTS-HHHHHTTBTTTGGG--HHHHTPPPPEEEEE-SSEEEEEE--EE-TTSTTSEEEEEEEE-HHHHSSGGGHHHHTT----BSSSSSSBHHHHHHHHHHHTHHHHHHHHHHTT-SEEEEEEE-SSBEEEEEEEEHHHHHHHHTSSHHHHHHHHHHHHHHHHHHHHHHHHHSTT--EEEEEEE-TTT-EEEEEEEETTT--EEEEEEEEEEEETTEEEESS--GGGGG-S--HHHHHHHHTT-S----TT--EEEEEEEEE-TTS-HHHHHHHHHHHHHHHHHTT-EEPP-HHHHHHHHHHHHHHHHTSTTHHHHHHHHHHHTTT--SPPPTTPPPHHHHHHHHT-S---S-PPPPP----PEE-SPPHHHHHHHHHHHHHHHHHHHHHH-

Foldseek 3Di:
DDDDDDDDDDPDDPDDDDDDPDDDDDDDDDDDDDDDDDDDDDDDDPPPDDDPDCPDDDCPDPPPPPPPPPPPCPPCPVPPVVLPPPCVPADDKDWDDDPVLVVPDDDDPVVVVVVVPFLKDWDKFFLVQKDKFWDDFPDDFDAFAFDQPCVVQQPDFAWFWQAALVPRHGPTDPVQFWQDFLLQFACLLAADDDFFQRDPRNVVVCVVVVFQEEGELVQCLLLLLLLLCLQQLQDFFDDPPADPQCVPPDGGADPQSQAKAKWKFDFDPSFHTYIGGPCCLVDANACQCVLQVSSFSLVLCVRRDDPVVSVCRGLLNVVVDDPVSSPDDFGWIWMDIPRYIYIATFRHAAPPFPLRTAAEGEFEDPLCVVAVVQLLLLQLAAQNDCHDCGSHPSVSVSNCLRYPLSSQLLNCVRRVHQFYKYWYHRSTTTTIIHTDGNQNSCCRGAVGPLRSSRSNSSSVVVVVVVVVSQCVVVPSFIWMWIKHDDRSPSKIKIWIAGPVPRDIWIKIKHKFKDKPNITMDGGDHLVPVVPDDDPVVSVCLRVVVDVNPSNPITIMMIMMIGTPPVDDRVVSVVVSVVSSVSVQVVQAHEAYPQVSVQVVLLVSLVVQLVRPPSNVVSVVCCQVPVSVDHAAGVPHDDSLRSCVVVVSDDDDDDDHDRRHDDYHYDHDDDPVNVVSSVSSVVSVVVVVVVVVD/DYDDDPPDDDDDDDDDDDDDDDDDDDDDDDDDPDDPDDDDDDDDDPPPDDDPDCPDDPCDDDPPPDPPPPPPCPPCPVPPVVLPPPCVPADDKDWFDDPVLVVPDDDDPVVVVVVVPFLKDWDKFFLVQKDKFWDDFPDDFDAFAFDQPCVVQQPDFAWFWQAALVPRHGPTDPVQFWQDFLLQFACLLAADDDFFQRDPRNVVVCVVVVFQEEGELVQCLLLLLLLLCLQQLQDFFDDPPADPQCVPPDGGADPQSQAKAKWKFAFDPSFHTYIGGDCCLVDARACQCVLQVSSFSLVLCVRRDDPVVSVCRGLLNVVVDDPVSSPDDFGWIWMDIPRYIYIATFRHAAPPFPLRTAAEGEFEDPLCVVAVVQLLLLQLAAQNDCHDCGSHPSVSVSNCLRYPLSSQLLNCVRRVHQFYKYWYHGSTTTTIIHTDGNQNSCCRGAVGPLRSSRSNSSSVVVVVSVVVSQCVVVPSFIWMWIKHDDRSPSKIKIWIAGPVPRDIWIKIKHKFKDKPNITMDGGDHLVPVVPDDDPVVSVCLRVVVDVNPSNPITIMMIMMIGIPPVDDRVVSVVVSVVSVVSVQVVQAHEAYPQVSVQVVLLVSLVVQLVRPPSNVVSVVCCQVPVSVDHAAGVPHDDSLRSCVVVVSDDDDDDDHDRRHDDYHYDHDDDPVNVVSSVSSVVSVVVVVVVVVD